Protein AF-A0A8I1US75-F1 (afdb_monomer_lite)

Secondary structure (DSSP, 8-state):
-------------------------S----EEEE-BSTTT-S-TTS--TTSHHHHHHHH-TTSEEEE---TT-B---TT-TTSSS-BHHHHHHHHGGG--SEEEEE--HHHHHHS-HHHHHHHHHHHHHHHHHH-TT-EEEEEPPPPPPTT---TTHHHHHHHHHHHHHHHT-HHHHTTT-SEE--GGG-THHHHTGGGGBSSSSSBPPTTTTTT--HHHHHHHHHHHHHHHHH-GGGTT-SS--GGGSPPPEEEEPTT-EEEEEEE--S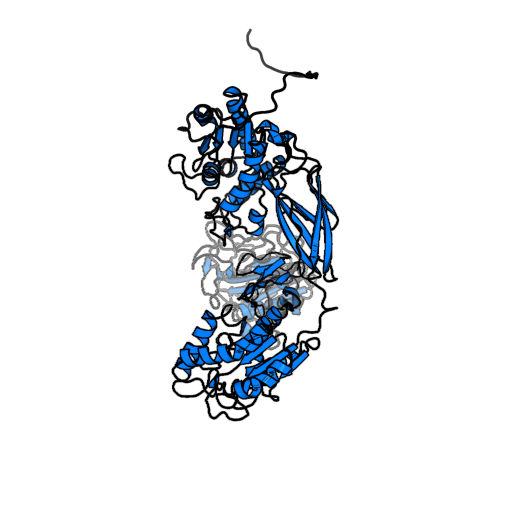S-TT-BTT-EEEESSEEEETT---BSEE--B-TT-EEEEEEE--SSTT-EEEEEEEETTEEEEEEEEEPPPSSSSPPPEEEEEESHHHH-BTTBPHHHHHHHH-TTSEEEE---TT-----TTS---TTSHHHHHHHHHHT--SEEEEE--TTT--S-HHHHHHHHHHHHHHHHHTT-EEEEEPPPP-SSTTHHHHHHHHHHHHHHHBTTTBSEEE-GGGSTTTSTTGGG-TTTBSSSSSB-HHHHHHHHHHHHHHHHHHTTPPP-PPP-----EEEEPTT-EEEPPPEEP-SSPTT-EEEEEE-TT-EEEETT---EET-EEEEETT-EEEEEEEPPSSTT-EEEEEEEETTEEEEEEEEE-----PBP-GGGGGGGEEEEE-GGG--S-TT-B-SB--B-SSS----EE--SS---EEEEEEETTEEEEEEESSS---EE--TTTTTT-S-EEEEEEEEES-SS-SSSSPPPSEEEES--S--BSS-TTS-EEE-TTBSSPEEE-S----TTS-EEEEEEEETTEEEEEETTEEEEEES---B-EEEEEEESB-SSS-B-EEEEEEEEEESSPPPHHHHHHHHHHHHHHTT-GGGS-TTSTTSSS--B-

Foldseek 3Di:
DDDDDDDDDDDDDDDDDDDDDDDDFDQAFAEEEEEEAVQQPAAQVDDDPLALQNVLVVVCPSHHYRYGYHHPAEQDDPVCLPVVQRHLQVCLVVSCVSVGLEYEYQYCLNVQLVHALVVRLVSLLVSQVSNCVSPVNRFYEYEQAAQWQPPDPDPSNVSSVVRSVVNVVCQLPCVRCVSRGPFYQHLNLALCCPVVGNQQAPDGRHGGTACSPVRDTVSSSSNQSVSQLVVLVNPSVLQAAQDFDPVQDDAAAAAAAAQDKDKDKGFGHSHHRHFAQQFKAKDQWWKDWSNDDTDRGDGTDHGSIMMITIHTAHNAAQDWRWMWMDGRHDIDIHTHGHHHDPPDDPAAEEEEEEEPQQQDPVVHFLQRVLCVVVVSHRYDYPYYHLEAQDDDPDPDDCRHLQNCLVVVVVSVGLEYEYDYDPNPQDPPLPVRVVSVLVSCVVCVVSNHAYEYEQAAFAPDPPVVVSSVVNLVVVVVCDPPSGDHYLYCCPFCRRPHPNLVPCQQHVHRHHGHSVVSVRSSQSVNQTVCVVSVHAKFWPADEFDEAEADAAQDKDKTDWDQTGTHDAPDKWKKFKPAQKWKDKQPRDTDGRDIDIDDGGIIMMIMDTEHNDAQDKDWMKMDTHNHIYIHIYGHHHLPWDFDDLLVVPQQFLWKFALVQQDDDFFDFGQFGATPNPNRWTKGWPDDPFAFTWHAPPFVGTIWTADAFPGLHWIWTALCSLPPQQKKKKKWFWAACDQVDPDQQAKDQKAWFACQPHWHPDGNVRWGWDQHQANDIDIQPFDDDTRNDTWMKMWIDHAQWTFIDILLDTRDIGSHTDGGTGSIIMGQDINPSGGGRTIIRIMIMTSHGDDSVRVLLVSLQVCVVRVNLVSHDPPRPNSPHGHTD

Radius of gyration: 42.06 Å; chains: 1; bounding box: 113×86×113 Å

Sequence (881 aa):
MMLDASISCTGLPATHSVARGEAAPPFRVSTVVIEGDGITSALPSAPSNDFYSYRYAESRPDLAIAVRAQEGRVIGTAANLDDGGNSLIGKVAEDMAYEPDLITALIGAHDISTGSAVTYKATLIAWHAAVKARRPGCRVAWSAPLPYNPDQSQSTYASFTAQRAIVMADARDPAVWGQWADYYLPLAEHPDWAEIGSALYADSMHPTAFDAVNGMGGQNRLYDQFAAALDSIADATRINANAPYGKVWPEDEDGLATEAQLVRRFVISGIAHKGLSSGVSVSGGEVRLNGGAYGTRIGRIYNGDVIDLRLTTSAEGETATVVTLTIGGETREIGYTTAAGAGGEVPPKVLSEGDSISASTDPASFTRLWAADHPTVVYANHAVGGAQLGFTGDTLPANTLYARQADALAYEPTHLVLLIGANDLAGDTTAYVSRLYAYLAPFKAAGTTIVLCTVLPRDSSGWQDKMDAFNARLRLDEGTEFDFLVDFATSEAGAWGAQLDTALYGDGLHPTAAGHALLKRVFAPVINHALGIPNEPLDFAFEPQAAADADTDYDSAPYAVAGLYPGETRPYSVSAGGAISRNGGAYVIDGAGFVVNGDTISVRNHSSTDPAVQTDVTAIIGTSSATYSVTTAGAGSRLWVPSDLGSKLALWLRPEDILGDDGDEIDAWTDSSGNAVAVSSAGSSSKPRIKIAALNGFKVVNMDGVRQGHFTLPTAYLDGRSTSATFFVSKNSFDPNTRDFAPPVGRFGTDGSGEFYPYTTGDIYSAYGTNTRYRISAARPGLAEWRFASFQSAANDWRYYVDGSVIHALIANTVAFGTTPAIGAGYYNDYFDGQIAEVIDCNEALTTTERQRVEGYLAWKFGLESNLPGEHPYASAAPTI

Structure (mmCIF, N/CA/C/O backbone):
data_AF-A0A8I1US75-F1
#
_entry.id   AF-A0A8I1US75-F1
#
loop_
_atom_site.group_PDB
_atom_site.id
_atom_site.type_symbol
_atom_site.label_atom_id
_atom_site.label_alt_id
_atom_site.label_comp_id
_atom_site.label_asym_id
_atom_site.label_entity_id
_atom_site.label_seq_id
_atom_site.pdbx_PDB_ins_code
_atom_site.Cartn_x
_atom_site.Cartn_y
_atom_site.Cartn_z
_atom_site.occupancy
_atom_site.B_iso_or_equiv
_atom_site.auth_seq_id
_atom_site.auth_comp_id
_atom_site.auth_asym_id
_atom_site.auth_atom_id
_atom_site.pdbx_PDB_model_num
ATOM 1 N N . MET A 1 1 ? 57.988 55.888 9.032 1.00 39.78 1 MET A N 1
ATOM 2 C CA . MET A 1 1 ? 57.505 56.361 10.345 1.00 39.78 1 MET A CA 1
ATOM 3 C C . MET A 1 1 ? 55.986 56.369 10.298 1.00 39.78 1 MET A C 1
ATOM 5 O O . MET A 1 1 ? 55.400 57.393 9.993 1.00 39.78 1 MET A O 1
ATOM 9 N N . MET A 1 2 ? 55.379 55.193 10.445 1.00 33.56 2 MET A N 1
ATOM 10 C CA . MET A 1 2 ? 53.961 54.960 10.724 1.00 33.56 2 MET A CA 1
ATOM 11 C C . MET A 1 2 ? 53.669 53.464 10.581 1.00 33.56 2 MET A C 1
ATOM 13 O O . MET A 1 2 ? 54.259 52.807 9.726 1.00 33.56 2 MET A O 1
ATOM 17 N N . LEU A 1 3 ? 52.675 53.062 11.365 1.00 32.66 3 LEU A N 1
ATOM 18 C CA . LEU A 1 3 ? 51.733 51.965 11.179 1.00 32.66 3 LEU A CA 1
ATOM 19 C C . LEU A 1 3 ? 52.136 50.541 11.573 1.00 32.66 3 LEU A C 1
ATOM 21 O O . LEU A 1 3 ? 53.138 49.967 11.162 1.00 32.66 3 LEU A O 1
ATOM 25 N N . ASP A 1 4 ? 51.233 50.061 12.416 1.00 33.69 4 ASP A N 1
ATOM 26 C CA . ASP A 1 4 ? 51.108 48.829 13.160 1.00 33.69 4 ASP A CA 1
ATOM 27 C C . ASP A 1 4 ? 50.413 47.772 12.289 1.00 33.69 4 ASP A C 1
ATOM 29 O O . ASP A 1 4 ? 49.482 48.090 11.543 1.00 33.69 4 ASP A O 1
ATOM 33 N N . ALA A 1 5 ? 50.865 46.526 12.399 1.00 33.03 5 ALA A N 1
ATOM 34 C CA . ALA A 1 5 ? 50.222 45.339 11.851 1.00 33.03 5 ALA A CA 1
ATOM 35 C C . ALA A 1 5 ? 50.542 44.145 12.764 1.00 33.03 5 ALA A C 1
ATOM 37 O O . ALA A 1 5 ? 51.662 43.645 12.783 1.00 33.03 5 ALA A O 1
ATOM 38 N N . SER A 1 6 ? 49.520 43.733 13.520 1.00 33.75 6 SER A N 1
ATOM 39 C CA . SER A 1 6 ? 49.082 42.353 13.780 1.00 33.75 6 SER A CA 1
ATOM 40 C C . SER A 1 6 ? 50.135 41.242 13.988 1.00 33.75 6 SER A C 1
ATOM 42 O O . SER A 1 6 ? 50.860 40.894 13.061 1.00 33.75 6 SER A O 1
ATOM 44 N N . ILE A 1 7 ? 50.058 40.520 15.118 1.00 30.81 7 ILE A N 1
ATOM 45 C CA . ILE A 1 7 ? 49.489 39.148 15.203 1.00 30.81 7 ILE A CA 1
ATOM 46 C C . ILE A 1 7 ? 49.666 38.546 16.619 1.00 30.81 7 ILE A C 1
ATOM 48 O O . ILE A 1 7 ? 50.694 38.691 17.273 1.00 30.81 7 ILE A O 1
ATOM 52 N N . SER A 1 8 ? 48.597 37.864 17.039 1.00 31.53 8 SER A N 1
ATOM 53 C CA . SER A 1 8 ? 48.339 37.011 18.213 1.00 31.53 8 SER A CA 1
ATOM 54 C C . SER A 1 8 ? 49.271 35.782 18.328 1.00 31.53 8 SER A C 1
ATOM 56 O O . SER A 1 8 ? 49.861 35.364 17.343 1.00 31.53 8 SER A O 1
ATOM 58 N N . CYS A 1 9 ? 49.441 35.103 19.471 1.00 28.98 9 CYS A N 1
ATOM 59 C CA . CYS A 1 9 ? 48.443 34.248 20.136 1.00 28.98 9 CYS A CA 1
ATOM 60 C C . CYS A 1 9 ? 48.970 33.674 21.475 1.00 28.98 9 CYS A C 1
ATOM 62 O O . CYS A 1 9 ? 50.178 33.565 21.668 1.00 28.98 9 CYS A O 1
ATOM 64 N N . THR A 1 10 ? 48.027 33.149 22.275 1.00 30.08 10 THR A N 1
ATOM 65 C CA . THR A 1 10 ? 48.107 32.115 23.344 1.00 30.08 10 THR A CA 1
ATOM 66 C C . THR A 1 10 ? 47.922 32.561 24.804 1.00 30.08 10 THR A C 1
ATOM 68 O O . THR A 1 10 ? 48.599 33.457 25.294 1.00 30.08 10 THR A O 1
ATOM 71 N N . GLY A 1 11 ? 47.023 31.846 25.505 1.00 28.22 11 GLY A N 1
ATOM 72 C CA . GLY A 1 11 ? 47.030 31.699 26.967 1.00 28.22 11 GLY A CA 1
ATOM 73 C C . GLY A 1 11 ? 45.666 31.811 27.664 1.00 28.22 11 GLY A C 1
ATOM 74 O O . GLY A 1 11 ? 45.307 32.886 28.125 1.00 28.22 11 GLY A O 1
ATOM 75 N N . LEU A 1 12 ? 44.945 30.692 27.815 1.00 33.75 12 LEU A N 1
ATOM 76 C CA . LEU A 1 12 ? 43.957 30.496 28.896 1.00 33.75 12 LEU A CA 1
ATOM 77 C C . LEU A 1 12 ? 44.697 30.205 30.218 1.00 33.75 12 LEU A C 1
ATOM 79 O O . LEU A 1 12 ? 45.806 29.664 30.177 1.00 33.75 12 LEU A O 1
ATOM 83 N N . PRO A 1 13 ? 44.083 30.481 31.386 1.00 36.06 13 PRO A N 1
ATOM 84 C CA . PRO A 1 13 ? 43.566 29.352 32.169 1.00 36.06 13 PRO A CA 1
ATOM 85 C C . PRO A 1 13 ? 42.228 29.618 32.894 1.00 36.06 13 PRO A C 1
ATOM 87 O O . PRO A 1 13 ? 41.662 30.705 32.871 1.00 36.06 13 PRO A O 1
ATOM 90 N N . ALA A 1 14 ? 41.719 28.540 33.491 1.00 36.12 14 ALA A N 1
ATOM 91 C CA . ALA A 1 14 ? 40.348 28.278 33.906 1.00 36.12 14 ALA A CA 1
ATOM 92 C C . ALA A 1 14 ? 39.950 28.726 35.334 1.00 36.12 14 ALA A C 1
ATOM 94 O O . ALA A 1 14 ? 40.778 29.110 36.155 1.00 36.12 14 ALA A O 1
ATOM 95 N N . THR A 1 15 ? 38.666 28.466 35.627 1.00 33.69 15 THR A N 1
ATOM 96 C CA . THR A 1 15 ? 37.963 28.332 36.923 1.00 33.69 15 THR A CA 1
ATOM 97 C C . THR A 1 15 ? 37.301 29.582 37.513 1.00 33.69 15 THR A C 1
ATOM 99 O O . THR A 1 15 ? 37.936 30.435 38.116 1.00 33.69 15 THR A O 1
ATOM 102 N N . HIS A 1 16 ? 35.965 29.601 37.460 1.00 32.78 16 HIS A N 1
ATOM 103 C CA . HIS A 1 16 ? 35.145 30.195 38.512 1.00 32.78 16 HIS A CA 1
ATOM 104 C C . HIS A 1 16 ? 34.166 29.135 39.017 1.00 32.78 16 HIS A C 1
ATOM 106 O O . HIS A 1 16 ? 33.229 28.738 38.329 1.00 32.78 16 HIS A O 1
ATOM 112 N N . SER A 1 17 ? 34.429 28.657 40.230 1.00 34.41 17 SER A N 1
ATOM 113 C CA . SER A 1 17 ? 33.427 28.013 41.067 1.00 34.41 17 SER A CA 1
ATOM 114 C C . SER A 1 17 ? 32.631 29.110 41.773 1.00 34.41 17 SER A C 1
ATOM 116 O O . SER A 1 17 ? 33.211 30.074 42.270 1.00 34.41 17 SER A O 1
ATOM 118 N N . VAL A 1 18 ? 31.310 28.966 41.838 1.00 34.50 18 VAL A N 1
ATOM 119 C CA . VAL A 1 18 ? 30.492 29.658 42.838 1.00 34.50 18 VAL A CA 1
ATOM 120 C C . VAL A 1 18 ? 29.504 28.643 43.390 1.00 34.50 18 VAL A C 1
ATOM 122 O O . VAL A 1 18 ? 28.719 28.054 42.649 1.00 34.50 18 VAL A O 1
ATOM 125 N N . ALA A 1 19 ? 29.565 28.428 44.702 1.00 36.25 19 ALA A N 1
ATOM 126 C CA . ALA A 1 19 ? 28.583 27.664 45.449 1.00 36.25 19 ALA A CA 1
ATOM 127 C C . ALA A 1 19 ? 27.792 28.592 46.384 1.00 36.25 19 ALA A C 1
ATOM 129 O O . ALA A 1 19 ? 28.381 29.360 47.135 1.00 36.25 19 ALA A O 1
ATOM 130 N N . ARG A 1 20 ? 26.471 28.367 46.370 1.00 42.72 20 ARG A N 1
ATOM 131 C CA . ARG A 1 20 ? 25.438 28.601 47.399 1.00 42.72 20 ARG A CA 1
ATOM 132 C C . ARG A 1 20 ? 25.064 30.038 47.789 1.00 42.72 20 ARG A C 1
ATOM 134 O O . ARG A 1 20 ? 25.762 30.687 48.554 1.00 42.72 20 ARG A O 1
ATOM 141 N N . GLY A 1 21 ? 23.801 30.361 47.490 1.00 34.91 21 GLY A N 1
ATOM 142 C CA . GLY A 1 21 ? 22.892 30.856 48.526 1.00 34.91 21 GLY A CA 1
ATOM 143 C C . GLY A 1 21 ? 22.080 32.100 48.193 1.00 34.91 21 GLY A C 1
ATOM 144 O O . GLY A 1 21 ? 22.261 33.099 48.863 1.00 34.91 21 GLY A O 1
ATOM 145 N N . GLU A 1 22 ? 21.123 31.998 47.269 1.00 32.34 22 GLU A N 1
ATOM 146 C CA . GLU A 1 22 ? 19.793 32.601 47.447 1.00 32.34 22 GLU A CA 1
ATOM 147 C C . GLU A 1 22 ? 18.774 31.724 46.709 1.00 32.34 22 GLU A C 1
ATOM 149 O O . GLU A 1 22 ? 18.838 31.533 45.496 1.00 32.34 22 GLU A O 1
ATOM 154 N N . ALA A 1 23 ? 17.887 31.090 47.475 1.00 37.84 23 ALA A N 1
ATOM 155 C CA . ALA A 1 23 ? 16.796 30.289 46.953 1.00 37.84 23 ALA A CA 1
ATOM 156 C C . ALA A 1 23 ? 15.551 31.170 46.801 1.00 37.84 23 ALA A C 1
ATOM 158 O O . ALA A 1 23 ? 14.850 31.431 47.773 1.00 37.84 23 ALA A O 1
ATOM 159 N N . ALA A 1 24 ? 15.256 31.536 45.557 1.00 30.05 24 ALA A N 1
ATOM 160 C CA . ALA A 1 24 ? 13.930 31.352 44.982 1.00 30.05 24 ALA A CA 1
ATOM 161 C C . ALA A 1 24 ? 14.109 30.418 43.766 1.00 30.05 24 ALA A C 1
ATOM 163 O O . ALA A 1 24 ? 14.795 30.803 42.818 1.00 30.05 24 ALA A O 1
ATOM 164 N N . PRO A 1 25 ? 13.601 29.172 43.769 1.00 34.28 25 PRO A N 1
ATOM 165 C CA . PRO A 1 25 ? 13.637 28.327 42.577 1.00 34.28 25 PRO A CA 1
ATOM 166 C C . PRO A 1 25 ? 12.407 28.635 41.689 1.00 34.28 25 PRO A C 1
ATOM 168 O O . PRO A 1 25 ? 11.353 28.983 42.218 1.00 34.28 25 PRO A O 1
ATOM 171 N N . PRO A 1 26 ? 12.440 28.397 40.369 1.00 56.00 26 PRO A N 1
ATOM 172 C CA . PRO A 1 26 ? 13.303 29.023 39.357 1.00 56.00 26 PRO A CA 1
ATOM 173 C C . PRO A 1 26 ? 12.462 29.505 38.146 1.00 56.00 26 PRO A C 1
ATOM 175 O O . PRO A 1 26 ? 11.694 28.723 37.622 1.00 56.00 26 PRO A O 1
ATOM 178 N N . PHE A 1 27 ? 12.593 30.770 37.716 1.00 66.69 27 PHE A N 1
ATOM 179 C CA . PHE A 1 27 ? 11.798 31.453 36.659 1.00 66.69 27 PHE A CA 1
ATOM 180 C C . PHE A 1 27 ? 10.327 30.977 36.499 1.00 66.69 27 PHE A C 1
ATOM 182 O O . PHE A 1 27 ? 10.020 29.961 35.885 1.00 66.69 27 PHE A O 1
ATOM 189 N N . ARG A 1 28 ? 9.368 31.746 37.028 1.00 78.44 28 ARG A N 1
ATOM 190 C CA . ARG A 1 28 ? 7.964 31.544 36.642 1.00 78.44 28 ARG A CA 1
ATOM 191 C C . ARG A 1 28 ? 7.780 32.040 35.215 1.00 78.44 28 ARG A C 1
ATOM 193 O O . ARG A 1 28 ? 8.179 33.161 34.919 1.00 78.44 28 ARG A O 1
ATOM 200 N N . VAL A 1 29 ? 7.149 31.230 34.374 1.00 87.75 29 VAL A N 1
ATOM 201 C CA . VAL A 1 29 ? 6.645 31.692 33.082 1.00 87.75 29 VAL A CA 1
ATOM 202 C C . VAL A 1 29 ? 5.248 32.237 33.308 1.00 87.75 29 VAL A C 1
ATOM 204 O O . VAL A 1 29 ? 4.344 31.498 33.685 1.00 87.75 29 VAL A O 1
ATOM 207 N N . SER A 1 30 ? 5.094 33.537 33.121 1.00 89.94 30 SER A N 1
ATOM 208 C CA . SER A 1 30 ? 3.805 34.226 33.123 1.00 89.94 30 SER A CA 1
ATOM 209 C C . SER A 1 30 ? 3.516 34.868 31.774 1.00 89.94 30 SER A C 1
ATOM 211 O O . SER A 1 30 ? 2.359 34.941 31.376 1.00 89.94 30 SER A O 1
ATOM 213 N N . THR A 1 31 ? 4.565 35.269 31.052 1.00 94.88 31 THR A N 1
ATOM 214 C CA . THR A 1 31 ? 4.453 35.903 29.739 1.00 94.88 31 THR A CA 1
ATOM 215 C C . THR A 1 31 ? 5.283 35.154 28.704 1.00 94.88 31 THR A C 1
ATOM 217 O O . THR A 1 31 ? 6.475 34.913 28.916 1.00 94.88 31 THR A O 1
ATOM 220 N N . VAL A 1 32 ? 4.660 34.788 27.583 1.00 96.12 32 VAL A N 1
ATOM 221 C CA . VAL A 1 32 ? 5.289 34.044 26.486 1.00 96.12 32 VAL A CA 1
ATOM 222 C C . VAL A 1 32 ? 5.128 34.813 25.186 1.00 96.12 32 VAL A C 1
ATOM 224 O O . VAL A 1 32 ? 4.025 35.220 24.828 1.00 96.12 32 VAL A O 1
ATOM 227 N N . VAL A 1 33 ? 6.218 34.957 24.443 1.00 96.31 33 VAL A N 1
ATOM 228 C CA . VAL A 1 33 ? 6.172 35.414 23.053 1.00 96.31 33 VAL A CA 1
ATOM 229 C C . VAL A 1 33 ? 6.436 34.214 22.144 1.00 96.31 33 VAL A C 1
ATOM 231 O O . VAL A 1 33 ? 7.483 33.575 22.241 1.00 96.31 33 VAL A O 1
ATOM 234 N N . ILE A 1 34 ? 5.473 33.888 21.280 1.00 95.31 34 ILE A N 1
ATOM 235 C CA . ILE A 1 34 ? 5.600 32.802 20.304 1.00 95.31 34 ILE A CA 1
ATOM 236 C C . ILE A 1 34 ? 6.028 33.398 18.966 1.00 95.31 34 ILE A C 1
ATOM 238 O O . ILE A 1 34 ? 5.248 34.065 18.282 1.00 95.31 34 ILE A O 1
ATOM 242 N N . GLU A 1 35 ? 7.280 33.141 18.615 1.00 92.50 35 GLU A N 1
ATOM 243 C CA . GLU A 1 35 ? 7.942 33.601 17.399 1.00 92.50 35 GLU A CA 1
ATOM 244 C C . GLU A 1 35 ? 8.200 32.446 16.427 1.00 92.50 35 GLU A C 1
ATOM 246 O O . GLU A 1 35 ? 8.485 31.317 16.848 1.00 92.50 35 GLU A O 1
ATOM 251 N N . GLY A 1 36 ? 8.118 32.744 15.128 1.00 89.94 36 GLY A N 1
ATOM 252 C CA . GLY A 1 36 ? 8.217 31.757 14.053 1.00 89.94 36 GLY A CA 1
ATOM 253 C C . GLY A 1 36 ? 7.882 32.303 12.661 1.00 89.94 36 GLY A C 1
ATOM 254 O O . GLY A 1 36 ? 7.698 33.508 12.484 1.00 89.94 36 GLY A O 1
ATOM 255 N N . ASP A 1 37 ? 7.810 31.409 11.677 1.00 87.38 37 ASP A N 1
ATOM 256 C CA . ASP A 1 37 ? 7.443 31.715 10.285 1.00 87.38 37 ASP A CA 1
ATOM 257 C C . ASP A 1 37 ? 5.996 31.287 9.941 1.00 87.38 37 ASP A C 1
ATOM 259 O O . ASP A 1 37 ? 5.167 31.092 10.838 1.00 87.38 37 ASP A O 1
ATOM 263 N N . GLY A 1 38 ? 5.690 31.143 8.644 1.00 85.50 38 GLY A N 1
ATOM 264 C CA . GLY A 1 38 ? 4.367 30.780 8.116 1.00 85.50 38 GLY A CA 1
ATOM 265 C C . GLY A 1 38 ? 3.816 29.441 8.617 1.00 85.50 38 GLY A C 1
ATOM 266 O O . GLY A 1 38 ? 2.610 29.225 8.573 1.00 85.50 38 GLY A O 1
ATOM 267 N N . ILE A 1 39 ? 4.659 28.563 9.172 1.00 88.56 39 ILE A N 1
ATOM 268 C CA . ILE A 1 39 ? 4.227 27.323 9.840 1.00 88.56 39 ILE A CA 1
ATOM 269 C C . ILE A 1 39 ? 3.538 27.632 11.178 1.00 88.56 39 ILE A C 1
ATOM 271 O O . ILE A 1 39 ? 2.643 26.908 11.619 1.00 88.56 39 ILE A O 1
ATOM 275 N N . THR A 1 40 ? 3.978 28.707 11.835 1.00 89.94 40 THR A N 1
ATOM 276 C CA . THR A 1 40 ? 3.555 29.111 13.179 1.00 89.94 40 THR A CA 1
ATOM 277 C C . THR A 1 40 ? 2.368 30.067 13.141 1.00 89.94 40 THR A C 1
ATOM 279 O O . THR A 1 40 ? 1.501 29.970 14.006 1.00 89.94 40 THR A O 1
ATOM 282 N N . SER A 1 41 ? 2.316 30.989 12.178 1.00 89.25 41 SER A N 1
ATOM 283 C CA . SER A 1 41 ? 1.172 31.877 11.923 1.00 89.25 41 SER A CA 1
ATOM 284 C C . SER A 1 41 ? 1.315 32.550 10.557 1.00 89.25 41 SER A C 1
ATOM 286 O O . SER A 1 41 ? 2.428 32.875 10.143 1.00 89.25 41 SER A O 1
ATOM 288 N N . ALA A 1 42 ? 0.191 32.838 9.895 1.00 82.56 42 ALA A N 1
ATOM 289 C CA . ALA A 1 42 ? 0.175 33.651 8.681 1.00 82.56 42 ALA A CA 1
ATOM 290 C C . ALA A 1 42 ? 0.594 35.110 8.958 1.00 82.56 42 ALA A C 1
ATOM 292 O O . ALA A 1 42 ? 1.535 35.613 8.349 1.00 82.56 42 ALA A O 1
ATOM 293 N N . LEU A 1 43 ? -0.069 35.802 9.895 1.00 78.88 43 LEU A N 1
ATOM 294 C CA . LEU A 1 43 ? 0.243 37.185 10.285 1.00 78.88 43 LEU A CA 1
ATOM 295 C C . LEU A 1 43 ? -0.195 37.456 11.739 1.00 78.88 43 LEU A C 1
ATOM 297 O O . LEU A 1 43 ? -1.270 37.004 12.137 1.00 78.88 43 LEU A O 1
ATOM 301 N N . PRO A 1 44 ? 0.517 38.307 12.509 1.00 75.00 44 PRO A N 1
ATOM 302 C CA . PRO A 1 44 ? 0.154 38.620 13.896 1.00 75.00 44 PRO A CA 1
ATOM 303 C C . PRO A 1 44 ? -1.228 39.272 14.052 1.00 75.00 44 PRO A C 1
ATOM 305 O O . PRO A 1 44 ? -1.856 39.159 15.101 1.00 75.00 44 PRO A O 1
ATOM 308 N N . SER A 1 45 ? -1.699 39.982 13.021 1.00 72.75 45 SER A N 1
ATOM 309 C CA . SER A 1 45 ? -2.973 40.712 13.025 1.00 72.75 45 SER A CA 1
ATOM 310 C C . SER A 1 45 ? -4.184 39.879 12.590 1.00 72.75 45 SER A C 1
ATOM 312 O O . SER A 1 45 ? -5.292 40.412 12.585 1.00 72.75 45 SER A O 1
ATOM 314 N N . ALA A 1 46 ? -3.996 38.611 12.212 1.00 73.38 46 ALA A N 1
ATOM 315 C CA . ALA A 1 46 ? -5.054 37.723 11.728 1.00 73.38 46 ALA A CA 1
ATOM 316 C C . ALA A 1 46 ? -5.023 36.376 12.483 1.00 73.38 46 ALA A C 1
ATOM 318 O O . ALA A 1 46 ? -4.614 35.366 11.911 1.00 73.38 46 ALA A O 1
ATOM 319 N N . PRO A 1 47 ? -5.410 36.352 13.775 1.00 79.75 47 PRO A N 1
ATOM 320 C CA . PRO A 1 47 ? -5.380 35.131 14.576 1.00 79.75 47 PRO A CA 1
ATOM 321 C C . PRO A 1 47 ? -6.330 34.069 14.006 1.00 79.75 47 PRO A C 1
ATOM 323 O O . PRO A 1 47 ? -7.472 34.378 13.665 1.00 79.75 47 PRO A O 1
ATOM 326 N N . SER A 1 48 ? -5.860 32.821 13.932 1.00 83.06 48 SER A N 1
ATOM 327 C CA . SER A 1 48 ? -6.668 31.667 13.524 1.00 83.06 48 SER A CA 1
ATOM 328 C C . SER A 1 48 ? -6.344 30.435 14.368 1.00 83.06 48 SER A C 1
ATOM 330 O O . SER A 1 48 ? -5.176 30.082 14.539 1.00 83.06 48 SER A O 1
ATOM 332 N N . ASN A 1 49 ? -7.392 29.733 14.804 1.00 80.81 49 ASN A N 1
ATOM 333 C CA . ASN A 1 49 ? -7.304 28.456 15.523 1.00 80.81 49 ASN A CA 1
ATOM 334 C C . ASN A 1 49 ? -6.921 27.269 14.633 1.00 80.81 49 ASN A C 1
ATOM 336 O O . ASN A 1 49 ? -6.882 26.129 15.104 1.00 80.81 49 ASN A O 1
ATOM 340 N N . ASP A 1 50 ? -6.609 27.540 13.369 1.00 84.00 50 ASP A N 1
ATOM 341 C CA . ASP A 1 50 ? -6.006 26.580 12.454 1.00 84.00 50 ASP A CA 1
ATOM 342 C C . ASP A 1 50 ? -4.513 26.366 12.750 1.00 84.00 50 ASP A C 1
ATOM 344 O O . ASP A 1 50 ? -3.964 25.345 12.348 1.00 84.00 50 ASP A O 1
ATOM 348 N N . PHE A 1 51 ? -3.859 27.278 13.486 1.00 90.19 51 PHE A N 1
ATOM 349 C CA . PHE A 1 51 ? -2.451 27.156 13.878 1.00 90.19 51 PHE A CA 1
ATOM 350 C C . PHE A 1 51 ? -2.284 26.678 15.325 1.00 90.19 51 PHE A C 1
ATOM 352 O O . PHE A 1 51 ? -2.955 27.160 16.245 1.00 90.19 51 PHE A O 1
ATOM 359 N N . TYR A 1 52 ? -1.313 25.788 15.552 1.00 93.19 52 TYR A N 1
ATOM 360 C CA . TYR A 1 52 ? -0.976 25.263 16.881 1.00 93.19 52 TYR A CA 1
ATOM 361 C C . TYR A 1 52 ? -0.644 26.362 17.901 1.00 93.19 52 TYR A C 1
ATOM 363 O O . TYR A 1 52 ? -0.951 26.222 19.085 1.00 93.19 52 TYR A O 1
ATOM 371 N N . SER A 1 53 ? -0.050 27.468 17.444 1.00 93.00 53 SER A N 1
ATOM 372 C CA . SER A 1 53 ? 0.373 28.597 18.277 1.00 93.00 53 SER A CA 1
ATOM 373 C C . SER A 1 53 ? -0.811 29.326 18.923 1.00 93.00 53 SER A C 1
ATOM 375 O O . SER A 1 53 ? -0.796 29.569 20.132 1.00 93.00 53 SER A O 1
ATOM 377 N N . TYR A 1 54 ? -1.859 29.626 18.149 1.00 92.75 54 TYR A N 1
ATOM 378 C CA . TYR A 1 54 ? -3.067 30.282 18.649 1.00 92.75 54 TYR A CA 1
ATOM 379 C C . TYR A 1 54 ? -3.936 29.324 19.463 1.00 92.75 54 TYR A C 1
ATOM 381 O O . TYR A 1 54 ? -4.389 29.718 20.535 1.00 92.75 54 TYR A O 1
ATOM 389 N N . ARG A 1 55 ? -4.075 28.049 19.061 1.00 92.31 55 ARG A N 1
ATOM 390 C CA . ARG A 1 55 ? -4.756 27.051 19.912 1.00 92.31 55 ARG A CA 1
ATOM 391 C C . ARG A 1 55 ? -4.079 26.898 21.269 1.00 92.31 55 ARG A C 1
ATOM 393 O O . ARG A 1 55 ? -4.759 26.803 22.287 1.00 92.31 55 ARG A O 1
ATOM 400 N N . TYR A 1 56 ? -2.745 26.885 21.306 1.00 94.12 56 TYR A N 1
ATOM 401 C CA . TYR A 1 56 ? -2.017 26.835 22.572 1.00 94.12 56 TYR A CA 1
ATOM 402 C C . TYR A 1 56 ? -2.285 28.088 23.409 1.00 94.12 56 TYR A C 1
ATOM 404 O O . TYR A 1 56 ? -2.608 27.963 24.591 1.00 94.12 56 TYR A O 1
ATOM 412 N N . ALA A 1 57 ? -2.235 29.272 22.785 1.00 93.31 57 ALA A N 1
ATOM 413 C CA . ALA A 1 57 ? -2.551 30.538 23.440 1.00 93.31 57 ALA A CA 1
ATOM 414 C C . ALA A 1 57 ? -3.954 30.538 24.074 1.00 93.31 57 ALA A C 1
ATOM 416 O O . ALA A 1 57 ? -4.103 30.919 25.233 1.00 93.31 57 ALA A O 1
ATOM 417 N N . GLU A 1 58 ? -4.964 30.046 23.357 1.00 92.44 58 GLU A N 1
ATOM 418 C CA . GLU A 1 58 ? -6.332 29.918 23.870 1.00 92.44 58 GLU A CA 1
ATOM 419 C C . GLU A 1 58 ? -6.461 28.874 24.986 1.00 92.44 58 GLU A C 1
ATOM 421 O O . GLU A 1 58 ? -7.199 29.086 25.948 1.00 92.44 58 GLU A O 1
ATOM 426 N N . SER A 1 59 ? -5.725 27.761 24.894 1.00 93.19 59 SER A N 1
ATOM 427 C CA . SER A 1 59 ? -5.753 26.692 25.903 1.00 93.19 59 SER A CA 1
ATOM 428 C C . SER A 1 59 ? -5.072 27.065 27.226 1.00 93.19 59 SER A C 1
ATOM 430 O O . SER A 1 59 ? -5.251 26.372 28.228 1.00 93.19 59 SER A O 1
ATOM 432 N N . ARG A 1 60 ? -4.307 28.164 27.247 1.00 91.75 60 ARG A N 1
ATOM 433 C CA . ARG A 1 60 ? -3.513 28.631 28.393 1.00 91.75 60 ARG A CA 1
ATOM 434 C C . ARG A 1 60 ? -3.877 30.064 28.795 1.00 91.75 60 ARG A C 1
ATOM 436 O O . ARG A 1 60 ? -3.011 30.940 28.795 1.00 91.75 60 ARG A O 1
ATOM 443 N N . PRO A 1 61 ? -5.137 30.323 29.198 1.00 91.31 61 PRO A N 1
ATOM 444 C CA . PRO A 1 61 ? -5.562 31.651 29.644 1.00 91.31 61 PRO A CA 1
ATOM 445 C C . PRO A 1 61 ? -4.855 32.107 30.933 1.00 91.31 61 PRO A C 1
ATOM 447 O O . PRO A 1 61 ? -4.965 33.266 31.325 1.00 91.31 61 PRO A O 1
ATOM 450 N N . ASP A 1 62 ? -4.149 31.200 31.614 1.00 90.56 62 ASP A N 1
ATOM 451 C CA . ASP A 1 62 ? -3.291 31.487 32.761 1.00 90.56 62 ASP A CA 1
ATOM 452 C C . ASP A 1 62 ? -1.965 32.173 32.382 1.00 90.56 62 ASP A C 1
ATOM 454 O O . ASP A 1 62 ? -1.296 32.720 33.261 1.00 90.56 62 ASP A O 1
ATOM 458 N N . LEU A 1 63 ? -1.595 32.172 31.097 1.00 92.19 63 LEU A N 1
ATOM 459 C CA . LEU A 1 63 ? -0.395 32.812 30.566 1.00 92.19 63 LEU A CA 1
ATOM 460 C C . LEU A 1 63 ? -0.753 34.017 29.684 1.00 92.19 63 LEU A C 1
ATOM 462 O O . LEU A 1 63 ? -1.688 33.983 28.887 1.00 92.19 63 LEU A O 1
ATOM 466 N N . ALA A 1 64 ? 0.049 35.078 29.759 1.00 95.19 64 ALA A N 1
ATOM 467 C CA . ALA A 1 64 ? 0.007 36.176 28.802 1.00 95.19 64 ALA A CA 1
ATOM 468 C C . ALA A 1 64 ? 0.793 35.779 27.543 1.00 95.19 64 ALA A C 1
ATOM 470 O O . ALA A 1 64 ? 2.020 35.879 27.510 1.00 95.19 64 ALA A O 1
ATOM 471 N N . ILE A 1 65 ? 0.098 35.287 26.517 1.00 95.44 65 ILE A N 1
ATOM 472 C CA . ILE A 1 65 ? 0.727 34.775 25.292 1.00 95.44 65 ILE A CA 1
ATOM 473 C C . ILE A 1 65 ? 0.540 35.767 24.141 1.00 95.44 65 ILE A C 1
ATOM 475 O O . ILE A 1 65 ? -0.584 36.123 23.790 1.00 95.44 65 ILE A O 1
ATOM 479 N N . ALA A 1 66 ? 1.646 36.182 23.523 1.00 94.25 66 ALA A N 1
ATOM 480 C CA . ALA A 1 66 ? 1.654 36.980 22.301 1.00 94.25 66 ALA A CA 1
ATOM 481 C C . ALA A 1 66 ? 2.239 36.164 21.141 1.00 94.25 66 ALA A C 1
ATOM 483 O O . ALA A 1 66 ? 3.434 35.873 21.121 1.00 94.25 66 ALA A O 1
ATOM 484 N N . VAL A 1 67 ? 1.411 35.811 20.154 1.00 93.50 67 VAL A N 1
ATOM 485 C CA . VAL A 1 67 ? 1.876 35.183 18.906 1.00 93.50 67 VAL A CA 1
ATOM 486 C C . VAL A 1 67 ? 2.311 36.280 17.941 1.00 93.50 67 VAL A C 1
ATOM 488 O O . VAL A 1 67 ? 1.519 37.142 17.557 1.00 93.50 67 VAL A O 1
ATOM 491 N N . ARG A 1 68 ? 3.593 36.267 17.581 1.00 90.56 68 ARG A N 1
ATOM 492 C CA . ARG A 1 68 ? 4.248 37.314 16.789 1.00 90.56 68 ARG A CA 1
ATOM 493 C C . ARG A 1 68 ? 4.847 36.804 15.478 1.00 90.56 68 ARG A C 1
ATOM 495 O O . ARG A 1 68 ? 5.334 37.624 14.703 1.00 90.56 68 ARG A O 1
ATOM 502 N N . ALA A 1 69 ? 4.726 35.503 15.210 1.00 87.06 69 ALA A N 1
ATOM 503 C CA . ALA A 1 69 ? 5.106 34.853 13.958 1.00 87.06 69 ALA A CA 1
ATOM 504 C C . ALA A 1 69 ? 4.371 35.417 12.727 1.00 87.06 69 ALA A C 1
ATOM 506 O O . ALA A 1 69 ? 3.236 35.891 12.834 1.00 87.06 69 ALA A O 1
ATOM 507 N N . GLN A 1 70 ? 5.023 35.364 11.562 1.00 83.56 70 GLN A N 1
ATOM 508 C CA . GLN A 1 70 ? 4.440 35.808 10.292 1.00 83.56 70 GLN A CA 1
ATOM 509 C C . GLN A 1 70 ? 5.054 35.082 9.088 1.00 83.56 70 GLN A C 1
ATOM 511 O O . GLN A 1 70 ? 6.184 34.592 9.156 1.00 83.56 70 GLN A O 1
ATOM 516 N N . GLU A 1 71 ? 4.335 35.065 7.970 1.00 81.56 71 GLU A N 1
ATOM 517 C CA . GLU A 1 71 ? 4.766 34.416 6.733 1.00 81.56 71 GLU A CA 1
ATOM 518 C C . GLU A 1 71 ? 6.094 34.985 6.198 1.00 81.56 71 GLU A C 1
ATOM 520 O O . GLU A 1 71 ? 6.339 36.193 6.219 1.00 81.56 71 GLU A O 1
ATOM 525 N N . GLY A 1 72 ? 6.982 34.099 5.731 1.00 75.94 72 GLY A N 1
ATOM 526 C CA . GLY A 1 72 ? 8.271 34.479 5.140 1.00 75.94 72 GLY A CA 1
ATOM 527 C C . GLY A 1 72 ? 9.287 35.087 6.115 1.00 75.94 72 GLY A C 1
ATOM 528 O O . GLY A 1 72 ? 10.281 35.666 5.671 1.00 75.94 72 GLY A O 1
ATOM 529 N N . ARG A 1 73 ? 9.056 34.986 7.432 1.00 83.50 73 ARG A N 1
ATOM 530 C CA . ARG A 1 73 ? 9.992 35.487 8.445 1.00 83.50 73 ARG A CA 1
ATOM 531 C C . ARG A 1 73 ? 11.317 34.724 8.395 1.00 83.50 73 ARG A C 1
ATOM 533 O O . ARG A 1 73 ? 11.349 33.505 8.237 1.00 83.50 73 ARG A O 1
ATOM 540 N N . VAL A 1 74 ? 12.405 35.463 8.589 1.00 85.69 74 VAL A N 1
ATOM 541 C CA . VAL A 1 74 ? 13.775 34.937 8.712 1.00 85.69 74 VAL A CA 1
ATOM 542 C C . VAL A 1 74 ? 14.397 35.358 10.042 1.00 85.69 74 VAL A C 1
ATOM 544 O O . VAL A 1 74 ? 13.914 36.278 10.706 1.00 85.69 74 VAL A O 1
ATOM 547 N N . ILE A 1 75 ? 15.504 34.740 10.449 1.00 86.38 75 ILE A N 1
ATOM 548 C CA . ILE A 1 75 ? 16.221 35.180 11.660 1.00 86.38 75 ILE A CA 1
ATOM 549 C C . ILE A 1 75 ? 16.882 36.548 11.438 1.00 86.38 75 ILE A C 1
ATOM 551 O O . ILE A 1 75 ? 16.815 37.425 12.305 1.00 86.38 75 ILE A O 1
ATOM 555 N N . GLY A 1 76 ? 17.479 36.742 10.257 1.00 76.38 76 GLY A N 1
ATOM 556 C CA . GLY A 1 76 ? 18.183 37.964 9.857 1.00 76.38 76 GLY A CA 1
ATOM 557 C C . GLY A 1 76 ? 19.619 38.077 10.391 1.00 76.38 76 GLY A C 1
ATOM 558 O O . GLY A 1 76 ? 20.103 37.245 11.153 1.00 76.38 76 GLY A O 1
ATOM 559 N N . THR A 1 77 ? 20.333 39.129 9.976 1.00 68.38 77 THR A N 1
ATOM 560 C CA . THR A 1 77 ? 21.702 39.438 10.440 1.00 68.38 77 THR A CA 1
ATOM 561 C C . THR A 1 77 ? 21.745 40.782 11.164 1.00 68.38 77 THR A C 1
ATOM 563 O O . THR A 1 77 ? 20.852 41.608 10.998 1.00 68.38 77 THR A O 1
ATOM 566 N N . ALA A 1 78 ? 22.816 41.057 11.917 1.00 57.75 78 ALA A N 1
ATOM 567 C CA . ALA A 1 78 ? 22.992 42.347 12.594 1.00 57.75 78 ALA A CA 1
ATOM 568 C C . ALA A 1 78 ? 23.045 43.557 11.630 1.00 57.75 78 ALA A C 1
ATOM 570 O O . ALA A 1 78 ? 22.854 44.688 12.068 1.00 57.75 78 ALA A O 1
ATOM 571 N N . ALA A 1 79 ? 23.277 43.330 10.330 1.00 55.81 79 ALA A N 1
ATOM 572 C CA . ALA A 1 79 ? 23.209 44.356 9.287 1.00 55.81 79 ALA A CA 1
ATOM 573 C C . ALA A 1 79 ? 21.773 44.628 8.786 1.00 55.81 79 ALA A C 1
ATOM 575 O O . ALA A 1 79 ? 21.531 45.674 8.195 1.00 55.81 79 ALA A O 1
ATOM 576 N N . ASN A 1 80 ? 20.824 43.725 9.060 1.00 54.25 80 ASN A N 1
ATOM 577 C CA . ASN A 1 80 ? 19.435 43.766 8.583 1.00 54.25 80 ASN A CA 1
ATOM 578 C C . ASN A 1 80 ? 18.447 44.262 9.654 1.00 54.25 80 ASN A C 1
ATOM 580 O O . ASN A 1 80 ? 17.271 43.923 9.609 1.00 54.25 80 ASN A O 1
ATOM 584 N N . LEU A 1 81 ? 18.894 45.087 10.608 1.00 51.34 81 LEU A N 1
ATOM 585 C CA . LEU A 1 81 ? 17.987 45.743 11.566 1.00 51.34 81 LEU A CA 1
ATOM 586 C C . LEU A 1 81 ? 16.941 46.651 10.880 1.00 51.34 81 LEU A C 1
ATOM 588 O O . LEU A 1 81 ? 15.976 47.043 11.527 1.00 51.34 81 LEU A O 1
ATOM 592 N N . ASP A 1 82 ? 17.144 46.977 9.599 1.00 49.59 82 ASP A N 1
ATOM 593 C CA . ASP A 1 82 ? 16.358 47.931 8.805 1.00 49.59 82 ASP A CA 1
ATOM 594 C C . ASP A 1 82 ? 15.645 47.270 7.600 1.00 49.59 82 ASP A C 1
ATOM 596 O O . ASP A 1 82 ? 15.373 47.911 6.589 1.00 49.59 82 ASP A O 1
ATOM 600 N N . ASP A 1 83 ? 15.335 45.968 7.672 1.00 59.41 83 ASP A N 1
ATOM 601 C CA . ASP A 1 83 ? 14.617 45.225 6.614 1.00 59.41 83 ASP A CA 1
ATOM 602 C C . ASP A 1 83 ? 13.095 45.489 6.571 1.00 59.41 83 ASP A C 1
ATOM 604 O O . ASP A 1 83 ? 12.324 44.690 6.040 1.00 59.41 83 ASP A O 1
ATOM 608 N N . GLY A 1 84 ? 12.639 46.597 7.161 1.00 57.38 84 GLY A N 1
ATOM 609 C CA . GLY A 1 84 ? 11.216 46.866 7.374 1.00 57.38 84 GLY A CA 1
ATOM 610 C C . GLY A 1 84 ? 10.592 46.054 8.518 1.00 57.38 84 GLY A C 1
ATOM 611 O O . GLY A 1 84 ? 9.377 46.112 8.704 1.00 57.38 84 GLY A O 1
ATOM 612 N N . GLY A 1 85 ? 11.395 45.329 9.309 1.00 61.44 85 GLY A N 1
ATOM 613 C CA . GLY A 1 85 ? 10.943 44.578 10.481 1.00 61.44 85 GLY A CA 1
ATOM 614 C C . GLY A 1 85 ? 10.468 43.160 10.158 1.00 61.44 85 GLY A C 1
ATOM 615 O O . GLY A 1 85 ? 9.558 42.657 10.816 1.00 61.44 85 GLY A O 1
ATOM 616 N N . ASN A 1 86 ? 11.045 42.514 9.147 1.00 74.00 86 ASN A N 1
ATOM 617 C CA . ASN A 1 86 ? 10.661 41.161 8.739 1.00 74.00 86 ASN A CA 1
ATOM 618 C C . ASN A 1 86 ? 11.599 40.062 9.279 1.00 74.00 86 ASN A C 1
ATOM 620 O O . ASN A 1 86 ? 11.428 38.891 8.942 1.00 74.00 86 ASN A O 1
ATOM 624 N N . SER A 1 87 ? 12.565 40.415 10.135 1.00 85.56 87 SER A N 1
ATOM 625 C CA . SER A 1 87 ? 13.474 39.465 10.784 1.00 85.56 87 SER A CA 1
ATOM 626 C C . SER A 1 87 ? 13.396 39.464 12.311 1.00 85.56 87 SER A C 1
ATOM 628 O O . SER A 1 87 ? 13.130 40.492 12.942 1.00 85.56 87 SER A O 1
ATOM 630 N N . LEU A 1 88 ? 13.697 38.313 12.925 1.00 88.38 88 LEU A N 1
ATOM 631 C CA . LEU A 1 88 ? 13.730 38.178 14.387 1.00 88.38 88 LEU A CA 1
ATOM 632 C C . LEU A 1 88 ? 14.731 39.137 15.041 1.00 88.38 88 LEU A C 1
ATOM 634 O O . LEU A 1 88 ? 14.440 39.727 16.081 1.00 88.38 88 LEU A O 1
ATOM 638 N N . ILE A 1 89 ? 15.910 39.331 14.442 1.00 86.81 89 ILE A N 1
ATOM 639 C CA . ILE A 1 89 ? 16.923 40.247 14.985 1.00 86.81 89 ILE A CA 1
ATOM 640 C C . ILE A 1 89 ? 16.491 41.719 14.932 1.00 86.81 89 ILE A C 1
ATOM 642 O O . ILE A 1 89 ? 16.813 42.477 15.852 1.00 86.81 89 ILE A O 1
ATOM 646 N N . GLY A 1 90 ? 15.725 42.115 13.910 1.00 83.88 90 GLY A N 1
ATOM 647 C CA . GLY A 1 90 ? 15.116 43.442 13.821 1.00 83.88 90 GLY A CA 1
ATOM 648 C C . GLY A 1 90 ? 14.003 43.649 14.853 1.00 83.88 90 GLY A C 1
ATOM 649 O O . GLY A 1 90 ? 13.863 44.743 15.402 1.00 83.88 90 GLY A O 1
ATOM 650 N N . LYS A 1 91 ? 13.254 42.587 15.183 1.00 86.50 91 LYS A N 1
ATOM 651 C CA . LYS A 1 91 ? 12.080 42.644 16.069 1.00 86.50 91 LYS A CA 1
ATOM 652 C C . LYS A 1 91 ? 12.352 42.474 17.555 1.00 86.50 91 LYS A C 1
ATOM 654 O O . LYS A 1 91 ? 11.481 42.826 18.344 1.00 86.50 91 LYS A O 1
ATOM 659 N N . VAL A 1 92 ? 13.573 42.122 17.966 1.00 89.56 92 VAL A N 1
ATOM 660 C CA . VAL A 1 92 ? 13.913 41.941 19.393 1.00 89.56 92 VAL A CA 1
ATOM 661 C C . VAL A 1 92 ? 13.450 43.114 20.271 1.00 89.56 92 VAL A C 1
ATOM 663 O O . VAL A 1 92 ? 12.994 42.901 21.386 1.00 89.56 92 VAL A O 1
ATOM 666 N N . ALA A 1 93 ? 13.553 44.367 19.810 1.00 87.62 93 ALA A N 1
ATOM 667 C CA . ALA A 1 93 ? 13.082 45.508 20.602 1.00 87.62 93 ALA A CA 1
ATOM 668 C C . ALA A 1 93 ? 11.556 45.504 20.824 1.00 87.62 93 ALA A C 1
ATOM 670 O O . ALA A 1 93 ? 11.109 45.821 21.924 1.00 87.62 93 ALA A O 1
ATOM 671 N N . GLU A 1 94 ? 10.778 45.139 19.805 1.00 88.81 94 GLU A N 1
ATOM 672 C CA . GLU A 1 94 ? 9.321 45.016 19.893 1.00 88.81 94 GLU A CA 1
ATOM 673 C C . GLU A 1 94 ? 8.915 43.799 20.725 1.00 88.81 94 GLU A C 1
ATOM 675 O O . GLU A 1 94 ? 8.058 43.915 21.595 1.00 88.81 94 GLU A O 1
ATOM 680 N N . ASP A 1 95 ? 9.565 42.654 20.524 1.00 92.00 95 ASP A N 1
ATOM 681 C CA . ASP A 1 95 ? 9.227 41.420 21.239 1.00 92.00 95 ASP A CA 1
ATOM 682 C C . ASP A 1 95 ? 9.525 41.553 22.735 1.00 92.00 95 ASP A C 1
ATOM 684 O O . ASP A 1 95 ? 8.765 41.086 23.582 1.00 92.00 95 ASP A O 1
ATOM 688 N N . MET A 1 96 ? 10.595 42.272 23.087 1.00 93.19 96 MET A N 1
ATOM 689 C CA . MET A 1 96 ? 10.919 42.563 24.483 1.00 93.19 96 MET A CA 1
ATOM 690 C C . MET A 1 96 ? 9.972 43.583 25.130 1.00 93.19 96 MET A C 1
ATOM 692 O O . MET A 1 96 ? 9.930 43.640 26.359 1.00 93.19 96 MET A O 1
ATOM 696 N N . ALA A 1 97 ? 9.189 44.346 24.356 1.00 92.62 97 ALA A N 1
ATOM 697 C CA . ALA A 1 97 ? 8.169 45.250 24.897 1.00 92.62 97 ALA A CA 1
ATOM 698 C C . ALA A 1 97 ? 6.973 44.496 25.504 1.00 92.62 97 ALA A C 1
ATOM 700 O O . ALA A 1 97 ? 6.275 45.048 26.350 1.00 92.62 97 ALA A O 1
ATOM 701 N N . TYR A 1 98 ? 6.771 43.230 25.121 1.00 92.69 98 TYR A N 1
ATOM 702 C CA . TYR A 1 98 ? 5.820 42.326 25.774 1.00 92.69 98 TYR A CA 1
ATOM 703 C C . TYR A 1 98 ? 6.352 41.759 27.090 1.00 92.69 98 TYR A C 1
ATOM 705 O O . TYR A 1 98 ? 5.647 41.016 27.753 1.00 92.69 98 TYR A O 1
ATOM 713 N N . GLU A 1 99 ? 7.591 42.080 27.469 1.00 93.50 99 GLU A N 1
ATOM 714 C CA . GLU A 1 99 ? 8.215 41.605 28.700 1.00 93.50 99 GLU A CA 1
ATOM 715 C C . GLU A 1 99 ? 8.192 40.067 28.881 1.00 93.50 99 GLU A C 1
ATOM 717 O O . GLU A 1 99 ? 7.875 39.586 29.971 1.00 93.50 99 GLU A O 1
ATOM 722 N N . PRO A 1 100 ? 8.575 39.263 27.867 1.00 95.00 100 PRO A N 1
ATOM 723 C CA . PRO A 1 100 ? 8.473 37.810 27.952 1.00 95.00 100 PRO A CA 1
ATOM 724 C C . PRO A 1 100 ? 9.401 37.205 29.008 1.00 95.00 100 PRO A C 1
ATOM 726 O O . PRO A 1 100 ? 10.592 37.528 29.095 1.00 95.00 100 PRO A O 1
ATOM 729 N N . ASP A 1 101 ? 8.874 36.240 29.754 1.00 93.44 101 ASP A N 1
ATOM 730 C CA . ASP A 1 101 ? 9.676 35.306 30.548 1.00 93.44 101 ASP A CA 1
ATOM 731 C C . ASP A 1 101 ? 10.275 34.219 29.649 1.00 93.44 101 ASP A C 1
ATOM 733 O O . ASP A 1 101 ? 11.387 33.745 29.891 1.00 93.44 101 ASP A O 1
ATOM 737 N N . LEU A 1 102 ? 9.555 33.870 28.579 1.00 93.88 102 LEU A N 1
ATOM 738 C CA . LEU A 1 102 ? 9.939 32.886 27.577 1.00 93.88 102 LEU A CA 1
ATOM 739 C C . LEU A 1 102 ? 9.634 33.412 26.169 1.00 93.88 102 LEU A C 1
ATOM 741 O O . LEU A 1 102 ? 8.539 33.908 25.915 1.00 93.88 102 LEU A O 1
ATOM 745 N N . ILE A 1 103 ? 10.580 33.263 25.249 1.00 95.69 103 ILE A N 1
ATOM 746 C CA . ILE A 1 103 ? 10.385 33.504 23.819 1.00 95.69 103 ILE A CA 1
ATOM 747 C C . ILE A 1 103 ? 10.747 32.247 23.027 1.00 95.69 103 ILE A C 1
ATOM 749 O O . ILE A 1 103 ? 11.742 31.583 23.333 1.00 95.69 103 ILE A O 1
ATOM 753 N N . THR A 1 104 ? 9.933 31.882 22.039 1.00 94.88 104 THR A N 1
ATOM 754 C CA . THR A 1 104 ? 10.226 30.736 21.165 1.00 94.88 104 THR A CA 1
ATOM 755 C C . THR A 1 104 ? 10.998 31.166 19.916 1.00 94.88 104 THR A C 1
ATOM 757 O O . THR A 1 104 ? 11.033 32.336 19.575 1.00 94.88 104 THR A O 1
ATOM 760 N N . ALA A 1 105 ? 11.629 30.232 19.215 1.00 90.00 105 ALA A N 1
ATOM 761 C CA . ALA A 1 105 ? 12.214 30.436 17.895 1.00 90.00 105 ALA A CA 1
ATOM 762 C C . ALA A 1 105 ? 11.843 29.240 17.017 1.00 90.00 105 ALA A C 1
ATOM 764 O O . ALA A 1 105 ? 12.581 28.256 16.940 1.00 90.00 105 ALA A O 1
ATOM 765 N N . LEU A 1 106 ? 10.652 29.307 16.418 1.00 88.44 106 LEU A N 1
ATOM 766 C CA . LEU A 1 106 ? 10.042 28.242 15.615 1.00 88.44 106 LEU A CA 1
ATOM 767 C C . LEU A 1 106 ? 10.173 28.614 14.138 1.00 88.44 106 LEU A C 1
ATOM 769 O O . LEU A 1 106 ? 9.199 28.934 13.460 1.00 88.44 106 LEU A O 1
ATOM 773 N N . ILE A 1 107 ? 11.424 28.704 13.690 1.00 86.31 107 ILE A N 1
ATOM 774 C CA . ILE A 1 107 ? 11.796 29.363 12.440 1.00 86.31 107 ILE A CA 1
ATOM 775 C C . ILE A 1 107 ? 12.953 28.645 11.760 1.00 86.31 107 ILE A C 1
ATOM 777 O O . ILE A 1 107 ? 13.794 28.007 12.402 1.00 86.31 107 ILE A O 1
ATOM 781 N N . GLY A 1 108 ? 13.060 28.861 10.458 1.00 82.00 108 GLY A N 1
ATOM 782 C CA . GLY A 1 108 ? 14.296 28.641 9.721 1.00 82.00 108 GLY A CA 1
ATOM 783 C C . GLY A 1 108 ? 14.095 27.898 8.423 1.00 82.00 108 GLY A C 1
ATOM 784 O O . GLY A 1 108 ? 15.082 27.673 7.728 1.00 82.00 108 GLY A O 1
ATOM 785 N N . ALA A 1 109 ? 12.852 27.541 8.079 1.00 80.94 109 ALA A N 1
ATOM 786 C CA . ALA A 1 109 ? 12.571 26.872 6.820 1.00 80.94 109 ALA A CA 1
ATOM 787 C C . ALA A 1 109 ? 13.026 27.754 5.644 1.00 80.94 109 ALA A C 1
ATOM 789 O O . ALA A 1 109 ? 13.756 27.308 4.759 1.00 80.94 109 ALA A O 1
ATOM 790 N N . HIS A 1 110 ? 12.705 29.048 5.709 1.00 79.44 110 HIS A N 1
ATOM 791 C CA . HIS A 1 110 ? 13.157 30.024 4.726 1.00 79.44 110 HIS A CA 1
ATOM 792 C C . HIS A 1 110 ? 14.681 30.259 4.792 1.00 79.44 110 HIS A C 1
ATOM 794 O O . HIS A 1 110 ? 15.354 30.164 3.765 1.00 79.44 110 HIS A O 1
ATOM 800 N N . ASP A 1 111 ? 15.258 30.471 5.984 1.00 81.75 111 ASP A N 1
ATOM 801 C CA . ASP A 1 111 ? 16.696 30.747 6.164 1.00 81.75 111 ASP A CA 1
ATOM 802 C C . ASP A 1 111 ? 17.612 29.671 5.557 1.00 81.75 111 ASP A C 1
ATOM 804 O O . ASP A 1 111 ? 18.609 30.001 4.908 1.00 81.75 111 ASP A O 1
ATOM 808 N N . ILE A 1 112 ? 17.290 28.387 5.745 1.00 84.19 112 ILE A N 1
ATOM 809 C CA . ILE A 1 112 ? 18.114 27.290 5.214 1.00 84.19 112 ILE A CA 1
ATOM 810 C C . ILE A 1 112 ? 17.770 26.930 3.764 1.00 84.19 112 ILE A C 1
ATOM 812 O O . ILE A 1 112 ? 18.598 26.318 3.095 1.00 84.19 112 ILE A O 1
ATOM 816 N N . SER A 1 113 ? 16.593 27.323 3.259 1.00 78.00 113 SER A N 1
ATOM 817 C CA . SER A 1 113 ? 16.215 27.115 1.850 1.00 78.00 113 SER A CA 1
ATOM 818 C C . SER A 1 113 ? 16.997 28.017 0.888 1.00 78.00 113 SER A C 1
ATOM 820 O O . SER A 1 113 ? 17.333 27.598 -0.219 1.00 78.00 113 SER A O 1
ATOM 822 N N . THR A 1 114 ? 17.333 29.236 1.323 1.00 74.81 114 THR A N 1
ATOM 823 C CA . THR A 1 114 ? 18.072 30.228 0.523 1.00 74.81 114 THR A CA 1
ATOM 824 C C . THR A 1 114 ? 19.508 30.457 1.005 1.00 74.81 114 THR A C 1
ATOM 826 O O . THR A 1 114 ? 20.265 31.180 0.359 1.00 74.81 114 THR A O 1
ATOM 829 N N . GLY A 1 115 ? 19.877 29.899 2.160 1.00 79.44 115 GLY A N 1
ATOM 830 C CA . GLY A 1 115 ? 21.145 30.138 2.848 1.00 79.44 115 GLY A CA 1
ATOM 831 C C . GLY A 1 115 ? 21.900 28.854 3.196 1.00 79.44 115 GLY A C 1
ATOM 832 O O . GLY A 1 115 ? 21.825 27.852 2.493 1.00 79.44 115 GLY A O 1
ATOM 833 N N . SER A 1 116 ? 22.670 28.891 4.287 1.00 87.75 116 SER A N 1
ATOM 834 C CA . SER A 1 116 ? 23.413 27.727 4.787 1.00 87.75 116 SER A CA 1
ATOM 835 C C . SER A 1 116 ? 23.124 27.475 6.264 1.00 87.75 116 SER A C 1
ATOM 837 O O . SER A 1 116 ? 22.911 28.416 7.033 1.00 87.75 116 SER A O 1
ATOM 839 N N . ALA A 1 117 ? 23.211 26.215 6.688 1.00 90.50 117 ALA A N 1
ATOM 840 C CA . ALA A 1 117 ? 23.090 25.812 8.087 1.00 90.50 117 ALA A CA 1
ATOM 841 C C . ALA A 1 117 ? 24.116 26.519 8.991 1.00 90.50 117 ALA A C 1
ATOM 843 O O . ALA A 1 117 ? 23.838 26.805 10.154 1.00 90.50 117 ALA A O 1
ATOM 844 N N . VAL A 1 118 ? 25.302 26.836 8.459 1.00 89.38 118 VAL A N 1
ATOM 845 C CA . VAL A 1 118 ? 26.345 27.584 9.177 1.00 89.38 118 VAL A CA 1
ATOM 846 C C . VAL A 1 118 ? 25.879 29.010 9.470 1.00 89.38 118 VAL A C 1
ATOM 848 O O . VAL A 1 118 ? 25.971 29.471 10.608 1.00 89.38 118 VAL A O 1
ATOM 851 N N . THR A 1 119 ? 25.340 29.699 8.462 1.00 88.62 119 THR A N 1
ATOM 852 C CA . THR A 1 119 ? 24.813 31.062 8.607 1.00 88.62 119 THR A CA 1
ATOM 853 C C . THR A 1 119 ? 23.599 31.096 9.534 1.00 88.62 119 THR A C 1
ATOM 855 O O . THR A 1 119 ? 23.520 31.962 10.404 1.00 88.62 119 THR A O 1
ATOM 858 N N . TYR A 1 120 ? 22.688 30.131 9.400 1.00 90.44 120 TYR A N 1
ATOM 859 C CA . TYR A 1 120 ? 21.524 29.979 10.274 1.00 90.44 120 TYR A CA 1
ATOM 860 C C . TYR A 1 120 ? 21.931 29.832 11.751 1.00 90.44 120 TYR A C 1
ATOM 862 O O . TYR A 1 120 ? 21.472 30.583 12.607 1.00 90.44 120 TYR A O 1
ATOM 870 N N . LYS A 1 121 ? 22.891 28.952 12.059 1.00 91.06 121 LYS A N 1
ATOM 871 C CA . LYS A 1 121 ? 23.398 28.780 13.433 1.00 91.06 121 LYS A CA 1
ATOM 872 C C . LYS A 1 121 ? 24.081 30.038 13.974 1.00 91.06 121 LYS A C 1
ATOM 874 O O . LYS A 1 121 ? 23.830 30.444 15.106 1.00 91.06 121 LYS A O 1
ATOM 879 N N . ALA A 1 122 ? 24.912 30.697 13.166 1.00 90.19 122 ALA A N 1
ATOM 880 C CA . ALA A 1 122 ? 25.582 31.932 13.577 1.00 90.19 122 ALA A CA 1
ATOM 881 C C . ALA A 1 122 ? 24.588 33.071 13.877 1.00 90.19 122 ALA A C 1
ATOM 883 O O . ALA A 1 122 ? 24.783 33.843 14.818 1.00 90.19 122 ALA A O 1
ATOM 884 N N . THR A 1 123 ? 23.511 33.169 13.097 1.00 89.69 123 THR A N 1
ATOM 885 C CA . THR A 1 123 ? 22.465 34.185 13.286 1.00 89.69 123 THR A CA 1
ATOM 886 C C . THR A 1 123 ? 21.558 33.873 14.474 1.00 89.69 123 THR A C 1
ATOM 888 O O . THR A 1 123 ? 21.237 34.797 15.219 1.00 89.69 123 THR A O 1
ATOM 891 N N . LEU A 1 124 ? 21.253 32.599 14.747 1.00 92.38 124 LEU A N 1
ATOM 892 C CA . LEU A 1 124 ? 20.611 32.173 15.998 1.00 92.38 124 LEU A CA 1
ATOM 893 C C . LEU A 1 124 ? 21.415 32.609 17.231 1.00 92.38 124 LEU A C 1
ATOM 895 O O . LEU A 1 124 ? 20.847 33.180 18.160 1.00 92.38 124 LEU A O 1
ATOM 899 N N . ILE A 1 125 ? 22.739 32.409 17.228 1.00 93.50 125 ILE A N 1
ATOM 900 C CA . ILE A 1 125 ? 23.623 32.846 18.326 1.00 93.50 125 ILE A CA 1
ATOM 901 C C . ILE A 1 125 ? 23.553 34.369 18.505 1.00 93.50 125 ILE A C 1
ATOM 903 O O . ILE A 1 125 ? 23.441 34.862 19.630 1.00 93.50 125 ILE A O 1
ATOM 907 N N . ALA A 1 126 ? 23.596 35.125 17.405 1.00 91.62 126 ALA A N 1
ATOM 908 C CA . ALA A 1 126 ? 23.518 36.583 17.445 1.00 91.62 126 ALA A CA 1
ATOM 909 C C . ALA A 1 126 ? 22.157 37.083 17.960 1.00 91.62 126 ALA A C 1
ATOM 911 O O . ALA A 1 126 ? 22.111 37.990 18.794 1.00 91.62 126 ALA A O 1
ATOM 912 N N . TRP A 1 127 ? 21.056 36.481 17.505 1.00 92.56 127 TRP A N 1
ATOM 913 C CA . TRP A 1 127 ? 19.708 36.800 17.971 1.00 92.56 127 TRP A CA 1
ATOM 914 C C . TRP A 1 127 ? 19.534 36.470 19.456 1.00 92.56 127 TRP A C 1
ATOM 916 O O . TRP A 1 127 ? 19.107 37.329 20.229 1.00 92.56 127 TRP A O 1
ATOM 926 N N . HIS A 1 128 ? 19.963 35.281 19.885 1.00 94.62 128 HIS A N 1
ATOM 927 C CA . HIS A 1 128 ? 19.964 34.881 21.290 1.00 94.62 128 HIS A CA 1
ATOM 928 C C . HIS A 1 128 ? 20.737 35.885 22.156 1.00 94.62 128 HIS A C 1
ATOM 930 O O . HIS A 1 128 ? 20.218 36.371 23.161 1.00 94.62 128 HIS A O 1
ATOM 936 N N . ALA A 1 129 ? 21.940 36.287 21.735 1.00 93.25 129 ALA A N 1
ATOM 937 C CA . ALA A 1 129 ? 22.716 37.311 22.431 1.00 93.25 129 ALA A CA 1
ATOM 938 C C . ALA A 1 129 ? 21.978 38.662 22.502 1.00 93.25 129 ALA A C 1
ATOM 940 O O . ALA A 1 129 ? 22.012 39.321 23.542 1.00 93.25 129 ALA A O 1
ATOM 941 N N . ALA A 1 130 ? 21.270 39.064 21.442 1.00 91.75 130 ALA A N 1
ATOM 942 C CA . ALA A 1 130 ? 20.481 40.296 21.416 1.00 91.75 130 ALA A CA 1
ATOM 943 C C . ALA A 1 130 ? 19.263 40.251 22.359 1.00 91.75 130 ALA A C 1
ATOM 945 O O . ALA A 1 130 ? 18.970 41.256 23.016 1.00 91.75 130 ALA A O 1
ATOM 946 N N . VAL A 1 131 ? 18.584 39.101 22.464 1.00 94.19 131 VAL A N 1
ATOM 947 C CA . VAL A 1 131 ? 17.516 38.859 23.451 1.00 94.19 131 VAL A CA 1
ATOM 948 C C . VAL A 1 131 ? 18.085 38.984 24.863 1.00 94.19 131 VAL A C 1
ATOM 950 O O . VAL A 1 131 ? 17.590 39.783 25.660 1.00 94.19 131 VAL A O 1
ATOM 953 N N . LYS A 1 132 ? 19.186 38.281 25.162 1.00 93.44 132 LYS A N 1
ATOM 954 C CA . LYS A 1 132 ? 19.825 38.314 26.489 1.00 93.44 132 LYS A CA 1
ATOM 955 C C . LYS A 1 132 ? 20.365 39.692 26.859 1.00 93.44 132 LYS A C 1
ATOM 957 O O . LYS A 1 132 ? 20.298 40.064 28.026 1.00 93.44 132 LYS A O 1
ATOM 962 N N . ALA A 1 133 ? 20.866 40.463 25.895 1.00 93.38 133 ALA A N 1
ATOM 963 C CA . ALA A 1 133 ? 21.353 41.820 26.133 1.00 93.38 133 ALA A CA 1
ATOM 964 C C . ALA A 1 133 ? 20.230 42.779 26.558 1.00 93.38 133 ALA A C 1
ATOM 966 O O . ALA A 1 133 ? 20.455 43.652 27.394 1.00 93.38 133 ALA A O 1
ATOM 967 N N . ARG A 1 134 ? 19.022 42.617 26.002 1.00 92.06 134 ARG A N 1
ATOM 968 C CA . ARG A 1 134 ? 17.857 43.441 26.358 1.00 92.06 134 ARG A CA 1
ATOM 969 C C . ARG A 1 134 ? 17.148 42.944 27.612 1.00 92.06 134 ARG A C 1
ATOM 971 O O . ARG A 1 134 ? 16.754 43.756 28.445 1.00 92.06 134 ARG A O 1
ATOM 978 N N . ARG A 1 135 ? 16.998 41.627 27.762 1.00 91.50 135 ARG A N 1
ATOM 979 C CA . ARG A 1 135 ? 16.318 41.001 28.901 1.00 91.50 135 ARG A CA 1
ATOM 980 C C . ARG A 1 135 ? 17.076 39.745 29.347 1.00 91.50 135 ARG A C 1
ATOM 982 O O . ARG A 1 135 ? 16.716 38.637 28.950 1.00 91.50 135 ARG A O 1
ATOM 989 N N . PRO A 1 136 ? 18.086 39.880 30.228 1.00 90.75 136 PRO A N 1
ATOM 990 C CA . PRO A 1 136 ? 18.912 38.752 30.679 1.00 90.75 136 PRO A CA 1
ATOM 991 C C . PRO A 1 136 ? 18.127 37.591 31.311 1.00 90.75 136 PRO A C 1
ATOM 993 O O . PRO A 1 136 ? 18.587 36.450 31.290 1.00 90.75 136 PRO A O 1
ATOM 996 N N . GLY A 1 137 ? 16.949 37.880 31.878 1.00 87.31 137 GLY A N 1
ATOM 997 C CA . GLY A 1 137 ? 16.062 36.892 32.496 1.00 87.31 137 GLY A CA 1
ATOM 998 C C . GLY A 1 137 ? 15.146 36.133 31.528 1.00 87.31 137 GLY A C 1
ATOM 999 O O . GLY A 1 137 ? 14.601 35.111 31.931 1.00 87.31 137 GLY A O 1
ATOM 1000 N N . CYS A 1 138 ? 14.988 36.591 30.280 1.00 92.44 138 CYS A N 1
ATOM 1001 C CA . CYS A 1 138 ? 14.140 35.930 29.284 1.00 92.44 138 CYS A CA 1
ATOM 1002 C C . CYS A 1 138 ? 14.780 34.613 28.839 1.00 92.44 138 CYS A C 1
ATOM 1004 O O . CYS A 1 138 ? 15.971 34.591 28.521 1.00 92.44 138 CYS A O 1
ATOM 1006 N N . ARG A 1 139 ? 14.019 33.519 28.816 1.00 92.94 139 ARG A N 1
ATOM 1007 C CA . ARG A 1 139 ? 14.457 32.218 28.297 1.00 92.94 139 ARG A CA 1
ATOM 1008 C C . ARG A 1 139 ? 14.102 32.065 26.826 1.00 92.94 139 ARG A C 1
ATOM 1010 O O . ARG A 1 139 ? 13.097 32.599 26.379 1.00 92.94 139 ARG A O 1
ATOM 1017 N N . VAL A 1 140 ? 14.913 31.308 26.098 1.00 94.19 140 VAL A N 1
ATOM 1018 C CA . VAL A 1 140 ? 14.742 31.046 24.671 1.00 94.19 140 VAL A CA 1
ATOM 1019 C C . VAL A 1 140 ? 14.502 29.557 24.447 1.00 94.19 140 VAL A C 1
ATOM 1021 O O . VAL A 1 140 ? 15.348 28.737 24.801 1.00 94.19 140 VAL A O 1
ATOM 1024 N N . ALA A 1 141 ? 13.364 29.204 23.853 1.00 94.25 141 ALA A N 1
ATOM 1025 C CA . ALA A 1 141 ? 13.071 27.841 23.415 1.00 94.25 141 ALA A CA 1
ATOM 1026 C C . ALA A 1 141 ? 13.154 27.749 21.889 1.00 94.25 141 ALA A C 1
ATOM 1028 O O . ALA A 1 141 ? 12.576 28.574 21.192 1.00 94.25 141 ALA A O 1
ATOM 1029 N N . TRP A 1 142 ? 13.856 26.757 21.356 1.00 94.44 142 TRP A N 1
ATOM 1030 C CA . TRP A 1 142 ? 14.118 26.641 19.921 1.00 94.44 142 TRP A CA 1
ATOM 1031 C C . TRP A 1 142 ? 13.706 25.271 19.390 1.00 94.44 142 TRP A C 1
ATOM 1033 O O . TRP A 1 142 ? 13.940 24.257 20.047 1.00 94.44 142 TRP A O 1
ATOM 1043 N N . SER A 1 143 ? 13.135 25.256 18.186 1.00 92.56 143 SER A N 1
ATOM 1044 C CA . SER A 1 143 ? 12.924 24.043 17.394 1.00 92.56 143 SER A CA 1
ATOM 1045 C C . SER A 1 143 ? 13.712 24.145 16.100 1.00 92.56 143 SER A C 1
ATOM 1047 O O . SER A 1 143 ? 13.767 25.208 15.481 1.00 92.56 143 SER A O 1
ATOM 1049 N N . ALA A 1 144 ? 14.253 23.017 15.645 1.00 91.00 144 ALA A N 1
ATOM 1050 C CA . ALA A 1 144 ? 14.769 22.924 14.289 1.00 91.00 144 ALA A CA 1
ATOM 1051 C C . ALA A 1 144 ? 13.645 23.150 13.252 1.00 91.00 144 ALA A C 1
ATOM 1053 O O . ALA A 1 144 ? 12.469 22.935 13.572 1.00 91.00 144 ALA A O 1
ATOM 1054 N N . PRO A 1 145 ? 13.981 23.555 12.012 1.00 89.94 145 PRO A N 1
ATOM 1055 C CA . PRO A 1 145 ? 13.001 23.691 10.936 1.00 89.94 145 PRO A CA 1
ATOM 1056 C C . PRO A 1 145 ? 12.305 22.365 10.612 1.00 89.94 145 PRO A C 1
ATOM 1058 O O . PRO A 1 145 ? 12.947 21.305 10.602 1.00 89.94 145 PRO A O 1
ATOM 1061 N N . LEU A 1 146 ? 11.006 22.419 10.304 1.00 89.62 146 LEU A N 1
ATOM 1062 C CA . LEU A 1 146 ? 10.247 21.246 9.862 1.00 89.62 146 LEU A CA 1
ATOM 1063 C C . LEU A 1 146 ? 10.819 20.661 8.561 1.00 89.62 146 LEU A C 1
ATOM 1065 O O . LEU A 1 146 ? 11.432 21.390 7.775 1.00 89.62 146 LEU A O 1
ATOM 1069 N N . PRO A 1 147 ? 10.673 19.345 8.332 1.00 87.94 147 PRO A N 1
ATOM 1070 C CA . PRO A 1 147 ? 11.004 18.765 7.039 1.00 87.94 147 PRO A CA 1
ATOM 1071 C C . PRO A 1 147 ? 10.070 19.304 5.949 1.00 87.94 147 PRO A C 1
ATOM 1073 O O . PRO A 1 147 ? 8.941 19.707 6.226 1.00 87.94 147 PRO A O 1
ATOM 1076 N N . TYR A 1 148 ? 10.564 19.316 4.715 1.00 84.44 148 TYR A N 1
ATOM 1077 C CA . TYR A 1 148 ? 9.795 19.710 3.537 1.00 84.44 148 TYR A CA 1
ATOM 1078 C C . TYR A 1 148 ? 8.873 18.565 3.104 1.00 84.44 148 TYR A C 1
ATOM 1080 O O . TYR A 1 148 ? 9.211 17.402 3.340 1.00 84.44 148 TYR A O 1
ATOM 1088 N N . ASN A 1 149 ? 7.761 18.877 2.436 1.00 83.38 149 ASN A N 1
ATOM 1089 C CA . ASN A 1 149 ? 6.866 17.861 1.886 1.00 83.38 149 ASN A CA 1
ATOM 1090 C C . ASN A 1 149 ? 7.653 16.934 0.931 1.00 83.38 149 ASN A C 1
ATOM 1092 O O . ASN A 1 149 ? 8.236 17.439 -0.035 1.00 83.38 149 ASN A O 1
ATOM 1096 N N . PRO A 1 150 ? 7.704 15.611 1.189 1.00 71.62 150 PRO A N 1
ATOM 1097 C CA . PRO A 1 150 ? 8.519 14.679 0.408 1.00 71.62 150 PRO A CA 1
ATOM 1098 C C . PRO A 1 150 ? 8.069 14.528 -1.053 1.00 71.62 150 PRO A C 1
ATOM 1100 O O . PRO A 1 150 ? 8.897 14.202 -1.900 1.00 71.62 150 PRO A O 1
ATOM 1103 N N . ASP A 1 151 ? 6.808 14.835 -1.368 1.00 72.12 151 ASP A N 1
ATOM 1104 C CA . ASP A 1 151 ? 6.226 14.608 -2.701 1.00 72.12 151 ASP A CA 1
ATOM 1105 C C . ASP A 1 151 ? 6.367 15.817 -3.643 1.00 72.12 151 ASP A C 1
ATOM 1107 O O . ASP A 1 151 ? 5.975 15.775 -4.811 1.00 72.12 151 ASP A O 1
ATOM 1111 N N . GLN A 1 152 ? 6.916 16.932 -3.158 1.00 65.69 152 GLN A N 1
ATOM 1112 C CA . GLN A 1 152 ? 7.031 18.166 -3.932 1.00 65.69 152 GLN A CA 1
ATOM 1113 C C . GLN A 1 152 ? 8.413 18.276 -4.590 1.00 65.69 152 GLN A C 1
ATOM 1115 O O . GLN A 1 152 ? 9.408 18.617 -3.949 1.00 65.69 152 GLN A O 1
ATOM 1120 N N . SER A 1 153 ? 8.467 18.047 -5.908 1.00 54.06 153 SER A N 1
ATOM 1121 C CA . SER A 1 153 ? 9.677 18.149 -6.737 1.00 54.06 153 SER A CA 1
ATOM 1122 C C . SER A 1 153 ? 10.105 19.609 -6.974 1.00 54.06 153 SER A C 1
ATOM 1124 O O . SER A 1 153 ? 9.998 20.137 -8.084 1.00 54.06 153 SER A O 1
ATOM 1126 N N . GLN A 1 154 ? 10.577 20.297 -5.934 1.00 63.03 154 GLN A N 1
ATOM 1127 C CA . GLN A 1 154 ? 11.199 21.617 -6.076 1.00 63.03 154 GLN A CA 1
ATOM 1128 C C . GLN A 1 154 ? 12.721 21.501 -6.221 1.00 63.03 154 GLN A C 1
ATOM 1130 O O . GLN A 1 154 ? 13.366 20.685 -5.564 1.00 63.03 154 GLN A O 1
ATOM 1135 N N . SER A 1 155 ? 13.326 22.371 -7.035 1.00 62.12 155 SER A N 1
ATOM 1136 C CA . SER A 1 155 ? 14.785 22.420 -7.244 1.00 62.12 155 SER A CA 1
ATOM 1137 C C . SER A 1 155 ? 15.584 22.700 -5.962 1.00 62.12 155 SER A C 1
ATOM 1139 O O . SER A 1 155 ? 16.777 22.407 -5.891 1.00 62.12 155 SER A O 1
ATOM 1141 N N . THR A 1 156 ? 14.930 23.240 -4.934 1.00 67.25 156 THR A N 1
ATOM 1142 C CA . THR A 1 156 ? 15.500 23.554 -3.620 1.00 67.25 156 THR A CA 1
ATOM 1143 C C . THR A 1 156 ? 15.397 22.404 -2.614 1.00 67.25 156 THR A C 1
ATOM 1145 O O . THR A 1 156 ? 16.113 22.441 -1.614 1.00 67.25 156 THR A O 1
ATOM 1148 N N . TYR A 1 157 ? 14.593 21.359 -2.869 1.00 75.50 157 TYR A N 1
ATOM 1149 C CA . TYR A 1 157 ? 14.309 20.274 -1.914 1.00 75.50 157 TYR A CA 1
ATOM 1150 C C . TYR A 1 157 ? 15.570 19.536 -1.443 1.00 75.50 157 TYR A C 1
ATOM 1152 O O . TYR A 1 157 ? 15.798 19.369 -0.242 1.00 75.50 157 TYR A O 1
ATOM 1160 N N . ALA A 1 158 ? 16.437 19.137 -2.380 1.00 79.50 158 ALA A N 1
ATOM 1161 C CA . ALA A 1 158 ? 17.675 18.425 -2.059 1.00 79.50 158 ALA A CA 1
ATOM 1162 C C . ALA A 1 158 ? 18.643 19.299 -1.242 1.00 79.50 158 ALA A C 1
ATOM 1164 O O . ALA A 1 158 ? 19.257 18.835 -0.280 1.00 79.50 158 ALA A O 1
ATOM 1165 N N . SER A 1 159 ? 18.736 20.587 -1.593 1.00 82.31 159 SER A N 1
ATOM 1166 C CA . SER A 1 159 ? 19.576 21.558 -0.887 1.00 82.31 159 SER A CA 1
ATOM 1167 C C . SER A 1 159 ? 19.056 21.814 0.529 1.00 82.31 159 SER A C 1
ATOM 1169 O O . SER A 1 159 ? 19.816 21.717 1.492 1.00 82.31 159 SER A O 1
ATOM 1171 N N . PHE A 1 160 ? 17.747 22.040 0.674 1.00 85.88 160 PHE A N 1
ATOM 1172 C CA . PHE A 1 160 ? 17.082 22.201 1.964 1.00 85.88 160 PHE A CA 1
ATOM 1173 C C . PHE A 1 160 ? 17.304 20.985 2.863 1.00 85.88 160 PHE A C 1
ATOM 1175 O O . PHE A 1 160 ? 17.746 21.136 3.999 1.00 85.88 160 PHE A O 1
ATOM 1182 N N . THR A 1 161 ? 17.055 19.780 2.348 1.00 86.75 161 THR A N 1
ATOM 1183 C CA . THR A 1 161 ? 17.204 18.526 3.099 1.00 86.75 161 THR A CA 1
ATOM 1184 C C . THR A 1 161 ? 18.639 18.340 3.589 1.00 86.75 161 THR A C 1
ATOM 1186 O O . THR A 1 161 ? 18.854 18.020 4.760 1.00 86.75 161 THR A O 1
ATOM 1189 N N . ALA A 1 162 ? 19.632 18.631 2.742 1.00 87.31 162 ALA A N 1
ATOM 1190 C CA . ALA A 1 162 ? 21.040 18.578 3.122 1.00 87.31 162 ALA A CA 1
ATOM 1191 C C . ALA A 1 162 ? 21.397 19.611 4.208 1.00 87.31 162 ALA A C 1
ATOM 1193 O O . ALA A 1 162 ? 22.045 19.267 5.197 1.00 87.31 162 ALA A O 1
ATOM 1194 N N . GLN A 1 163 ? 20.953 20.867 4.072 1.00 90.12 163 GLN A N 1
ATOM 1195 C CA . GLN A 1 163 ? 21.197 21.899 5.089 1.00 90.12 163 GLN A CA 1
ATOM 1196 C C . GLN A 1 163 ? 20.479 21.580 6.405 1.00 90.12 163 GLN A C 1
ATOM 1198 O O . GLN A 1 163 ? 21.055 21.727 7.484 1.00 90.12 163 GLN A O 1
ATOM 1203 N N . ARG A 1 164 ? 19.241 21.088 6.333 1.00 90.56 164 ARG A N 1
ATOM 1204 C CA . ARG A 1 164 ? 18.462 20.670 7.496 1.00 90.56 164 ARG A CA 1
ATOM 1205 C C . ARG A 1 164 ? 19.150 19.533 8.238 1.00 90.56 164 ARG A C 1
ATOM 1207 O O . ARG A 1 164 ? 19.255 19.609 9.456 1.00 90.56 164 ARG A O 1
ATOM 1214 N N . ALA A 1 165 ? 19.672 18.526 7.538 1.00 89.75 165 ALA A N 1
ATOM 1215 C CA . ALA A 1 165 ? 20.407 17.425 8.163 1.00 89.75 165 ALA A CA 1
ATOM 1216 C C . ALA A 1 165 ? 21.603 17.923 9.001 1.00 89.75 165 ALA A C 1
ATOM 1218 O O . ALA A 1 165 ? 21.843 17.415 10.094 1.00 89.75 165 ALA A O 1
ATOM 1219 N N . ILE A 1 166 ? 22.298 18.974 8.544 1.00 91.19 166 ILE A N 1
ATOM 1220 C CA . ILE A 1 166 ? 23.394 19.609 9.295 1.00 91.19 166 ILE A CA 1
ATOM 1221 C C . ILE A 1 166 ? 22.887 20.281 10.580 1.00 91.19 166 ILE A C 1
ATOM 1223 O O . ILE A 1 166 ? 23.565 20.229 11.602 1.00 91.19 166 ILE A O 1
ATOM 1227 N N . VAL A 1 167 ? 21.716 20.926 10.549 1.00 91.62 167 VAL A N 1
ATOM 1228 C CA . VAL A 1 167 ? 21.099 21.513 11.754 1.00 91.62 167 VAL A CA 1
ATOM 1229 C C . VAL A 1 167 ? 20.623 20.414 12.709 1.00 91.62 167 VAL A C 1
ATOM 1231 O O . VAL A 1 167 ? 20.846 20.506 13.913 1.00 91.62 167 VAL A O 1
ATOM 1234 N N . MET A 1 168 ? 20.018 19.350 12.177 1.00 91.25 168 MET A N 1
ATOM 1235 C CA . MET A 1 168 ? 19.508 18.220 12.959 1.00 91.25 168 MET A CA 1
ATOM 1236 C C . MET A 1 168 ? 20.616 17.437 13.671 1.00 91.25 168 MET A C 1
ATOM 1238 O O . MET A 1 168 ? 20.387 16.952 14.776 1.00 91.25 168 MET A O 1
ATOM 1242 N N . ALA A 1 169 ? 21.820 17.364 13.094 1.00 88.38 169 ALA A N 1
ATOM 1243 C CA . ALA A 1 169 ? 22.978 16.746 13.742 1.00 88.38 169 ALA A CA 1
ATOM 1244 C C . ALA A 1 169 ? 23.349 17.422 15.079 1.00 88.38 169 ALA A C 1
ATOM 1246 O O . ALA A 1 169 ? 23.830 16.756 15.993 1.00 88.38 169 ALA A O 1
ATOM 1247 N N . ASP A 1 170 ? 23.074 18.723 15.209 1.00 88.06 170 ASP A N 1
ATOM 1248 C CA . ASP A 1 170 ? 23.352 19.505 16.416 1.00 88.06 170 ASP A CA 1
ATOM 1249 C C . ASP A 1 170 ? 22.162 19.542 17.392 1.00 88.06 170 ASP A C 1
ATOM 1251 O O . ASP A 1 170 ? 22.329 19.831 18.579 1.00 88.06 170 ASP A O 1
ATOM 1255 N N . ALA A 1 171 ? 20.947 19.265 16.909 1.00 87.81 171 ALA A N 1
ATOM 1256 C CA . ALA A 1 171 ? 19.699 19.560 17.612 1.00 87.81 171 ALA A CA 1
ATOM 1257 C C . ALA A 1 171 ? 19.539 18.802 18.944 1.00 87.81 171 ALA A C 1
ATOM 1259 O O . ALA A 1 171 ? 18.918 19.307 19.876 1.00 87.81 171 ALA A O 1
ATOM 1260 N N . ARG A 1 172 ? 20.168 17.628 19.080 1.00 88.06 172 ARG A N 1
ATOM 1261 C CA . ARG A 1 172 ? 20.161 16.827 20.319 1.00 88.06 172 ARG A CA 1
ATOM 1262 C C . ARG A 1 172 ? 21.436 16.927 21.158 1.00 88.06 172 ARG A C 1
ATOM 1264 O O . ARG A 1 172 ? 21.516 16.271 22.199 1.00 88.06 172 ARG A O 1
ATOM 1271 N N . ASP A 1 173 ? 22.411 17.749 20.764 1.00 88.88 173 ASP A N 1
ATOM 1272 C CA . ASP A 1 173 ? 23.597 18.021 21.581 1.00 88.88 173 ASP A CA 1
ATOM 1273 C C . ASP A 1 173 ? 23.457 19.363 22.329 1.00 88.88 173 ASP A C 1
ATOM 1275 O O . ASP A 1 173 ? 23.633 20.431 21.735 1.00 88.88 173 ASP A O 1
ATOM 1279 N N . PRO A 1 174 ? 23.191 19.351 23.652 1.00 87.75 174 PRO A N 1
ATOM 1280 C CA . PRO A 1 174 ? 23.042 20.574 24.437 1.00 87.75 174 PRO A CA 1
ATOM 1281 C C . PRO A 1 174 ? 24.317 21.409 24.547 1.00 87.75 174 PRO A C 1
ATOM 1283 O O . PRO A 1 174 ? 24.224 22.588 24.887 1.00 87.75 174 PRO A O 1
ATOM 1286 N N . ALA A 1 175 ? 25.498 20.849 24.268 1.00 88.06 175 ALA A N 1
ATOM 1287 C CA . ALA A 1 175 ? 26.722 21.640 24.169 1.00 88.06 175 ALA A CA 1
ATOM 1288 C C . ALA A 1 175 ? 26.738 22.515 22.904 1.00 88.06 175 ALA A C 1
ATOM 1290 O O . ALA A 1 175 ? 27.411 23.550 22.864 1.00 88.06 175 ALA A O 1
ATOM 1291 N N . VAL A 1 176 ? 25.984 22.113 21.880 1.00 90.44 176 VAL A N 1
ATOM 1292 C CA . VAL A 1 176 ? 25.902 22.812 20.604 1.00 90.44 176 VAL A CA 1
ATOM 1293 C C . VAL A 1 176 ? 24.704 23.756 20.602 1.00 90.44 176 VAL A C 1
ATOM 1295 O O . VAL A 1 176 ? 24.907 24.971 20.618 1.00 90.44 176 VAL A O 1
ATOM 1298 N N . TRP A 1 177 ? 23.472 23.240 20.703 1.00 90.62 177 TRP A N 1
ATOM 1299 C CA . TRP A 1 177 ? 22.277 24.095 20.656 1.00 90.62 177 TRP A CA 1
ATOM 1300 C C . TRP A 1 177 ? 22.180 25.072 21.833 1.00 90.62 177 TRP A C 1
ATOM 1302 O O . TRP A 1 177 ? 21.627 26.165 21.697 1.00 90.62 177 TRP A O 1
ATOM 1312 N N . GLY A 1 178 ? 22.790 24.732 22.975 1.00 90.81 178 GLY A N 1
ATOM 1313 C CA . GLY A 1 178 ? 22.830 25.582 24.168 1.00 90.81 178 GLY A CA 1
ATOM 1314 C C . GLY A 1 178 ? 23.551 26.923 23.974 1.00 90.81 178 GLY A C 1
ATOM 1315 O O . GLY A 1 178 ? 23.513 27.777 24.858 1.00 90.81 178 GLY A O 1
ATOM 1316 N N . GLN A 1 179 ? 24.214 27.130 22.831 1.00 93.06 179 GLN A N 1
ATOM 1317 C CA . GLN A 1 179 ? 24.833 28.407 22.466 1.00 93.06 179 GLN A CA 1
ATOM 1318 C C . GLN A 1 179 ? 23.805 29.451 21.991 1.00 93.06 179 GLN A C 1
ATOM 1320 O O . GLN A 1 179 ? 24.077 30.653 22.064 1.00 93.06 179 GLN A O 1
ATOM 1325 N N . TRP A 1 180 ? 22.629 29.015 21.530 1.00 92.81 180 TRP A N 1
ATOM 1326 C CA . TRP A 1 180 ? 21.588 29.888 20.975 1.00 92.81 180 TRP A CA 1
ATOM 1327 C C . TRP A 1 180 ? 20.182 29.669 21.545 1.00 92.81 180 TRP A C 1
ATOM 1329 O O . TRP A 1 180 ? 19.259 30.395 21.182 1.00 92.81 180 TRP A O 1
ATOM 1339 N N . ALA A 1 181 ? 19.999 28.706 22.444 1.00 93.75 181 ALA A N 1
ATOM 1340 C CA . ALA A 1 181 ? 18.742 28.502 23.149 1.00 93.75 181 ALA A CA 1
ATOM 1341 C C . ALA A 1 181 ? 18.976 28.007 24.581 1.00 93.75 181 ALA A C 1
ATOM 1343 O O . ALA A 1 181 ? 20.008 27.415 24.894 1.00 93.75 181 ALA A O 1
ATOM 1344 N N . ASP A 1 182 ? 17.997 28.226 25.458 1.00 91.62 182 ASP A N 1
ATOM 1345 C CA . ASP A 1 182 ? 17.951 27.623 26.793 1.00 91.62 182 ASP A CA 1
ATOM 1346 C C . ASP A 1 182 ? 17.250 26.252 26.773 1.00 91.62 182 ASP A C 1
ATOM 1348 O O . ASP A 1 182 ? 17.611 25.379 27.569 1.00 91.62 182 ASP A O 1
ATOM 1352 N N . TYR A 1 183 ? 16.287 26.054 25.860 1.00 91.88 183 TYR A N 1
ATOM 1353 C CA . TYR A 1 183 ? 15.485 24.830 25.732 1.00 91.88 183 TYR A CA 1
ATOM 1354 C C . TYR A 1 183 ? 15.370 24.360 24.280 1.00 91.88 183 TYR A C 1
ATOM 1356 O O . TYR A 1 183 ? 15.171 25.170 23.375 1.00 91.88 183 TYR A O 1
ATOM 1364 N N . TYR A 1 184 ? 15.435 23.043 24.082 1.00 93.06 184 TYR A N 1
ATOM 1365 C CA . TYR A 1 184 ? 15.193 22.395 22.795 1.00 93.06 184 TYR A CA 1
ATOM 1366 C C . TYR A 1 184 ? 13.769 21.833 22.723 1.00 93.06 184 TYR A C 1
ATOM 1368 O O . TYR A 1 184 ? 13.311 21.199 23.675 1.00 93.06 184 TYR A O 1
ATOM 1376 N N . LEU A 1 185 ? 13.095 22.065 21.596 1.00 94.25 185 LEU A N 1
ATOM 1377 C CA . LEU A 1 185 ? 11.752 21.589 21.278 1.00 94.25 185 LEU A CA 1
ATOM 1378 C C . LEU A 1 185 ? 11.830 20.674 20.037 1.00 94.25 185 LEU A C 1
ATOM 1380 O O . LEU A 1 185 ? 12.128 21.166 18.949 1.00 94.25 185 LEU A O 1
ATOM 1384 N N . PRO A 1 186 ? 11.550 19.365 20.147 1.00 93.56 186 PRO A N 1
ATOM 1385 C CA . PRO A 1 186 ? 11.733 18.402 19.056 1.00 93.56 186 PRO A CA 1
ATOM 1386 C C . PRO A 1 186 ? 10.554 18.374 18.057 1.00 93.56 186 PRO A C 1
ATOM 1388 O O . PRO A 1 186 ? 10.175 17.310 17.572 1.00 93.56 186 PRO A O 1
ATOM 1391 N N . LEU A 1 187 ? 9.955 19.527 17.724 1.00 90.50 187 LEU A N 1
ATOM 1392 C CA . LEU A 1 187 ? 8.742 19.590 16.879 1.00 90.50 187 LEU A CA 1
ATOM 1393 C C . LEU A 1 187 ? 8.978 19.032 15.465 1.00 90.50 187 LEU A C 1
ATOM 1395 O O . LEU A 1 187 ? 8.114 18.423 14.837 1.00 90.50 187 LEU A O 1
ATOM 1399 N N . ALA A 1 188 ? 10.191 19.231 14.954 1.00 86.81 188 ALA A N 1
ATOM 1400 C CA . ALA A 1 188 ? 10.596 18.772 13.630 1.00 86.81 188 ALA A CA 1
ATOM 1401 C C . ALA A 1 188 ? 10.992 17.290 13.577 1.00 86.81 188 ALA A C 1
ATOM 1403 O O . ALA A 1 188 ? 11.409 16.801 12.526 1.00 86.81 188 ALA A O 1
ATOM 1404 N N . GLU A 1 189 ? 10.903 16.593 14.705 1.00 91.75 189 GLU A N 1
ATOM 1405 C CA . GLU A 1 189 ? 11.250 15.181 14.840 1.00 91.75 189 GLU A CA 1
ATOM 1406 C C . GLU A 1 189 ? 10.013 14.301 15.040 1.00 91.75 189 GLU A C 1
ATOM 1408 O O . GLU A 1 189 ? 10.158 13.125 15.345 1.00 91.75 189 GLU A O 1
ATOM 1413 N N . HIS A 1 190 ? 8.791 14.820 14.867 1.00 91.56 190 HIS A N 1
ATOM 1414 C CA . HIS A 1 190 ? 7.608 13.961 14.921 1.00 91.56 190 HIS A CA 1
ATOM 1415 C C . HIS A 1 190 ? 7.732 12.798 13.908 1.00 91.56 190 HIS A C 1
ATOM 1417 O O . HIS A 1 190 ? 7.993 13.065 12.731 1.00 91.56 190 HIS A O 1
ATOM 1423 N N . PRO A 1 191 ? 7.507 11.531 14.312 1.00 89.62 191 PRO A N 1
ATOM 1424 C CA . PRO A 1 191 ? 7.640 10.373 13.417 1.00 89.62 191 PRO A CA 1
ATOM 1425 C C . PRO A 1 191 ? 6.743 10.476 12.178 1.00 89.62 191 PRO A C 1
ATOM 1427 O O . PRO A 1 191 ? 7.173 10.175 11.068 1.00 89.62 191 PRO A O 1
ATOM 1430 N N . ASP A 1 192 ? 5.518 10.975 12.353 1.00 88.06 192 ASP A N 1
ATOM 1431 C CA . ASP A 1 192 ? 4.543 11.071 11.260 1.00 88.06 192 ASP A CA 1
ATOM 1432 C C . ASP A 1 192 ? 4.981 11.954 10.089 1.00 88.06 192 ASP A C 1
ATOM 1434 O O . ASP A 1 192 ? 4.486 11.749 8.983 1.00 88.06 192 ASP A O 1
ATOM 1438 N N . TRP A 1 193 ? 5.930 12.881 10.279 1.00 85.38 193 TRP A N 1
ATOM 1439 C CA . TRP A 1 193 ? 6.492 13.631 9.151 1.00 85.38 193 TRP A CA 1
ATOM 1440 C C . TRP A 1 193 ? 7.116 12.704 8.097 1.00 85.38 193 TRP A C 1
ATOM 1442 O O . TRP A 1 193 ? 7.113 13.038 6.916 1.00 85.38 193 TRP A O 1
ATOM 1452 N N . ALA A 1 194 ? 7.632 11.545 8.520 1.00 79.31 194 ALA A N 1
ATOM 1453 C CA . ALA A 1 194 ? 8.161 10.509 7.640 1.00 79.31 194 ALA A CA 1
ATOM 1454 C C . ALA A 1 194 ? 7.149 9.381 7.376 1.00 79.31 194 ALA A C 1
ATOM 1456 O O . ALA A 1 194 ? 7.071 8.897 6.253 1.00 79.31 194 ALA A O 1
ATOM 1457 N N . GLU A 1 195 ? 6.382 8.959 8.388 1.00 74.38 195 GLU A N 1
ATOM 1458 C CA . GLU A 1 195 ? 5.491 7.786 8.289 1.00 74.38 195 GLU A CA 1
ATOM 1459 C C . GLU A 1 195 ? 4.174 8.076 7.556 1.00 74.38 195 GLU A C 1
ATOM 1461 O O . GLU A 1 195 ? 3.661 7.215 6.848 1.00 74.38 195 GLU A O 1
ATOM 1466 N N . ILE A 1 196 ? 3.624 9.283 7.727 1.00 71.44 196 ILE A N 1
ATOM 1467 C CA . ILE A 1 196 ? 2.381 9.737 7.079 1.00 71.44 196 ILE A CA 1
ATOM 1468 C C . ILE A 1 196 ? 2.702 10.644 5.880 1.00 71.44 196 ILE A C 1
ATOM 1470 O O . ILE A 1 196 ? 1.954 10.678 4.904 1.00 71.44 196 ILE A O 1
ATOM 1474 N N . GLY A 1 197 ? 3.836 11.350 5.926 1.00 78.31 197 GLY A N 1
ATOM 1475 C CA . GLY A 1 197 ? 4.401 12.052 4.775 1.00 78.31 197 GLY A CA 1
ATOM 1476 C C . GLY A 1 197 ? 3.533 13.210 4.277 1.00 78.31 197 GLY A C 1
ATOM 1477 O O . GLY A 1 197 ? 3.132 14.082 5.051 1.00 78.31 197 GLY A O 1
ATOM 1478 N N . SER A 1 198 ? 3.267 13.242 2.968 1.00 79.62 198 SER A N 1
ATOM 1479 C CA . SER A 1 198 ? 2.653 14.380 2.267 1.00 79.62 198 SER A CA 1
ATOM 1480 C C . SER A 1 198 ? 1.253 14.753 2.744 1.00 79.62 198 SER A C 1
ATOM 1482 O O . SER A 1 198 ? 0.897 15.927 2.676 1.00 79.62 198 SER A O 1
ATOM 1484 N N . ALA A 1 199 ? 0.488 13.811 3.305 1.00 84.06 199 ALA A N 1
ATOM 1485 C CA . ALA A 1 199 ? -0.848 14.084 3.837 1.00 84.06 199 ALA A CA 1
ATOM 1486 C C . ALA A 1 199 ? -0.841 15.075 5.016 1.00 84.06 199 ALA A C 1
ATOM 1488 O O . ALA A 1 199 ? -1.859 15.701 5.298 1.00 84.06 199 ALA A O 1
ATOM 1489 N N . LEU A 1 200 ? 0.300 15.258 5.690 1.00 86.06 200 LEU A N 1
ATOM 1490 C CA . LEU A 1 200 ? 0.443 16.253 6.753 1.00 86.06 200 LEU A CA 1
ATOM 1491 C C . LEU A 1 200 ? 0.726 17.665 6.244 1.00 86.06 200 LEU A C 1
ATOM 1493 O O . LEU A 1 200 ? 0.751 18.587 7.059 1.00 86.06 200 LEU A O 1
ATOM 1497 N N . TYR A 1 201 ? 0.937 17.853 4.941 1.00 87.56 201 TYR A N 1
ATOM 1498 C CA . TYR A 1 201 ? 1.290 19.136 4.346 1.00 87.56 201 TYR A CA 1
ATOM 1499 C C . TYR A 1 201 ? 0.167 19.665 3.447 1.00 87.56 201 TYR A C 1
ATOM 1501 O O . TYR A 1 201 ? -0.328 18.970 2.566 1.00 87.56 201 TYR A O 1
ATOM 1509 N N . ALA A 1 202 ? -0.230 20.922 3.655 1.00 86.38 202 ALA A N 1
ATOM 1510 C CA . ALA A 1 202 ? -1.158 21.623 2.768 1.00 86.38 202 ALA A CA 1
ATOM 1511 C C . ALA A 1 202 ? -0.488 22.025 1.447 1.00 86.38 202 ALA A C 1
ATOM 1513 O O . ALA A 1 202 ? -1.138 22.100 0.406 1.00 86.38 202 ALA A O 1
ATOM 1514 N N . ASP A 1 203 ? 0.814 22.299 1.500 1.00 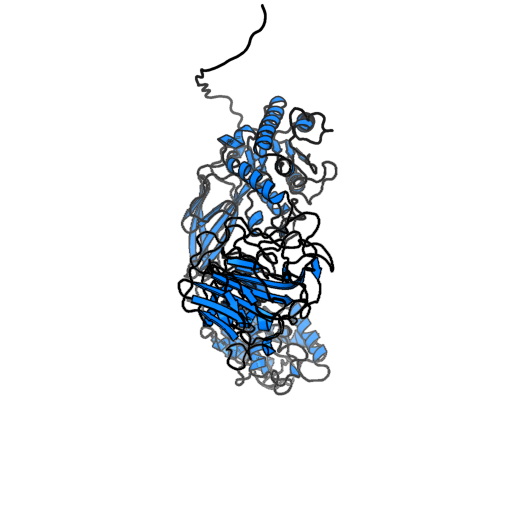85.38 203 ASP A N 1
ATOM 1515 C CA . ASP A 1 203 ? 1.625 22.656 0.347 1.00 85.38 203 ASP A CA 1
ATOM 1516 C C . ASP A 1 203 ? 3.032 22.046 0.464 1.00 85.38 203 ASP A C 1
ATOM 1518 O O . ASP A 1 203 ? 3.218 20.939 0.966 1.00 85.38 203 ASP A O 1
ATOM 1522 N N . SER A 1 204 ? 4.040 22.731 -0.058 1.00 79.94 204 SER A N 1
ATOM 1523 C CA . SER A 1 204 ? 5.422 22.285 -0.038 1.00 79.94 204 SER A CA 1
ATOM 1524 C C . SER A 1 204 ? 6.063 22.298 1.364 1.00 79.94 204 SER A C 1
ATOM 1526 O O . SER A 1 204 ? 7.011 21.555 1.601 1.00 79.94 204 SER A O 1
ATOM 1528 N N . MET A 1 205 ? 5.574 23.109 2.308 1.00 80.38 205 MET A N 1
ATOM 1529 C CA . MET A 1 205 ? 6.220 23.299 3.618 1.00 80.38 205 MET A CA 1
ATOM 1530 C C . MET A 1 205 ? 5.275 23.607 4.785 1.00 80.38 205 MET A C 1
ATOM 1532 O O . MET A 1 205 ? 5.677 23.471 5.941 1.00 80.38 205 MET A O 1
ATOM 1536 N N . HIS A 1 206 ? 4.034 23.998 4.512 1.00 87.75 206 HIS A N 1
ATOM 1537 C CA . HIS A 1 206 ? 3.038 24.296 5.527 1.00 87.75 206 HIS A CA 1
ATOM 1538 C C . HIS A 1 206 ? 2.257 23.037 5.909 1.00 87.75 206 HIS A C 1
ATOM 1540 O O . HIS A 1 206 ? 1.752 22.337 5.026 1.00 87.75 206 HIS A O 1
ATOM 1546 N N . PRO A 1 207 ? 2.111 22.752 7.212 1.00 90.25 207 PRO A N 1
ATOM 1547 C CA . PRO A 1 207 ? 1.269 21.662 7.676 1.00 90.25 207 PRO A CA 1
ATOM 1548 C C . PRO A 1 207 ? -0.209 21.891 7.333 1.00 90.25 207 PRO A C 1
ATOM 1550 O O . PRO A 1 207 ? -0.680 23.030 7.339 1.00 90.25 207 PRO A O 1
ATOM 1553 N N . THR A 1 208 ? -0.966 20.819 7.097 1.00 90.38 208 THR A N 1
ATOM 1554 C CA . THR A 1 208 ? -2.428 20.894 6.971 1.00 90.38 208 THR A CA 1
ATOM 1555 C C . THR A 1 208 ? -3.067 21.405 8.255 1.00 90.38 208 THR A C 1
ATOM 1557 O O . THR A 1 208 ? -2.562 21.158 9.354 1.00 90.38 208 THR A O 1
ATOM 1560 N N . ALA A 1 209 ? -4.234 22.036 8.114 1.00 85.12 209 ALA A N 1
ATOM 1561 C CA . ALA A 1 209 ? -5.071 22.431 9.240 1.00 85.12 209 ALA A CA 1
ATOM 1562 C C . ALA A 1 209 ? -5.414 21.242 10.156 1.00 85.12 209 ALA A C 1
ATOM 1564 O O . ALA A 1 209 ? -5.247 20.068 9.795 1.00 85.12 209 ALA A O 1
ATOM 1565 N N . PHE A 1 210 ? -5.914 21.566 11.347 1.00 82.81 210 PHE A N 1
ATOM 1566 C CA . PHE A 1 210 ? -6.363 20.560 12.297 1.00 82.81 210 PHE A CA 1
ATOM 1567 C C . PHE A 1 210 ? -7.422 19.633 11.693 1.00 82.81 210 PHE A C 1
ATOM 1569 O O . PHE A 1 210 ? -8.280 20.062 10.926 1.00 82.81 210 PHE A O 1
ATOM 1576 N N . ASP A 1 211 ? -7.345 18.355 12.053 1.00 75.38 211 ASP A N 1
ATOM 1577 C CA . ASP A 1 211 ? -8.312 17.303 11.711 1.00 75.38 211 ASP A CA 1
ATOM 1578 C C . ASP A 1 211 ? -8.492 17.008 10.207 1.00 75.38 211 ASP A C 1
ATOM 1580 O O . ASP A 1 211 ? -9.321 16.179 9.839 1.00 75.38 211 ASP A O 1
ATOM 1584 N N . ALA A 1 212 ? -7.652 17.588 9.342 1.00 60.59 212 ALA A N 1
ATOM 1585 C CA . ALA A 1 212 ? -7.700 17.415 7.887 1.00 60.59 212 ALA A CA 1
ATOM 1586 C C . ALA A 1 212 ? -7.425 15.975 7.394 1.00 60.59 212 ALA A C 1
ATOM 1588 O O . ALA A 1 212 ? -7.750 15.647 6.256 1.00 60.59 212 ALA A O 1
ATOM 1589 N N . VAL A 1 213 ? -6.861 15.108 8.244 1.00 57.66 213 VAL A N 1
ATOM 1590 C CA . VAL A 1 213 ? -6.571 13.691 7.954 1.00 57.66 213 VAL A CA 1
ATOM 1591 C C . VAL A 1 213 ? -7.170 12.823 9.062 1.00 57.66 213 VAL A C 1
ATOM 1593 O O . VAL A 1 213 ? -6.451 12.383 9.951 1.00 57.66 213 VAL A O 1
ATOM 1596 N N . ASN A 1 214 ? -8.493 12.631 9.090 1.00 59.88 214 ASN A N 1
ATOM 1597 C CA . ASN A 1 214 ? -9.172 11.810 10.112 1.00 59.88 214 ASN A CA 1
ATOM 1598 C C . ASN A 1 214 ? -8.772 12.160 11.570 1.00 59.88 214 ASN A C 1
ATOM 1600 O O . ASN A 1 214 ? -8.573 11.268 12.392 1.00 59.88 214 ASN A O 1
ATOM 1604 N N . GLY A 1 215 ? -8.592 13.449 11.895 1.00 62.59 215 GLY A N 1
ATOM 1605 C CA . GLY A 1 215 ? -8.122 13.876 13.228 1.00 62.59 215 GLY A CA 1
ATOM 1606 C C . GLY A 1 215 ? -6.593 13.913 13.419 1.00 62.59 215 GLY A C 1
ATOM 1607 O O . GLY A 1 215 ? -6.114 14.120 14.531 1.00 62.59 215 GLY A O 1
ATOM 1608 N N . MET A 1 216 ? -5.807 13.713 12.355 1.00 66.81 216 MET A N 1
ATOM 1609 C CA . MET A 1 216 ? -4.336 13.622 12.378 1.00 66.81 216 MET A CA 1
ATOM 1610 C C . MET A 1 216 ? -3.653 14.710 11.530 1.00 66.81 216 MET A C 1
ATOM 1612 O O . MET A 1 216 ? -2.607 14.464 10.939 1.00 66.81 216 MET A O 1
ATOM 1616 N N . GLY A 1 217 ? -4.231 15.912 11.435 1.00 83.50 217 GLY A N 1
ATOM 1617 C CA . GLY A 1 217 ? -3.646 17.008 10.650 1.00 83.50 217 GLY A CA 1
ATOM 1618 C C . GLY A 1 217 ? -2.234 17.398 11.115 1.00 83.50 217 GLY A C 1
ATOM 1619 O O . GLY A 1 217 ? -1.880 17.226 12.283 1.00 83.50 217 GLY A O 1
ATOM 1620 N N . GLY A 1 218 ? -1.415 17.968 10.224 1.00 89.50 218 GLY A N 1
ATOM 1621 C CA . GLY A 1 218 ? -0.048 18.381 10.564 1.00 89.50 218 GLY A CA 1
ATOM 1622 C C . GLY A 1 218 ? 0.016 19.390 11.723 1.00 89.50 218 GLY A C 1
ATOM 1623 O O . GLY A 1 218 ? 0.905 19.314 12.571 1.00 89.50 218 GLY A O 1
ATOM 1624 N N . GLN A 1 219 ? -0.979 20.275 11.836 1.00 92.12 219 GLN A N 1
ATOM 1625 C CA . GLN A 1 219 ? -1.129 21.183 12.980 1.00 92.12 219 GLN A CA 1
ATOM 1626 C C . GLN A 1 219 ? -1.469 20.452 14.300 1.00 92.12 219 GLN A C 1
ATOM 1628 O O . GLN A 1 219 ? -1.036 20.912 15.358 1.00 92.12 219 GLN A O 1
ATOM 1633 N N . ASN A 1 220 ? -2.133 19.280 14.268 1.00 91.12 220 ASN A N 1
ATOM 1634 C CA . ASN A 1 220 ? -2.325 18.432 15.458 1.00 91.12 220 ASN A CA 1
ATOM 1635 C C . ASN A 1 220 ? -0.968 17.961 16.007 1.00 91.12 220 ASN A C 1
ATOM 1637 O O . ASN A 1 220 ? -0.721 18.063 17.205 1.00 91.12 220 ASN A O 1
ATOM 1641 N N . ARG A 1 221 ? -0.053 17.515 15.132 1.00 90.88 221 ARG A N 1
ATOM 1642 C CA . ARG A 1 221 ? 1.267 16.991 15.543 1.00 90.88 221 ARG A CA 1
ATOM 1643 C C . ARG A 1 221 ? 2.132 18.042 16.209 1.00 90.88 221 ARG A C 1
ATOM 1645 O O . ARG A 1 221 ? 2.741 17.788 17.247 1.00 90.88 221 ARG A O 1
ATOM 1652 N N . LEU A 1 222 ? 2.133 19.239 15.631 1.00 93.50 222 LEU A N 1
ATOM 1653 C CA . LEU A 1 222 ? 2.819 20.380 16.220 1.00 93.50 222 LEU A CA 1
ATOM 1654 C C . LEU A 1 222 ? 2.218 20.752 17.568 1.00 93.50 222 LEU A C 1
ATOM 1656 O O . LEU A 1 222 ? 2.973 20.970 18.511 1.00 93.50 222 LEU A O 1
ATOM 1660 N N . TYR A 1 223 ? 0.888 20.792 17.679 1.00 93.81 223 TYR A N 1
ATOM 1661 C CA . TYR A 1 223 ? 0.218 21.122 18.932 1.00 93.81 223 TYR A CA 1
ATOM 1662 C C . TYR A 1 223 ? 0.572 20.144 20.053 1.00 93.81 223 TYR A C 1
ATOM 1664 O O . TYR A 1 223 ? 0.959 20.597 21.127 1.00 93.81 223 TYR A O 1
ATOM 1672 N N . ASP A 1 224 ? 0.523 18.835 19.803 1.00 92.44 224 ASP A N 1
ATOM 1673 C CA . ASP A 1 224 ? 0.774 17.820 20.831 1.00 92.44 224 ASP A CA 1
ATOM 1674 C C . ASP A 1 224 ? 2.196 17.924 21.405 1.00 92.44 224 ASP A C 1
ATOM 1676 O O . ASP A 1 224 ? 2.384 17.962 22.626 1.00 92.44 224 ASP A O 1
ATOM 1680 N N . GLN A 1 225 ? 3.212 18.044 20.541 1.00 94.38 225 GLN A N 1
ATOM 1681 C CA . GLN A 1 225 ? 4.600 18.210 20.985 1.00 94.38 225 GLN A CA 1
ATOM 1682 C C . GLN A 1 225 ? 4.841 19.578 21.633 1.00 94.38 225 GLN A C 1
ATOM 1684 O O . GLN A 1 225 ? 5.529 19.670 22.655 1.00 94.38 225 GLN A O 1
ATOM 1689 N N . PHE A 1 226 ? 4.279 20.643 21.052 1.00 95.56 226 PHE A N 1
ATOM 1690 C CA . PHE A 1 226 ? 4.451 22.009 21.535 1.00 95.56 226 PHE A CA 1
ATOM 1691 C C . PHE A 1 226 ? 3.816 22.191 22.912 1.00 95.56 226 PHE A C 1
ATOM 1693 O O . PHE A 1 226 ? 4.489 22.646 23.835 1.00 95.56 226 PHE A O 1
ATOM 1700 N N . ALA A 1 227 ? 2.564 21.771 23.093 1.00 94.62 227 ALA A N 1
ATOM 1701 C CA . ALA A 1 227 ? 1.867 21.853 24.370 1.00 94.62 227 ALA A CA 1
ATOM 1702 C C . ALA A 1 227 ? 2.579 21.021 25.446 1.00 94.62 227 ALA A C 1
ATOM 1704 O O . ALA A 1 227 ? 2.875 21.536 26.524 1.00 94.62 227 ALA A O 1
ATOM 1705 N N . ALA A 1 228 ? 2.963 19.776 25.134 1.00 94.00 228 ALA A N 1
ATOM 1706 C CA . ALA A 1 228 ? 3.726 18.920 26.045 1.00 94.00 228 ALA A CA 1
ATOM 1707 C C . ALA A 1 228 ? 5.029 19.585 26.526 1.00 94.00 228 ALA A C 1
ATOM 1709 O O . ALA A 1 228 ? 5.364 19.539 27.719 1.00 94.00 228 ALA A O 1
ATOM 1710 N N . ALA A 1 229 ? 5.758 20.233 25.616 1.00 93.88 229 ALA A N 1
ATOM 1711 C CA . ALA A 1 229 ? 6.999 20.920 25.934 1.00 93.88 229 ALA A CA 1
ATOM 1712 C C . ALA A 1 229 ? 6.784 22.215 26.727 1.00 93.88 229 ALA A C 1
ATOM 1714 O O . ALA A 1 229 ? 7.407 22.400 27.778 1.00 93.88 229 ALA A O 1
ATOM 1715 N N . LEU A 1 230 ? 5.896 23.097 26.267 1.00 92.88 230 LEU A N 1
ATOM 1716 C CA . LEU A 1 230 ? 5.699 24.410 26.875 1.00 92.88 230 LEU A CA 1
ATOM 1717 C C . LEU A 1 230 ? 4.977 24.336 28.222 1.00 92.88 230 LEU A C 1
ATOM 1719 O O . LEU A 1 230 ? 5.351 25.080 29.128 1.00 92.88 230 LEU A O 1
ATOM 1723 N N . ASP A 1 231 ? 4.045 23.401 28.418 1.00 91.88 231 ASP A N 1
ATOM 1724 C CA . ASP A 1 231 ? 3.446 23.143 29.734 1.00 91.88 231 ASP A CA 1
ATOM 1725 C C . ASP A 1 231 ? 4.517 22.758 30.761 1.00 91.88 231 ASP A C 1
ATOM 1727 O O . ASP A 1 231 ? 4.500 23.207 31.908 1.00 91.88 231 ASP A O 1
ATOM 1731 N N . SER A 1 232 ? 5.491 21.952 30.337 1.00 91.50 232 SER A N 1
ATOM 1732 C CA . SER A 1 232 ? 6.600 21.511 31.186 1.00 91.50 232 SER A CA 1
ATOM 1733 C C . SER A 1 232 ? 7.559 22.653 31.516 1.00 91.50 232 SER A C 1
ATOM 1735 O O . SER A 1 232 ? 8.022 22.758 32.650 1.00 91.50 232 SER A O 1
ATOM 1737 N N . ILE A 1 233 ? 7.849 23.517 30.539 1.00 88.88 233 ILE A N 1
ATOM 1738 C CA . ILE A 1 233 ? 8.699 24.701 30.727 1.00 88.88 233 ILE A CA 1
ATOM 1739 C C . ILE A 1 233 ? 8.005 25.731 31.631 1.00 88.88 233 ILE A C 1
ATOM 1741 O O . ILE A 1 233 ? 8.665 26.342 32.470 1.00 88.88 233 ILE A O 1
ATOM 1745 N N . ALA A 1 234 ? 6.686 25.900 31.496 1.00 86.94 234 ALA A N 1
ATOM 1746 C CA . ALA A 1 234 ? 5.904 26.828 32.309 1.00 86.94 234 ALA A CA 1
ATOM 1747 C C . ALA A 1 234 ? 5.734 26.365 33.765 1.00 86.94 234 ALA A C 1
ATOM 1749 O O . ALA A 1 234 ? 5.587 27.196 34.667 1.00 86.94 234 ALA A O 1
ATOM 1750 N N . ASP A 1 235 ? 5.798 25.057 34.019 1.00 87.69 235 ASP A N 1
ATOM 1751 C CA . ASP A 1 235 ? 5.789 24.513 35.372 1.00 87.69 235 ASP A CA 1
ATOM 1752 C C . ASP A 1 235 ? 7.170 24.652 36.041 1.00 87.69 235 ASP A C 1
ATOM 1754 O O . ASP A 1 235 ? 8.079 23.826 35.896 1.00 87.69 235 ASP A O 1
ATOM 1758 N N . ALA A 1 236 ? 7.307 25.701 36.853 1.00 82.88 236 ALA A N 1
ATOM 1759 C CA . ALA A 1 236 ? 8.509 25.981 37.636 1.00 82.88 236 ALA A CA 1
ATOM 1760 C C . ALA A 1 236 ? 8.890 24.841 38.607 1.00 82.88 236 ALA A C 1
ATOM 1762 O O . ALA A 1 236 ? 10.049 24.741 39.023 1.00 82.88 236 ALA A O 1
ATOM 1763 N N . THR A 1 237 ? 7.954 23.954 38.969 1.00 84.94 237 THR A N 1
ATOM 1764 C CA . THR A 1 237 ? 8.244 22.801 39.837 1.00 84.94 237 THR A CA 1
ATOM 1765 C C . THR A 1 237 ? 9.036 21.707 39.117 1.00 84.94 237 THR A C 1
ATOM 1767 O O . THR A 1 237 ? 9.653 20.862 39.769 1.00 84.94 237 THR A O 1
ATOM 1770 N N . ARG A 1 238 ? 9.092 21.745 37.779 1.00 86.75 238 ARG A N 1
ATOM 1771 C CA . ARG A 1 238 ? 9.695 20.700 36.944 1.00 86.75 238 ARG A CA 1
ATOM 1772 C C . ARG A 1 238 ? 11.123 20.966 36.486 1.00 86.75 238 ARG A C 1
ATOM 1774 O O . ARG A 1 238 ? 11.682 20.137 35.775 1.00 86.75 238 ARG A O 1
ATOM 1781 N N . ILE A 1 239 ? 11.780 22.034 36.947 1.00 83.62 239 ILE A N 1
ATOM 1782 C CA . ILE A 1 239 ? 13.120 22.412 36.452 1.00 83.62 239 ILE A CA 1
ATOM 1783 C C . ILE A 1 239 ? 14.167 21.284 36.494 1.00 83.62 239 ILE A C 1
ATOM 1785 O O . ILE A 1 239 ? 14.978 21.149 35.580 1.00 83.62 239 ILE A O 1
ATOM 1789 N N . ASN A 1 240 ? 14.126 20.462 37.543 1.00 86.62 240 ASN A N 1
ATOM 1790 C CA . ASN A 1 240 ? 15.062 19.372 37.813 1.00 86.62 240 ASN A CA 1
ATOM 1791 C C . ASN A 1 240 ? 14.313 18.039 37.947 1.00 86.62 240 ASN A C 1
ATOM 1793 O O . ASN A 1 240 ? 14.810 17.122 38.600 1.00 86.62 240 ASN A O 1
ATOM 1797 N N . ALA A 1 241 ? 13.098 17.949 37.398 1.00 89.25 241 ALA A N 1
ATOM 1798 C CA . ALA A 1 241 ? 12.298 16.740 37.487 1.00 89.25 241 ALA A CA 1
ATOM 1799 C C . ALA A 1 241 ? 13.028 15.581 36.804 1.00 89.25 241 ALA A C 1
ATOM 1801 O O . ALA A 1 241 ? 13.401 15.656 35.636 1.00 89.25 241 ALA A O 1
ATOM 1802 N N . ASN A 1 242 ? 13.235 14.501 37.545 1.00 92.44 242 ASN A N 1
ATOM 1803 C CA . ASN A 1 242 ? 13.863 13.289 37.034 1.00 92.44 242 ASN A CA 1
ATOM 1804 C C . ASN A 1 242 ? 12.844 12.296 36.457 1.00 92.44 242 ASN A C 1
ATOM 1806 O O . ASN A 1 242 ? 13.252 11.239 35.999 1.00 92.44 242 ASN A O 1
ATOM 1810 N N . ALA A 1 243 ? 11.553 12.619 36.473 1.00 92.31 243 ALA A N 1
ATOM 1811 C CA . ALA A 1 243 ? 10.467 11.760 36.024 1.00 92.31 243 ALA A CA 1
ATOM 1812 C C . ALA A 1 243 ? 9.371 12.601 35.344 1.00 92.31 243 ALA A C 1
ATOM 1814 O O . ALA A 1 243 ? 9.244 13.788 35.670 1.00 92.31 243 ALA A O 1
ATOM 1815 N N . PRO A 1 244 ? 8.605 12.024 34.400 1.00 96.50 244 PRO A N 1
ATOM 1816 C CA . PRO A 1 244 ? 7.582 12.750 33.653 1.00 96.50 244 PRO A CA 1
ATOM 1817 C C . PRO A 1 244 ? 6.335 13.076 34.501 1.00 96.50 244 PRO A C 1
ATOM 1819 O O . PRO A 1 244 ? 6.273 12.831 35.711 1.00 96.50 244 PRO A O 1
ATOM 1822 N N . TYR A 1 245 ? 5.319 13.688 33.889 1.00 92.88 245 TYR A N 1
ATOM 1823 C CA . TYR A 1 245 ? 3.983 13.752 34.491 1.00 92.88 245 TYR A CA 1
ATOM 1824 C C . TYR A 1 245 ? 3.319 12.370 34.511 1.00 92.88 245 TYR A C 1
ATOM 1826 O O . TYR A 1 245 ? 3.574 11.534 33.650 1.00 92.88 245 TYR A O 1
ATOM 1834 N N . GLY A 1 246 ? 2.383 12.162 35.446 1.00 87.56 246 GLY A N 1
ATOM 1835 C CA . GLY A 1 246 ? 1.609 10.918 35.528 1.00 87.56 246 GLY A CA 1
ATOM 1836 C C . GLY A 1 246 ? 0.873 10.569 34.228 1.00 87.56 246 GLY A C 1
ATOM 1837 O O . GLY A 1 246 ? 0.853 9.405 33.858 1.00 87.56 246 GLY A O 1
ATOM 1838 N N . LYS A 1 247 ? 0.375 11.584 33.505 1.00 85.62 247 LYS A N 1
ATOM 1839 C CA . LYS A 1 247 ? -0.352 11.454 32.228 1.00 85.62 247 LYS A CA 1
ATOM 1840 C C . LYS A 1 247 ? 0.488 10.978 31.031 1.00 85.62 247 LYS A C 1
ATOM 1842 O O . LYS A 1 247 ? -0.058 10.808 29.954 1.00 85.62 247 LYS A O 1
ATOM 1847 N N . VAL A 1 248 ? 1.810 10.867 31.182 1.00 92.62 248 VAL A N 1
ATOM 1848 C CA . VAL A 1 248 ? 2.710 10.412 30.100 1.00 92.62 248 VAL A CA 1
ATOM 1849 C C . VAL A 1 248 ? 2.742 8.893 30.001 1.00 92.62 248 VAL A C 1
ATOM 1851 O O . VAL A 1 248 ? 3.061 8.349 28.950 1.00 92.62 248 VAL A O 1
ATOM 1854 N N . TRP A 1 249 ? 2.468 8.214 31.108 1.00 92.50 249 TRP A N 1
ATOM 1855 C CA . TRP A 1 249 ? 2.597 6.773 31.194 1.00 92.50 249 TRP A CA 1
ATOM 1856 C C . TRP A 1 249 ? 1.433 6.084 30.478 1.00 92.50 249 TRP A C 1
ATOM 1858 O O . TRP A 1 249 ? 0.291 6.470 30.729 1.00 92.50 249 TRP A O 1
ATOM 1868 N N . PRO A 1 250 ? 1.703 5.068 29.639 1.00 92.12 250 PRO A N 1
ATOM 1869 C CA . PRO A 1 250 ? 0.659 4.168 29.166 1.00 92.12 250 PRO A CA 1
ATOM 1870 C C . PRO A 1 250 ? -0.042 3.486 30.346 1.00 92.12 250 PRO A C 1
ATOM 1872 O O . PRO A 1 250 ? 0.562 3.297 31.408 1.00 92.12 250 PRO A O 1
ATOM 1875 N N . GLU A 1 251 ? -1.308 3.140 30.147 1.00 89.88 251 GLU A N 1
ATOM 1876 C CA . GLU A 1 251 ? -2.142 2.451 31.133 1.00 89.88 251 GLU A CA 1
ATOM 1877 C C . GLU A 1 251 ? -2.141 0.938 30.877 1.00 89.88 251 GLU A C 1
ATOM 1879 O O . GLU A 1 251 ? -1.721 0.488 29.810 1.00 89.88 251 GLU A O 1
ATOM 1884 N N . ASP A 1 252 ? -2.577 0.164 31.872 1.00 92.44 252 ASP A N 1
ATOM 1885 C CA . ASP A 1 252 ? -2.816 -1.269 31.697 1.00 92.44 252 ASP A CA 1
ATOM 1886 C C . ASP A 1 252 ? -3.972 -1.489 30.709 1.00 92.44 252 ASP A C 1
ATOM 1888 O O . ASP A 1 252 ? -4.944 -0.729 30.690 1.00 92.44 252 ASP A O 1
ATOM 1892 N N . GLU A 1 253 ? -3.877 -2.540 29.900 1.00 90.38 253 GLU A N 1
ATOM 1893 C CA . GLU A 1 253 ? -4.872 -2.874 28.883 1.00 90.38 253 GLU A CA 1
ATOM 1894 C C . GLU A 1 253 ? -5.281 -4.342 28.979 1.00 90.38 253 GLU A C 1
ATOM 1896 O O . GLU A 1 253 ? -4.431 -5.230 29.015 1.00 90.38 253 GLU A O 1
ATOM 1901 N N . ASP A 1 254 ? -6.588 -4.595 28.953 1.00 90.44 254 ASP A N 1
ATOM 1902 C CA . ASP A 1 254 ? -7.175 -5.932 29.031 1.00 90.44 254 ASP A CA 1
ATOM 1903 C C . ASP A 1 254 ? -7.973 -6.271 27.762 1.00 90.44 254 ASP A C 1
ATOM 1905 O O . ASP A 1 254 ? -8.357 -5.393 26.986 1.00 90.44 254 ASP A O 1
ATOM 1909 N N . GLY A 1 255 ? -8.262 -7.561 27.560 1.00 80.44 255 GLY A N 1
ATOM 1910 C CA . GLY A 1 255 ? -9.092 -8.032 26.444 1.00 80.44 255 GLY A CA 1
ATOM 1911 C C . GLY A 1 255 ? -8.368 -8.051 25.096 1.00 80.44 255 GLY A C 1
ATOM 1912 O O . GLY A 1 255 ? -9.005 -8.012 24.045 1.00 80.44 255 GLY A O 1
ATOM 1913 N N . LEU A 1 256 ? -7.037 -8.097 25.111 1.00 84.12 256 LEU A N 1
ATOM 1914 C CA . LEU A 1 256 ? -6.217 -8.033 23.905 1.00 84.12 256 LEU A CA 1
ATOM 1915 C C . LEU A 1 256 ? -6.164 -9.391 23.189 1.00 84.12 256 LEU A C 1
ATOM 1917 O O . LEU A 1 256 ? -6.205 -10.447 23.820 1.00 84.12 256 LEU A O 1
ATOM 1921 N N . ALA A 1 257 ? -6.029 -9.390 21.864 1.00 79.12 257 ALA A N 1
ATOM 1922 C CA . ALA A 1 257 ? -5.798 -10.631 21.125 1.00 79.12 257 ALA A CA 1
ATOM 1923 C C . ALA A 1 257 ? -4.470 -11.284 21.556 1.00 79.12 257 ALA A C 1
ATOM 1925 O O . ALA A 1 257 ? -3.513 -10.582 21.893 1.00 79.12 257 ALA A O 1
ATOM 1926 N N . THR A 1 258 ? -4.411 -12.616 21.554 1.00 82.94 258 THR A N 1
ATOM 1927 C CA . THR A 1 258 ? -3.180 -13.379 21.816 1.00 82.94 258 THR A CA 1
ATOM 1928 C C . THR A 1 258 ? -2.168 -13.201 20.684 1.00 82.94 258 THR A C 1
ATOM 1930 O O . THR A 1 258 ? -2.564 -13.069 19.528 1.00 82.94 258 THR A O 1
ATOM 1933 N N . GLU A 1 259 ? -0.873 -13.202 21.011 1.00 84.75 259 GLU A N 1
ATOM 1934 C CA . GLU A 1 259 ? 0.257 -13.028 20.072 1.00 84.75 259 GLU A CA 1
ATOM 1935 C C . GLU A 1 259 ? 0.187 -11.767 19.184 1.00 84.75 259 GLU A C 1
ATOM 1937 O O . GLU A 1 259 ? 0.860 -11.659 18.157 1.00 84.75 259 GLU A O 1
ATOM 1942 N N . ALA A 1 260 ? -0.601 -10.771 19.581 1.00 81.06 260 ALA A N 1
ATOM 1943 C CA . ALA A 1 260 ? -0.774 -9.534 18.843 1.00 81.06 260 ALA A CA 1
ATOM 1944 C C . ALA A 1 260 ? 0.426 -8.606 19.047 1.00 81.06 260 ALA A C 1
ATOM 1946 O O . ALA A 1 260 ? 0.824 -8.318 20.178 1.00 81.06 260 ALA A O 1
ATOM 1947 N N . GLN A 1 261 ? 0.971 -8.075 17.951 1.00 92.75 261 GLN A N 1
ATOM 1948 C CA . GLN A 1 261 ? 1.954 -6.999 18.019 1.00 92.75 261 GLN A CA 1
ATOM 1949 C C . GLN A 1 261 ? 1.241 -5.665 18.274 1.00 92.75 261 GLN A C 1
ATOM 1951 O O . GLN A 1 261 ? 0.425 -5.213 17.471 1.00 92.75 261 GLN A O 1
ATOM 1956 N N . LEU A 1 262 ? 1.565 -5.018 19.389 1.00 89.62 262 LEU A N 1
ATOM 1957 C CA . LEU A 1 262 ? 1.005 -3.731 19.787 1.00 89.62 262 LEU A CA 1
ATOM 1958 C C . LEU A 1 262 ? 2.035 -2.623 19.617 1.00 89.62 262 LEU A C 1
ATOM 1960 O O . LEU A 1 262 ? 3.216 -2.831 19.888 1.00 89.62 262 LEU A O 1
ATOM 1964 N N . VAL A 1 263 ? 1.568 -1.430 19.239 1.00 93.56 263 VAL A N 1
ATOM 1965 C CA . VAL A 1 263 ? 2.332 -0.179 19.326 1.00 93.56 263 VAL A CA 1
ATOM 1966 C C . VAL A 1 263 ? 1.517 0.844 20.115 1.00 93.56 263 VAL A C 1
ATOM 1968 O O . VAL A 1 263 ? 0.334 1.051 19.831 1.00 93.56 263 VAL A O 1
ATOM 1971 N N . ARG A 1 264 ? 2.128 1.470 21.123 1.00 92.44 264 ARG A N 1
ATOM 1972 C CA . ARG A 1 264 ? 1.532 2.530 21.947 1.00 92.44 264 ARG A CA 1
ATOM 1973 C C . ARG A 1 264 ? 2.404 3.770 21.911 1.00 92.44 264 ARG A C 1
ATOM 1975 O O . ARG A 1 264 ? 3.584 3.712 22.249 1.00 92.44 264 ARG A O 1
ATOM 1982 N N . ARG A 1 265 ? 1.806 4.883 21.491 1.00 93.19 265 ARG A N 1
ATOM 1983 C CA . ARG A 1 265 ? 2.478 6.168 21.314 1.00 93.19 265 ARG A CA 1
ATOM 1984 C C . ARG A 1 265 ? 2.149 7.112 22.456 1.00 93.19 265 ARG A C 1
ATOM 1986 O O . ARG A 1 265 ? 0.985 7.264 22.813 1.00 93.19 265 ARG A O 1
ATOM 1993 N N . PHE A 1 266 ? 3.158 7.801 22.969 1.00 94.31 266 PHE A N 1
ATOM 1994 C CA . PHE A 1 266 ? 2.985 8.853 23.966 1.00 94.31 266 PHE A CA 1
ATOM 1995 C C . PHE A 1 266 ? 4.018 9.967 23.784 1.00 94.31 266 PHE A C 1
ATOM 1997 O O . PHE A 1 266 ? 5.105 9.756 23.244 1.00 94.31 266 PHE A O 1
ATOM 2004 N N . VAL A 1 267 ? 3.668 11.171 24.244 1.00 96.00 267 VAL A N 1
ATOM 2005 C CA . VAL A 1 267 ? 4.520 12.365 24.149 1.00 96.00 267 VAL A CA 1
ATOM 2006 C C . VAL A 1 267 ? 5.113 12.688 25.518 1.00 96.00 267 VAL A C 1
ATOM 2008 O O . VAL A 1 267 ? 4.401 12.830 26.516 1.00 96.00 267 VAL A O 1
ATOM 2011 N N . ILE A 1 268 ? 6.435 12.827 25.580 1.00 97.12 268 ILE A N 1
ATOM 2012 C CA . ILE A 1 268 ? 7.167 13.126 26.809 1.00 97.12 268 ILE A CA 1
ATOM 2013 C C . ILE A 1 268 ? 6.811 14.528 27.307 1.00 97.12 268 ILE A C 1
ATOM 2015 O O . ILE A 1 268 ? 6.968 15.522 26.603 1.00 97.12 268 ILE A O 1
ATOM 2019 N N . SER A 1 269 ? 6.390 14.621 28.566 1.00 95.88 269 SER A N 1
ATOM 2020 C CA . SER A 1 269 ? 6.187 15.888 29.273 1.00 95.88 269 SER A CA 1
ATOM 2021 C C . SER A 1 269 ? 6.499 15.755 30.766 1.00 95.88 269 SER A C 1
ATOM 2023 O O . SER A 1 269 ? 6.463 14.670 31.345 1.00 95.88 269 SER A O 1
ATOM 2025 N N . GLY A 1 270 ? 6.806 16.871 31.417 1.00 93.50 270 GLY A N 1
ATOM 2026 C CA . GLY A 1 270 ? 7.029 16.971 32.858 1.00 93.50 270 GLY A CA 1
ATOM 2027 C C . GLY A 1 270 ? 8.416 16.559 33.330 1.00 93.50 270 GLY A C 1
ATOM 2028 O O . GLY A 1 270 ? 8.617 16.463 34.542 1.00 93.50 270 GLY A O 1
ATOM 2029 N N . ILE A 1 271 ? 9.362 16.331 32.415 1.00 93.88 271 ILE A N 1
ATOM 2030 C CA . ILE A 1 271 ? 10.767 16.072 32.749 1.00 93.88 271 ILE A CA 1
ATOM 2031 C C . ILE A 1 271 ? 11.564 17.381 32.854 1.00 93.88 271 ILE A C 1
ATOM 2033 O O . ILE A 1 271 ? 11.104 18.440 32.418 1.00 93.88 271 ILE A O 1
ATOM 2037 N N . ALA A 1 272 ? 12.780 17.306 33.408 1.00 90.19 272 ALA A N 1
ATOM 2038 C CA . ALA A 1 272 ? 13.687 18.445 33.541 1.00 90.19 272 ALA A CA 1
ATOM 2039 C C . ALA A 1 272 ? 13.804 19.245 32.237 1.00 90.19 272 ALA A C 1
ATOM 2041 O O . ALA A 1 272 ? 13.952 18.678 31.154 1.00 90.19 272 ALA A O 1
ATOM 2042 N N . HIS A 1 273 ? 13.811 20.576 32.346 1.00 86.50 273 HIS A N 1
ATOM 2043 C CA . HIS A 1 273 ? 13.737 21.473 31.184 1.00 86.50 273 HIS A CA 1
ATOM 2044 C C . HIS A 1 273 ? 14.882 21.288 30.172 1.00 86.50 273 HIS A C 1
ATOM 2046 O O . HIS A 1 273 ? 14.712 21.563 28.991 1.00 86.50 273 HIS A O 1
ATOM 2052 N N . LYS A 1 274 ? 16.045 20.787 30.611 1.00 81.62 274 LYS A N 1
ATOM 2053 C CA . LYS A 1 274 ? 17.207 20.481 29.748 1.00 81.62 274 LYS A CA 1
ATOM 2054 C C . LYS A 1 274 ? 17.173 19.082 29.112 1.00 81.62 274 LYS A C 1
ATOM 2056 O O . LYS A 1 274 ? 18.153 18.672 28.484 1.00 81.62 274 LYS A O 1
ATOM 2061 N N . GLY A 1 275 ? 16.096 18.331 29.318 1.00 89.81 275 GLY A N 1
ATOM 2062 C CA . GLY A 1 275 ? 16.001 16.920 28.966 1.00 89.81 275 GLY A CA 1
ATOM 2063 C C . GLY A 1 275 ? 16.773 16.003 29.921 1.00 89.81 275 GLY A C 1
ATOM 2064 O O . GLY A 1 275 ? 17.615 16.438 30.716 1.00 89.81 275 GLY A O 1
ATOM 2065 N N . LEU A 1 276 ? 16.508 14.702 29.826 1.00 91.94 276 LEU A N 1
ATOM 2066 C CA . LEU A 1 276 ? 17.077 13.672 30.695 1.00 91.94 276 LEU A CA 1
ATOM 2067 C C . LEU A 1 276 ? 18.019 12.765 29.914 1.00 91.94 276 LEU A C 1
ATOM 2069 O O . LEU A 1 276 ? 17.599 12.092 28.981 1.00 91.94 276 LEU A O 1
ATOM 2073 N N . SER A 1 277 ? 19.292 12.704 30.318 1.00 89.94 277 SER A N 1
ATOM 2074 C CA . SER A 1 277 ? 20.282 11.801 29.708 1.00 89.94 277 SER A CA 1
ATOM 2075 C C . SER A 1 277 ? 20.061 10.332 30.034 1.00 89.94 277 SER A C 1
ATOM 2077 O O . SER A 1 277 ? 20.586 9.487 29.319 1.00 89.94 277 SER A O 1
ATOM 2079 N N . SER A 1 278 ? 19.351 10.025 31.125 1.00 89.50 278 SER A N 1
ATOM 2080 C CA . SER A 1 278 ? 19.006 8.643 31.466 1.00 89.50 278 SER A CA 1
ATOM 2081 C C . SER A 1 278 ? 18.015 8.031 30.477 1.00 89.50 278 SER A C 1
ATOM 2083 O O . SER A 1 278 ? 17.985 6.811 30.361 1.00 89.50 278 SER A O 1
ATOM 2085 N N . GLY A 1 279 ? 17.280 8.865 29.735 1.00 95.00 279 GLY A N 1
ATOM 2086 C CA . GLY A 1 279 ? 16.481 8.426 28.603 1.00 95.00 279 GLY A CA 1
ATOM 2087 C C . GLY A 1 279 ? 15.297 7.551 28.983 1.00 95.00 279 GLY A C 1
ATOM 2088 O O . GLY A 1 279 ? 14.653 7.768 30.014 1.00 95.00 279 GLY A O 1
ATOM 2089 N N . VAL A 1 280 ? 15.030 6.571 28.122 1.00 97.50 280 VAL A N 1
ATOM 2090 C CA . VAL A 1 280 ? 14.003 5.544 28.321 1.00 97.50 280 VAL A CA 1
ATOM 2091 C C . VAL A 1 280 ? 14.661 4.174 28.240 1.00 97.50 280 VAL A C 1
ATOM 2093 O O . VAL A 1 280 ? 15.526 3.950 27.395 1.00 97.50 280 VAL A O 1
ATOM 2096 N N . SER A 1 281 ? 14.252 3.237 29.085 1.00 96.38 281 SER A N 1
ATOM 2097 C CA . SER A 1 281 ? 14.586 1.824 28.910 1.00 96.38 281 SER A CA 1
ATOM 2098 C C . SER A 1 281 ? 13.367 0.954 29.122 1.00 96.38 281 SER A C 1
ATOM 2100 O O . SER A 1 281 ? 12.509 1.289 29.932 1.00 96.38 281 SER A O 1
ATOM 2102 N N . VAL A 1 282 ? 13.318 -0.170 28.421 1.00 97.56 282 VAL A N 1
ATOM 2103 C CA . VAL A 1 282 ? 12.196 -1.100 28.475 1.00 97.56 282 VAL A CA 1
ATOM 2104 C C . VAL A 1 282 ? 12.689 -2.541 28.608 1.00 97.56 282 VAL A C 1
ATOM 2106 O O . VAL A 1 282 ? 13.730 -2.908 28.059 1.00 97.56 282 VAL A O 1
ATOM 2109 N N . SER A 1 283 ? 11.940 -3.350 29.350 1.00 95.44 283 SER A N 1
ATOM 2110 C CA . SER A 1 283 ? 12.039 -4.811 29.386 1.00 95.44 283 SER A CA 1
ATOM 2111 C C . SER A 1 283 ? 10.661 -5.402 29.090 1.00 95.44 283 SER A C 1
ATOM 2113 O O . SER A 1 283 ? 9.665 -4.853 29.550 1.00 95.44 283 SER A O 1
ATOM 2115 N N . GLY A 1 284 ? 10.596 -6.497 28.327 1.00 88.75 284 GLY A N 1
ATOM 2116 C CA . GLY A 1 284 ? 9.324 -7.076 27.859 1.00 88.75 284 GLY A CA 1
ATOM 2117 C C . GLY A 1 284 ? 8.752 -6.421 26.592 1.00 88.75 284 GLY A C 1
ATOM 2118 O O . GLY A 1 284 ? 7.647 -6.747 26.182 1.00 88.75 284 GLY A O 1
ATOM 2119 N N . GLY A 1 285 ? 9.506 -5.518 25.958 1.00 94.62 285 GLY A N 1
ATOM 2120 C CA . GLY A 1 285 ? 9.141 -4.848 24.711 1.00 94.62 285 GLY A CA 1
ATOM 2121 C C . GLY A 1 285 ? 10.319 -4.072 24.119 1.00 94.62 285 GLY A C 1
ATOM 2122 O O . GLY A 1 285 ? 11.459 -4.205 24.571 1.00 94.62 285 GLY A O 1
ATOM 2123 N N . GLU A 1 286 ? 10.035 -3.236 23.129 1.00 97.38 286 GLU A N 1
ATOM 2124 C CA . GLU A 1 286 ? 10.978 -2.347 22.456 1.00 97.38 286 GLU A CA 1
ATOM 2125 C C . GLU A 1 286 ? 10.402 -0.933 22.392 1.00 97.38 286 GLU A C 1
ATOM 2127 O O . GLU A 1 286 ? 9.198 -0.741 22.310 1.00 97.38 286 GLU A O 1
ATOM 2132 N N . VAL A 1 287 ? 11.252 0.081 22.397 1.00 97.19 287 VAL A N 1
ATOM 2133 C CA . VAL A 1 287 ? 10.870 1.481 22.238 1.00 97.19 287 VAL A CA 1
ATOM 2134 C C . VAL A 1 287 ? 11.636 2.100 21.081 1.00 97.19 287 VAL A C 1
ATOM 2136 O O . VAL A 1 287 ? 12.781 1.733 20.814 1.00 97.19 287 VAL A O 1
ATOM 2139 N N . ARG A 1 288 ? 11.033 3.084 20.421 1.00 96.00 288 ARG A N 1
ATOM 2140 C CA . ARG A 1 288 ? 11.747 3.993 19.520 1.00 96.00 288 ARG A CA 1
ATOM 2141 C C . ARG A 1 288 ? 11.414 5.439 19.837 1.00 96.00 288 ARG A C 1
ATOM 2143 O O . ARG A 1 288 ? 10.328 5.759 20.314 1.00 96.00 288 ARG A O 1
ATOM 2150 N N . LEU A 1 289 ? 12.380 6.298 19.556 1.00 95.88 289 LEU A N 1
ATOM 2151 C CA . LEU A 1 289 ? 12.286 7.742 19.699 1.00 95.88 289 LEU A CA 1
ATOM 2152 C C . LEU A 1 289 ? 12.057 8.345 18.319 1.00 95.88 289 LEU A C 1
ATOM 2154 O O . LEU A 1 289 ? 12.887 8.128 17.436 1.00 95.88 289 LEU A O 1
ATOM 2158 N N . ASN A 1 290 ? 10.985 9.121 18.154 1.00 92.06 290 ASN A N 1
ATOM 2159 C CA . ASN A 1 290 ? 10.800 10.005 17.001 1.00 92.06 290 ASN A CA 1
ATOM 2160 C C . ASN A 1 290 ? 10.959 9.309 15.633 1.00 92.06 290 ASN A C 1
ATOM 2162 O O . ASN A 1 290 ? 11.585 9.835 14.717 1.00 92.06 290 ASN A O 1
ATOM 2166 N N . GLY A 1 291 ? 10.435 8.084 15.517 1.00 87.38 291 GLY A N 1
ATOM 2167 C CA . GLY A 1 291 ? 10.468 7.304 14.271 1.00 87.38 291 GLY A CA 1
ATOM 2168 C C . GLY A 1 291 ? 11.804 6.617 13.980 1.00 87.38 291 GLY A C 1
ATOM 2169 O O . GLY A 1 291 ? 11.969 6.025 12.920 1.00 87.38 291 GLY A O 1
ATOM 2170 N N . GLY A 1 292 ? 12.761 6.668 14.911 1.00 88.25 292 GLY A N 1
ATOM 2171 C CA . GLY A 1 292 ? 14.020 5.933 14.810 1.00 88.25 292 GLY A CA 1
ATOM 2172 C C . GLY A 1 292 ? 13.856 4.410 14.920 1.00 88.25 292 GLY A C 1
ATOM 2173 O O . GLY A 1 292 ? 12.754 3.871 15.008 1.00 88.25 292 GLY A O 1
ATOM 2174 N N . ALA A 1 293 ? 14.982 3.697 14.954 1.00 91.00 293 ALA A N 1
ATOM 2175 C CA . ALA A 1 293 ? 14.974 2.246 15.124 1.00 91.00 293 ALA A CA 1
ATOM 2176 C C . ALA A 1 293 ? 14.420 1.831 16.499 1.00 91.00 293 ALA A C 1
ATOM 2178 O O . ALA A 1 293 ? 14.690 2.482 17.513 1.00 91.00 293 ALA A O 1
ATOM 2179 N N . TYR A 1 294 ? 13.688 0.716 16.524 1.00 95.94 294 TYR A N 1
ATOM 2180 C CA . TYR A 1 294 ? 13.277 0.063 17.764 1.00 95.94 294 TYR A CA 1
ATOM 2181 C C . TYR A 1 294 ? 14.481 -0.538 18.493 1.00 95.94 294 TYR A C 1
ATOM 2183 O O . TYR A 1 294 ? 15.405 -1.076 17.883 1.00 95.94 294 TYR A O 1
ATOM 2191 N N . GLY A 1 295 ? 14.457 -0.447 19.817 1.00 93.50 295 GLY A N 1
ATOM 2192 C CA . GLY A 1 295 ? 15.420 -1.095 20.693 1.00 93.50 295 GLY A CA 1
ATOM 2193 C C . GLY A 1 295 ? 14.979 -1.030 22.149 1.00 93.50 295 GLY A C 1
ATOM 2194 O O . GLY A 1 295 ? 13.932 -0.494 22.483 1.00 93.50 295 GLY A O 1
ATOM 2195 N N . THR A 1 296 ? 15.779 -1.557 23.068 1.00 95.56 296 THR A N 1
ATOM 2196 C CA . THR A 1 296 ? 15.397 -1.615 24.494 1.00 95.56 296 THR A CA 1
ATOM 2197 C C . THR A 1 296 ? 15.797 -0.370 25.289 1.00 95.56 296 THR A C 1
ATOM 2199 O O . THR A 1 296 ? 15.503 -0.264 26.482 1.00 95.56 296 THR A O 1
ATOM 2202 N N . ARG A 1 297 ? 16.499 0.581 24.656 1.00 93.81 297 ARG A N 1
ATOM 2203 C CA . ARG A 1 297 ? 16.985 1.818 25.277 1.00 93.81 297 ARG A CA 1
ATOM 2204 C C . ARG A 1 297 ? 16.963 2.983 24.299 1.00 93.81 297 ARG A C 1
ATOM 2206 O O . ARG A 1 297 ? 17.401 2.855 23.162 1.00 93.81 297 ARG A O 1
ATOM 2213 N N . ILE A 1 298 ? 16.566 4.140 24.808 1.00 95.62 298 ILE A N 1
ATOM 2214 C CA . ILE A 1 298 ? 16.661 5.442 24.157 1.00 95.62 298 ILE A CA 1
ATOM 2215 C C . ILE A 1 298 ? 17.626 6.295 24.972 1.00 95.62 298 ILE A C 1
ATOM 2217 O O . ILE A 1 298 ? 17.623 6.253 26.202 1.00 95.62 298 ILE A O 1
ATOM 2221 N N . GLY A 1 299 ? 18.464 7.057 24.270 1.00 89.50 299 GLY A N 1
ATOM 2222 C CA . GLY A 1 299 ? 19.377 8.024 24.872 1.00 89.50 299 GLY A CA 1
ATOM 2223 C C . GLY A 1 299 ? 18.650 9.243 25.442 1.00 89.50 299 GLY A C 1
ATOM 2224 O O . GLY A 1 299 ? 17.534 9.159 25.942 1.00 89.50 299 GLY A O 1
ATOM 2225 N N . ARG A 1 300 ? 19.289 10.413 25.379 1.00 92.12 300 ARG A N 1
ATOM 2226 C CA . ARG A 1 300 ? 18.710 11.638 25.938 1.00 92.12 300 ARG A CA 1
ATOM 2227 C C . ARG A 1 300 ? 17.344 11.966 25.313 1.00 92.12 300 ARG A C 1
ATOM 2229 O O . ARG A 1 300 ? 17.242 12.060 24.091 1.00 92.12 300 ARG A O 1
ATOM 2236 N N . ILE A 1 301 ? 16.356 12.216 26.173 1.00 95.62 301 ILE A N 1
ATOM 2237 C CA . ILE A 1 301 ? 15.002 12.651 25.797 1.00 95.62 301 ILE A CA 1
ATOM 2238 C C . ILE A 1 301 ? 14.717 14.088 26.242 1.00 95.62 301 ILE A C 1
ATOM 2240 O O . ILE A 1 301 ? 15.285 14.565 27.231 1.00 95.62 301 ILE A O 1
ATOM 2244 N N . TYR A 1 302 ? 13.806 14.749 25.540 1.00 95.56 302 TYR A N 1
ATOM 2245 C CA . TYR A 1 302 ? 13.342 16.118 25.752 1.00 95.56 302 TYR A CA 1
ATOM 2246 C C . TYR A 1 302 ? 11.815 16.164 25.887 1.00 95.56 302 TYR A C 1
ATOM 2248 O O . TYR A 1 302 ? 11.115 15.268 25.422 1.00 95.56 302 TYR A O 1
ATOM 2256 N N . ASN A 1 303 ? 11.278 17.203 26.537 1.00 95.38 303 ASN A N 1
ATOM 2257 C CA . ASN A 1 303 ? 9.827 17.404 26.534 1.00 95.38 303 ASN A CA 1
ATOM 2258 C C . ASN A 1 303 ? 9.363 17.683 25.091 1.00 95.38 303 ASN A C 1
ATOM 2260 O O . ASN A 1 303 ? 9.995 18.471 24.391 1.00 95.38 303 ASN A O 1
ATOM 2264 N N . GLY A 1 304 ? 8.282 17.033 24.666 1.00 95.12 304 GLY A N 1
ATOM 2265 C CA . GLY A 1 304 ? 7.799 17.014 23.285 1.00 95.12 304 GLY A CA 1
ATOM 2266 C C . GLY A 1 304 ? 8.308 15.832 22.450 1.00 95.12 304 GLY A C 1
ATOM 2267 O O . GLY A 1 304 ? 7.845 15.665 21.325 1.00 95.12 304 GLY A O 1
ATOM 2268 N N . ASP A 1 305 ? 9.232 15.003 22.954 1.00 97.19 305 ASP A N 1
ATOM 2269 C CA . ASP A 1 305 ? 9.634 13.774 22.252 1.00 97.19 305 ASP A CA 1
ATOM 2270 C C . ASP A 1 305 ? 8.467 12.787 22.159 1.00 97.19 305 ASP A C 1
ATOM 2272 O O . ASP A 1 305 ? 7.723 12.608 23.121 1.00 97.19 305 ASP A O 1
ATOM 2276 N N . VAL A 1 306 ? 8.340 12.115 21.019 1.00 96.62 306 VAL A N 1
ATOM 2277 C CA . VAL A 1 306 ? 7.349 11.069 20.770 1.00 96.62 306 VAL A CA 1
ATOM 2278 C C . VAL A 1 306 ? 8.017 9.710 20.930 1.00 96.62 306 VAL A C 1
ATOM 2280 O O . VAL A 1 306 ? 9.012 9.408 20.263 1.00 96.62 306 VAL A O 1
ATOM 2283 N N . ILE A 1 307 ? 7.471 8.886 21.819 1.00 97.00 307 ILE A N 1
ATOM 2284 C CA . ILE A 1 307 ? 7.935 7.520 22.049 1.00 97.00 307 ILE A CA 1
ATOM 2285 C C . ILE A 1 307 ? 6.872 6.544 21.569 1.00 97.00 307 ILE A C 1
ATOM 2287 O O . ILE A 1 307 ? 5.713 6.654 21.964 1.00 97.00 307 ILE A O 1
ATOM 2291 N N . ASP A 1 308 ? 7.300 5.562 20.778 1.00 96.56 308 ASP A N 1
ATOM 2292 C CA . ASP A 1 308 ? 6.491 4.394 20.437 1.00 96.56 308 ASP A CA 1
ATOM 2293 C C . ASP A 1 308 ? 7.015 3.185 21.205 1.00 96.56 308 ASP A C 1
ATOM 2295 O O . ASP A 1 308 ? 8.167 2.789 21.024 1.00 96.56 308 ASP A O 1
ATOM 2299 N N . LEU A 1 309 ? 6.167 2.594 22.044 1.00 96.75 309 LEU A N 1
ATOM 2300 C CA . LEU A 1 309 ? 6.390 1.321 22.721 1.00 96.75 309 LEU A CA 1
ATOM 2301 C C . LEU A 1 309 ? 5.782 0.194 21.885 1.00 96.75 309 LEU A C 1
ATOM 2303 O O . LEU A 1 309 ? 4.584 0.211 21.628 1.00 96.75 309 LEU A O 1
ATOM 2307 N N . ARG A 1 310 ? 6.593 -0.786 21.490 1.00 96.38 310 ARG A N 1
ATOM 2308 C CA . ARG A 1 310 ? 6.191 -1.998 20.778 1.00 96.38 310 ARG A CA 1
ATOM 2309 C C . ARG A 1 310 ? 6.342 -3.229 21.666 1.00 96.38 310 ARG A C 1
ATOM 2311 O O . ARG A 1 310 ? 7.376 -3.401 22.305 1.00 96.38 310 ARG A O 1
ATOM 2318 N N . LEU A 1 311 ? 5.344 -4.104 21.675 1.00 94.56 311 LEU A N 1
ATOM 2319 C CA . LEU A 1 311 ? 5.409 -5.406 22.345 1.00 94.56 311 LEU A CA 1
ATOM 2320 C C . LEU A 1 311 ? 4.575 -6.452 21.598 1.00 94.56 311 LEU A C 1
ATOM 2322 O O . LEU A 1 311 ? 3.816 -6.101 20.696 1.00 94.56 311 LEU A O 1
ATOM 2326 N N . THR A 1 312 ? 4.690 -7.710 22.009 1.00 91.00 312 THR A N 1
ATOM 2327 C CA . THR A 1 312 ? 3.799 -8.796 21.582 1.00 91.00 312 THR A CA 1
ATOM 2328 C C . THR A 1 312 ? 3.052 -9.313 22.804 1.00 91.00 312 THR A C 1
ATOM 2330 O O . THR A 1 312 ? 3.684 -9.554 23.829 1.00 91.00 312 THR A O 1
ATOM 2333 N N . THR A 1 313 ? 1.729 -9.448 22.721 1.00 89.75 313 THR A N 1
ATOM 2334 C CA . THR A 1 313 ? 0.904 -9.990 23.813 1.00 89.75 313 THR A CA 1
ATOM 2335 C C . THR A 1 313 ? 1.120 -11.495 24.002 1.00 89.75 313 THR A C 1
ATOM 2337 O O . THR A 1 313 ? 1.724 -12.168 23.165 1.00 89.75 313 THR A O 1
ATOM 2340 N N . SER A 1 314 ? 0.632 -12.036 25.122 1.00 88.31 314 SER A N 1
ATOM 2341 C CA . SER A 1 314 ? 0.818 -13.447 25.474 1.00 88.31 314 SER A CA 1
ATOM 2342 C C . SER A 1 314 ? 0.206 -14.380 24.424 1.00 88.31 314 SER A C 1
ATOM 2344 O O . SER A 1 314 ? -0.798 -14.052 23.796 1.00 88.31 314 SER A O 1
ATOM 2346 N N . ALA A 1 315 ? 0.782 -15.570 24.259 1.00 83.12 315 ALA A N 1
ATOM 2347 C CA . ALA A 1 315 ? 0.150 -16.648 23.493 1.00 83.12 315 ALA A CA 1
ATOM 2348 C C . ALA A 1 315 ? -0.988 -17.332 24.271 1.00 83.12 315 ALA A C 1
ATOM 2350 O O . ALA A 1 315 ? -1.853 -17.980 23.689 1.00 83.12 315 ALA A O 1
ATOM 2351 N N . GLU A 1 316 ? -0.994 -17.187 25.596 1.00 79.88 316 GLU A N 1
ATOM 2352 C CA . GLU A 1 316 ? -2.038 -17.701 26.479 1.00 79.88 316 GLU A CA 1
ATOM 2353 C C . GLU A 1 316 ? -3.075 -16.609 26.736 1.00 79.88 316 GLU A C 1
ATOM 2355 O O . GLU A 1 316 ? -2.723 -15.434 26.843 1.00 79.88 316 GLU A O 1
ATOM 2360 N N . GLY A 1 317 ? -4.350 -16.982 26.836 1.00 79.69 317 GLY A N 1
ATOM 2361 C CA . GLY A 1 317 ? -5.412 -16.049 27.205 1.00 79.69 317 GLY A CA 1
ATOM 2362 C C . GLY A 1 317 ? -5.424 -15.729 28.703 1.00 79.69 317 GLY A C 1
ATOM 2363 O O . GLY A 1 317 ? -4.806 -16.446 29.491 1.00 79.69 317 GLY A O 1
ATOM 2364 N N . GLU A 1 318 ? -6.096 -14.644 29.096 1.00 85.12 318 GLU A N 1
ATOM 2365 C CA . GLU A 1 318 ? -6.120 -14.137 30.484 1.00 85.12 318 GLU A CA 1
ATOM 2366 C C . GLU A 1 318 ? -4.718 -13.916 31.091 1.00 85.12 318 GLU A C 1
ATOM 2368 O O . GLU A 1 318 ? -4.527 -13.884 32.307 1.00 85.12 318 GLU A O 1
ATOM 2373 N N . THR A 1 319 ? -3.707 -13.762 30.236 1.00 89.44 319 THR A N 1
ATOM 2374 C CA . THR A 1 319 ? -2.306 -13.748 30.645 1.00 89.44 319 THR A CA 1
ATOM 2375 C C . THR A 1 319 ? -1.686 -12.409 30.296 1.00 89.44 319 THR A C 1
ATOM 2377 O O . THR A 1 319 ? -1.604 -12.015 29.131 1.00 89.44 319 THR A O 1
ATOM 2380 N N . ALA A 1 320 ? -1.217 -11.707 31.324 1.00 89.81 320 ALA A N 1
ATOM 2381 C CA . ALA A 1 320 ? -0.556 -10.424 31.164 1.00 89.81 320 ALA A CA 1
ATOM 2382 C C . ALA A 1 320 ? 0.859 -10.594 30.601 1.00 89.81 320 ALA A C 1
ATOM 2384 O O . ALA A 1 320 ? 1.709 -11.269 31.187 1.00 89.81 320 ALA A O 1
ATOM 2385 N N . THR A 1 321 ? 1.141 -9.903 29.497 1.00 95.00 321 THR A N 1
ATOM 2386 C CA . THR A 1 321 ? 2.518 -9.536 29.157 1.00 95.00 321 THR A CA 1
ATOM 2387 C C . THR A 1 321 ? 2.863 -8.261 29.906 1.00 95.00 321 THR A C 1
ATOM 2389 O O . THR A 1 321 ? 2.236 -7.226 29.691 1.00 95.00 321 THR A O 1
ATOM 2392 N N . VAL A 1 322 ? 3.846 -8.334 30.802 1.00 95.31 322 VAL A N 1
ATOM 2393 C CA . VAL A 1 322 ? 4.267 -7.184 31.608 1.00 95.31 322 VAL A CA 1
ATOM 2394 C C . VAL A 1 322 ? 5.457 -6.501 30.950 1.00 95.31 322 VAL A C 1
ATOM 2396 O O . VAL A 1 322 ? 6.521 -7.098 30.772 1.00 95.31 322 VAL A O 1
ATOM 2399 N N . VAL A 1 323 ? 5.281 -5.221 30.634 1.00 97.00 323 VAL A N 1
ATOM 2400 C CA . VAL A 1 323 ? 6.353 -4.335 30.193 1.00 97.00 323 VAL A CA 1
ATOM 2401 C C . VAL A 1 323 ? 6.847 -3.526 31.382 1.00 97.00 323 VAL A C 1
ATOM 2403 O O . VAL A 1 323 ? 6.093 -2.770 31.989 1.00 97.00 323 VAL A O 1
ATOM 2406 N N . THR A 1 324 ? 8.138 -3.622 31.685 1.00 97.62 324 THR A N 1
ATOM 2407 C CA . THR A 1 324 ? 8.787 -2.729 32.649 1.00 97.62 324 THR A CA 1
ATOM 2408 C C . THR A 1 324 ? 9.380 -1.545 31.893 1.00 97.62 324 THR A C 1
ATOM 2410 O O . THR A 1 324 ? 10.397 -1.689 31.213 1.00 97.62 324 THR A O 1
ATOM 2413 N N . LEU A 1 325 ? 8.754 -0.374 32.009 1.00 97.88 325 LEU A N 1
ATOM 2414 C CA . LEU A 1 325 ? 9.170 0.861 31.351 1.00 97.88 325 LEU A CA 1
ATOM 2415 C C . LEU A 1 325 ? 9.797 1.821 32.366 1.00 97.88 325 LEU A C 1
ATOM 2417 O O . LEU A 1 325 ? 9.185 2.188 33.367 1.00 97.88 325 LEU A O 1
ATOM 2421 N N . THR A 1 326 ? 11.011 2.277 32.083 1.00 97.56 326 THR A N 1
ATOM 2422 C CA . THR A 1 326 ? 11.703 3.323 32.839 1.00 97.56 326 THR A CA 1
ATOM 2423 C C . THR A 1 326 ? 11.788 4.579 31.986 1.00 97.56 326 THR A C 1
ATOM 2425 O O . THR A 1 326 ? 12.359 4.534 30.900 1.00 97.56 326 THR A O 1
ATOM 2428 N N . ILE A 1 327 ? 11.291 5.708 32.493 1.00 96.62 327 ILE A N 1
ATOM 2429 C CA . ILE A 1 327 ? 11.453 7.033 31.882 1.00 96.62 327 ILE A CA 1
ATOM 2430 C C . ILE A 1 327 ? 12.160 7.918 32.901 1.00 96.62 327 ILE A C 1
ATOM 2432 O O . ILE A 1 327 ? 11.627 8.227 33.970 1.00 96.62 327 ILE A O 1
ATOM 2436 N N . GLY A 1 328 ? 13.378 8.344 32.577 1.00 93.62 328 GLY A N 1
ATOM 2437 C CA . GLY A 1 328 ? 14.156 9.156 33.497 1.00 93.62 328 GLY A CA 1
ATOM 2438 C C . GLY A 1 328 ? 14.624 8.352 34.714 1.00 93.62 328 GLY A C 1
ATOM 2439 O O . GLY A 1 328 ? 15.543 7.545 34.603 1.00 93.62 328 GLY A O 1
ATOM 2440 N N . GLY A 1 329 ? 14.048 8.640 35.878 1.00 91.44 329 GLY A N 1
ATOM 2441 C CA . GLY A 1 329 ? 14.317 8.000 37.166 1.00 91.44 329 GLY A CA 1
ATOM 2442 C C . GLY A 1 329 ? 13.110 7.277 37.768 1.00 91.44 329 GLY A C 1
ATOM 2443 O O . GLY A 1 329 ? 13.214 6.784 38.887 1.00 91.44 329 GLY A O 1
ATOM 2444 N N . GLU A 1 330 ? 11.982 7.218 37.060 1.00 96.81 330 GLU A N 1
ATOM 2445 C CA . GLU A 1 330 ? 10.788 6.474 37.471 1.00 96.81 330 GLU A CA 1
ATOM 2446 C C . GLU A 1 330 ? 10.638 5.223 36.599 1.00 96.81 330 GLU A C 1
ATOM 2448 O O . GLU A 1 330 ? 10.959 5.243 35.411 1.00 96.81 330 GLU A O 1
ATOM 2453 N N . THR A 1 331 ? 10.196 4.120 37.204 1.00 97.12 331 THR A N 1
ATOM 2454 C CA . THR A 1 331 ? 9.932 2.842 36.529 1.00 97.12 331 THR A CA 1
ATOM 2455 C C . THR A 1 331 ? 8.524 2.388 36.866 1.00 97.12 331 THR A C 1
ATOM 2457 O O . THR A 1 331 ? 8.137 2.446 38.033 1.00 97.12 331 THR A O 1
ATOM 2460 N N . ARG A 1 332 ? 7.785 1.932 35.856 1.00 96.62 332 ARG A N 1
ATOM 2461 C CA . ARG A 1 332 ? 6.455 1.343 36.000 1.00 96.62 332 ARG A CA 1
ATOM 2462 C C . ARG A 1 332 ? 6.389 0.007 35.285 1.00 96.62 332 ARG A C 1
ATOM 2464 O O . ARG A 1 332 ? 7.064 -0.201 34.279 1.00 96.62 332 ARG A O 1
ATOM 2471 N N . GLU A 1 333 ? 5.574 -0.875 35.831 1.00 96.88 333 GLU A N 1
ATOM 2472 C CA . GLU A 1 333 ? 5.119 -2.073 35.143 1.00 96.88 333 GLU A CA 1
ATOM 2473 C C . GLU A 1 333 ? 3.769 -1.755 34.515 1.00 96.88 333 GLU A C 1
ATOM 2475 O O . GLU A 1 333 ? 2.944 -1.102 35.151 1.00 96.88 333 GLU A O 1
ATOM 2480 N N . ILE A 1 334 ? 3.608 -2.148 33.258 1.00 96.25 334 ILE A N 1
ATOM 2481 C CA . ILE A 1 334 ? 2.396 -1.947 32.471 1.00 96.25 334 ILE A CA 1
A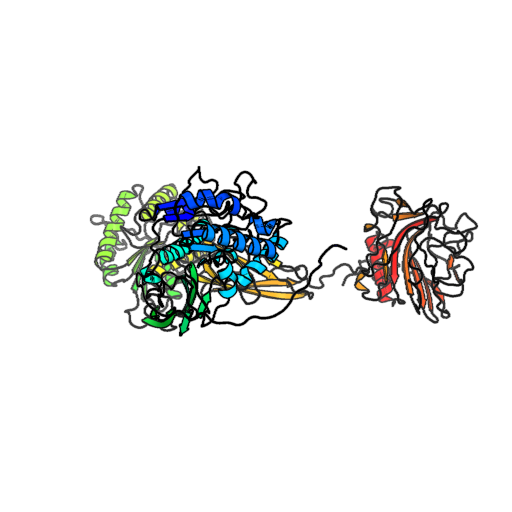TOM 2482 C C . ILE A 1 334 ? 1.983 -3.323 31.957 1.00 96.25 334 ILE A C 1
ATOM 2484 O O . ILE A 1 334 ? 2.782 -4.006 31.304 1.00 96.25 334 ILE A O 1
ATOM 2488 N N . GLY A 1 335 ? 0.778 -3.751 32.308 1.00 93.69 335 GLY A N 1
ATOM 2489 C CA . GLY A 1 335 ? 0.200 -5.036 31.949 1.00 93.69 335 GLY A CA 1
ATOM 2490 C C . GLY A 1 335 ? -0.627 -4.952 30.672 1.00 93.69 335 GLY A C 1
ATOM 2491 O O . GLY A 1 335 ? -1.505 -4.107 30.545 1.00 93.69 335 GLY A O 1
ATOM 2492 N N . TYR A 1 336 ? -0.357 -5.867 29.745 1.00 95.31 336 TYR A N 1
ATOM 2493 C CA . TYR A 1 336 ? -1.160 -6.084 28.545 1.00 95.31 336 TYR A CA 1
ATOM 2494 C C . TYR A 1 336 ? -1.751 -7.493 28.616 1.00 95.31 336 TYR A C 1
ATOM 2496 O O . TYR A 1 336 ? -1.074 -8.475 28.287 1.00 95.31 336 TYR A O 1
ATOM 2504 N N . THR A 1 337 ? -2.981 -7.597 29.116 1.00 91.69 337 THR A N 1
ATOM 2505 C CA . THR A 1 337 ? -3.677 -8.860 29.370 1.00 91.69 337 THR A CA 1
ATOM 2506 C C . THR A 1 337 ? -4.473 -9.286 28.151 1.00 91.69 337 THR A C 1
ATOM 2508 O O . THR A 1 337 ? -5.340 -8.570 27.641 1.00 91.69 337 THR A O 1
ATOM 2511 N N . THR A 1 338 ? -4.187 -10.493 27.685 1.00 80.44 338 THR A N 1
ATOM 2512 C CA . THR A 1 338 ? -4.964 -11.125 26.627 1.00 80.44 338 THR A CA 1
ATOM 2513 C C . THR A 1 338 ? -6.378 -11.447 27.099 1.00 80.44 338 THR A C 1
ATOM 2515 O O . THR A 1 338 ? -6.610 -11.728 28.276 1.00 80.44 338 THR A O 1
ATOM 2518 N N . ALA A 1 339 ? -7.341 -11.424 26.180 1.00 77.62 339 ALA A N 1
ATOM 2519 C CA . ALA A 1 339 ? -8.688 -11.919 26.434 1.00 77.62 339 ALA A CA 1
ATOM 2520 C C . ALA A 1 339 ? -8.643 -13.376 26.925 1.00 77.62 339 ALA A C 1
ATOM 2522 O O . ALA A 1 339 ? -7.674 -14.096 26.669 1.00 77.62 339 ALA A O 1
ATOM 2523 N N . ALA A 1 340 ? -9.681 -13.807 27.643 1.00 65.88 340 ALA A N 1
ATOM 2524 C CA . ALA A 1 340 ? -9.790 -15.176 28.133 1.00 65.88 340 ALA A CA 1
ATOM 2525 C C . ALA A 1 340 ? -9.515 -16.188 27.014 1.00 65.88 340 ALA A C 1
ATOM 2527 O O . ALA A 1 340 ? -10.071 -16.111 25.917 1.00 65.88 340 ALA A O 1
ATOM 2528 N N . GLY A 1 341 ? -8.620 -17.137 27.292 1.00 47.28 341 GLY A N 1
ATOM 2529 C CA . GLY A 1 341 ? -8.363 -18.246 26.383 1.00 47.28 341 GLY A CA 1
ATOM 2530 C C . GLY A 1 341 ? -9.602 -19.130 26.355 1.00 47.28 341 GLY A C 1
ATOM 2531 O O . GLY A 1 341 ? -10.265 -19.280 27.378 1.00 47.28 341 GLY A O 1
ATOM 2532 N N . ALA A 1 342 ? -9.917 -19.733 25.208 1.00 46.75 342 ALA A N 1
ATOM 2533 C CA . ALA A 1 342 ? -11.120 -20.544 24.985 1.00 46.75 342 ALA A CA 1
ATOM 2534 C C . ALA A 1 342 ? -11.163 -21.885 25.771 1.00 46.75 342 ALA A C 1
ATOM 2536 O O . ALA A 1 342 ? -11.513 -22.931 25.227 1.00 46.75 342 ALA A O 1
ATOM 2537 N N . GLY A 1 343 ? -10.793 -21.896 27.052 1.00 40.44 343 GLY A N 1
ATOM 2538 C CA . GLY A 1 343 ? -10.712 -23.078 27.903 1.00 40.44 343 GLY A CA 1
ATOM 2539 C C . GLY A 1 343 ? -11.297 -22.828 29.289 1.00 40.44 343 GLY A C 1
ATOM 2540 O O . GLY A 1 343 ? -10.550 -22.705 30.254 1.00 40.44 343 GLY A O 1
ATOM 2541 N N . GLY A 1 344 ? -12.630 -22.805 29.392 1.00 38.91 344 GLY A N 1
ATOM 2542 C CA . GLY A 1 344 ? -13.329 -22.777 30.683 1.00 38.91 344 GLY A CA 1
ATOM 2543 C C . GLY A 1 344 ? -14.830 -22.469 30.639 1.00 38.91 344 GLY A C 1
ATOM 2544 O O . GLY A 1 344 ? -15.545 -22.862 31.560 1.00 38.91 344 GLY A O 1
ATOM 2545 N N . GLU A 1 345 ? -15.335 -21.822 29.588 1.00 47.00 345 GLU A N 1
ATOM 2546 C CA . GLU A 1 345 ? -16.768 -21.539 29.457 1.00 47.00 345 GLU A CA 1
ATOM 2547 C C . GLU A 1 345 ? -17.571 -22.760 28.996 1.00 47.00 345 GLU A C 1
ATOM 2549 O O . GLU A 1 345 ? -17.100 -23.603 28.229 1.00 47.00 345 GLU A O 1
ATOM 2554 N N . VAL A 1 346 ? -18.828 -22.838 29.448 1.00 58.19 346 VAL A N 1
ATOM 2555 C CA . VAL A 1 346 ? -19.843 -23.645 28.764 1.00 58.19 346 VAL A CA 1
ATOM 2556 C C . VAL A 1 346 ? -19.826 -23.194 27.301 1.00 58.19 346 VAL A C 1
ATOM 2558 O O . VAL A 1 346 ? -20.066 -22.011 27.059 1.00 58.19 346 VAL A O 1
ATOM 2561 N N . PRO A 1 347 ? -19.518 -24.079 26.335 1.00 69.00 347 PRO A N 1
ATOM 2562 C CA . PRO A 1 347 ? -19.356 -23.667 24.950 1.00 69.00 347 PRO A CA 1
ATOM 2563 C C . PRO A 1 347 ? -20.636 -22.970 24.477 1.00 69.00 347 PRO A C 1
ATOM 2565 O O . PRO A 1 347 ? -21.735 -23.458 24.780 1.00 69.00 347 PRO A O 1
ATOM 2568 N N . PRO A 1 348 ? -20.523 -21.833 23.770 1.00 81.81 348 PRO A N 1
ATOM 2569 C CA . PRO A 1 348 ? -21.686 -21.062 23.379 1.00 81.81 348 PRO A CA 1
ATOM 2570 C C . PRO A 1 348 ? -22.651 -21.929 22.565 1.00 81.81 348 PRO A C 1
ATOM 2572 O O . PRO A 1 348 ? -22.251 -22.734 21.718 1.00 81.81 348 PRO A O 1
ATOM 2575 N N . LYS A 1 349 ? -23.944 -21.777 22.858 1.00 92.00 349 LYS A N 1
ATOM 2576 C CA . LYS A 1 349 ? -25.035 -22.502 22.214 1.00 92.00 349 LYS A CA 1
ATOM 2577 C C . LYS A 1 349 ? -25.693 -21.606 21.176 1.00 92.00 349 LYS A C 1
ATOM 2579 O O . LYS A 1 349 ? -26.473 -20.723 21.536 1.00 92.00 349 LYS A O 1
ATOM 2584 N N . VAL A 1 350 ? -25.416 -21.864 19.902 1.00 96.12 350 VAL A N 1
ATOM 2585 C CA . VAL A 1 350 ? -26.056 -21.165 18.782 1.00 96.12 350 VAL A CA 1
ATOM 2586 C C . VAL A 1 350 ? -27.268 -21.962 18.312 1.00 96.12 350 VAL A C 1
ATOM 2588 O O . VAL A 1 350 ? -27.142 -23.112 17.888 1.00 96.12 350 VAL A O 1
ATOM 2591 N N . LEU A 1 351 ? -28.444 -21.341 18.364 1.00 96.38 351 LEU A N 1
ATOM 2592 C CA . LEU A 1 351 ? -29.680 -21.880 17.806 1.00 96.38 351 LEU A CA 1
ATOM 2593 C C . LEU A 1 351 ? -30.033 -21.122 16.524 1.00 96.38 351 LEU A C 1
ATOM 2595 O O . LEU A 1 351 ? -30.296 -19.924 16.562 1.00 96.38 351 LEU A O 1
ATOM 2599 N N . SER A 1 352 ? -30.053 -21.817 15.388 1.00 96.12 352 SER A N 1
ATOM 2600 C CA . SER A 1 352 ? -30.574 -21.278 14.130 1.00 96.12 352 SER A CA 1
ATOM 2601 C C . SER A 1 352 ? -32.068 -21.564 14.030 1.00 96.12 352 SER A C 1
ATOM 2603 O O . SER A 1 352 ? -32.480 -22.720 14.048 1.00 96.12 352 SER A O 1
ATOM 2605 N N . GLU A 1 353 ? -32.871 -20.518 13.897 1.00 94.94 353 GLU A N 1
ATOM 2606 C CA . GLU A 1 353 ? -34.326 -20.572 13.775 1.00 94.94 353 GLU A CA 1
ATOM 2607 C C . GLU A 1 353 ? -34.777 -19.838 12.503 1.00 94.94 353 GLU A C 1
ATOM 2609 O O . GLU A 1 353 ? -34.057 -18.990 11.966 1.00 94.94 353 GLU A O 1
ATOM 2614 N N . GLY A 1 354 ? -35.960 -20.174 11.989 1.00 94.81 354 GLY A N 1
ATOM 2615 C CA . GLY A 1 354 ? -36.480 -19.539 10.783 1.00 94.81 354 GLY A CA 1
ATOM 2616 C C . GLY A 1 354 ? -37.299 -20.452 9.884 1.00 94.81 354 GLY A C 1
ATOM 2617 O O . GLY A 1 354 ? -37.917 -21.419 10.334 1.00 94.81 354 GLY A O 1
ATOM 2618 N N . ASP A 1 355 ? -37.295 -20.119 8.595 1.00 93.00 355 ASP A N 1
ATOM 2619 C CA . ASP A 1 355 ? -38.039 -20.818 7.548 1.00 93.00 355 ASP A CA 1
ATOM 2620 C C . ASP A 1 355 ? -37.169 -21.777 6.701 1.00 93.00 355 ASP A C 1
ATOM 2622 O O . ASP A 1 355 ? -36.139 -22.284 7.156 1.00 93.00 355 ASP A O 1
ATOM 2626 N N . SER A 1 356 ? -37.598 -22.076 5.466 1.00 92.56 356 SER A N 1
ATOM 2627 C CA . SER A 1 356 ? -36.922 -23.012 4.558 1.00 92.56 356 SER A CA 1
ATOM 2628 C C . SER A 1 356 ? -35.492 -22.608 4.208 1.00 92.56 356 SER A C 1
ATOM 2630 O O . SER A 1 356 ? -34.673 -23.497 3.978 1.00 92.56 356 SER A O 1
ATOM 2632 N N . ILE A 1 357 ? -35.169 -21.313 4.214 1.00 93.56 357 ILE A N 1
ATOM 2633 C CA . ILE A 1 357 ? -33.825 -20.822 3.884 1.00 93.56 357 ILE A CA 1
ATOM 2634 C C . ILE A 1 357 ? -32.828 -21.223 4.986 1.00 93.56 357 ILE A C 1
ATOM 2636 O O . ILE A 1 357 ? -31.700 -21.626 4.700 1.00 93.56 357 ILE A O 1
ATOM 2640 N N . SER A 1 358 ? -33.251 -21.189 6.252 1.00 94.12 358 SER A N 1
ATOM 2641 C CA . SER A 1 358 ? -32.423 -21.610 7.393 1.00 94.12 358 SER A CA 1
ATOM 2642 C C . SER A 1 358 ? -32.488 -23.121 7.653 1.00 94.12 358 SER A C 1
ATOM 2644 O O . SER A 1 358 ? -31.514 -23.699 8.146 1.00 94.12 358 SER A O 1
ATOM 2646 N N . ALA A 1 359 ? -33.605 -23.771 7.302 1.00 90.81 359 ALA A N 1
ATOM 2647 C CA . ALA A 1 359 ? -33.864 -25.190 7.568 1.00 90.81 359 ALA A CA 1
ATOM 2648 C C . ALA A 1 359 ? -33.089 -26.159 6.658 1.00 90.81 359 ALA A C 1
ATOM 2650 O O . ALA A 1 359 ? -32.892 -27.318 7.034 1.00 90.81 359 ALA A O 1
ATOM 2651 N N . SER A 1 360 ? -32.677 -25.713 5.465 1.00 76.81 360 SER A N 1
ATOM 2652 C CA . SER A 1 360 ? -32.100 -26.583 4.433 1.00 76.81 360 SER A CA 1
ATOM 2653 C C . SER A 1 360 ? -30.878 -27.379 4.916 1.00 76.81 360 SER A C 1
ATOM 2655 O O . SER A 1 360 ? -29.953 -26.845 5.536 1.00 76.81 360 SER A O 1
ATOM 2657 N N . THR A 1 361 ? -30.868 -28.677 4.598 1.00 72.50 361 THR A N 1
ATOM 2658 C CA . THR A 1 361 ? -29.731 -29.584 4.814 1.00 72.50 361 THR A CA 1
ATOM 2659 C C . THR A 1 361 ? -28.882 -29.789 3.562 1.00 72.50 361 THR A C 1
ATOM 2661 O O . THR A 1 361 ? -27.711 -30.129 3.701 1.00 72.50 361 THR A O 1
ATOM 2664 N N . ASP A 1 362 ? -29.454 -29.601 2.368 1.00 71.94 362 ASP A N 1
ATOM 2665 C CA . ASP A 1 362 ? -28.756 -29.667 1.080 1.00 71.94 362 ASP A CA 1
ATOM 2666 C C . ASP A 1 362 ? -29.432 -28.720 0.057 1.00 71.94 362 ASP A C 1
ATOM 2668 O O . ASP A 1 362 ? -30.603 -28.936 -0.269 1.00 71.94 362 ASP A O 1
ATOM 2672 N N . PRO A 1 363 ? -28.741 -27.665 -0.416 1.00 68.62 363 PRO A N 1
ATOM 2673 C CA . PRO A 1 363 ? -27.424 -27.248 0.058 1.00 68.62 363 PRO A CA 1
ATOM 2674 C C . PRO A 1 363 ? -27.481 -26.851 1.535 1.00 68.62 363 PRO A C 1
ATOM 2676 O O . PRO A 1 363 ? -28.516 -26.393 2.030 1.00 68.62 363 PRO A O 1
ATOM 2679 N N . ALA A 1 364 ? -26.382 -27.067 2.259 1.00 84.31 364 ALA A N 1
ATOM 2680 C CA . ALA A 1 364 ? -26.299 -26.672 3.660 1.00 84.31 364 ALA A CA 1
ATOM 2681 C C . ALA A 1 364 ? -26.571 -25.164 3.787 1.00 84.31 364 ALA A C 1
ATOM 2683 O O . ALA A 1 364 ? -25.959 -24.360 3.081 1.00 84.31 364 ALA A O 1
ATOM 2684 N N . SER A 1 365 ? -27.491 -24.785 4.680 1.00 93.44 365 SER A N 1
ATOM 2685 C CA . SER A 1 365 ? -27.794 -23.376 4.935 1.00 93.44 365 SER A CA 1
ATOM 2686 C C . SER A 1 365 ? -26.561 -22.613 5.433 1.00 93.44 365 SER A C 1
ATOM 2688 O O . SER A 1 365 ? -25.616 -23.197 5.969 1.00 93.44 365 SER A O 1
ATOM 2690 N N . PHE A 1 366 ? -26.568 -21.285 5.297 1.00 95.19 366 PHE A N 1
ATOM 2691 C CA . PHE A 1 366 ? -25.437 -20.429 5.680 1.00 95.19 366 PHE A CA 1
ATOM 2692 C C . PHE A 1 366 ? -25.026 -20.613 7.156 1.00 95.19 366 PHE A C 1
ATOM 2694 O O . PHE A 1 366 ? -23.834 -20.603 7.463 1.00 95.19 366 PHE A O 1
ATOM 2701 N N . THR A 1 367 ? -25.986 -20.870 8.056 1.00 95.00 367 THR A N 1
ATOM 2702 C CA . THR A 1 367 ? -25.708 -21.151 9.474 1.00 95.00 367 THR A CA 1
ATOM 2703 C C . THR A 1 367 ? -25.062 -22.519 9.683 1.00 95.00 367 THR A C 1
ATOM 2705 O O . THR A 1 367 ? -24.174 -22.646 10.521 1.00 95.00 367 THR A O 1
ATOM 2708 N N . ARG A 1 368 ? -25.441 -23.538 8.898 1.00 92.44 368 ARG A N 1
ATOM 2709 C CA . ARG A 1 368 ? -24.801 -24.865 8.928 1.00 92.44 368 ARG A CA 1
ATOM 2710 C C . ARG A 1 368 ? -23.393 -24.832 8.340 1.00 92.44 368 ARG A C 1
ATOM 2712 O O . ARG A 1 368 ? -22.494 -25.447 8.903 1.00 92.44 368 ARG A O 1
ATOM 2719 N N . LEU A 1 369 ? -23.200 -24.111 7.233 1.00 93.62 369 LEU A N 1
ATOM 2720 C CA . LEU A 1 369 ? -21.881 -23.916 6.627 1.00 93.62 369 LEU A CA 1
ATOM 2721 C C . LEU A 1 369 ? -20.924 -23.200 7.583 1.00 93.62 369 LEU A C 1
ATOM 2723 O O . LEU A 1 369 ? -19.737 -23.495 7.578 1.00 93.62 369 LEU A O 1
ATOM 2727 N N . TRP A 1 370 ? -21.416 -22.250 8.379 1.00 94.25 370 TRP A N 1
ATOM 2728 C CA . TRP A 1 370 ? -20.624 -21.597 9.421 1.00 94.25 370 TRP A CA 1
ATOM 2729 C C . TRP A 1 370 ? -20.330 -22.537 10.595 1.00 94.25 370 TRP A C 1
ATOM 2731 O O . TRP A 1 370 ? -19.181 -22.645 11.011 1.00 94.25 370 TRP A O 1
ATOM 2741 N N . ALA A 1 371 ? -21.334 -23.267 11.087 1.00 92.44 371 ALA A N 1
ATOM 2742 C CA . ALA A 1 371 ? -21.161 -24.188 12.210 1.00 92.44 371 ALA A CA 1
ATOM 2743 C C . ALA A 1 371 ? -20.147 -25.307 11.912 1.00 92.44 371 ALA A C 1
ATOM 2745 O O . ALA A 1 371 ? -19.444 -25.754 12.813 1.00 92.44 371 ALA A O 1
ATOM 2746 N N . ALA A 1 372 ? -20.041 -25.737 10.650 1.00 90.12 372 ALA A N 1
ATOM 2747 C CA . ALA A 1 372 ? -19.042 -26.713 10.217 1.00 90.12 372 ALA A CA 1
ATOM 2748 C C . ALA A 1 372 ? -17.591 -26.238 10.435 1.00 90.12 372 ALA A C 1
ATOM 2750 O O . ALA A 1 372 ? -16.728 -27.068 10.716 1.00 90.12 372 ALA A O 1
ATOM 2751 N N . ASP A 1 373 ? -17.340 -24.927 10.364 1.00 88.25 373 ASP A N 1
ATOM 2752 C CA . ASP A 1 373 ? -16.015 -24.331 10.587 1.00 88.25 373 ASP A CA 1
ATOM 2753 C C . ASP A 1 373 ? -15.726 -24.077 12.077 1.00 88.25 373 ASP A C 1
ATOM 2755 O O . ASP A 1 373 ? -14.584 -23.827 12.452 1.00 88.25 373 ASP A O 1
ATOM 2759 N N . HIS A 1 374 ? -16.746 -24.164 12.938 1.00 89.19 374 HIS A N 1
ATOM 2760 C CA . HIS A 1 374 ? -16.669 -23.825 14.362 1.00 89.19 374 HIS A CA 1
ATOM 2761 C C . HIS A 1 374 ? -17.070 -25.024 15.239 1.00 89.19 374 HIS A C 1
ATOM 2763 O O . HIS A 1 374 ? -18.051 -24.952 15.984 1.00 89.19 374 HIS A O 1
ATOM 2769 N N . PRO A 1 375 ? -16.322 -26.147 15.196 1.00 85.56 375 PRO A N 1
ATOM 2770 C CA . PRO A 1 375 ? -16.695 -27.389 15.883 1.00 85.56 375 PRO A CA 1
ATOM 2771 C C . PRO A 1 375 ? -16.715 -27.276 17.416 1.00 85.56 375 PRO A C 1
ATOM 2773 O O . PRO A 1 375 ? -17.211 -28.176 18.092 1.00 85.56 375 PRO A O 1
ATOM 2776 N N . THR A 1 376 ? -16.161 -26.198 17.973 1.00 83.06 376 THR A N 1
ATOM 2777 C CA . THR A 1 376 ? -16.166 -25.887 19.409 1.00 83.06 376 THR A CA 1
ATOM 2778 C C . THR A 1 376 ? -17.459 -25.209 19.875 1.00 83.06 376 THR A C 1
ATOM 2780 O O . THR A 1 376 ? -17.705 -25.148 21.078 1.00 83.06 376 THR A O 1
ATOM 2783 N N . VAL A 1 377 ? -18.308 -24.739 18.953 1.00 87.38 377 VAL A N 1
ATOM 2784 C CA . VAL A 1 377 ? -19.616 -24.139 19.248 1.00 87.38 377 VAL A CA 1
ATOM 2785 C C . VAL A 1 377 ? -20.701 -25.217 19.238 1.00 87.38 377 VAL A C 1
ATOM 2787 O O . VAL A 1 377 ? -20.778 -26.044 18.328 1.00 87.38 377 VAL A O 1
ATOM 2790 N N . VAL A 1 378 ? -21.605 -25.190 20.221 1.00 92.50 378 VAL A N 1
ATOM 2791 C CA . VAL A 1 378 ? -22.754 -26.104 20.252 1.00 92.50 378 VAL A CA 1
ATOM 2792 C C . VAL A 1 378 ? -23.868 -25.545 19.368 1.00 92.50 378 VAL A C 1
ATOM 2794 O O . VAL A 1 378 ? -24.650 -24.686 19.776 1.00 92.50 378 VAL A O 1
ATOM 2797 N N . TYR A 1 379 ? -23.951 -26.045 18.139 1.00 93.56 379 TYR A N 1
ATOM 2798 C CA . TYR A 1 379 ? -24.939 -25.608 17.155 1.00 93.56 379 TYR A CA 1
ATOM 2799 C C . TYR A 1 379 ? -26.169 -26.525 17.095 1.00 93.56 379 TYR A C 1
ATOM 2801 O O . TYR A 1 379 ? -26.046 -27.748 16.997 1.00 93.56 379 TYR A O 1
ATOM 2809 N N . ALA A 1 380 ? -27.359 -25.924 17.048 1.00 93.12 380 ALA A N 1
ATOM 2810 C CA . ALA A 1 380 ? -28.602 -26.600 16.693 1.00 93.12 380 ALA A CA 1
ATOM 2811 C C . ALA A 1 380 ? -29.379 -25.808 15.640 1.00 93.12 380 ALA A C 1
ATOM 2813 O O . ALA A 1 380 ? -29.419 -24.579 15.655 1.00 93.12 380 ALA A O 1
ATOM 2814 N N . ASN A 1 381 ? -30.038 -26.528 14.734 1.00 92.44 381 ASN A N 1
ATOM 2815 C CA . ASN A 1 381 ? -30.926 -25.949 13.735 1.00 92.44 381 ASN A CA 1
ATOM 2816 C C . ASN A 1 381 ? -32.366 -26.360 14.041 1.00 92.44 381 ASN A C 1
ATOM 2818 O O . ASN A 1 381 ? -32.699 -27.545 14.001 1.00 92.44 381 ASN A O 1
ATOM 2822 N N . HIS A 1 382 ? -33.188 -25.373 14.359 1.00 92.50 382 HIS A N 1
ATOM 2823 C CA . HIS A 1 382 ? -34.594 -25.510 14.703 1.00 92.50 382 HIS A CA 1
ATOM 2824 C C . HIS A 1 382 ? -35.504 -24.841 13.662 1.00 92.50 382 HIS A C 1
ATOM 2826 O O . HIS A 1 382 ? -36.720 -24.867 13.813 1.00 92.50 382 HIS A O 1
ATOM 2832 N N . ALA A 1 383 ? -34.938 -24.302 12.576 1.00 93.44 383 ALA A N 1
ATOM 2833 C CA . ALA A 1 383 ? -35.706 -23.741 11.476 1.00 93.44 383 ALA A CA 1
ATOM 2834 C C . ALA A 1 383 ? -36.550 -24.813 10.767 1.00 93.44 383 ALA A C 1
ATOM 2836 O O . ALA A 1 383 ? -36.141 -25.970 10.627 1.00 93.44 383 ALA A O 1
ATOM 2837 N N . VAL A 1 384 ? -37.733 -24.421 10.285 1.00 92.38 384 VAL A N 1
ATOM 2838 C CA . VAL A 1 384 ? -38.691 -25.335 9.647 1.00 92.38 384 VAL A CA 1
ATOM 2839 C C . VAL A 1 384 ? -39.160 -24.775 8.310 1.00 92.38 384 VAL A C 1
ATOM 2841 O O . VAL A 1 384 ? -39.600 -23.633 8.208 1.00 92.38 384 VAL A O 1
ATOM 2844 N N . GLY A 1 385 ? -39.132 -25.608 7.267 1.00 91.00 385 GLY A N 1
ATOM 2845 C CA . GLY A 1 385 ? -39.619 -25.232 5.940 1.00 91.00 385 GLY A CA 1
ATOM 2846 C C . GLY A 1 385 ? -41.064 -24.720 5.955 1.00 91.00 385 GLY A C 1
ATOM 2847 O O . GLY A 1 385 ? -41.952 -25.341 6.543 1.00 91.00 385 GLY A O 1
ATOM 2848 N N . GLY A 1 386 ? -41.296 -23.576 5.304 1.00 87.44 386 GLY A N 1
ATOM 2849 C CA . GLY A 1 386 ? -42.613 -22.933 5.231 1.00 87.44 386 GLY A CA 1
ATOM 2850 C C . GLY A 1 386 ? -43.103 -22.317 6.546 1.00 87.44 386 GLY A C 1
ATOM 2851 O O . GLY A 1 386 ? -44.294 -22.024 6.662 1.00 87.44 386 GLY A O 1
ATOM 2852 N N . ALA A 1 387 ? -42.231 -22.149 7.546 1.00 91.12 387 ALA A N 1
ATOM 2853 C CA . ALA A 1 387 ? -42.597 -21.485 8.788 1.00 91.12 387 ALA A CA 1
ATOM 2854 C C . ALA A 1 387 ? -42.992 -20.018 8.556 1.00 91.12 387 ALA A C 1
ATOM 2856 O O . ALA A 1 387 ? -42.467 -19.326 7.683 1.00 91.12 387 ALA A O 1
ATOM 2857 N N . GLN A 1 388 ? -43.929 -19.568 9.380 1.00 91.12 388 GLN A N 1
ATOM 2858 C CA . GLN A 1 388 ? -44.364 -18.181 9.520 1.00 91.12 388 GLN A CA 1
ATOM 2859 C C . GLN A 1 388 ? -44.074 -17.742 10.958 1.00 91.12 388 GLN A C 1
ATOM 2861 O O . GLN A 1 388 ? -43.946 -18.590 11.848 1.00 91.12 388 GLN A O 1
ATOM 2866 N N . LEU A 1 389 ? -44.010 -16.440 11.216 1.00 89.81 389 LEU A N 1
ATOM 2867 C CA . LEU A 1 389 ? -43.777 -15.904 12.553 1.00 89.81 389 LEU A CA 1
ATOM 2868 C C . LEU A 1 389 ? -44.895 -16.323 13.527 1.00 89.81 389 LEU A C 1
ATOM 2870 O O . LEU A 1 389 ? -44.618 -16.912 14.573 1.00 89.81 389 LEU A O 1
ATOM 2874 N N . GLY A 1 390 ? -46.156 -16.097 13.132 1.00 79.62 390 GLY A N 1
ATOM 2875 C CA . GLY A 1 390 ? -47.356 -16.364 13.939 1.00 79.62 390 GLY A CA 1
ATOM 2876 C C . GLY A 1 390 ? -47.517 -15.437 15.159 1.00 79.62 390 GLY A C 1
ATOM 2877 O O . GLY A 1 390 ? -46.543 -14.880 15.658 1.00 79.62 390 GLY A O 1
ATOM 2878 N N . PHE A 1 391 ? -48.746 -15.241 15.653 1.00 74.00 391 PHE A N 1
ATOM 2879 C CA . PHE A 1 391 ? -49.011 -14.414 16.839 1.00 74.00 391 PHE A CA 1
ATOM 2880 C C . PHE A 1 391 ? -50.100 -14.982 17.764 1.00 74.00 391 PHE A C 1
ATOM 2882 O O . PHE A 1 391 ? -50.948 -15.782 17.362 1.00 74.00 391 PHE A O 1
ATOM 2889 N N . THR A 1 392 ? -50.111 -14.546 19.027 1.00 60.22 392 THR A N 1
ATOM 2890 C CA . THR A 1 392 ? -51.119 -14.944 20.018 1.00 60.22 392 THR A CA 1
ATOM 2891 C C . THR A 1 392 ? -52.528 -14.540 19.557 1.00 60.22 392 THR A C 1
ATOM 2893 O O . THR A 1 392 ? -52.834 -13.355 19.438 1.00 60.22 392 THR A O 1
ATOM 2896 N N . GLY A 1 393 ? -53.400 -15.527 19.319 1.00 61.97 393 GLY A N 1
ATOM 2897 C CA . GLY A 1 393 ? -54.776 -15.325 18.838 1.00 61.97 393 GLY A CA 1
ATOM 2898 C C . GLY A 1 393 ? -55.020 -15.753 17.387 1.00 61.97 393 GLY A C 1
ATOM 2899 O O . GLY A 1 393 ? -56.177 -15.863 16.980 1.00 61.97 393 GLY A O 1
ATOM 2900 N N . ASP A 1 394 ? -53.966 -16.061 16.631 1.00 65.81 394 ASP A N 1
ATOM 2901 C CA . ASP A 1 394 ? -54.088 -16.679 15.312 1.00 65.81 394 ASP A CA 1
ATOM 2902 C C . ASP A 1 394 ? -54.501 -18.160 15.437 1.00 65.81 394 ASP A C 1
ATOM 2904 O O . ASP A 1 394 ? -54.181 -18.851 16.408 1.00 65.81 394 ASP A O 1
ATOM 2908 N N . THR A 1 395 ? -55.184 -18.695 14.421 1.00 66.50 395 THR A N 1
ATOM 2909 C CA . THR A 1 395 ? -55.340 -20.155 14.272 1.00 66.50 395 THR A CA 1
ATOM 2910 C C . THR A 1 395 ? -54.035 -20.708 13.698 1.00 66.50 395 THR A C 1
ATOM 2912 O O . THR A 1 395 ? -53.894 -20.845 12.486 1.00 66.50 395 THR A O 1
ATOM 2915 N N . LEU A 1 396 ? -53.041 -20.919 14.564 1.00 64.62 396 LEU A N 1
ATOM 2916 C CA . LEU A 1 396 ? -51.662 -21.176 14.148 1.00 64.62 396 LEU A CA 1
ATOM 2917 C C . LEU A 1 396 ? -51.441 -22.631 13.700 1.00 64.62 396 LEU A C 1
ATOM 2919 O O . LEU A 1 396 ? -51.728 -23.557 14.463 1.00 64.62 396 LEU A O 1
ATOM 2923 N N . PRO A 1 397 ? -50.872 -22.859 12.503 1.00 70.56 397 PRO A N 1
ATOM 2924 C CA . PRO A 1 397 ? -50.229 -24.124 12.167 1.00 70.56 397 PRO A CA 1
ATOM 2925 C C . PRO A 1 397 ? -49.144 -24.480 13.195 1.00 70.56 397 PRO A C 1
ATOM 2927 O O . PRO A 1 397 ? -48.471 -23.599 13.728 1.00 70.56 397 PRO A O 1
ATOM 2930 N N . ALA A 1 398 ? -48.927 -25.774 13.443 1.00 73.31 398 ALA A N 1
ATOM 2931 C CA . ALA A 1 398 ? -47.958 -26.238 14.444 1.00 73.31 398 ALA A CA 1
ATOM 2932 C C . ALA A 1 398 ? -46.493 -25.851 14.140 1.00 73.31 398 ALA A C 1
ATOM 2934 O O . ALA A 1 398 ? -45.644 -25.954 15.017 1.00 73.31 398 ALA A O 1
ATOM 2935 N N . ASN A 1 399 ? -46.179 -25.429 12.910 1.00 83.44 399 ASN A N 1
ATOM 2936 C CA . ASN A 1 399 ? -44.823 -25.086 12.481 1.00 83.44 399 ASN A CA 1
ATOM 2937 C C . ASN A 1 399 ? -44.477 -23.587 12.582 1.00 83.44 399 ASN A C 1
ATOM 2939 O O . ASN A 1 399 ? -43.358 -23.227 12.213 1.00 83.44 399 ASN A O 1
ATOM 2943 N N . THR A 1 400 ? -45.374 -22.715 13.064 1.00 90.06 400 THR A N 1
ATOM 2944 C CA . THR A 1 400 ? -45.027 -21.294 13.265 1.00 90.06 400 THR A CA 1
ATOM 2945 C C . THR A 1 400 ? -43.978 -21.121 14.358 1.00 90.06 400 THR A C 1
ATOM 2947 O O . THR A 1 400 ? -43.868 -21.950 15.265 1.00 90.06 400 THR A O 1
ATOM 2950 N N . LEU A 1 401 ? -43.199 -20.041 14.284 1.00 92.62 401 LEU A N 1
ATOM 2951 C CA . LEU A 1 401 ? -42.174 -19.747 15.287 1.00 92.62 401 LEU A CA 1
ATOM 2952 C C . LEU A 1 401 ? -42.808 -19.578 16.667 1.00 92.62 401 LEU A C 1
ATOM 2954 O O . LEU A 1 401 ? -42.364 -20.204 17.624 1.00 92.62 401 LEU A O 1
ATOM 2958 N N . TYR A 1 402 ? -43.908 -18.824 16.765 1.00 89.31 402 TYR A N 1
ATOM 2959 C CA . TYR A 1 402 ? -44.605 -18.625 18.036 1.00 89.31 402 TYR A CA 1
ATOM 2960 C C . TYR A 1 402 ? -45.100 -19.941 18.662 1.00 89.31 402 TYR A C 1
ATOM 2962 O O . TYR A 1 402 ? -44.996 -20.121 19.873 1.00 89.31 402 TYR A O 1
ATOM 2970 N N . ALA A 1 403 ? -45.589 -20.892 17.854 1.00 88.06 403 ALA A N 1
ATOM 2971 C CA . ALA A 1 403 ? -46.029 -22.199 18.353 1.00 88.06 403 ALA A CA 1
ATOM 2972 C C . ALA A 1 403 ? -44.877 -23.047 18.923 1.00 88.06 403 ALA A C 1
ATOM 2974 O O . ALA A 1 403 ? -45.110 -23.867 19.808 1.00 88.06 403 ALA A O 1
ATOM 2975 N N . ARG A 1 404 ? -43.646 -22.831 18.444 1.00 89.75 404 ARG A N 1
ATOM 2976 C CA . ARG A 1 404 ? -42.438 -23.573 18.845 1.00 89.75 404 ARG A CA 1
ATOM 2977 C C . ARG A 1 404 ? -41.501 -22.774 19.757 1.00 89.75 404 ARG A C 1
ATOM 2979 O O . ARG A 1 404 ? -40.435 -23.266 20.117 1.00 89.75 404 ARG A O 1
ATOM 2986 N N . GLN A 1 405 ? -41.893 -21.564 20.168 1.00 92.31 405 GLN A N 1
ATOM 2987 C CA . GLN A 1 405 ? -41.066 -20.663 20.979 1.00 92.31 405 GLN A CA 1
ATOM 2988 C C . GLN A 1 405 ? -40.623 -21.315 22.295 1.00 92.31 405 GLN A C 1
ATOM 2990 O O . GLN A 1 405 ? -39.477 -21.163 22.705 1.00 92.31 405 GLN A O 1
ATOM 2995 N N . ALA A 1 406 ? -41.521 -22.064 22.942 1.00 90.56 406 ALA A N 1
ATOM 2996 C CA . ALA A 1 406 ? -41.216 -22.763 24.187 1.00 90.56 406 ALA A CA 1
ATOM 2997 C C . ALA A 1 406 ? -40.131 -23.838 23.999 1.00 90.56 406 ALA A C 1
ATOM 2999 O O . ALA A 1 406 ? -39.235 -23.941 24.834 1.00 90.56 406 ALA A O 1
ATOM 3000 N N . ASP A 1 407 ? -40.172 -24.583 22.891 1.00 90.56 407 ASP A N 1
ATOM 3001 C CA . ASP A 1 407 ? -39.175 -25.612 22.573 1.00 90.56 407 ASP A CA 1
ATOM 3002 C C . ASP A 1 407 ? -37.814 -24.978 22.241 1.00 90.56 407 ASP A C 1
ATOM 3004 O O . ASP A 1 407 ? -36.776 -25.445 22.706 1.00 90.56 407 ASP A O 1
ATOM 3008 N N . ALA A 1 408 ? -37.819 -23.865 21.500 1.00 93.06 408 ALA A N 1
ATOM 3009 C CA . ALA A 1 408 ? -36.615 -23.092 21.199 1.00 93.06 408 ALA A CA 1
ATOM 3010 C C . ALA A 1 408 ? -35.975 -22.485 22.465 1.00 93.06 408 ALA A C 1
ATOM 3012 O O . ALA A 1 408 ? -34.756 -22.519 22.615 1.00 93.06 408 ALA A O 1
ATOM 3013 N N . LEU A 1 409 ? -36.780 -21.973 23.405 1.00 93.81 409 LEU A N 1
ATOM 3014 C CA . LEU A 1 409 ? -36.302 -21.481 24.705 1.00 93.81 409 LEU A CA 1
ATOM 3015 C C . LEU A 1 409 ? -35.739 -22.609 25.576 1.00 93.81 409 LEU A C 1
ATOM 3017 O O . LEU A 1 409 ? -34.733 -22.410 26.252 1.00 93.81 409 LEU A O 1
ATOM 3021 N N . ALA A 1 410 ? -36.347 -23.799 25.540 1.00 93.06 410 ALA A N 1
ATOM 3022 C CA . ALA A 1 410 ? -35.899 -24.961 26.310 1.00 93.06 410 ALA A CA 1
ATOM 3023 C C . ALA A 1 410 ? -34.516 -25.489 25.882 1.00 93.06 410 ALA A C 1
ATOM 3025 O O . ALA A 1 410 ? -33.885 -26.228 26.635 1.00 93.06 410 ALA A O 1
ATOM 3026 N N . TYR A 1 411 ? -34.025 -25.108 24.698 1.00 91.94 411 TYR A N 1
ATOM 3027 C CA . TYR A 1 411 ? -32.649 -25.384 24.275 1.00 91.94 411 TYR A CA 1
ATOM 3028 C C . TYR A 1 411 ? -31.603 -24.582 25.076 1.00 91.94 411 TYR A C 1
ATOM 3030 O O . TYR A 1 411 ? -30.428 -24.970 25.122 1.00 91.94 411 TYR A O 1
ATOM 3038 N N . GLU A 1 412 ? -32.034 -23.498 25.731 1.00 93.56 412 GLU A N 1
ATOM 3039 C CA . GLU A 1 412 ? -31.192 -22.538 26.452 1.00 93.56 412 GLU A CA 1
ATOM 3040 C C . GLU A 1 412 ? -30.080 -21.967 25.548 1.00 93.56 412 GLU A C 1
ATOM 3042 O O . GLU A 1 412 ? -28.892 -22.152 25.832 1.00 93.56 412 GLU A O 1
ATOM 3047 N N . PRO A 1 413 ? -30.430 -21.337 24.408 1.00 95.44 413 PRO A N 1
ATOM 3048 C CA . PRO A 1 413 ? -29.433 -20.744 23.528 1.00 95.44 413 PRO A CA 1
ATOM 3049 C C . PRO A 1 413 ? -28.729 -19.574 24.213 1.00 95.44 413 PRO A C 1
ATOM 3051 O O . PRO A 1 413 ? -29.376 -18.711 24.807 1.00 95.44 413 PRO A O 1
ATOM 3054 N N . THR A 1 414 ? -27.409 -19.493 24.051 1.00 95.38 414 THR A N 1
ATOM 3055 C CA . THR A 1 414 ? -26.690 -18.247 24.347 1.00 95.38 414 THR A CA 1
ATOM 3056 C C . THR A 1 414 ? -26.850 -17.260 23.197 1.00 95.38 414 THR A C 1
ATOM 3058 O O . THR A 1 414 ? -26.888 -16.061 23.437 1.00 95.38 414 THR A O 1
ATOM 3061 N N . HIS A 1 415 ? -27.011 -17.759 21.964 1.00 97.00 415 HIS A N 1
ATOM 3062 C CA . HIS A 1 415 ? -27.222 -16.954 20.762 1.00 97.00 415 HIS A CA 1
ATOM 3063 C C . HIS A 1 415 ? -28.364 -17.525 19.911 1.00 97.00 415 HIS A C 1
ATOM 3065 O O . HIS A 1 415 ? -28.376 -18.718 19.596 1.00 97.00 415 HIS A O 1
ATOM 3071 N N . LEU A 1 416 ? -29.306 -16.674 19.504 1.00 97.94 416 LEU A N 1
ATOM 3072 C CA . LEU A 1 416 ? -30.382 -17.008 18.570 1.00 97.94 416 LEU A CA 1
ATOM 3073 C C . LEU A 1 416 ? -30.121 -16.321 17.229 1.00 97.94 416 LEU A C 1
ATOM 3075 O O . LEU A 1 416 ? -30.125 -15.096 17.161 1.00 97.94 416 LEU A O 1
ATOM 3079 N N . VAL A 1 417 ? -29.957 -17.109 16.166 1.00 98.19 417 VAL A N 1
ATOM 3080 C CA . VAL A 1 417 ? -29.887 -16.614 14.785 1.00 98.19 417 VAL A CA 1
ATOM 3081 C C . VAL A 1 417 ? -31.248 -16.790 14.131 1.00 98.19 417 VAL A C 1
ATOM 3083 O O . VAL A 1 417 ? -31.736 -17.919 14.044 1.00 98.19 417 VAL A O 1
ATOM 3086 N N . LEU A 1 418 ? -31.847 -15.703 13.644 1.00 97.69 418 LEU A N 1
ATOM 3087 C CA . LEU A 1 418 ? -33.198 -15.723 13.090 1.00 97.69 418 LEU A CA 1
ATOM 3088 C C . LEU A 1 418 ? -33.273 -15.095 11.692 1.00 97.69 418 LEU A C 1
ATOM 3090 O O . LEU A 1 418 ? -33.015 -13.908 11.521 1.00 97.69 418 LEU A O 1
ATOM 3094 N N . LEU A 1 419 ? -33.738 -15.881 10.717 1.00 96.50 419 LEU A N 1
ATOM 3095 C CA . LEU A 1 419 ? -34.204 -15.395 9.414 1.00 96.50 419 LEU A CA 1
ATOM 3096 C C . LEU A 1 419 ? -35.661 -15.815 9.223 1.00 96.50 419 LEU A C 1
ATOM 3098 O O . LEU A 1 419 ? -35.969 -17.006 9.197 1.00 96.50 419 LEU A O 1
ATOM 3102 N N . ILE A 1 420 ? -36.564 -14.842 9.101 1.00 94.50 420 ILE A N 1
ATOM 3103 C CA . ILE A 1 420 ? -37.995 -15.096 8.913 1.00 94.50 420 ILE A CA 1
ATOM 3104 C C . ILE A 1 420 ? -38.664 -13.935 8.174 1.00 94.50 420 ILE A C 1
ATOM 3106 O O . ILE A 1 420 ? -38.248 -12.786 8.296 1.00 94.50 420 ILE A O 1
ATOM 3110 N N . GLY A 1 421 ? -39.740 -14.232 7.448 1.00 92.06 421 GLY A N 1
ATOM 3111 C CA . GLY A 1 421 ? -40.628 -13.233 6.843 1.00 92.06 421 GLY A CA 1
ATOM 3112 C C . GLY A 1 421 ? -40.921 -13.459 5.368 1.00 92.06 421 GLY A C 1
ATOM 3113 O O . GLY A 1 421 ? -41.908 -12.927 4.867 1.00 92.06 421 GLY A O 1
ATOM 3114 N N . ALA A 1 422 ? -40.159 -14.309 4.673 1.00 90.06 422 ALA A N 1
ATOM 3115 C CA . ALA A 1 422 ? -40.392 -14.607 3.255 1.00 90.06 422 ALA A CA 1
ATOM 3116 C C . ALA A 1 422 ? -41.808 -15.157 2.968 1.00 90.06 422 ALA A C 1
ATOM 3118 O O . ALA A 1 422 ? -42.339 -14.994 1.862 1.00 90.06 422 ALA A O 1
ATOM 3119 N N . ASN A 1 423 ? -42.429 -15.792 3.969 1.00 88.69 423 ASN A N 1
ATOM 3120 C CA . ASN A 1 423 ? -43.716 -16.479 3.856 1.00 88.69 423 ASN A CA 1
ATOM 3121 C C . ASN A 1 423 ? -44.928 -15.640 4.293 1.00 88.69 423 ASN A C 1
ATOM 3123 O O . ASN A 1 423 ? -46.052 -15.957 3.900 1.00 88.69 423 ASN A O 1
ATOM 3127 N N . ASP A 1 424 ? -44.733 -14.615 5.121 1.00 87.94 424 ASP A N 1
ATOM 3128 C CA . ASP A 1 424 ? -45.815 -13.939 5.849 1.00 87.94 424 ASP A CA 1
ATOM 3129 C C . ASP A 1 424 ? -45.606 -12.434 6.078 1.00 87.94 424 ASP A C 1
ATOM 3131 O O . ASP A 1 424 ? -46.477 -11.783 6.663 1.00 87.94 424 ASP A O 1
ATOM 3135 N N . LEU A 1 425 ? -44.522 -11.847 5.554 1.00 87.56 425 LEU A N 1
ATOM 3136 C CA . LEU A 1 425 ? -44.344 -10.397 5.532 1.00 87.56 425 LEU A CA 1
ATOM 3137 C C . LEU A 1 425 ? -45.441 -9.738 4.670 1.00 87.56 425 LEU A C 1
ATOM 3139 O O . LEU A 1 425 ? -45.483 -9.823 3.432 1.00 87.56 425 LEU A O 1
ATOM 3143 N N . ALA A 1 426 ? -46.379 -9.092 5.360 1.00 72.38 426 ALA A N 1
ATOM 3144 C CA . ALA A 1 426 ? -47.495 -8.359 4.775 1.00 72.38 426 ALA A CA 1
ATOM 3145 C C . ALA A 1 426 ? -47.082 -6.932 4.354 1.00 72.38 426 ALA A C 1
ATOM 3147 O O . ALA A 1 426 ? -45.924 -6.549 4.459 1.00 72.38 426 ALA A O 1
ATOM 3148 N N . GLY A 1 427 ? -48.029 -6.137 3.843 1.00 64.94 427 GLY A N 1
ATOM 3149 C CA . GLY A 1 427 ? -47.766 -4.742 3.450 1.00 64.94 427 GLY A CA 1
ATOM 3150 C C . GLY A 1 427 ? -47.584 -3.759 4.618 1.00 64.94 427 GLY A C 1
ATOM 3151 O O . GLY A 1 427 ? -47.047 -2.680 4.404 1.00 64.94 427 GLY A O 1
ATOM 3152 N N . ASP A 1 428 ? -48.018 -4.107 5.836 1.00 73.06 428 ASP A N 1
ATOM 3153 C CA . ASP A 1 428 ? -47.768 -3.311 7.047 1.00 73.06 428 ASP A CA 1
ATOM 3154 C C . ASP A 1 428 ? -46.553 -3.863 7.806 1.00 73.06 428 ASP A C 1
ATOM 3156 O O . ASP A 1 428 ? -46.661 -4.741 8.667 1.00 73.06 428 ASP A O 1
ATOM 3160 N N . THR A 1 429 ? -45.383 -3.327 7.465 1.00 80.88 429 THR A N 1
ATOM 3161 C CA . THR A 1 429 ? -44.096 -3.660 8.084 1.00 80.88 429 THR A CA 1
ATOM 3162 C C . THR A 1 429 ? -44.077 -3.366 9.587 1.00 80.88 429 THR A C 1
ATOM 3164 O O . THR A 1 429 ? -43.421 -4.081 10.342 1.00 80.88 429 THR A O 1
ATOM 3167 N N . THR A 1 430 ? -44.820 -2.357 10.054 1.00 84.00 430 THR A N 1
ATOM 3168 C CA . THR A 1 430 ? -44.796 -1.936 11.465 1.00 84.00 430 THR A CA 1
ATOM 3169 C C . THR A 1 430 ? -45.420 -3.001 12.355 1.00 84.00 430 THR A C 1
ATOM 3171 O O . THR A 1 430 ? -44.813 -3.418 13.341 1.00 84.00 430 THR A O 1
ATOM 3174 N N . ALA A 1 431 ? -46.607 -3.488 11.982 1.00 86.00 431 ALA A N 1
ATOM 3175 C CA . ALA A 1 431 ? -47.287 -4.537 12.733 1.00 86.00 431 ALA A CA 1
ATOM 3176 C C . ALA A 1 431 ? -46.481 -5.844 12.758 1.00 86.00 431 ALA A C 1
ATOM 3178 O O . ALA A 1 431 ? -46.439 -6.520 13.786 1.00 86.00 431 ALA A O 1
ATOM 3179 N N . TYR A 1 432 ? -45.828 -6.196 11.646 1.00 89.81 432 TYR A N 1
ATOM 3180 C CA . TYR A 1 432 ? -45.003 -7.401 11.566 1.00 89.81 432 TYR A CA 1
ATOM 3181 C C . TYR A 1 432 ? -43.781 -7.316 12.492 1.00 89.81 432 TYR A C 1
ATOM 3183 O O . TYR A 1 432 ? -43.541 -8.226 13.283 1.00 89.81 432 TYR A O 1
ATOM 3191 N N . VAL A 1 433 ? -43.063 -6.191 12.465 1.00 91.00 433 VAL A N 1
ATOM 3192 C CA . VAL A 1 433 ? -41.890 -5.952 13.318 1.00 91.00 433 VAL A CA 1
ATOM 3193 C C . VAL A 1 433 ? -42.259 -5.980 14.808 1.00 91.00 433 VAL A C 1
ATOM 3195 O O . VAL A 1 433 ? -41.576 -6.628 15.595 1.00 91.00 433 VAL A O 1
ATOM 3198 N N . SER A 1 434 ? -43.398 -5.399 15.208 1.00 89.75 434 SER A N 1
ATOM 3199 C CA . SER A 1 434 ? -43.865 -5.499 16.602 1.00 89.75 434 SER A CA 1
ATOM 3200 C C . SER A 1 434 ? -44.114 -6.943 17.052 1.00 89.75 434 SER A C 1
ATOM 3202 O O . SER A 1 434 ? -43.826 -7.294 18.196 1.00 89.75 434 SER A O 1
ATOM 3204 N N . ARG A 1 435 ? -44.635 -7.803 16.168 1.00 90.19 435 ARG A N 1
ATOM 3205 C CA . ARG A 1 435 ? -44.827 -9.233 16.470 1.00 90.19 435 ARG A CA 1
ATOM 3206 C C . ARG A 1 435 ? -43.496 -9.965 16.561 1.00 90.19 435 ARG A C 1
ATOM 3208 O O . ARG A 1 435 ? -43.337 -10.818 17.430 1.00 90.19 435 ARG A O 1
ATOM 3215 N N . LEU A 1 436 ? -42.550 -9.619 15.690 1.00 94.19 436 LEU A N 1
ATOM 3216 C CA . LEU A 1 436 ? -41.215 -10.205 15.681 1.00 94.19 436 LEU A CA 1
ATOM 3217 C C . LEU A 1 436 ? -40.507 -9.927 17.010 1.00 94.19 436 LEU A C 1
ATOM 3219 O O . LEU A 1 436 ? -39.998 -10.851 17.637 1.00 94.19 436 LEU A O 1
ATOM 3223 N N . TYR A 1 437 ? -40.564 -8.693 17.506 1.00 94.50 437 TYR A N 1
ATOM 3224 C CA . TYR A 1 437 ? -39.952 -8.346 18.791 1.00 94.50 437 TYR A CA 1
ATOM 3225 C C . TYR A 1 437 ? -40.683 -8.969 19.980 1.00 94.50 437 TYR A C 1
ATOM 3227 O O . TYR A 1 437 ? -40.040 -9.414 20.928 1.00 94.50 437 TYR A O 1
ATOM 3235 N N . ALA A 1 438 ? -42.007 -9.131 19.905 1.00 92.19 438 ALA A N 1
ATOM 3236 C CA . ALA A 1 438 ? -42.745 -9.906 20.902 1.00 92.19 438 ALA A CA 1
ATOM 3237 C C . ALA A 1 438 ? -42.317 -11.389 20.938 1.00 92.19 438 ALA A C 1
ATOM 3239 O O . ALA A 1 438 ? -42.289 -11.992 22.011 1.00 92.19 438 ALA A O 1
ATOM 3240 N N . TYR A 1 439 ? -41.957 -11.974 19.790 1.00 93.62 439 TYR A N 1
ATOM 3241 C CA . TYR A 1 439 ? -41.373 -13.315 19.723 1.00 93.62 439 TYR A CA 1
ATOM 3242 C C . TYR A 1 439 ? -39.943 -13.365 20.296 1.00 93.62 439 TYR A C 1
ATOM 3244 O O . TYR A 1 439 ? -39.564 -14.348 20.929 1.00 93.62 439 TYR A O 1
ATOM 3252 N N . LEU A 1 440 ? -39.144 -12.314 20.123 1.00 96.19 440 LEU A N 1
ATOM 3253 C CA . LEU A 1 440 ? -37.762 -12.269 20.615 1.00 96.19 440 LEU A CA 1
ATOM 3254 C C . LEU A 1 440 ? -37.657 -11.936 22.113 1.00 96.19 440 LEU A C 1
ATOM 3256 O O . LEU A 1 440 ? -36.708 -12.360 22.773 1.00 96.19 440 LEU A O 1
ATOM 3260 N N . ALA A 1 441 ? -38.638 -11.225 22.674 1.00 94.75 441 ALA A N 1
ATOM 3261 C CA . ALA A 1 441 ? -38.596 -10.726 24.048 1.00 94.75 441 ALA A CA 1
ATOM 3262 C C . ALA A 1 441 ? -38.318 -11.804 25.121 1.00 94.75 441 ALA A C 1
ATOM 3264 O O . ALA A 1 441 ? -37.505 -11.536 26.008 1.00 94.75 441 ALA A O 1
ATOM 3265 N N . PRO A 1 442 ? -38.899 -13.023 25.069 1.00 95.50 442 PRO A N 1
ATOM 3266 C CA . PRO A 1 442 ? -38.567 -14.076 26.031 1.00 95.50 442 PRO A CA 1
ATOM 3267 C C . PRO A 1 442 ? -37.114 -14.562 25.959 1.00 95.50 442 PRO A C 1
ATOM 3269 O O . PRO A 1 442 ? -36.543 -14.882 26.997 1.00 95.50 442 PRO A O 1
ATOM 3272 N N . PHE A 1 443 ? -36.502 -14.586 24.770 1.00 96.12 443 PHE A N 1
ATOM 3273 C CA . PHE A 1 443 ? -35.091 -14.957 24.607 1.00 96.12 443 PHE A CA 1
ATOM 3274 C C . PHE A 1 443 ? -34.178 -13.883 25.204 1.00 96.12 443 PHE A C 1
ATOM 3276 O O . PHE A 1 443 ? -33.299 -14.199 26.001 1.00 96.12 443 PHE A O 1
ATOM 3283 N N . LYS A 1 444 ? -34.458 -12.599 24.930 1.00 94.31 444 LYS A N 1
ATOM 3284 C CA . LYS A 1 444 ? -33.731 -11.481 25.559 1.00 94.31 444 LYS A CA 1
ATOM 3285 C C . LYS A 1 444 ? -33.863 -11.498 27.081 1.00 94.31 444 LYS A C 1
ATOM 3287 O O . LYS A 1 444 ? -32.881 -11.309 27.789 1.00 94.31 444 LYS A O 1
ATOM 3292 N N . ALA A 1 445 ? -35.061 -11.777 27.598 1.00 93.19 445 ALA A N 1
ATOM 3293 C CA . ALA A 1 445 ? -35.293 -11.906 29.037 1.00 93.19 445 ALA A CA 1
ATOM 3294 C C . ALA A 1 445 ? -34.526 -13.085 29.668 1.00 93.19 445 ALA A C 1
ATOM 3296 O O . ALA A 1 445 ? -34.207 -13.032 30.855 1.00 93.19 445 ALA A O 1
ATOM 3297 N N . ALA A 1 446 ? -34.219 -14.126 28.888 1.00 91.50 446 ALA A N 1
ATOM 3298 C CA . ALA A 1 446 ? -33.387 -15.256 29.296 1.00 91.50 446 ALA A CA 1
ATOM 3299 C C . ALA A 1 446 ? -31.873 -14.990 29.155 1.00 91.50 446 ALA A C 1
ATOM 3301 O O . ALA A 1 446 ? -31.077 -15.849 29.526 1.00 91.50 446 ALA A O 1
ATOM 3302 N N . GLY A 1 447 ? -31.468 -13.817 28.650 1.00 92.94 447 GLY A N 1
ATOM 3303 C CA . GLY A 1 447 ? -30.065 -13.459 28.427 1.00 92.94 447 GLY A CA 1
ATOM 3304 C C . GLY A 1 447 ? -29.477 -13.976 27.111 1.00 92.94 447 GLY A C 1
ATOM 3305 O O . GLY A 1 447 ? -28.261 -13.973 26.958 1.00 92.94 447 GLY A O 1
ATOM 3306 N N . THR A 1 448 ? -30.308 -14.435 26.171 1.00 95.88 448 THR A N 1
ATOM 3307 C CA . THR A 1 448 ? -29.861 -14.848 24.834 1.00 95.88 448 THR A CA 1
ATOM 3308 C C . THR A 1 448 ? -29.543 -13.624 23.972 1.00 95.88 448 THR A C 1
ATOM 3310 O O . THR A 1 448 ? -30.403 -12.758 23.801 1.00 95.88 448 THR A O 1
ATOM 3313 N N . THR A 1 449 ? -28.359 -13.605 23.359 1.00 97.62 449 THR A N 1
ATOM 3314 C CA . THR A 1 449 ? -27.972 -12.645 22.317 1.00 97.62 449 THR A CA 1
ATOM 3315 C C . THR A 1 449 ? -28.742 -12.927 21.027 1.00 97.62 449 THR A C 1
ATOM 3317 O O . THR A 1 449 ? -28.760 -14.057 20.529 1.00 97.62 449 THR A O 1
ATOM 3320 N N . ILE A 1 450 ? -29.372 -11.911 20.450 1.00 98.25 450 ILE A N 1
ATOM 3321 C CA . ILE A 1 450 ? -30.216 -12.033 19.263 1.00 98.25 450 ILE A CA 1
ATOM 3322 C C . ILE A 1 450 ? -29.487 -11.511 18.026 1.00 98.25 450 ILE A C 1
ATOM 3324 O O . ILE A 1 450 ? -29.209 -10.318 17.911 1.00 98.25 450 ILE A O 1
ATOM 3328 N N . VAL A 1 451 ? -29.260 -12.411 17.070 1.00 98.31 451 VAL A N 1
ATOM 3329 C CA . VAL A 1 451 ? -28.690 -12.125 15.752 1.00 98.31 451 VAL A CA 1
ATOM 3330 C C . VAL A 1 451 ? -29.792 -12.258 14.705 1.00 98.31 451 VAL A C 1
ATOM 3332 O O . VAL A 1 451 ? -30.271 -13.356 14.411 1.00 98.31 451 VAL A O 1
ATOM 3335 N N . LEU A 1 452 ? -30.229 -11.136 14.147 1.00 98.00 452 LEU A N 1
ATOM 3336 C CA . LEU A 1 452 ? -31.350 -11.091 13.214 1.00 98.00 452 LEU A CA 1
ATOM 3337 C C . LEU A 1 452 ? -30.849 -10.921 11.780 1.00 98.00 452 LEU A C 1
ATOM 3339 O O . LEU A 1 452 ? -29.930 -10.151 11.532 1.00 98.00 452 LEU A O 1
ATOM 3343 N N . CYS A 1 453 ? -31.452 -11.619 10.823 1.00 98.00 453 CYS A N 1
ATOM 3344 C CA . CYS A 1 453 ? -31.105 -11.509 9.410 1.00 98.00 453 CYS A CA 1
ATOM 3345 C C . CYS A 1 453 ? -32.138 -10.679 8.644 1.00 98.00 453 CYS A C 1
ATOM 3347 O O . CYS A 1 453 ? -33.346 -10.828 8.854 1.00 98.00 453 CYS A O 1
ATOM 3349 N N . THR A 1 454 ? -31.677 -9.860 7.699 1.00 97.06 454 THR A N 1
ATOM 3350 C CA . THR A 1 454 ? -32.573 -9.226 6.725 1.00 97.06 454 THR A CA 1
ATOM 3351 C C . THR A 1 454 ? -33.234 -10.259 5.809 1.00 97.06 454 THR A C 1
ATOM 3353 O O . THR A 1 454 ? -32.693 -11.343 5.569 1.00 97.06 454 THR A O 1
ATOM 3356 N N . VAL A 1 455 ? -34.434 -9.948 5.303 1.00 95.44 455 VAL A N 1
ATOM 3357 C CA . VAL A 1 455 ? -35.106 -10.833 4.341 1.00 95.44 455 VAL A CA 1
ATOM 3358 C C . VAL A 1 455 ? -34.435 -10.748 2.973 1.00 95.44 455 VAL A C 1
ATOM 3360 O O . VAL A 1 455 ? -33.962 -9.687 2.559 1.00 95.44 455 VAL A O 1
ATOM 3363 N N . LEU A 1 456 ? -34.424 -11.883 2.275 1.00 96.31 456 LEU A N 1
ATOM 3364 C CA . LEU A 1 456 ? -33.809 -12.048 0.962 1.00 96.31 456 LEU A CA 1
ATOM 3365 C C . LEU A 1 456 ? -34.746 -11.626 -0.182 1.00 96.31 456 LEU A C 1
ATOM 3367 O O . LEU A 1 456 ? -35.976 -11.602 -0.016 1.00 96.31 456 LEU A O 1
ATOM 3371 N N . PRO A 1 457 ? -34.191 -11.319 -1.366 1.00 95.56 457 PRO A N 1
ATOM 3372 C CA . PRO A 1 457 ? -34.983 -11.075 -2.557 1.00 95.56 457 PRO A CA 1
ATOM 3373 C C . PRO A 1 457 ? -35.743 -12.337 -2.986 1.00 95.56 457 PRO A C 1
ATOM 3375 O O . PRO A 1 457 ? -35.309 -13.468 -2.782 1.00 95.56 457 PRO A O 1
ATOM 3378 N N . ARG A 1 458 ? -36.907 -12.123 -3.599 1.00 92.62 458 ARG A N 1
ATOM 3379 C CA . ARG A 1 458 ? -37.811 -13.173 -4.073 1.00 92.62 458 ARG A CA 1
ATOM 3380 C C . ARG A 1 458 ? -38.507 -12.715 -5.342 1.00 92.62 458 ARG A C 1
ATOM 3382 O O . ARG A 1 458 ? -38.929 -11.560 -5.434 1.00 92.62 458 ARG A O 1
ATOM 3389 N N . ASP A 1 459 ? -38.691 -13.636 -6.281 1.00 91.38 459 ASP A N 1
ATOM 3390 C CA . ASP A 1 459 ? -39.452 -13.401 -7.503 1.00 91.38 459 ASP A CA 1
ATOM 3391 C C . ASP A 1 459 ? -40.962 -13.408 -7.209 1.00 91.38 459 ASP A C 1
ATOM 3393 O O . ASP A 1 459 ? -41.673 -14.405 -7.354 1.00 91.38 459 ASP A O 1
ATOM 3397 N N . SER A 1 460 ? -41.463 -12.291 -6.675 1.00 87.75 460 SER A N 1
ATOM 3398 C CA . SER A 1 460 ? -42.899 -12.066 -6.526 1.00 87.75 460 SER A CA 1
ATOM 3399 C C . SER A 1 460 ? -43.260 -10.584 -6.623 1.00 87.75 460 SER A C 1
ATOM 3401 O O . SER A 1 460 ? -42.519 -9.705 -6.175 1.00 87.75 460 SER A O 1
ATOM 3403 N N . SER A 1 461 ? -44.434 -10.302 -7.192 1.00 87.12 461 SER A N 1
ATOM 3404 C CA . SER A 1 461 ? -44.924 -8.936 -7.394 1.00 87.12 461 SER A CA 1
ATOM 3405 C C . SER A 1 461 ? -45.027 -8.159 -6.076 1.00 87.12 461 SER A C 1
ATOM 3407 O O . SER A 1 461 ? -45.702 -8.593 -5.142 1.00 87.12 461 SER A O 1
ATOM 3409 N N . GLY A 1 462 ? -44.414 -6.973 -6.030 1.00 87.75 462 GLY A N 1
ATOM 3410 C CA . GLY A 1 462 ? -44.439 -6.079 -4.867 1.00 87.75 462 GLY A CA 1
ATOM 3411 C C . GLY A 1 462 ? -43.585 -6.545 -3.682 1.00 87.75 462 GLY A C 1
ATOM 3412 O O . GLY A 1 462 ? -43.755 -6.025 -2.582 1.00 87.75 462 GLY A O 1
ATOM 3413 N N . TRP A 1 463 ? -42.704 -7.538 -3.866 1.00 92.12 463 TRP A N 1
ATOM 3414 C CA . TRP A 1 463 ? -41.794 -7.986 -2.805 1.00 92.12 463 TRP A CA 1
ATOM 3415 C C . TRP A 1 463 ? -40.674 -6.989 -2.519 1.00 92.12 463 TRP A C 1
ATOM 3417 O O . TRP A 1 463 ? -40.352 -6.797 -1.354 1.00 92.12 463 TRP A O 1
ATOM 3427 N N . GLN A 1 464 ? -40.132 -6.328 -3.549 1.00 92.12 464 GLN A N 1
ATOM 3428 C CA . GLN A 1 464 ? -39.039 -5.363 -3.397 1.00 92.12 464 GLN A CA 1
ATOM 3429 C C . GLN A 1 464 ? -39.370 -4.292 -2.354 1.00 92.12 464 GLN A C 1
ATOM 3431 O O . GLN A 1 464 ? -38.651 -4.158 -1.373 1.00 92.12 464 GLN A O 1
ATOM 3436 N N . ASP A 1 465 ? -40.519 -3.626 -2.497 1.00 90.38 465 ASP A N 1
ATOM 3437 C CA . ASP A 1 465 ? -40.942 -2.569 -1.571 1.00 90.38 465 ASP A CA 1
ATOM 3438 C C . ASP A 1 465 ? -41.073 -3.075 -0.124 1.00 90.38 465 ASP A C 1
ATOM 3440 O O . ASP A 1 465 ? -40.729 -2.372 0.826 1.00 90.38 465 ASP A O 1
ATOM 3444 N N . LYS A 1 466 ? -41.557 -4.312 0.062 1.00 90.44 466 LYS A N 1
ATOM 3445 C CA . LYS A 1 466 ? -41.694 -4.930 1.391 1.00 90.44 466 LYS A CA 1
ATOM 3446 C C . LYS A 1 466 ? -40.338 -5.267 1.995 1.00 90.44 466 LYS A C 1
ATOM 3448 O O . LYS A 1 466 ? -40.115 -4.986 3.169 1.00 90.44 466 LYS A O 1
ATOM 3453 N N . MET A 1 467 ? -39.466 -5.877 1.195 1.00 92.19 467 MET A N 1
ATOM 3454 C CA . MET A 1 467 ? -38.104 -6.234 1.569 1.00 92.19 467 MET A CA 1
ATOM 3455 C C . MET A 1 467 ? -37.329 -4.978 1.968 1.00 92.19 467 MET A C 1
ATOM 3457 O O . MET A 1 467 ? -36.781 -4.932 3.065 1.00 92.19 467 MET A O 1
ATOM 3461 N N . ASP A 1 468 ? -37.360 -3.936 1.137 1.00 91.88 468 ASP A N 1
ATOM 3462 C CA . ASP A 1 468 ? -36.672 -2.670 1.384 1.00 91.88 468 ASP A CA 1
ATOM 3463 C C . ASP A 1 468 ? -37.190 -2.000 2.662 1.00 91.88 468 ASP A C 1
ATOM 3465 O O . ASP A 1 468 ? -36.394 -1.605 3.515 1.00 91.88 468 ASP A O 1
ATOM 3469 N N . ALA A 1 469 ? -38.514 -1.936 2.852 1.00 92.12 469 ALA A N 1
ATOM 3470 C CA . ALA A 1 469 ? -39.111 -1.357 4.054 1.00 92.12 469 ALA A CA 1
ATOM 3471 C C . ALA A 1 469 ? -38.769 -2.147 5.329 1.00 92.12 469 ALA A C 1
ATOM 3473 O O . ALA A 1 469 ? -38.465 -1.549 6.362 1.00 92.12 469 ALA A O 1
ATOM 3474 N N . PHE A 1 470 ? -38.821 -3.481 5.278 1.00 93.56 470 PHE A N 1
ATOM 3475 C CA . PHE A 1 470 ? -38.500 -4.336 6.421 1.00 93.56 470 PHE A CA 1
ATOM 3476 C C . PHE A 1 470 ? -37.012 -4.288 6.765 1.00 93.56 470 PHE A C 1
ATOM 3478 O O . PHE A 1 470 ? -36.661 -4.019 7.911 1.00 93.56 470 PHE A O 1
ATOM 3485 N N . ASN A 1 471 ? -36.139 -4.448 5.772 1.00 95.44 471 ASN A N 1
ATOM 3486 C CA . ASN A 1 471 ? -34.691 -4.422 5.964 1.00 95.44 471 ASN A CA 1
ATOM 3487 C C . ASN A 1 471 ? -34.218 -3.048 6.454 1.00 95.44 471 ASN A C 1
ATOM 3489 O O . ASN A 1 471 ? -33.395 -2.974 7.363 1.00 95.44 471 ASN A O 1
ATOM 3493 N N . ALA A 1 472 ? -34.781 -1.953 5.926 1.00 94.38 472 ALA A N 1
ATOM 3494 C CA . ALA A 1 472 ? -34.509 -0.610 6.435 1.00 94.38 472 ALA A CA 1
ATOM 3495 C C . ALA A 1 472 ? -34.947 -0.442 7.894 1.00 94.38 472 ALA A C 1
ATOM 3497 O O . ALA A 1 472 ? -34.241 0.204 8.665 1.00 94.38 472 ALA A O 1
ATOM 3498 N N . ARG A 1 473 ? -36.078 -1.039 8.293 1.00 93.88 473 ARG A N 1
ATOM 3499 C CA . ARG A 1 473 ? -36.524 -0.984 9.685 1.00 93.88 473 ARG A CA 1
ATOM 3500 C C . ARG A 1 473 ? -35.594 -1.759 10.618 1.00 93.88 473 ARG A C 1
ATOM 3502 O O . ARG A 1 473 ? -35.267 -1.235 11.674 1.00 93.88 473 ARG A O 1
ATOM 3509 N N . LEU A 1 474 ? -35.129 -2.945 10.224 1.00 95.69 474 LEU A N 1
ATOM 3510 C CA . LEU A 1 474 ? -34.191 -3.717 11.046 1.00 95.69 474 LEU A CA 1
ATOM 3511 C C . LEU A 1 474 ? -32.881 -2.958 11.296 1.00 95.69 474 LEU A C 1
ATOM 3513 O O . LEU A 1 474 ? -32.426 -2.913 12.431 1.00 95.69 474 LEU A O 1
ATOM 3517 N N . ARG A 1 475 ? -32.326 -2.285 10.279 1.00 96.12 475 ARG A N 1
ATOM 3518 C CA . ARG A 1 475 ? -31.115 -1.449 10.428 1.00 96.12 475 ARG A CA 1
ATOM 3519 C C . ARG A 1 475 ? -31.255 -0.333 11.464 1.00 96.12 475 ARG A C 1
ATOM 3521 O O . ARG A 1 475 ? -30.264 0.073 12.051 1.00 96.12 475 ARG A O 1
ATOM 3528 N N . LEU A 1 476 ? -32.464 0.197 11.655 1.00 95.06 476 LEU A N 1
ATOM 3529 C CA . LEU A 1 476 ? -32.721 1.263 12.629 1.00 95.06 476 LEU A CA 1
ATOM 3530 C C . LEU A 1 476 ? -32.888 0.736 14.057 1.00 95.06 476 LEU A C 1
ATOM 3532 O O . LEU A 1 476 ? -32.689 1.494 15.003 1.00 95.06 476 LEU A O 1
ATOM 3536 N N . ASP A 1 477 ? -33.280 -0.528 14.200 1.00 95.19 477 ASP A N 1
ATOM 3537 C CA . ASP A 1 477 ? -33.653 -1.122 15.483 1.00 95.19 477 ASP A CA 1
ATOM 3538 C C . ASP A 1 477 ? -32.521 -1.982 16.096 1.00 95.19 477 ASP A C 1
ATOM 3540 O O . ASP A 1 477 ? -32.624 -2.397 17.256 1.00 95.19 477 ASP A O 1
ATOM 3544 N N . GLU A 1 478 ? -31.433 -2.232 15.358 1.00 94.94 478 GLU A N 1
ATOM 3545 C CA . GLU A 1 478 ? -30.222 -2.894 15.865 1.00 94.94 478 GLU A CA 1
ATOM 3546 C C . GLU A 1 478 ? -29.670 -2.179 17.114 1.00 94.94 478 GLU A C 1
ATOM 3548 O O . GLU A 1 478 ? -29.678 -0.951 17.216 1.00 94.94 478 GLU A O 1
ATOM 3553 N N . GLY A 1 479 ? -29.237 -2.955 18.111 1.00 90.88 479 GLY A N 1
ATOM 3554 C CA . GLY A 1 479 ? -28.756 -2.461 19.403 1.00 90.88 479 GLY A CA 1
ATOM 3555 C C . GLY A 1 479 ? -29.858 -1.987 20.360 1.00 90.88 479 GLY A C 1
ATOM 3556 O O . GLY A 1 479 ? -29.577 -1.701 21.524 1.00 90.88 479 GLY A O 1
ATOM 3557 N N . THR A 1 480 ? -31.118 -1.916 19.912 1.00 91.31 480 THR A N 1
ATOM 3558 C CA . THR A 1 480 ? -32.264 -1.547 20.762 1.00 91.31 480 THR A CA 1
ATOM 3559 C C . THR A 1 480 ? -33.210 -2.729 20.963 1.00 91.31 480 THR A C 1
ATOM 3561 O O . THR A 1 480 ? -33.396 -3.212 22.086 1.00 91.31 480 THR A O 1
ATOM 3564 N N . GLU A 1 481 ? -33.764 -3.262 19.876 1.00 92.19 481 GLU A N 1
ATOM 3565 C CA . GLU A 1 481 ? -34.773 -4.325 19.913 1.00 92.19 481 GLU A CA 1
ATOM 3566 C C . GLU A 1 481 ? -34.136 -5.717 19.849 1.00 92.19 481 GLU A C 1
ATOM 3568 O O . GLU A 1 481 ? -34.597 -6.644 20.517 1.00 92.19 481 GLU A O 1
ATOM 3573 N N . PHE A 1 482 ? -33.000 -5.843 19.168 1.00 96.50 482 PHE A N 1
ATOM 3574 C CA . PHE A 1 482 ? -32.143 -7.031 19.089 1.00 96.50 482 PHE A CA 1
ATOM 3575 C C . PHE A 1 482 ? -30.669 -6.594 19.059 1.00 96.50 482 PHE A C 1
ATOM 3577 O O . PHE A 1 482 ? -30.397 -5.398 18.979 1.00 96.50 482 PHE A O 1
ATOM 3584 N N . ASP A 1 483 ? -29.730 -7.533 19.167 1.00 97.31 483 ASP A N 1
ATOM 3585 C CA . ASP A 1 483 ? -28.336 -7.195 19.478 1.00 97.31 483 ASP A CA 1
ATOM 3586 C C . ASP A 1 483 ? -27.480 -6.979 18.225 1.00 97.31 483 ASP A C 1
ATOM 3588 O O . ASP A 1 483 ? -26.754 -5.993 18.165 1.00 97.31 483 ASP A O 1
ATOM 3592 N N . PHE A 1 484 ? -27.608 -7.844 17.210 1.00 97.69 484 PHE A N 1
ATOM 3593 C CA . PHE A 1 484 ? -26.799 -7.766 15.987 1.00 97.69 484 PHE A CA 1
ATOM 3594 C C . PHE A 1 484 ? -27.607 -8.035 14.714 1.00 97.69 484 PHE A C 1
ATOM 3596 O O . PHE A 1 484 ? -28.449 -8.938 14.679 1.00 97.69 484 PHE A O 1
ATOM 3603 N N . LEU A 1 485 ? -27.321 -7.288 13.646 1.00 97.50 485 LEU A N 1
ATOM 3604 C CA . LEU A 1 485 ? -27.930 -7.440 12.327 1.00 97.50 485 LEU A CA 1
ATOM 3605 C C . LEU A 1 485 ? -26.974 -8.120 11.343 1.00 97.50 485 LEU A C 1
ATOM 3607 O O . LEU A 1 485 ? -25.867 -7.662 11.078 1.00 97.50 485 LEU A O 1
ATOM 3611 N N . VAL A 1 486 ? -27.460 -9.173 10.697 1.00 97.69 486 VAL A N 1
ATOM 3612 C CA . VAL A 1 486 ? -26.853 -9.747 9.497 1.00 97.69 486 VAL A CA 1
ATOM 3613 C C . VAL A 1 486 ? -27.572 -9.156 8.293 1.00 97.69 486 VAL A C 1
ATOM 3615 O O . VAL A 1 486 ? -28.654 -9.609 7.904 1.00 97.69 486 VAL A O 1
ATOM 3618 N N . ASP A 1 487 ? -26.985 -8.113 7.711 1.00 95.75 487 ASP A N 1
ATOM 3619 C CA . ASP A 1 487 ? -27.583 -7.420 6.575 1.00 95.75 487 ASP A CA 1
ATOM 3620 C C . ASP A 1 487 ? -27.213 -8.076 5.242 1.00 95.75 487 ASP A C 1
ATOM 3622 O O . ASP A 1 487 ? -26.339 -7.617 4.503 1.00 95.75 487 ASP A O 1
ATOM 3626 N N . PHE A 1 488 ? -27.924 -9.146 4.897 1.00 96.44 488 PHE A N 1
ATOM 3627 C CA . PHE A 1 488 ? -27.748 -9.847 3.631 1.00 96.44 488 PHE A CA 1
ATOM 3628 C C . PHE A 1 488 ? -27.938 -8.982 2.388 1.00 96.44 488 PHE A C 1
ATOM 3630 O O . PHE A 1 488 ? -27.407 -9.357 1.348 1.00 96.44 488 PHE A O 1
ATOM 3637 N N . ALA A 1 489 ? -28.588 -7.817 2.460 1.00 91.31 489 ALA A N 1
ATOM 3638 C CA . ALA A 1 489 ? -28.688 -6.922 1.305 1.00 91.31 489 ALA A CA 1
ATOM 3639 C C . ALA A 1 489 ? -27.318 -6.384 0.841 1.00 91.31 489 ALA A C 1
ATOM 3641 O O . ALA A 1 489 ? -27.203 -5.889 -0.277 1.00 91.31 489 ALA A O 1
ATOM 3642 N N . THR A 1 490 ? -26.285 -6.491 1.686 1.00 89.25 490 THR A N 1
ATOM 3643 C CA . THR A 1 490 ? -24.884 -6.183 1.349 1.00 89.25 490 THR A CA 1
ATOM 3644 C C . THR A 1 490 ? -24.158 -7.339 0.649 1.00 89.25 490 THR A C 1
ATOM 3646 O O . THR A 1 490 ? -23.074 -7.147 0.106 1.00 89.25 490 THR A O 1
ATOM 3649 N N . SER A 1 491 ? -24.754 -8.536 0.633 1.00 92.12 491 SER A N 1
ATOM 3650 C CA . SER A 1 491 ? -24.264 -9.697 -0.110 1.00 92.12 491 SER A CA 1
ATOM 3651 C C . SER A 1 491 ? -24.771 -9.661 -1.548 1.00 92.12 491 SER A C 1
ATOM 3653 O O . SER A 1 491 ? -25.929 -9.333 -1.805 1.00 92.12 491 SER A O 1
ATOM 3655 N N . GLU A 1 492 ? -23.950 -10.136 -2.479 1.00 93.25 492 GLU A N 1
ATOM 3656 C CA . GLU A 1 492 ? -24.334 -10.421 -3.867 1.00 93.25 492 GLU A CA 1
ATOM 3657 C C . GLU A 1 492 ? -25.605 -11.283 -3.954 1.00 93.25 492 GLU A C 1
ATOM 3659 O O . GLU A 1 492 ? -26.454 -11.049 -4.808 1.00 93.25 492 GLU A O 1
ATOM 3664 N N . ALA A 1 493 ? -25.779 -12.243 -3.037 1.00 94.19 493 ALA A N 1
ATOM 3665 C CA . ALA A 1 493 ? -26.966 -13.094 -3.003 1.00 94.19 493 ALA A CA 1
ATOM 3666 C C . ALA A 1 493 ? -28.198 -12.402 -2.396 1.00 94.19 493 ALA A C 1
ATOM 3668 O O . ALA A 1 493 ? -29.313 -12.835 -2.667 1.00 94.19 493 ALA A O 1
ATOM 3669 N N . GLY A 1 494 ? -28.043 -11.360 -1.577 1.00 93.88 494 GLY A N 1
ATOM 3670 C CA . GLY A 1 494 ? -29.174 -10.631 -0.987 1.00 93.88 494 GLY A CA 1
ATOM 3671 C C . GLY A 1 494 ? -29.520 -9.322 -1.699 1.00 93.88 494 GLY A C 1
ATOM 3672 O O . GLY A 1 494 ? -30.515 -8.687 -1.350 1.00 93.88 494 GLY A O 1
ATOM 3673 N N . ALA A 1 495 ? -28.742 -8.924 -2.707 1.00 93.12 495 ALA A N 1
ATOM 3674 C CA . ALA A 1 495 ? -29.040 -7.772 -3.546 1.00 93.12 495 ALA A CA 1
ATOM 3675 C C . ALA A 1 495 ? -30.287 -8.013 -4.415 1.00 93.12 495 ALA A C 1
ATOM 3677 O O . ALA A 1 495 ? -30.500 -9.102 -4.956 1.00 93.12 495 ALA A O 1
ATOM 3678 N N . TRP A 1 496 ? -31.114 -6.981 -4.603 1.00 94.00 496 TRP A N 1
ATOM 3679 C CA . TRP A 1 496 ? -32.265 -7.086 -5.501 1.00 94.00 496 TRP A CA 1
ATOM 3680 C C . TRP A 1 496 ? -31.823 -7.419 -6.933 1.00 94.00 496 TRP A C 1
ATOM 3682 O O . TRP A 1 496 ? -30.925 -6.785 -7.483 1.00 94.00 496 TRP A O 1
ATOM 3692 N N . GLY A 1 497 ? -32.484 -8.398 -7.547 1.00 92.38 497 GLY A N 1
ATOM 3693 C CA . GLY A 1 497 ? -32.142 -8.946 -8.859 1.00 92.38 497 GLY A CA 1
ATOM 3694 C C . GLY A 1 497 ? -31.408 -10.286 -8.773 1.00 92.38 497 GLY A C 1
ATOM 3695 O O . GLY A 1 497 ? -31.531 -11.083 -9.701 1.00 92.38 497 GLY A O 1
ATOM 3696 N N . ALA A 1 498 ? -30.737 -10.587 -7.653 1.00 94.38 498 ALA A N 1
ATOM 3697 C CA . ALA A 1 498 ? -30.026 -11.851 -7.450 1.00 94.38 498 ALA A CA 1
ATOM 3698 C C . ALA A 1 498 ? -30.946 -13.076 -7.555 1.00 94.38 498 ALA A C 1
ATOM 3700 O O . ALA A 1 498 ? -30.536 -14.115 -8.062 1.00 94.38 498 ALA A O 1
ATOM 3701 N N . GLN A 1 499 ? -32.214 -12.938 -7.158 1.00 94.62 499 GLN A N 1
ATOM 3702 C CA . GLN A 1 499 ? -33.224 -13.993 -7.258 1.00 94.62 499 GLN A CA 1
ATOM 3703 C C . GLN A 1 499 ? -33.507 -14.454 -8.695 1.00 94.62 499 GLN A C 1
ATOM 3705 O O . GLN A 1 499 ? -34.087 -15.516 -8.891 1.00 94.62 499 GLN A O 1
ATOM 3710 N N . LEU A 1 500 ? -33.140 -13.656 -9.701 1.00 95.00 500 LEU A N 1
ATOM 3711 C CA . LEU A 1 500 ? -33.310 -14.009 -11.112 1.00 95.00 500 LEU A CA 1
ATOM 3712 C C . LEU A 1 500 ? -32.135 -14.836 -11.651 1.00 95.00 500 LEU A C 1
ATOM 3714 O O . LEU A 1 500 ? -32.254 -15.444 -12.716 1.00 95.00 500 LEU A O 1
ATOM 3718 N N . ASP A 1 501 ? -31.007 -14.865 -10.938 1.00 96.19 501 ASP A N 1
ATOM 3719 C CA . ASP A 1 501 ? -29.863 -15.689 -11.301 1.00 96.19 501 ASP A CA 1
ATOM 3720 C C . ASP A 1 501 ? -30.075 -17.124 -10.812 1.00 96.19 501 ASP A C 1
ATOM 3722 O O . ASP A 1 501 ? -29.944 -17.432 -9.627 1.00 96.19 501 ASP A O 1
ATOM 3726 N N . THR A 1 502 ? -30.349 -18.030 -11.752 1.00 95.50 502 THR A N 1
ATOM 3727 C CA . THR A 1 502 ? -30.563 -19.455 -11.461 1.00 95.50 502 THR A CA 1
ATOM 3728 C C . THR A 1 502 ? -29.355 -20.162 -10.837 1.00 95.50 502 THR A C 1
ATOM 3730 O O . THR A 1 502 ? -29.512 -21.229 -10.243 1.00 95.50 502 THR A O 1
ATOM 3733 N N . ALA A 1 503 ? -28.147 -19.595 -10.954 1.00 94.94 503 ALA A N 1
ATOM 3734 C CA . ALA A 1 503 ? -26.964 -20.109 -10.271 1.00 94.94 503 ALA A CA 1
ATOM 3735 C C . ALA A 1 503 ? -26.975 -19.767 -8.778 1.00 94.94 503 ALA A C 1
ATOM 3737 O O . ALA A 1 503 ? -26.433 -20.535 -7.983 1.00 94.94 503 ALA A O 1
ATOM 3738 N N . LEU A 1 504 ? -27.608 -18.658 -8.389 1.00 94.50 504 LEU A N 1
ATOM 3739 C CA . LEU A 1 504 ? -27.729 -18.206 -7.004 1.00 94.50 504 LEU A CA 1
ATOM 3740 C C . LEU A 1 504 ? -29.050 -18.627 -6.361 1.00 94.50 504 LEU A C 1
ATOM 3742 O O . LEU A 1 504 ? -29.050 -18.898 -5.165 1.00 94.50 504 LEU A O 1
ATOM 3746 N N . TYR A 1 505 ? -30.135 -18.737 -7.134 1.00 95.31 505 TYR A N 1
ATOM 3747 C CA . TYR A 1 505 ? -31.479 -19.098 -6.678 1.00 95.31 505 TYR A CA 1
ATOM 3748 C C . TYR A 1 505 ? -32.117 -20.151 -7.586 1.00 95.31 505 TYR A C 1
ATOM 3750 O O . TYR A 1 505 ? -32.392 -19.892 -8.752 1.00 95.31 505 TYR A O 1
ATOM 3758 N N . GLY A 1 506 ? -32.419 -21.336 -7.053 1.00 90.06 506 GLY A N 1
ATOM 3759 C CA . GLY A 1 506 ? -32.927 -22.444 -7.875 1.00 90.06 506 GLY A CA 1
ATOM 3760 C C . GLY A 1 506 ? -34.345 -22.231 -8.422 1.00 90.06 506 GLY A C 1
ATOM 3761 O O . GLY A 1 506 ? -34.690 -22.763 -9.475 1.00 90.06 506 GLY A O 1
ATOM 3762 N N . ASP A 1 507 ? -35.169 -21.463 -7.708 1.00 92.00 507 ASP A N 1
ATOM 3763 C CA . ASP A 1 507 ? -36.596 -21.262 -7.998 1.00 92.00 507 ASP A CA 1
ATOM 3764 C C . ASP A 1 507 ? -37.064 -19.806 -7.808 1.00 92.00 507 ASP A C 1
ATOM 3766 O O . ASP A 1 507 ? -38.262 -19.541 -7.705 1.00 92.00 507 ASP A O 1
ATOM 3770 N N . GLY A 1 508 ? -36.122 -18.863 -7.725 1.00 92.88 508 GLY A N 1
ATOM 3771 C CA . GLY A 1 508 ? -36.410 -17.454 -7.452 1.00 92.88 508 GLY A CA 1
ATOM 3772 C C . GLY A 1 508 ? -36.779 -17.130 -6.000 1.00 92.88 508 GLY A C 1
ATOM 3773 O O . GLY A 1 508 ? -37.195 -16.005 -5.724 1.00 92.88 508 GLY A O 1
ATOM 3774 N N . LEU A 1 509 ? -36.641 -18.083 -5.070 1.00 92.56 509 LEU A N 1
ATOM 3775 C CA . LEU A 1 509 ? -36.835 -17.883 -3.627 1.00 92.56 509 LEU A CA 1
ATOM 3776 C C . LEU A 1 509 ? -35.719 -18.526 -2.791 1.00 92.56 509 LEU A C 1
ATOM 3778 O O . LEU A 1 509 ? -35.222 -17.907 -1.855 1.00 92.56 509 LEU A O 1
ATOM 3782 N N . HIS A 1 510 ? -35.322 -19.754 -3.112 1.00 93.50 510 HIS A N 1
ATOM 3783 C CA . HIS A 1 510 ? -34.361 -20.527 -2.335 1.00 93.50 510 HIS A CA 1
ATOM 3784 C C . HIS A 1 510 ? -32.943 -20.383 -2.904 1.00 93.50 510 HIS A C 1
ATOM 3786 O O . HIS A 1 510 ? -32.715 -20.770 -4.059 1.00 93.50 510 HIS A O 1
ATOM 3792 N N . PRO A 1 511 ? -31.979 -19.881 -2.107 1.00 95.31 511 PRO A N 1
ATOM 3793 C CA . PRO A 1 511 ? -30.587 -19.833 -2.519 1.00 95.31 511 PRO A CA 1
ATOM 3794 C C . PRO A 1 511 ? -30.019 -21.232 -2.803 1.00 95.31 511 PRO A C 1
ATOM 3796 O O . PRO A 1 511 ? -30.314 -22.204 -2.108 1.00 95.31 511 PRO A O 1
ATOM 3799 N N . THR A 1 512 ? -29.169 -21.340 -3.818 1.00 95.19 512 THR A N 1
ATOM 3800 C CA . THR A 1 512 ? -28.376 -22.543 -4.104 1.00 95.19 512 THR A CA 1
ATOM 3801 C C . THR A 1 512 ? -27.195 -22.659 -3.129 1.00 95.19 512 THR A C 1
ATOM 3803 O O . THR A 1 512 ? -27.005 -21.823 -2.243 1.00 95.19 512 THR A O 1
ATOM 3806 N N . ALA A 1 513 ? -26.335 -23.670 -3.313 1.00 93.44 513 ALA A N 1
ATOM 3807 C CA . ALA A 1 513 ? -25.077 -23.780 -2.570 1.00 93.44 513 ALA A CA 1
ATOM 3808 C C . ALA A 1 513 ? -24.199 -22.528 -2.728 1.00 93.44 513 ALA A C 1
ATOM 3810 O O . ALA A 1 513 ? -23.628 -22.046 -1.751 1.00 93.44 513 ALA A O 1
ATOM 3811 N N . ALA A 1 514 ? -24.131 -21.982 -3.947 1.00 93.75 514 ALA A N 1
ATOM 3812 C CA . ALA A 1 514 ? -23.385 -20.762 -4.233 1.00 93.75 514 ALA A CA 1
ATOM 3813 C C . ALA A 1 514 ? -24.013 -19.556 -3.520 1.00 93.75 514 ALA A C 1
ATOM 3815 O O . ALA A 1 514 ? -23.306 -18.806 -2.853 1.00 93.75 514 ALA A O 1
ATOM 3816 N N . GLY A 1 515 ? -25.344 -19.429 -3.569 1.00 95.44 515 GLY A N 1
ATOM 3817 C CA . GLY A 1 515 ? -26.065 -18.390 -2.834 1.00 95.44 515 GLY A CA 1
ATOM 3818 C C . GLY A 1 515 ? -25.803 -18.457 -1.325 1.00 95.44 515 GLY A C 1
ATOM 3819 O O . GLY A 1 515 ? -25.407 -17.464 -0.720 1.00 95.44 515 GLY A O 1
ATOM 3820 N N . HIS A 1 516 ? -25.919 -19.637 -0.709 1.00 96.12 516 HIS A N 1
ATOM 3821 C CA . HIS A 1 516 ? -25.641 -19.813 0.721 1.00 96.12 516 HIS A CA 1
ATOM 3822 C C . HIS A 1 516 ? -24.184 -19.527 1.111 1.00 96.12 516 HIS A C 1
ATOM 3824 O O . HIS A 1 516 ? -23.953 -18.987 2.195 1.00 96.12 516 HIS A O 1
ATOM 3830 N N . ALA A 1 517 ? -23.209 -19.828 0.248 1.00 93.31 517 ALA A N 1
ATOM 3831 C CA . ALA A 1 517 ? -21.812 -19.468 0.485 1.00 93.31 517 ALA A CA 1
ATOM 3832 C C . ALA A 1 517 ? -21.608 -17.941 0.520 1.00 93.31 517 ALA A C 1
ATOM 3834 O O . ALA A 1 517 ? -20.886 -17.439 1.381 1.00 93.31 517 ALA A O 1
ATOM 3835 N N . LEU A 1 518 ? -22.290 -17.195 -0.354 1.00 94.12 518 LEU A N 1
ATOM 3836 C CA . LEU A 1 518 ? -22.249 -15.727 -0.377 1.00 94.12 518 LEU A CA 1
ATOM 3837 C C . LEU A 1 518 ? -22.954 -15.097 0.826 1.00 94.12 518 LEU A C 1
ATOM 3839 O O . LEU A 1 518 ? -22.476 -14.103 1.371 1.00 94.12 518 LEU A O 1
ATOM 3843 N N . LEU A 1 519 ? -24.054 -15.696 1.287 1.00 95.44 519 LEU A N 1
ATOM 3844 C CA . LEU A 1 519 ? -24.708 -15.283 2.529 1.00 95.44 519 LEU A CA 1
ATOM 3845 C C . LEU A 1 519 ? -23.792 -15.534 3.735 1.00 95.44 519 LEU A C 1
ATOM 3847 O O . LEU A 1 519 ? -23.623 -14.653 4.575 1.00 95.44 519 LEU A O 1
ATOM 3851 N N . LYS A 1 520 ? -23.116 -16.691 3.798 1.00 94.38 520 LYS A N 1
ATOM 3852 C CA . LYS A 1 520 ? -22.168 -17.003 4.881 1.00 94.38 520 LYS A CA 1
ATOM 3853 C C . LYS A 1 520 ? -21.075 -15.937 5.036 1.00 94.38 520 LYS A C 1
ATOM 3855 O O . LYS A 1 520 ? -20.719 -15.639 6.169 1.00 94.38 520 LYS A O 1
ATOM 3860 N N . ARG A 1 521 ? -20.589 -15.330 3.945 1.00 92.44 521 ARG A N 1
ATOM 3861 C CA . ARG A 1 521 ? -19.564 -14.264 3.994 1.00 92.44 521 ARG A CA 1
ATOM 3862 C C . ARG A 1 521 ? -20.001 -13.026 4.781 1.00 92.44 521 ARG A C 1
ATOM 3864 O O . ARG A 1 521 ? -19.153 -12.368 5.364 1.00 92.44 521 ARG A O 1
ATOM 3871 N N . VAL A 1 522 ? -21.299 -12.723 4.805 1.00 93.06 522 VAL A N 1
ATOM 3872 C CA . VAL A 1 522 ? -21.867 -11.607 5.585 1.00 93.06 522 VAL A CA 1
ATOM 3873 C C . VAL A 1 522 ? -22.310 -12.070 6.973 1.00 93.06 522 VAL A C 1
ATOM 3875 O O . VAL A 1 522 ? -22.208 -11.326 7.942 1.00 93.06 522 VAL A O 1
ATOM 3878 N N . PHE A 1 523 ? -22.766 -13.318 7.091 1.00 96.00 523 PHE A N 1
ATOM 3879 C CA . PHE A 1 523 ? -23.183 -13.902 8.363 1.00 96.00 523 PHE A CA 1
ATOM 3880 C C . PHE A 1 523 ? -22.020 -14.135 9.334 1.00 96.00 523 PHE A C 1
ATOM 3882 O O . PHE A 1 523 ? -22.119 -13.745 10.496 1.00 96.00 523 PHE A O 1
ATOM 3889 N N . ALA A 1 524 ? -20.940 -14.774 8.869 1.00 95.00 524 ALA A N 1
ATOM 3890 C CA . ALA A 1 524 ? -19.831 -15.210 9.714 1.00 95.00 524 ALA A CA 1
ATOM 3891 C C . ALA A 1 524 ? -19.200 -14.055 10.517 1.00 95.00 524 ALA A C 1
ATOM 3893 O O . ALA A 1 524 ? -19.084 -14.217 11.731 1.00 95.00 524 ALA A O 1
ATOM 3894 N N . PRO A 1 525 ? -18.912 -12.876 9.922 1.00 94.06 525 PRO A N 1
ATOM 3895 C CA . PRO A 1 525 ? -18.341 -11.755 10.662 1.00 94.06 525 PRO A CA 1
ATOM 3896 C C . PRO A 1 525 ? -19.182 -11.309 11.860 1.00 94.06 525 PRO A C 1
ATOM 3898 O O . PRO A 1 525 ? -18.660 -11.054 12.944 1.00 94.06 525 PRO A O 1
ATOM 3901 N N . VAL A 1 526 ? -20.502 -11.264 11.678 1.00 95.62 526 VAL A N 1
ATOM 3902 C CA . VAL A 1 526 ? -21.450 -10.811 12.702 1.00 95.62 526 VAL A CA 1
ATOM 3903 C C . VAL A 1 526 ? -21.584 -11.829 13.828 1.00 95.62 526 VAL A C 1
ATOM 3905 O O . VAL A 1 526 ? -21.477 -11.466 14.997 1.00 95.62 526 VAL A O 1
ATOM 3908 N N . ILE A 1 527 ? -21.797 -13.108 13.503 1.00 95.81 527 ILE A N 1
ATOM 3909 C CA . ILE A 1 527 ? -21.979 -14.135 14.539 1.00 95.81 527 ILE A CA 1
ATOM 3910 C C . ILE A 1 527 ? -20.684 -14.395 15.314 1.00 95.81 527 ILE A C 1
ATOM 3912 O O . ILE A 1 527 ? -20.737 -14.594 16.523 1.00 95.81 527 ILE A O 1
ATOM 3916 N N . ASN A 1 528 ? -19.526 -14.342 14.655 1.00 94.12 528 ASN A N 1
ATOM 3917 C CA . ASN A 1 528 ? -18.235 -14.470 15.318 1.00 94.12 528 ASN A CA 1
ATOM 3918 C C . ASN A 1 528 ? -18.014 -13.318 16.297 1.00 94.12 528 ASN A C 1
ATOM 3920 O O . ASN A 1 528 ? -17.694 -13.569 17.455 1.00 94.12 528 ASN A O 1
ATOM 3924 N N . HIS A 1 529 ? -18.287 -12.080 15.872 1.00 91.75 529 HIS A N 1
ATOM 3925 C CA . HIS A 1 529 ? -18.200 -10.916 16.749 1.00 91.75 529 HIS A CA 1
ATOM 3926 C C . HIS A 1 529 ? -19.134 -11.044 17.960 1.00 91.75 529 HIS A C 1
ATOM 3928 O O . HIS A 1 529 ? -18.698 -10.842 19.091 1.00 91.75 529 HIS A O 1
ATOM 3934 N N . ALA A 1 530 ? -20.385 -11.468 17.745 1.00 91.69 530 ALA A N 1
ATOM 3935 C CA . ALA A 1 530 ? -21.341 -11.715 18.825 1.00 91.69 530 ALA A CA 1
ATOM 3936 C C . ALA A 1 530 ? -20.840 -12.774 19.828 1.00 91.69 530 ALA A C 1
ATOM 3938 O O . ALA A 1 530 ? -21.062 -12.646 21.029 1.00 91.69 530 ALA A O 1
ATOM 3939 N N . LEU A 1 531 ? -20.126 -13.791 19.338 1.00 88.88 531 LEU A N 1
ATOM 3940 C CA . LEU A 1 531 ? -19.548 -14.875 20.133 1.00 88.88 531 LEU A CA 1
ATOM 3941 C C . LEU A 1 531 ? -18.179 -14.542 20.749 1.00 88.88 531 LEU A C 1
ATOM 3943 O O . LEU A 1 531 ? -17.620 -15.391 21.440 1.00 88.88 531 LEU A O 1
ATOM 3947 N N . GLY A 1 532 ? -17.609 -13.363 20.476 1.00 86.19 532 GLY A N 1
ATOM 3948 C CA . GLY A 1 532 ? -16.238 -13.022 20.871 1.00 86.19 532 GLY A CA 1
ATOM 3949 C C . GLY A 1 532 ? -15.159 -13.828 20.132 1.00 86.19 532 GLY A C 1
ATOM 3950 O O . GLY A 1 532 ? -14.019 -13.899 20.586 1.00 86.19 532 GLY A O 1
ATOM 3951 N N . ILE A 1 533 ? -15.507 -14.449 19.004 1.00 86.75 533 ILE A N 1
ATOM 3952 C CA . ILE A 1 533 ? -14.575 -15.168 18.135 1.00 86.75 533 ILE A CA 1
ATOM 3953 C C . ILE A 1 533 ? -13.927 -14.145 17.188 1.00 86.75 533 ILE A C 1
ATOM 3955 O O . ILE A 1 533 ? -14.652 -13.427 16.494 1.00 86.75 533 ILE A O 1
ATOM 3959 N N . PRO A 1 534 ? -12.586 -14.068 17.117 1.00 83.88 534 PRO A N 1
ATOM 3960 C CA . PRO A 1 534 ? -11.901 -13.177 16.186 1.00 83.88 534 PRO A CA 1
ATOM 3961 C C . PRO A 1 534 ? -12.285 -13.479 14.726 1.00 83.88 534 PRO A C 1
ATOM 3963 O O . PRO A 1 534 ? -12.202 -14.625 14.287 1.00 83.88 534 PRO A O 1
ATOM 3966 N N . ASN A 1 535 ? -12.660 -12.457 13.949 1.00 88.25 535 ASN A N 1
ATOM 3967 C CA . ASN A 1 535 ? -12.844 -12.601 12.504 1.00 88.25 535 ASN A CA 1
ATOM 3968 C C . ASN A 1 535 ? -11.550 -12.544 11.714 1.00 88.25 535 ASN A C 1
ATOM 3970 O O . ASN A 1 535 ? -10.712 -11.684 11.938 1.00 88.25 535 ASN A O 1
ATOM 3974 N N . GLU A 1 536 ? -11.431 -13.390 10.708 1.00 88.75 536 GLU A N 1
ATOM 3975 C CA . GLU A 1 536 ? -10.308 -13.345 9.784 1.00 88.75 536 GLU A CA 1
ATOM 3976 C C . GLU A 1 536 ? -10.776 -12.821 8.426 1.00 88.75 536 GLU A C 1
ATOM 3978 O O . GLU A 1 536 ? -11.928 -13.050 8.038 1.00 88.75 536 GLU A O 1
ATOM 3983 N N . PRO A 1 537 ? -9.924 -12.073 7.707 1.00 89.12 537 PRO A N 1
ATOM 3984 C CA . PRO A 1 537 ? -10.289 -11.574 6.396 1.00 89.12 537 PRO A CA 1
ATOM 3985 C C . PRO A 1 537 ? -10.513 -12.746 5.438 1.00 89.12 537 PRO A C 1
ATOM 3987 O O . PRO A 1 537 ? -9.847 -13.781 5.528 1.00 89.12 537 PRO A O 1
ATOM 3990 N N . LEU A 1 538 ? -11.432 -12.560 4.490 1.00 87.25 538 LEU A N 1
ATOM 3991 C CA . LEU A 1 538 ? -11.659 -13.532 3.427 1.00 87.25 538 LEU A CA 1
ATOM 3992 C C . LEU A 1 538 ? -10.362 -13.786 2.655 1.00 87.25 538 LEU A C 1
ATOM 3994 O O . LEU A 1 538 ? -9.562 -12.866 2.451 1.00 87.25 538 LEU A O 1
ATOM 3998 N N . ASP A 1 539 ? -10.203 -15.030 2.199 1.00 87.19 539 ASP A N 1
ATOM 3999 C CA . ASP A 1 539 ? -9.114 -15.418 1.309 1.00 87.19 539 ASP A CA 1
ATOM 4000 C C . ASP A 1 539 ? -9.038 -14.462 0.116 1.00 87.19 539 ASP A C 1
ATOM 4002 O O . ASP A 1 539 ? -10.049 -14.129 -0.514 1.00 87.19 539 ASP A O 1
ATOM 4006 N N . PHE A 1 540 ? -7.819 -14.035 -0.193 1.00 92.12 540 PHE A N 1
ATOM 4007 C CA . PHE A 1 540 ? -7.536 -13.082 -1.253 1.00 92.12 540 PHE A CA 1
ATOM 4008 C C . PHE A 1 540 ? -6.359 -13.549 -2.097 1.00 92.12 540 PHE A C 1
ATOM 4010 O O . PHE A 1 540 ? -5.575 -14.407 -1.695 1.00 92.12 540 PHE A O 1
ATOM 4017 N N . ALA A 1 541 ? -6.259 -12.999 -3.301 1.00 92.94 541 ALA A N 1
ATOM 4018 C CA . ALA A 1 541 ? -5.198 -13.305 -4.241 1.00 92.94 541 ALA A CA 1
ATOM 4019 C C . ALA A 1 541 ? -4.823 -12.046 -5.018 1.00 92.94 541 ALA A C 1
ATOM 4021 O O . ALA A 1 541 ? -5.663 -11.173 -5.248 1.00 92.94 541 ALA A O 1
ATOM 4022 N N . PHE A 1 542 ? -3.567 -11.985 -5.445 1.00 94.38 542 PHE A N 1
ATOM 4023 C CA . PHE A 1 542 ? -3.102 -10.993 -6.400 1.00 94.38 542 PHE A CA 1
ATOM 4024 C C . PHE A 1 542 ? -2.865 -11.684 -7.734 1.00 94.38 542 PHE A C 1
ATOM 4026 O O . PHE A 1 542 ? -2.218 -12.730 -7.790 1.00 94.38 542 PHE A O 1
ATOM 4033 N N . GLU A 1 543 ? -3.384 -11.095 -8.807 1.00 93.31 543 GLU A N 1
ATOM 4034 C CA . GLU A 1 543 ? -3.071 -11.567 -10.153 1.00 93.31 543 GLU A CA 1
ATOM 4035 C C . GLU A 1 543 ? -1.570 -11.380 -10.411 1.00 93.31 543 GLU A C 1
ATOM 4037 O O . GLU A 1 543 ? -1.063 -10.278 -10.192 1.00 93.31 543 GLU A O 1
ATOM 4042 N N . PRO A 1 544 ? -0.837 -12.420 -10.837 1.00 92.50 544 PRO A N 1
ATOM 4043 C CA . PRO A 1 544 ? 0.602 -12.323 -11.038 1.00 92.50 544 PRO A CA 1
ATOM 4044 C C . PRO A 1 544 ? 0.942 -11.432 -12.238 1.00 92.50 544 PRO A C 1
ATOM 4046 O O . PRO A 1 544 ? 0.276 -11.472 -13.276 1.00 92.50 544 PRO A O 1
ATOM 4049 N N . GLN A 1 545 ? 2.043 -10.687 -12.135 1.00 91.88 545 GLN A N 1
ATOM 4050 C CA . GLN A 1 545 ? 2.597 -9.941 -13.260 1.00 91.88 545 GLN A CA 1
ATOM 4051 C C . GLN A 1 545 ? 3.559 -10.831 -14.048 1.00 91.88 545 GLN A C 1
ATOM 4053 O O . GLN A 1 545 ? 4.664 -11.148 -13.603 1.00 91.88 545 GLN A O 1
ATOM 4058 N N . ALA A 1 546 ? 3.156 -11.196 -15.260 1.00 88.12 546 ALA A N 1
ATOM 4059 C CA . ALA A 1 546 ? 4.032 -11.845 -16.225 1.00 88.12 546 ALA A CA 1
ATOM 4060 C C . ALA A 1 546 ? 4.743 -10.808 -17.107 1.00 88.12 546 ALA A C 1
ATOM 4062 O O . ALA A 1 546 ? 4.223 -9.718 -17.341 1.00 88.12 546 ALA A O 1
ATOM 4063 N N . ALA A 1 547 ? 5.899 -11.182 -17.657 1.00 83.88 547 ALA A N 1
ATOM 4064 C CA . ALA A 1 547 ? 6.623 -10.375 -18.639 1.00 83.88 547 ALA A CA 1
ATOM 4065 C C . ALA A 1 547 ? 6.985 -8.956 -18.162 1.00 83.88 547 ALA A C 1
ATOM 4067 O O . ALA A 1 547 ? 6.875 -8.001 -18.925 1.00 83.88 547 ALA A O 1
ATOM 4068 N N . ALA A 1 548 ? 7.412 -8.829 -16.905 1.00 84.06 548 ALA A N 1
ATOM 4069 C CA . ALA A 1 548 ? 7.871 -7.565 -16.341 1.00 84.06 548 ALA A CA 1
ATOM 4070 C C . ALA A 1 548 ? 9.190 -7.089 -16.981 1.00 84.06 548 ALA A C 1
ATOM 4072 O O . ALA A 1 548 ? 10.104 -7.886 -17.192 1.00 84.06 548 ALA A O 1
ATOM 4073 N N . ASP A 1 549 ? 9.315 -5.792 -17.244 1.00 83.00 549 ASP A N 1
ATOM 4074 C CA . ASP A 1 549 ? 10.593 -5.147 -17.524 1.00 83.00 549 ASP A CA 1
ATOM 4075 C C . ASP A 1 549 ? 11.553 -5.407 -16.356 1.00 83.00 549 ASP A C 1
ATOM 4077 O O . ASP A 1 549 ? 11.133 -5.504 -15.200 1.00 83.00 549 ASP A O 1
ATOM 4081 N N . ALA A 1 550 ? 12.839 -5.585 -16.655 1.00 82.81 550 ALA A N 1
ATOM 4082 C CA . ALA A 1 550 ? 13.849 -5.853 -15.634 1.00 82.81 550 ALA A CA 1
ATOM 4083 C C . ALA A 1 550 ? 14.056 -4.631 -14.724 1.00 82.81 550 ALA A C 1
ATOM 4085 O O . ALA A 1 550 ? 13.932 -3.496 -15.185 1.00 82.81 550 ALA A O 1
ATOM 4086 N N . ASP A 1 551 ? 14.407 -4.873 -13.458 1.00 87.69 551 ASP A N 1
ATOM 4087 C CA . ASP A 1 551 ? 14.749 -3.823 -12.478 1.00 87.69 551 ASP A CA 1
ATOM 4088 C C . ASP A 1 551 ? 13.640 -2.762 -12.305 1.00 87.69 551 ASP A C 1
ATOM 4090 O O . ASP A 1 551 ? 13.885 -1.555 -12.290 1.00 87.69 551 ASP A O 1
ATOM 4094 N N . THR A 1 552 ? 12.379 -3.204 -12.267 1.00 88.88 552 THR A N 1
ATOM 4095 C CA . THR A 1 552 ? 11.196 -2.333 -12.317 1.00 88.88 552 THR A CA 1
ATOM 4096 C C . THR A 1 552 ? 10.180 -2.707 -11.234 1.00 88.88 552 THR A C 1
ATOM 4098 O O . THR A 1 552 ? 9.881 -3.881 -11.013 1.00 88.88 552 THR A O 1
ATOM 4101 N N . ASP A 1 553 ? 9.615 -1.694 -10.571 1.00 93.69 553 ASP A N 1
ATOM 4102 C CA . ASP A 1 553 ? 8.518 -1.856 -9.611 1.00 93.69 553 ASP A CA 1
ATOM 4103 C C . ASP A 1 553 ? 7.191 -2.136 -10.325 1.00 93.69 553 ASP A C 1
ATOM 4105 O O . ASP A 1 553 ? 6.784 -1.390 -11.217 1.00 93.69 553 ASP A O 1
ATOM 4109 N N . TYR A 1 554 ? 6.472 -3.156 -9.862 1.00 93.44 554 TYR A N 1
ATOM 4110 C CA . TYR A 1 554 ? 5.102 -3.440 -10.274 1.00 93.44 554 TYR A CA 1
ATOM 4111 C C . TYR A 1 554 ? 4.168 -3.414 -9.074 1.00 93.44 554 TYR A C 1
ATOM 4113 O O . TYR A 1 554 ? 4.478 -3.973 -8.024 1.00 93.44 554 TYR A O 1
ATOM 4121 N N . ASP A 1 555 ? 2.994 -2.824 -9.276 1.00 96.25 555 ASP A N 1
ATOM 4122 C CA . ASP A 1 555 ? 1.948 -2.667 -8.272 1.00 96.25 555 ASP A CA 1
ATOM 4123 C C . ASP A 1 555 ? 0.791 -3.618 -8.580 1.00 96.25 555 ASP A C 1
ATOM 4125 O O . ASP A 1 555 ? 0.314 -3.679 -9.716 1.00 96.25 555 ASP A O 1
ATOM 4129 N N . SER A 1 556 ? 0.316 -4.351 -7.577 1.00 96.50 556 SER A N 1
ATOM 4130 C CA . SER A 1 556 ? -0.885 -5.168 -7.717 1.00 96.50 556 SER A CA 1
ATOM 4131 C C . SER A 1 556 ? -2.132 -4.290 -7.865 1.00 96.50 556 SER A C 1
ATOM 4133 O O . SER A 1 556 ? -2.201 -3.161 -7.361 1.00 96.50 556 SER A O 1
ATOM 4135 N N . ALA A 1 557 ? -3.190 -4.848 -8.460 1.00 94.00 557 ALA A N 1
ATOM 4136 C CA . ALA A 1 557 ? -4.522 -4.275 -8.293 1.00 94.00 557 ALA A CA 1
ATOM 4137 C C . ALA A 1 557 ? -4.878 -4.202 -6.789 1.00 94.00 557 ALA A C 1
ATOM 4139 O O . ALA A 1 557 ? -4.472 -5.089 -6.026 1.00 94.00 557 ALA A O 1
ATOM 4140 N N . PRO A 1 558 ? -5.607 -3.162 -6.344 1.00 93.88 558 PRO A N 1
ATOM 4141 C CA . PRO A 1 558 ? -6.025 -3.051 -4.954 1.00 93.88 558 PRO A CA 1
ATOM 4142 C C . PRO A 1 558 ? -7.024 -4.154 -4.596 1.00 93.88 558 PRO A C 1
ATOM 4144 O O . PRO A 1 558 ? -8.040 -4.329 -5.268 1.00 93.88 558 PRO A O 1
ATOM 4147 N N . TYR A 1 559 ? -6.758 -4.863 -3.502 1.00 93.75 559 TYR A N 1
ATOM 4148 C CA . TYR A 1 559 ? -7.694 -5.787 -2.869 1.00 93.75 559 TYR A CA 1
ATOM 4149 C C . TYR A 1 559 ? -8.490 -5.060 -1.787 1.00 93.75 559 TYR A C 1
ATOM 4151 O O . TYR A 1 559 ? -7.894 -4.502 -0.870 1.00 93.75 559 TYR A O 1
ATOM 4159 N N . ALA A 1 560 ? -9.821 -5.080 -1.865 1.00 93.38 560 ALA A N 1
ATOM 4160 C CA . ALA A 1 560 ? -10.683 -4.574 -0.800 1.00 93.38 560 ALA A CA 1
ATOM 4161 C C . ALA A 1 560 ? -10.847 -5.638 0.296 1.00 93.38 560 ALA A C 1
ATOM 4163 O O . ALA A 1 560 ? -11.417 -6.701 0.053 1.00 93.38 560 ALA A O 1
ATOM 4164 N N . VAL A 1 561 ? -10.364 -5.338 1.499 1.00 91.94 561 VAL A N 1
ATOM 4165 C CA . VAL A 1 561 ? -10.444 -6.205 2.675 1.00 91.94 561 VAL A CA 1
ATOM 4166 C C . VAL A 1 561 ? -11.906 -6.490 2.993 1.00 91.94 561 VAL A C 1
ATOM 4168 O O . VAL A 1 561 ? -12.692 -5.575 3.230 1.00 91.94 561 VAL A O 1
ATOM 4171 N N . ALA A 1 562 ? -12.255 -7.772 3.013 1.00 89.12 562 ALA A N 1
ATOM 4172 C CA . ALA A 1 562 ? -13.586 -8.267 3.327 1.00 89.12 562 ALA A CA 1
ATOM 4173 C C . ALA A 1 562 ? -13.521 -9.319 4.445 1.00 89.12 562 ALA A C 1
ATOM 4175 O O . ALA A 1 562 ? -12.476 -9.928 4.659 1.00 89.12 562 ALA A O 1
ATOM 4176 N N . GLY A 1 563 ? -14.640 -9.583 5.125 1.00 87.75 563 GLY A N 1
ATOM 4177 C CA . GLY A 1 563 ? -14.752 -10.662 6.123 1.00 87.75 563 GLY A CA 1
ATOM 4178 C C . GLY A 1 563 ? -14.531 -10.241 7.575 1.00 87.75 563 GLY A C 1
ATOM 4179 O O . GLY A 1 563 ? -14.591 -11.086 8.460 1.00 87.75 563 GLY A O 1
ATOM 4180 N N . LEU A 1 564 ? -14.330 -8.949 7.839 1.00 90.44 564 LEU A N 1
ATOM 4181 C CA . LEU A 1 564 ? -14.230 -8.414 9.200 1.00 90.44 564 LEU A CA 1
ATOM 4182 C C . LEU A 1 564 ? -15.557 -7.782 9.635 1.00 90.44 564 LEU A C 1
ATOM 4184 O O . LEU A 1 564 ? -16.292 -7.234 8.807 1.00 90.44 564 LEU A O 1
ATOM 4188 N N . TYR A 1 565 ? -15.863 -7.829 10.932 1.00 89.19 565 TYR A N 1
ATOM 4189 C CA . TYR A 1 565 ? -17.000 -7.090 11.480 1.00 89.19 565 TYR A CA 1
ATOM 4190 C C . TYR A 1 565 ? -16.744 -5.569 11.394 1.00 89.19 565 TYR A C 1
ATOM 4192 O O . TYR A 1 565 ? -15.587 -5.143 11.472 1.00 89.19 565 TYR A O 1
ATOM 4200 N N . PRO A 1 566 ? -17.769 -4.711 11.218 1.00 84.25 566 PRO A N 1
ATOM 4201 C CA . PRO A 1 566 ? -17.571 -3.263 11.175 1.00 84.25 566 PRO A CA 1
ATOM 4202 C C . PRO A 1 566 ? -16.795 -2.726 12.387 1.00 84.25 566 PRO A C 1
ATOM 4204 O O . PRO A 1 566 ? -17.186 -2.923 13.534 1.00 84.25 566 PRO A O 1
ATOM 4207 N N . GLY A 1 567 ? -15.686 -2.031 12.122 1.00 80.25 567 GLY A N 1
ATOM 4208 C CA . GLY A 1 567 ? -14.799 -1.478 13.153 1.00 80.25 567 GLY A CA 1
ATOM 4209 C C . GLY A 1 567 ? -13.776 -2.463 13.731 1.00 80.25 567 GLY A C 1
ATOM 4210 O O . GLY A 1 567 ? -12.864 -2.033 14.433 1.00 80.25 567 GLY A O 1
ATOM 4211 N N . GLU A 1 568 ? -13.870 -3.755 13.412 1.00 85.81 568 GLU A N 1
ATOM 4212 C CA . GLU A 1 568 ? -12.860 -4.739 13.792 1.00 85.81 568 GLU A CA 1
ATOM 4213 C C . GLU A 1 568 ? -11.592 -4.565 12.949 1.00 85.81 568 GLU A C 1
ATOM 4215 O O . GLU A 1 568 ? -11.655 -4.406 11.727 1.00 85.81 568 GLU A O 1
ATOM 4220 N N . THR A 1 569 ? -10.433 -4.595 13.610 1.00 88.69 569 THR A N 1
ATOM 4221 C CA . THR A 1 569 ? -9.133 -4.398 12.967 1.00 88.69 569 THR A CA 1
ATOM 4222 C C . THR A 1 569 ? -8.354 -5.700 12.860 1.00 88.69 569 THR A C 1
ATOM 4224 O O . THR A 1 569 ? -8.368 -6.530 13.771 1.00 88.69 569 THR A O 1
ATOM 4227 N N . ARG A 1 570 ? -7.602 -5.869 11.771 1.00 88.19 570 ARG A N 1
ATOM 4228 C CA . ARG A 1 570 ? -6.582 -6.917 11.660 1.00 88.19 570 ARG A CA 1
ATOM 4229 C C . ARG A 1 570 ? -5.228 -6.345 11.286 1.00 88.19 570 ARG A C 1
ATOM 4231 O O . ARG A 1 570 ? -5.176 -5.408 10.487 1.00 88.19 570 ARG A O 1
ATOM 4238 N N . PRO A 1 571 ? -4.137 -6.869 11.875 1.00 89.94 571 PRO A N 1
ATOM 4239 C CA . PRO A 1 571 ? -2.812 -6.448 11.481 1.00 89.94 571 PRO A CA 1
ATOM 4240 C C . PRO A 1 571 ? -2.568 -6.875 10.035 1.00 89.94 571 PRO A C 1
ATOM 4242 O O . PRO A 1 571 ? -2.971 -7.967 9.637 1.00 89.94 571 PRO A O 1
ATOM 4245 N N . TYR A 1 572 ? -1.897 -6.029 9.266 1.00 91.75 572 TYR A N 1
ATOM 4246 C CA . TYR A 1 572 ? -1.328 -6.420 7.988 1.00 91.75 572 TYR A CA 1
ATOM 4247 C C . TYR A 1 572 ? 0.180 -6.224 8.001 1.00 91.75 572 TYR A C 1
ATOM 4249 O O . TYR A 1 572 ? 0.700 -5.367 8.720 1.00 91.75 572 TYR A O 1
ATOM 4257 N N . SER A 1 573 ? 0.874 -7.002 7.183 1.00 89.50 573 SER A N 1
ATOM 4258 C CA . SER A 1 573 ? 2.300 -6.849 6.924 1.00 89.50 573 SER A CA 1
ATOM 4259 C C . SER A 1 573 ? 2.654 -7.338 5.524 1.00 89.50 573 SER A C 1
ATOM 4261 O O . SER A 1 573 ? 1.847 -7.979 4.846 1.00 89.50 573 SER A O 1
ATOM 4263 N N . VAL A 1 574 ? 3.868 -7.024 5.084 1.00 91.62 574 VAL A N 1
ATOM 4264 C CA . VAL A 1 574 ? 4.445 -7.524 3.837 1.00 91.62 574 VAL A CA 1
ATOM 4265 C C . VAL A 1 574 ? 5.776 -8.225 4.113 1.00 91.62 574 VAL A C 1
ATOM 4267 O O . VAL A 1 574 ? 6.482 -7.890 5.064 1.00 91.62 574 VAL A O 1
ATOM 4270 N N . SER A 1 575 ? 6.110 -9.235 3.310 1.00 86.75 575 SER A N 1
ATOM 4271 C CA . SER A 1 575 ? 7.387 -9.944 3.399 1.00 86.75 575 SER A CA 1
ATOM 4272 C C . SER A 1 575 ? 8.573 -9.000 3.199 1.00 86.75 575 SER A C 1
ATOM 4274 O O . SER A 1 575 ? 8.485 -8.062 2.409 1.00 86.75 575 SER A O 1
ATOM 4276 N N . ALA A 1 576 ? 9.694 -9.313 3.854 1.00 77.25 576 ALA A N 1
ATOM 4277 C CA . ALA A 1 576 ? 10.908 -8.502 3.831 1.00 77.25 576 ALA A CA 1
ATOM 4278 C C . ALA A 1 576 ? 11.340 -8.100 2.405 1.00 77.25 576 ALA A C 1
ATOM 4280 O O . ALA A 1 576 ? 11.455 -8.956 1.527 1.00 77.25 576 ALA A O 1
ATOM 4281 N N . GLY A 1 577 ? 11.601 -6.811 2.192 1.00 69.00 577 GLY A N 1
ATOM 4282 C CA . GLY A 1 577 ? 11.970 -6.220 0.903 1.00 69.00 577 GLY A CA 1
ATOM 4283 C C . GLY A 1 577 ? 10.790 -5.910 -0.024 1.00 69.00 577 GLY A C 1
ATOM 4284 O O . GLY A 1 577 ? 10.980 -5.230 -1.029 1.00 69.00 577 GLY A O 1
ATOM 4285 N N . GLY A 1 578 ? 9.580 -6.364 0.307 1.00 76.62 578 GLY A N 1
ATOM 4286 C CA . GLY A 1 578 ? 8.350 -5.975 -0.375 1.00 76.62 578 GLY A CA 1
ATOM 4287 C C . GLY A 1 578 ? 7.787 -4.669 0.173 1.00 76.62 578 GLY A C 1
ATOM 4288 O O . GLY A 1 578 ? 8.045 -4.307 1.322 1.00 76.62 578 GLY A O 1
ATOM 4289 N N . ALA A 1 579 ? 6.994 -3.962 -0.632 1.00 88.75 579 ALA A N 1
ATOM 4290 C CA . ALA A 1 579 ? 6.308 -2.758 -0.181 1.00 88.75 579 ALA A CA 1
ATOM 4291 C C . ALA A 1 579 ? 4.790 -2.903 -0.290 1.00 88.75 579 ALA A C 1
ATOM 4293 O O . ALA A 1 579 ? 4.272 -3.639 -1.125 1.00 88.75 579 ALA A O 1
ATOM 4294 N N . ILE A 1 580 ? 4.062 -2.205 0.574 1.00 92.56 580 ILE A N 1
ATOM 4295 C CA . ILE A 1 580 ? 2.603 -2.303 0.668 1.00 92.56 580 ILE A CA 1
ATOM 4296 C C . ILE A 1 580 ? 1.988 -0.913 0.805 1.00 92.56 580 ILE A C 1
ATOM 4298 O O . ILE A 1 580 ? 2.534 -0.045 1.485 1.00 92.56 580 ILE A O 1
ATOM 4302 N N . SER A 1 581 ? 0.859 -0.702 0.139 1.00 92.81 581 SER A N 1
ATOM 4303 C CA . SER A 1 581 ? 0.053 0.513 0.184 1.00 92.81 581 SER A CA 1
ATOM 4304 C C . SER A 1 581 ? -1.326 0.182 0.742 1.00 92.81 581 SER A C 1
ATOM 4306 O O . SER A 1 581 ? -1.940 -0.816 0.362 1.00 92.81 581 SER A O 1
ATOM 4308 N N . ARG A 1 582 ? -1.824 1.041 1.635 1.00 93.00 582 ARG A N 1
ATOM 4309 C CA . ARG A 1 582 ? -3.193 0.996 2.158 1.00 93.00 582 ARG A CA 1
ATOM 4310 C C . ARG A 1 582 ? -3.964 2.210 1.657 1.00 93.00 582 ARG A C 1
ATOM 4312 O O . ARG A 1 582 ? -3.463 3.329 1.730 1.00 93.00 582 ARG A O 1
ATOM 4319 N N . ASN A 1 583 ? -5.189 1.993 1.184 1.00 91.12 583 ASN A N 1
ATOM 4320 C CA . ASN A 1 583 ? -6.123 3.031 0.729 1.00 91.12 583 ASN A CA 1
ATOM 4321 C C . ASN A 1 583 ? -5.523 4.000 -0.309 1.00 91.12 583 ASN A C 1
ATOM 4323 O O . ASN A 1 583 ? -5.841 5.186 -0.310 1.00 91.12 583 ASN A O 1
ATOM 4327 N N . GLY A 1 584 ? -4.636 3.499 -1.178 1.00 83.88 584 GLY A N 1
ATOM 4328 C CA . GLY A 1 584 ? -3.955 4.304 -2.197 1.00 83.88 584 GLY A CA 1
ATOM 4329 C C . GLY A 1 584 ? -2.873 5.245 -1.654 1.00 83.88 584 GLY A C 1
ATOM 4330 O O . GLY A 1 584 ? -2.463 6.161 -2.363 1.00 83.88 584 GLY A O 1
ATOM 4331 N N . GLY A 1 585 ? -2.419 5.049 -0.411 1.00 78.31 585 GLY A N 1
ATOM 4332 C CA . GLY A 1 585 ? -1.284 5.768 0.168 1.00 78.31 585 GLY A CA 1
ATOM 4333 C C . GLY A 1 585 ? 0.065 5.373 -0.447 1.00 78.31 585 GLY A C 1
ATOM 4334 O O . GLY A 1 585 ? 0.146 4.529 -1.341 1.00 78.31 585 GLY A O 1
ATOM 4335 N N . ALA A 1 586 ? 1.149 5.966 0.052 1.00 83.00 586 ALA A N 1
ATOM 4336 C CA . ALA A 1 586 ? 2.499 5.606 -0.376 1.00 83.00 586 ALA A CA 1
ATOM 4337 C C . ALA A 1 586 ? 2.821 4.131 -0.077 1.00 83.00 586 ALA A C 1
ATOM 4339 O O . ALA A 1 586 ? 2.363 3.564 0.918 1.00 83.00 586 ALA A O 1
ATOM 4340 N N . TYR A 1 587 ? 3.640 3.521 -0.935 1.00 86.31 587 TYR A N 1
ATOM 4341 C CA . TYR A 1 587 ? 4.173 2.184 -0.699 1.00 86.31 587 TYR A CA 1
ATOM 4342 C C . TYR A 1 587 ? 5.245 2.230 0.389 1.00 86.31 587 TYR A C 1
ATOM 4344 O O . TYR A 1 587 ? 6.257 2.915 0.247 1.00 86.31 587 TYR A O 1
ATOM 4352 N N . VAL A 1 588 ? 5.024 1.478 1.465 1.00 84.62 588 VAL A N 1
ATOM 4353 C CA . VAL A 1 588 ? 5.952 1.368 2.595 1.00 84.62 588 VAL A CA 1
ATOM 4354 C C . VAL A 1 588 ? 6.662 0.021 2.522 1.00 84.62 588 VAL A C 1
ATOM 4356 O O . VAL A 1 588 ? 6.007 -1.022 2.562 1.00 84.62 588 VAL A O 1
ATOM 4359 N N . ILE A 1 589 ? 7.992 0.047 2.406 1.00 78.31 589 ILE A N 1
ATOM 4360 C CA . ILE A 1 589 ? 8.843 -1.153 2.458 1.00 78.31 589 ILE A CA 1
ATOM 4361 C C . ILE A 1 589 ? 8.746 -1.770 3.850 1.00 78.31 589 ILE A C 1
ATOM 4363 O O . ILE A 1 589 ? 8.792 -1.043 4.842 1.00 78.31 589 ILE A O 1
ATOM 4367 N N . ASP A 1 590 ? 8.599 -3.094 3.915 1.00 75.44 590 ASP A N 1
ATOM 4368 C CA . ASP A 1 590 ? 8.363 -3.838 5.160 1.00 75.44 590 ASP A CA 1
ATOM 4369 C C . ASP A 1 590 ? 7.171 -3.268 5.954 1.00 75.44 590 ASP A C 1
ATOM 4371 O O . ASP A 1 590 ? 7.111 -3.346 7.184 1.00 75.44 590 ASP A O 1
ATOM 4375 N N . GLY A 1 591 ? 6.230 -2.641 5.238 1.00 69.81 591 GLY A N 1
ATOM 4376 C CA . GLY A 1 591 ? 5.101 -1.941 5.820 1.00 69.81 591 GLY A CA 1
ATOM 4377 C C . GLY A 1 591 ? 4.227 -2.882 6.637 1.00 69.81 591 GLY A C 1
ATOM 4378 O O . GLY A 1 591 ? 3.865 -3.973 6.195 1.00 69.81 591 GLY A O 1
ATOM 4379 N N . ALA A 1 592 ? 3.863 -2.425 7.830 1.00 83.50 592 ALA A N 1
ATOM 4380 C CA . ALA A 1 592 ? 2.914 -3.089 8.703 1.00 83.50 592 ALA A CA 1
ATOM 4381 C C . ALA A 1 592 ? 1.942 -2.063 9.286 1.00 83.50 592 ALA A C 1
ATOM 4383 O O . ALA A 1 592 ? 2.271 -0.884 9.435 1.00 83.50 592 ALA A O 1
ATOM 4384 N N . GLY A 1 593 ? 0.738 -2.507 9.616 1.00 86.50 593 GLY A N 1
ATOM 4385 C CA . GLY A 1 593 ? -0.296 -1.638 10.162 1.00 86.50 593 GLY A CA 1
ATOM 4386 C C . GLY A 1 593 ? -1.556 -2.412 10.499 1.00 86.50 593 GLY A C 1
ATOM 4387 O O . GLY A 1 593 ? -1.509 -3.620 10.694 1.00 86.50 593 GLY A O 1
ATOM 4388 N N . PHE A 1 594 ? -2.687 -1.713 10.549 1.00 88.94 594 PHE A N 1
ATOM 4389 C CA . PHE A 1 594 ? -3.998 -2.317 10.763 1.00 88.94 594 PHE A CA 1
ATOM 4390 C C . PHE A 1 594 ? -4.940 -1.951 9.620 1.00 88.94 594 PHE A C 1
ATOM 4392 O O . PHE A 1 594 ? -4.913 -0.820 9.130 1.00 88.94 594 PHE A O 1
ATOM 4399 N N . VAL A 1 595 ? -5.776 -2.906 9.225 1.00 89.00 595 VAL A N 1
ATOM 4400 C CA . VAL A 1 595 ? -6.890 -2.715 8.292 1.00 89.00 595 VAL A CA 1
ATOM 4401 C C . VAL A 1 595 ? -8.217 -2.996 8.974 1.00 89.00 595 VAL A C 1
ATOM 4403 O O . VAL A 1 595 ? -8.283 -3.799 9.902 1.00 89.00 595 VAL A O 1
ATOM 4406 N N . VAL A 1 596 ? -9.267 -2.351 8.482 1.00 90.12 596 VAL A N 1
ATOM 4407 C CA . VAL A 1 596 ? -10.671 -2.661 8.774 1.00 90.12 596 VAL A CA 1
ATOM 4408 C C . VAL A 1 596 ? -11.378 -3.133 7.504 1.00 90.12 596 VAL A C 1
ATOM 4410 O O . VAL A 1 596 ? -10.856 -2.995 6.396 1.00 90.12 596 VAL A O 1
ATOM 4413 N N . ASN A 1 597 ? -12.587 -3.676 7.658 1.00 87.81 597 ASN A N 1
ATOM 4414 C CA . ASN A 1 597 ? -13.439 -4.049 6.530 1.00 87.81 597 ASN A CA 1
ATOM 4415 C C . ASN A 1 597 ? -13.626 -2.861 5.561 1.00 87.81 597 ASN A C 1
ATOM 4417 O O . ASN A 1 597 ? -14.010 -1.771 5.986 1.00 87.81 597 ASN A O 1
ATOM 4421 N N . GLY A 1 598 ? -13.381 -3.077 4.270 1.00 86.06 598 GLY A N 1
ATOM 4422 C CA . GLY A 1 598 ? -13.491 -2.073 3.209 1.00 86.06 598 GLY A CA 1
ATOM 4423 C C . GLY A 1 598 ? -12.208 -1.301 2.888 1.00 86.06 598 GLY A C 1
ATOM 4424 O O . GLY A 1 598 ? -12.165 -0.648 1.846 1.00 86.06 598 GLY A O 1
ATOM 4425 N N . ASP A 1 599 ? -11.158 -1.389 3.713 1.00 93.69 599 ASP A N 1
ATOM 4426 C CA . ASP A 1 599 ? -9.848 -0.848 3.334 1.00 93.69 599 ASP A CA 1
ATOM 4427 C C . ASP A 1 599 ? -9.308 -1.555 2.089 1.00 93.69 599 ASP A C 1
ATOM 4429 O O . ASP A 1 599 ? -9.515 -2.752 1.912 1.00 93.69 599 ASP A O 1
ATOM 4433 N N . THR A 1 600 ? -8.554 -0.851 1.249 1.00 94.88 600 THR A N 1
ATOM 4434 C CA . THR A 1 600 ? -7.868 -1.458 0.105 1.00 94.88 600 THR A CA 1
ATOM 4435 C C . THR A 1 600 ? -6.384 -1.651 0.374 1.00 94.88 600 THR A C 1
ATOM 4437 O O . THR A 1 600 ? -5.729 -0.722 0.848 1.00 94.88 600 THR A O 1
ATOM 4440 N N . ILE A 1 601 ? -5.835 -2.802 -0.005 1.00 94.50 601 ILE A N 1
ATOM 4441 C CA . ILE A 1 601 ? -4.406 -3.112 0.058 1.00 94.50 601 ILE A CA 1
ATOM 4442 C C . ILE A 1 601 ? -3.864 -3.373 -1.349 1.00 94.50 601 ILE A C 1
ATOM 4444 O O . ILE A 1 601 ? -4.406 -4.201 -2.078 1.00 94.50 601 ILE A O 1
ATOM 4448 N N . SER A 1 602 ? -2.770 -2.700 -1.699 1.00 96.06 602 SER A N 1
ATOM 4449 C CA . SER A 1 602 ? -1.968 -2.983 -2.893 1.00 96.06 602 SER A CA 1
ATOM 4450 C C . SER A 1 602 ? -0.547 -3.341 -2.487 1.00 96.06 602 SER A C 1
ATOM 4452 O O . SER A 1 602 ? 0.004 -2.763 -1.551 1.00 96.06 602 SER A O 1
ATOM 4454 N N . VAL A 1 603 ? 0.065 -4.276 -3.201 1.00 96.50 603 VAL A N 1
ATOM 4455 C CA . VAL A 1 603 ? 1.425 -4.749 -2.933 1.00 96.50 603 VAL A CA 1
ATOM 4456 C C . VAL A 1 603 ? 2.317 -4.368 -4.098 1.00 96.50 603 VAL A C 1
ATOM 4458 O O . VAL A 1 603 ? 1.934 -4.532 -5.254 1.00 96.50 603 VAL A O 1
ATOM 4461 N N . ARG A 1 604 ? 3.515 -3.884 -3.789 1.00 96.12 604 ARG A N 1
ATOM 4462 C CA . ARG A 1 604 ? 4.564 -3.607 -4.758 1.00 96.12 604 ARG A CA 1
ATOM 4463 C C . ARG A 1 604 ? 5.652 -4.653 -4.654 1.00 96.12 604 ARG A C 1
ATOM 4465 O O . ARG A 1 604 ? 6.171 -4.929 -3.569 1.00 96.12 604 ARG A O 1
ATOM 4472 N N . ASN A 1 605 ? 6.003 -5.196 -5.806 1.00 94.81 605 ASN A N 1
ATOM 4473 C CA . ASN A 1 605 ? 7.079 -6.152 -5.965 1.00 94.81 605 ASN A CA 1
ATOM 4474 C C . ASN A 1 605 ? 8.023 -5.661 -7.069 1.00 94.81 605 ASN A C 1
ATOM 4476 O O . ASN A 1 605 ? 7.578 -5.171 -8.107 1.00 94.81 605 ASN A O 1
ATOM 4480 N N . HIS A 1 606 ? 9.322 -5.761 -6.806 1.00 92.00 606 HIS A N 1
ATOM 4481 C CA . HIS A 1 606 ? 10.371 -5.336 -7.718 1.00 92.00 606 HIS A CA 1
ATOM 4482 C C . HIS A 1 606 ? 10.820 -6.527 -8.563 1.00 92.00 606 HIS A C 1
ATOM 4484 O O . HIS A 1 606 ? 11.130 -7.597 -8.028 1.00 92.00 606 HIS A O 1
ATOM 4490 N N . SER A 1 607 ? 10.840 -6.365 -9.882 1.00 89.31 607 SER A N 1
ATOM 4491 C CA . SER A 1 607 ? 11.294 -7.412 -10.794 1.00 89.31 607 SER A CA 1
ATOM 4492 C C . SER A 1 607 ? 12.806 -7.643 -10.663 1.00 89.31 607 SER A C 1
ATOM 4494 O O . SER A 1 607 ? 13.576 -6.757 -10.298 1.00 89.31 607 SER A O 1
ATOM 4496 N N . SER A 1 608 ? 13.262 -8.859 -10.956 1.00 88.12 608 SER A N 1
ATOM 4497 C CA . SER A 1 608 ? 14.694 -9.161 -11.009 1.00 88.12 608 SER A CA 1
ATOM 4498 C C . SER A 1 608 ? 15.374 -8.447 -12.182 1.00 88.12 608 SER A C 1
ATOM 4500 O O . SER A 1 608 ? 14.763 -8.240 -13.234 1.00 88.12 608 SER A O 1
ATOM 4502 N N . THR A 1 609 ? 16.666 -8.154 -12.036 1.00 83.62 609 THR A N 1
ATOM 4503 C CA . THR A 1 609 ? 17.552 -7.771 -13.145 1.00 83.62 609 THR A CA 1
ATOM 4504 C C . THR A 1 609 ? 17.820 -8.933 -14.109 1.00 83.62 609 THR A C 1
ATOM 4506 O O . THR A 1 609 ? 18.160 -8.698 -15.270 1.00 83.62 609 THR A O 1
ATOM 4509 N N . ASP A 1 610 ? 17.664 -10.179 -13.648 1.00 76.75 610 ASP A N 1
ATOM 4510 C CA . ASP A 1 610 ? 17.892 -11.383 -14.439 1.00 76.75 610 ASP A CA 1
ATOM 4511 C C . ASP A 1 610 ? 16.609 -11.816 -15.180 1.00 76.75 610 ASP A C 1
ATOM 4513 O O . ASP A 1 610 ? 15.515 -11.830 -14.605 1.00 76.75 610 ASP A O 1
ATOM 4517 N N . PRO A 1 611 ? 16.711 -12.212 -16.461 1.00 72.62 611 PRO A N 1
ATOM 4518 C CA . PRO A 1 611 ? 15.554 -12.625 -17.245 1.00 72.62 611 PRO A CA 1
ATOM 4519 C C . PRO A 1 611 ? 14.960 -13.940 -16.728 1.00 72.62 611 PRO A C 1
ATOM 4521 O O . PRO A 1 611 ? 15.677 -14.832 -16.276 1.00 72.62 611 PRO A O 1
ATOM 4524 N N . ALA A 1 612 ? 13.644 -14.097 -16.887 1.00 76.75 612 ALA A N 1
ATOM 4525 C CA . ALA A 1 612 ? 12.867 -15.278 -16.477 1.00 76.75 612 ALA A CA 1
ATOM 4526 C C . ALA A 1 612 ? 12.881 -15.572 -14.967 1.00 76.75 612 ALA A C 1
ATOM 4528 O O . ALA A 1 612 ? 12.479 -16.664 -14.557 1.00 76.75 612 ALA A O 1
ATOM 4529 N N . VAL A 1 613 ? 13.349 -14.637 -14.141 1.00 86.00 613 VAL A N 1
ATOM 4530 C CA . VAL A 1 613 ? 13.351 -14.794 -12.689 1.00 86.00 613 VAL A CA 1
ATOM 4531 C C . VAL A 1 613 ? 12.036 -14.275 -12.122 1.00 86.00 613 VAL A C 1
ATOM 4533 O O . VAL A 1 613 ? 11.591 -13.172 -12.436 1.00 86.00 613 VAL A O 1
ATOM 4536 N N . GLN A 1 614 ? 11.414 -15.095 -11.280 1.00 92.25 614 GLN A N 1
ATOM 4537 C CA . GLN A 1 614 ? 10.264 -14.704 -10.480 1.00 92.25 614 GLN A CA 1
ATOM 4538 C C . GLN A 1 614 ? 10.743 -14.150 -9.140 1.00 92.25 614 GLN A C 1
ATOM 4540 O O . GLN A 1 614 ? 11.516 -14.800 -8.434 1.00 92.25 614 GLN A O 1
ATOM 4545 N N . THR A 1 615 ? 10.266 -12.960 -8.798 1.00 93.38 615 THR A N 1
ATOM 4546 C CA . THR A 1 615 ? 10.334 -12.391 -7.455 1.00 93.38 615 THR A CA 1
ATOM 4547 C C . THR A 1 615 ? 8.951 -12.467 -6.824 1.00 93.38 615 THR A C 1
ATOM 4549 O O . THR A 1 615 ? 7.934 -12.314 -7.503 1.00 93.38 615 THR A O 1
ATOM 4552 N N . ASP A 1 616 ? 8.900 -12.700 -5.516 1.00 95.50 616 ASP A N 1
ATOM 4553 C CA . ASP A 1 616 ? 7.656 -12.878 -4.773 1.00 95.50 616 ASP A CA 1
ATOM 4554 C C . ASP A 1 616 ? 7.616 -11.926 -3.585 1.00 95.50 616 ASP A C 1
ATOM 4556 O O . ASP A 1 616 ? 8.570 -11.841 -2.809 1.00 95.50 616 ASP A O 1
ATOM 4560 N N . VAL A 1 617 ? 6.475 -11.265 -3.411 1.00 95.56 617 VAL A N 1
ATOM 4561 C CA . VAL A 1 617 ? 6.164 -10.493 -2.211 1.00 95.56 617 VAL A CA 1
ATOM 4562 C C . VAL A 1 617 ? 4.864 -11.016 -1.627 1.00 95.56 617 VAL A C 1
ATOM 4564 O O . VAL A 1 617 ? 3.858 -11.117 -2.320 1.00 95.56 617 VAL A O 1
ATOM 4567 N N . THR A 1 618 ? 4.870 -11.361 -0.344 1.00 95.31 618 THR A N 1
ATOM 4568 C CA . THR A 1 618 ? 3.689 -11.890 0.347 1.00 95.31 618 THR A CA 1
ATOM 4569 C C . THR A 1 618 ? 3.097 -10.827 1.253 1.00 95.31 618 THR A C 1
ATOM 4571 O O . THR A 1 618 ? 3.795 -10.327 2.131 1.00 95.31 618 THR A O 1
ATOM 4574 N N . ALA A 1 619 ? 1.817 -10.506 1.064 1.00 94.19 619 ALA A N 1
ATOM 4575 C CA . ALA A 1 619 ? 1.051 -9.735 2.034 1.00 94.19 619 ALA A CA 1
ATOM 4576 C C . ALA A 1 619 ? 0.307 -10.674 2.979 1.00 94.19 619 ALA A C 1
ATOM 4578 O O . ALA A 1 619 ? -0.256 -11.687 2.562 1.00 94.19 619 ALA A O 1
ATOM 4579 N N . ILE A 1 620 ? 0.300 -10.310 4.253 1.00 93.25 620 ILE A N 1
ATOM 4580 C CA . ILE A 1 620 ? -0.373 -11.025 5.333 1.00 93.25 620 ILE A CA 1
ATOM 4581 C C . ILE A 1 620 ? -1.403 -10.065 5.919 1.00 93.25 620 ILE A C 1
ATOM 4583 O O . ILE A 1 620 ? -1.075 -8.908 6.167 1.00 93.25 620 ILE A O 1
ATOM 4587 N N . ILE A 1 621 ? -2.635 -10.528 6.128 1.00 90.38 621 ILE A N 1
ATOM 4588 C CA . ILE A 1 621 ? -3.693 -9.795 6.826 1.00 90.38 621 ILE A CA 1
ATOM 4589 C C . ILE A 1 621 ? -4.326 -10.754 7.833 1.00 90.38 621 ILE A C 1
ATOM 4591 O O . ILE A 1 621 ? -4.954 -11.736 7.444 1.00 90.38 621 ILE A O 1
ATOM 4595 N N . GLY A 1 622 ? -4.153 -10.484 9.127 1.00 88.00 622 GLY A N 1
ATOM 4596 C CA . GLY A 1 622 ? -4.499 -11.441 10.177 1.00 88.00 622 GLY A CA 1
ATOM 4597 C C . GLY A 1 622 ? -3.748 -12.760 9.970 1.00 88.00 622 GLY A C 1
ATOM 4598 O O . GLY A 1 622 ? -2.519 -12.784 9.935 1.00 88.00 622 GLY A O 1
ATOM 4599 N N . THR A 1 623 ? -4.498 -13.843 9.808 1.00 86.19 623 THR A N 1
ATOM 4600 C CA . THR A 1 623 ? -3.998 -15.196 9.519 1.00 86.19 623 THR A CA 1
ATOM 4601 C C . THR A 1 623 ? -4.001 -15.549 8.028 1.00 86.19 623 THR A C 1
ATOM 4603 O O . THR A 1 623 ? -3.371 -16.533 7.633 1.00 86.19 623 THR A O 1
ATOM 4606 N N . SER A 1 624 ? -4.659 -14.745 7.190 1.00 87.38 624 SER A N 1
ATOM 4607 C CA . SER A 1 624 ? -4.725 -14.946 5.741 1.00 87.38 624 SER A CA 1
ATOM 4608 C C . SER A 1 624 ? -3.508 -14.325 5.060 1.00 87.38 624 SER A C 1
ATOM 4610 O O . SER A 1 624 ? -3.004 -13.277 5.466 1.00 87.38 624 SER A O 1
ATOM 4612 N N . SER A 1 625 ? -3.027 -14.945 3.985 1.00 93.12 625 SER A N 1
ATOM 4613 C CA . SER A 1 625 ? -1.904 -14.406 3.214 1.00 93.12 625 SER A CA 1
ATOM 4614 C C . SER A 1 625 ? -2.047 -14.681 1.727 1.00 93.12 625 SER A C 1
ATOM 4616 O O . SER A 1 625 ? -2.631 -15.688 1.328 1.00 93.12 625 SER A O 1
ATOM 4618 N N . ALA A 1 626 ? -1.490 -13.784 0.918 1.00 94.31 626 ALA A N 1
ATOM 4619 C CA . ALA A 1 626 ? -1.445 -13.913 -0.528 1.00 94.31 626 ALA A CA 1
ATOM 4620 C C . ALA A 1 626 ? -0.108 -13.412 -1.072 1.00 94.31 626 ALA A C 1
ATOM 4622 O O . ALA A 1 626 ? 0.437 -12.405 -0.611 1.00 94.31 626 ALA A O 1
ATOM 4623 N N . THR A 1 627 ? 0.404 -14.104 -2.084 1.00 95.94 627 THR A N 1
ATOM 4624 C CA . THR A 1 627 ? 1.659 -13.754 -2.750 1.00 95.94 627 THR A CA 1
ATOM 4625 C C . THR A 1 627 ? 1.373 -13.035 -4.059 1.00 95.94 627 THR A C 1
ATOM 4627 O O . THR A 1 627 ? 0.606 -13.519 -4.888 1.00 95.94 627 THR A O 1
ATOM 4630 N N . TYR A 1 628 ? 2.007 -11.880 -4.243 1.00 97.25 628 TYR A N 1
ATOM 4631 C CA . TYR A 1 628 ? 2.090 -11.188 -5.517 1.00 97.25 628 TYR A CA 1
ATOM 4632 C C . TYR A 1 628 ? 3.419 -11.525 -6.191 1.00 97.25 628 TYR A C 1
ATOM 4634 O O . TYR A 1 628 ? 4.491 -11.097 -5.751 1.00 97.25 628 TYR A O 1
ATOM 4642 N N . SER A 1 629 ? 3.333 -12.311 -7.258 1.00 95.12 629 SER A N 1
ATOM 4643 C CA . SER A 1 629 ? 4.484 -12.760 -8.037 1.00 95.12 629 SER A CA 1
ATOM 4644 C C . SER A 1 629 ? 4.706 -11.856 -9.242 1.00 95.12 629 SER A C 1
ATOM 4646 O O . SER A 1 629 ? 3.789 -11.632 -10.034 1.00 95.12 629 SER A O 1
ATOM 4648 N N . VAL A 1 630 ? 5.940 -11.387 -9.410 1.00 93.44 630 VAL A N 1
ATOM 4649 C CA . VAL A 1 630 ? 6.395 -10.656 -10.594 1.00 93.44 630 VAL A CA 1
ATOM 4650 C C . VAL A 1 630 ? 7.450 -11.509 -11.275 1.00 93.44 630 VAL A C 1
ATOM 4652 O O . VAL A 1 630 ? 8.510 -11.782 -10.723 1.00 93.44 630 VAL A O 1
ATOM 4655 N N . THR A 1 631 ? 7.159 -11.976 -12.483 1.00 88.75 631 THR A N 1
ATOM 4656 C CA . THR A 1 631 ? 8.144 -12.672 -13.311 1.00 88.75 631 THR A CA 1
ATOM 4657 C C . THR A 1 631 ? 8.740 -11.673 -14.281 1.00 88.75 631 THR A C 1
ATOM 4659 O O . THR A 1 631 ? 8.058 -11.253 -15.225 1.00 88.75 631 THR A O 1
ATOM 4662 N N . THR A 1 632 ? 10.014 -11.317 -14.063 1.00 85.50 632 THR A N 1
ATOM 4663 C CA . THR A 1 632 ? 10.805 -10.600 -15.066 1.00 85.50 632 THR A CA 1
ATOM 4664 C C . THR A 1 632 ? 10.647 -11.348 -16.367 1.00 85.50 632 THR A C 1
ATOM 4666 O O . THR A 1 632 ? 10.746 -12.581 -16.391 1.00 85.50 632 THR A O 1
ATOM 4669 N N . ALA A 1 633 ? 10.360 -10.614 -17.437 1.00 71.81 633 ALA A N 1
ATOM 4670 C CA . ALA A 1 633 ? 10.234 -11.166 -18.761 1.00 71.81 633 ALA A CA 1
ATOM 4671 C C . ALA A 1 633 ? 11.326 -12.204 -18.966 1.00 71.81 633 ALA A C 1
ATOM 4673 O O . ALA A 1 633 ? 12.522 -11.954 -18.786 1.00 71.81 633 ALA A O 1
ATOM 4674 N N . GLY A 1 634 ? 10.883 -13.427 -19.262 1.00 58.03 634 GLY A N 1
ATOM 4675 C CA . GLY A 1 634 ? 11.805 -14.414 -19.771 1.00 58.03 634 GLY A CA 1
ATOM 4676 C C . GLY A 1 634 ? 12.504 -13.850 -20.994 1.00 58.03 634 GLY A C 1
ATOM 4677 O O . GLY A 1 634 ? 12.033 -12.888 -21.606 1.00 58.03 634 GLY A O 1
ATOM 4678 N N . ALA A 1 635 ? 13.559 -14.519 -21.436 1.00 46.31 635 ALA A N 1
ATOM 4679 C CA . ALA A 1 635 ? 13.816 -14.552 -22.867 1.00 46.31 635 ALA A CA 1
ATOM 4680 C C . ALA A 1 635 ? 12.618 -15.247 -23.563 1.00 46.31 635 ALA A C 1
ATOM 4682 O O . ALA A 1 635 ? 12.694 -16.380 -24.025 1.00 46.31 635 ALA A O 1
ATOM 4683 N N . GLY A 1 636 ? 11.445 -14.608 -23.551 1.00 45.59 636 GLY A N 1
ATOM 4684 C CA . GLY A 1 636 ? 10.550 -14.645 -24.682 1.00 45.59 636 GLY A CA 1
ATOM 4685 C C . GLY A 1 636 ? 11.286 -13.916 -25.790 1.00 45.59 636 GLY A C 1
ATOM 4686 O O . GLY A 1 636 ? 11.947 -12.915 -25.527 1.00 45.59 636 GLY A O 1
ATOM 4687 N N . SER A 1 637 ? 11.219 -14.469 -26.995 1.00 59.50 637 SER A N 1
ATOM 4688 C CA . SER A 1 637 ? 11.993 -14.035 -28.149 1.00 59.50 637 SER A CA 1
ATOM 4689 C C . SER A 1 637 ? 11.940 -12.512 -28.312 1.00 59.50 637 SER A C 1
ATOM 4691 O O . SER A 1 637 ? 10.981 -11.987 -28.885 1.00 59.50 637 SER A O 1
ATOM 4693 N N . ARG A 1 638 ? 12.949 -11.787 -27.822 1.00 71.94 638 ARG A N 1
ATOM 4694 C CA . ARG A 1 638 ? 13.102 -10.387 -28.214 1.00 71.94 638 ARG A CA 1
ATOM 4695 C C . ARG A 1 638 ? 13.934 -10.361 -29.472 1.00 71.94 638 ARG A C 1
ATOM 4697 O O . ARG A 1 638 ? 14.812 -11.206 -29.654 1.00 71.94 638 ARG A O 1
ATOM 4704 N N . LEU A 1 639 ? 13.649 -9.408 -30.352 1.00 81.31 639 LEU A N 1
ATOM 4705 C CA . LEU A 1 639 ? 14.482 -9.206 -31.527 1.00 81.31 639 LEU A CA 1
ATOM 4706 C C . LEU A 1 639 ? 15.930 -9.000 -31.071 1.00 81.31 639 LEU A C 1
ATOM 4708 O O . LEU A 1 639 ? 16.212 -8.218 -30.157 1.00 81.31 639 LEU A O 1
ATOM 4712 N N . TRP A 1 640 ? 16.830 -9.758 -31.683 1.00 91.31 640 TRP A N 1
ATOM 4713 C CA . TRP A 1 640 ? 18.259 -9.584 -31.507 1.00 91.31 640 TRP A CA 1
ATOM 4714 C C . TRP A 1 640 ? 18.653 -8.235 -32.110 1.00 91.31 640 TRP A C 1
ATOM 4716 O O . TRP A 1 640 ? 18.244 -7.905 -33.227 1.00 91.31 640 TRP A O 1
ATOM 4726 N N . VAL A 1 641 ? 19.456 -7.466 -31.386 1.00 91.81 641 VAL A N 1
ATOM 4727 C CA . VAL A 1 641 ? 19.978 -6.163 -31.814 1.00 91.81 641 VAL A CA 1
ATOM 4728 C C . VAL A 1 641 ? 21.508 -6.150 -31.716 1.00 91.81 641 VAL A C 1
ATOM 4730 O O . VAL A 1 641 ? 22.078 -6.935 -30.962 1.00 91.81 641 VAL A O 1
ATOM 4733 N N . PRO A 1 642 ? 22.215 -5.253 -32.425 1.00 94.50 642 PRO A N 1
ATOM 4734 C CA . PRO A 1 642 ? 23.680 -5.223 -32.433 1.00 94.50 642 PRO A CA 1
ATOM 4735 C C . PRO A 1 642 ? 24.353 -5.146 -31.055 1.00 94.50 642 PRO A C 1
ATOM 4737 O O . PRO A 1 642 ? 25.448 -5.686 -30.903 1.00 94.50 642 PRO A O 1
ATOM 4740 N N . SER A 1 643 ? 23.716 -4.549 -30.037 1.00 90.69 643 SER A N 1
ATOM 4741 C CA . SER A 1 643 ? 24.237 -4.532 -28.655 1.00 90.69 643 SER A CA 1
ATOM 4742 C C . SER A 1 643 ? 24.394 -5.931 -28.042 1.00 90.69 643 SER A C 1
ATOM 4744 O O . SER A 1 643 ? 25.206 -6.121 -27.140 1.00 90.69 643 SER A O 1
ATOM 4746 N N . ASP A 1 644 ? 23.696 -6.936 -28.573 1.00 89.75 644 ASP A N 1
ATOM 4747 C CA . ASP A 1 644 ? 23.794 -8.337 -28.150 1.00 89.75 644 ASP A CA 1
ATOM 4748 C C . ASP A 1 644 ? 25.088 -9.025 -28.619 1.00 89.75 644 ASP A C 1
ATOM 4750 O O . ASP A 1 644 ? 25.354 -10.170 -28.253 1.00 89.75 644 ASP A O 1
ATOM 4754 N N . LEU A 1 645 ? 25.919 -8.342 -29.416 1.00 88.69 645 LEU A N 1
ATOM 4755 C CA . LEU A 1 645 ? 27.308 -8.744 -29.671 1.00 88.69 645 LEU A CA 1
ATOM 4756 C C . LEU A 1 645 ? 28.217 -8.527 -28.446 1.00 88.69 645 LEU A C 1
ATOM 4758 O O . LEU A 1 645 ? 29.366 -8.978 -28.450 1.00 88.69 645 LEU A O 1
ATOM 4762 N N . GLY A 1 646 ? 27.735 -7.834 -27.407 1.00 91.44 646 GLY A N 1
ATOM 4763 C CA . GLY A 1 646 ? 28.509 -7.518 -26.212 1.00 91.44 646 GLY A CA 1
ATOM 4764 C C . GLY A 1 646 ? 29.760 -6.704 -26.547 1.00 91.44 646 GLY A C 1
ATOM 4765 O O . GLY A 1 646 ? 29.727 -5.791 -27.369 1.00 91.44 646 GLY A O 1
ATOM 4766 N N . SER A 1 647 ? 30.898 -7.074 -25.956 1.00 91.12 647 SER A N 1
ATOM 4767 C CA . SER A 1 647 ? 32.178 -6.364 -26.119 1.00 91.12 647 SER A CA 1
ATOM 4768 C C . SER A 1 647 ? 32.746 -6.367 -27.543 1.00 91.12 647 SER A C 1
ATOM 4770 O O . SER A 1 647 ? 33.733 -5.674 -27.802 1.00 91.12 647 SER A O 1
ATOM 4772 N N . LYS A 1 648 ? 32.167 -7.159 -28.457 1.00 95.25 648 LYS A N 1
ATOM 4773 C CA . LYS A 1 648 ? 32.562 -7.163 -29.868 1.00 95.25 648 LYS A CA 1
ATOM 4774 C C . LYS A 1 648 ? 32.040 -5.945 -30.624 1.00 95.25 648 LYS A C 1
ATOM 4776 O O . LYS A 1 648 ? 32.621 -5.579 -31.643 1.00 95.25 648 LYS A O 1
ATOM 4781 N N . LEU A 1 649 ? 30.951 -5.324 -30.159 1.00 98.00 649 LEU A N 1
ATOM 4782 C CA . LEU A 1 649 ? 30.402 -4.120 -30.776 1.00 98.00 649 LEU A CA 1
ATOM 4783 C C . LEU A 1 649 ? 31.279 -2.912 -30.425 1.00 98.00 649 LEU A C 1
ATOM 4785 O O . LEU A 1 649 ? 31.354 -2.497 -29.270 1.00 98.00 649 LEU A O 1
ATOM 4789 N N . ALA A 1 650 ? 31.937 -2.338 -31.430 1.00 96.75 650 ALA A N 1
ATOM 4790 C CA . ALA A 1 650 ? 32.873 -1.234 -31.251 1.00 96.75 650 ALA A CA 1
ATOM 4791 C C . ALA A 1 650 ? 32.267 0.133 -31.603 1.00 96.75 650 ALA A C 1
ATOM 4793 O O . ALA A 1 650 ? 32.661 1.128 -31.000 1.00 96.75 650 ALA A O 1
ATOM 4794 N N . LEU A 1 651 ? 31.344 0.192 -32.565 1.00 97.88 651 LEU A N 1
ATOM 4795 C CA . LEU A 1 651 ? 30.610 1.400 -32.963 1.00 97.88 651 LEU A CA 1
ATOM 4796 C C . LEU A 1 651 ? 29.275 1.000 -33.587 1.00 97.88 651 LEU A C 1
ATOM 4798 O O . LEU A 1 651 ? 29.213 0.039 -34.360 1.00 97.88 651 LEU A O 1
ATOM 4802 N N . TRP A 1 652 ? 28.226 1.768 -33.297 1.00 98.38 652 TRP A N 1
ATOM 4803 C CA . TRP A 1 652 ? 26.906 1.553 -33.879 1.00 98.38 652 TRP A CA 1
ATOM 4804 C C . TRP A 1 652 ? 26.235 2.877 -34.236 1.00 98.38 652 TRP A C 1
ATOM 4806 O O . TRP A 1 652 ? 25.751 3.597 -33.370 1.00 98.38 652 TRP A O 1
ATOM 4816 N N . LEU A 1 653 ? 26.202 3.195 -35.528 1.00 98.00 653 LEU A N 1
ATOM 4817 C CA . LEU A 1 653 ? 25.626 4.426 -36.060 1.00 98.00 653 LEU A CA 1
ATOM 4818 C C . LEU A 1 653 ? 24.280 4.127 -36.706 1.00 98.00 653 LEU A C 1
ATOM 4820 O O . LEU A 1 653 ? 24.233 3.498 -37.765 1.00 98.00 653 LEU A O 1
ATOM 4824 N N . ARG A 1 654 ? 23.194 4.568 -36.069 1.00 96.31 654 ARG A N 1
ATOM 4825 C CA . ARG A 1 654 ? 21.828 4.200 -36.460 1.00 96.31 654 ARG A CA 1
ATOM 4826 C C . ARG A 1 654 ? 21.090 5.359 -37.126 1.00 96.31 654 ARG A C 1
ATOM 4828 O O . ARG A 1 654 ? 21.336 6.514 -36.769 1.00 96.31 654 ARG A O 1
ATOM 4835 N N . PRO A 1 655 ? 20.153 5.093 -38.047 1.00 91.31 655 PRO A N 1
ATOM 4836 C CA . PRO A 1 655 ? 19.380 6.152 -38.692 1.00 91.31 655 PRO A CA 1
ATOM 4837 C C . PRO A 1 655 ? 18.486 6.931 -37.714 1.00 91.31 655 PRO A C 1
ATOM 4839 O O . PRO A 1 655 ? 18.189 8.100 -37.958 1.00 91.31 655 PRO A O 1
ATOM 4842 N N . GLU A 1 656 ? 18.062 6.312 -36.608 1.00 93.19 656 GLU A N 1
ATOM 4843 C CA . GLU A 1 656 ? 17.220 6.929 -35.575 1.00 93.19 656 GLU A CA 1
ATOM 4844 C C . GLU A 1 656 ? 17.940 8.042 -34.809 1.00 93.19 656 GLU A C 1
ATOM 4846 O O . GLU A 1 656 ? 17.300 8.975 -34.329 1.00 93.19 656 GLU A O 1
ATOM 4851 N N . ASP A 1 657 ? 19.271 7.976 -34.744 1.00 92.31 657 ASP A N 1
ATOM 4852 C CA . ASP A 1 657 ? 20.092 8.948 -34.023 1.00 92.31 657 ASP A CA 1
ATOM 4853 C C . ASP A 1 657 ? 20.422 10.190 -34.880 1.00 92.31 657 ASP A C 1
ATOM 4855 O O . ASP A 1 657 ? 21.136 11.094 -34.442 1.00 92.31 657 ASP A O 1
ATOM 4859 N N . ILE A 1 658 ? 19.895 10.252 -36.109 1.00 88.44 658 ILE A N 1
ATOM 4860 C CA . ILE A 1 658 ? 20.026 11.392 -37.019 1.00 88.44 658 ILE A CA 1
ATOM 4861 C C . ILE A 1 658 ? 18.905 12.408 -36.730 1.00 88.44 658 ILE A C 1
ATOM 4863 O O . ILE A 1 658 ? 17.738 12.243 -37.113 1.00 88.44 658 ILE A O 1
ATOM 4867 N N . LEU A 1 659 ? 19.273 13.503 -36.065 1.00 85.88 659 LEU A N 1
ATOM 4868 C CA . LEU A 1 659 ? 18.370 14.593 -35.684 1.00 85.88 659 LEU A CA 1
ATOM 4869 C C . LEU A 1 659 ? 18.333 15.687 -36.761 1.00 85.88 659 LEU A C 1
ATOM 4871 O O . LEU A 1 659 ? 19.381 16.057 -37.276 1.00 85.88 659 LEU A O 1
ATOM 4875 N N . GLY A 1 660 ? 17.145 16.222 -37.067 1.00 89.50 660 GLY A N 1
ATOM 4876 C CA . GLY A 1 660 ? 16.932 17.267 -38.087 1.00 89.50 660 GLY A CA 1
ATOM 4877 C C . GLY A 1 660 ? 15.968 16.863 -39.213 1.00 89.50 660 GLY A C 1
ATOM 4878 O O . GLY A 1 660 ? 15.447 15.737 -39.222 1.00 89.50 660 GLY A O 1
ATOM 4879 N N . ASP A 1 661 ? 15.738 17.790 -40.142 1.00 93.50 661 ASP A N 1
ATOM 4880 C CA . ASP A 1 661 ? 14.797 17.702 -41.265 1.00 93.50 661 ASP A CA 1
ATOM 4881 C C . ASP A 1 661 ? 15.493 17.386 -42.609 1.00 93.50 661 ASP A C 1
ATOM 4883 O O . ASP A 1 661 ? 16.718 17.314 -42.707 1.00 93.50 661 ASP A O 1
ATOM 4887 N N . ASP A 1 662 ? 14.714 17.145 -43.675 1.00 94.75 662 ASP A N 1
ATOM 4888 C CA . ASP A 1 662 ? 15.255 16.815 -45.007 1.00 94.75 662 ASP A CA 1
ATOM 4889 C C . ASP A 1 662 ? 16.170 17.927 -45.533 1.00 94.75 662 ASP A C 1
ATOM 4891 O O . ASP A 1 662 ? 15.769 19.082 -45.669 1.00 94.75 662 ASP A O 1
ATOM 4895 N N . GLY A 1 663 ? 17.396 17.558 -45.894 1.00 91.06 663 GLY A N 1
ATOM 4896 C CA . GLY A 1 663 ? 18.404 18.470 -46.418 1.00 91.06 663 GLY A CA 1
ATOM 4897 C C . GLY A 1 663 ? 19.276 19.149 -45.362 1.00 91.06 663 GLY A C 1
ATOM 4898 O O . GLY A 1 663 ? 20.265 19.775 -45.759 1.00 91.06 663 GLY A O 1
ATOM 4899 N N . ASP A 1 664 ? 18.988 19.003 -44.067 1.00 93.25 664 ASP A N 1
ATOM 4900 C CA . ASP A 1 664 ? 19.831 19.551 -43.001 1.00 93.25 664 ASP A CA 1
ATOM 4901 C C . ASP A 1 664 ? 21.233 18.939 -43.020 1.00 93.25 664 ASP A C 1
ATOM 4903 O O . ASP A 1 664 ? 21.434 17.802 -43.450 1.00 93.25 664 ASP A O 1
ATOM 4907 N N . GLU A 1 665 ? 22.224 19.714 -42.583 1.00 92.31 665 GLU A N 1
ATOM 4908 C CA . GLU A 1 665 ? 23.602 19.244 -42.450 1.00 92.31 665 GLU A CA 1
ATOM 4909 C C . GLU A 1 665 ? 23.777 18.410 -41.180 1.00 92.31 665 GLU A C 1
ATOM 4911 O O . GLU A 1 665 ? 23.278 18.773 -40.119 1.00 92.31 665 GLU A O 1
ATOM 4916 N N . ILE A 1 666 ? 24.536 17.318 -41.276 1.00 92.94 666 ILE A N 1
ATOM 4917 C CA . ILE A 1 666 ? 24.815 16.428 -40.149 1.00 92.94 666 ILE A CA 1
ATOM 4918 C C . ILE A 1 666 ? 26.192 16.767 -39.583 1.00 92.94 666 ILE A C 1
ATOM 4920 O O . ILE A 1 666 ? 27.214 16.481 -40.207 1.00 92.94 666 ILE A O 1
ATOM 4924 N N . ASP A 1 667 ? 26.217 17.367 -38.394 1.00 91.31 667 ASP A N 1
ATOM 4925 C CA . ASP A 1 667 ? 27.457 17.720 -37.695 1.00 91.31 667 ASP A CA 1
ATOM 4926 C C . ASP A 1 667 ? 28.169 16.507 -37.097 1.00 91.31 667 ASP A C 1
ATOM 4928 O O . ASP A 1 667 ? 29.397 16.413 -37.163 1.00 91.31 667 ASP A O 1
ATOM 4932 N N . ALA A 1 668 ? 27.401 15.576 -36.539 1.00 92.75 668 ALA A N 1
ATOM 4933 C CA . ALA A 1 668 ? 27.877 14.358 -35.904 1.00 92.75 668 ALA A CA 1
ATOM 4934 C C . ALA A 1 668 ? 26.842 13.243 -36.068 1.00 92.75 668 ALA A C 1
ATOM 4936 O O . ALA A 1 668 ? 25.650 13.517 -36.216 1.00 92.75 668 ALA A O 1
ATOM 4937 N N . TRP A 1 669 ? 27.305 11.996 -36.024 1.00 94.44 669 TRP A N 1
ATOM 4938 C CA . TRP A 1 669 ? 26.437 10.823 -35.992 1.00 94.44 669 TRP A CA 1
ATOM 4939 C C . TRP A 1 669 ? 26.656 10.106 -34.664 1.00 94.44 669 TRP A C 1
ATOM 4941 O O . TRP A 1 669 ? 27.740 9.589 -34.409 1.00 94.44 669 TRP A O 1
ATOM 4951 N N . THR A 1 670 ? 25.656 10.147 -33.786 1.00 95.44 670 THR A N 1
ATOM 4952 C CA . THR A 1 670 ? 25.775 9.617 -32.424 1.00 95.44 670 THR A CA 1
ATOM 4953 C C . THR A 1 670 ? 26.031 8.110 -32.429 1.00 95.44 670 THR A C 1
ATOM 4955 O O . THR A 1 670 ? 25.368 7.364 -33.148 1.00 95.44 670 THR A O 1
ATOM 4958 N N . ASP A 1 671 ? 26.983 7.676 -31.602 1.00 96.62 671 ASP A N 1
ATOM 4959 C CA . ASP A 1 671 ? 27.293 6.267 -31.369 1.00 96.62 671 ASP A CA 1
ATOM 4960 C C . ASP A 1 671 ? 26.348 5.645 -30.332 1.00 96.62 671 ASP A C 1
ATOM 4962 O O . ASP A 1 671 ? 26.297 6.074 -29.178 1.00 96.62 671 ASP A O 1
ATOM 4966 N N . SER A 1 672 ? 25.646 4.594 -30.745 1.00 95.56 672 SER A N 1
ATOM 4967 C CA . SER A 1 672 ? 24.696 3.827 -29.940 1.00 95.56 672 SER A CA 1
ATOM 4968 C C . SER A 1 672 ? 25.273 2.529 -29.370 1.00 95.56 672 SER A C 1
ATOM 4970 O O . SER A 1 672 ? 24.542 1.764 -28.742 1.00 95.56 672 SER A O 1
ATOM 4972 N N . SER A 1 673 ? 26.571 2.247 -29.543 1.00 90.62 673 SER A N 1
ATOM 4973 C CA . SER A 1 673 ? 27.178 1.019 -29.007 1.00 90.62 673 SER A CA 1
ATOM 4974 C C . SER A 1 673 ? 27.453 1.058 -27.502 1.00 90.62 673 SER A C 1
ATOM 4976 O O . SER A 1 673 ? 27.825 0.037 -26.930 1.00 90.62 673 SER A O 1
ATOM 4978 N N . GLY A 1 674 ? 27.341 2.232 -26.873 1.00 89.50 674 GLY A N 1
ATOM 4979 C CA . GLY A 1 674 ? 27.754 2.469 -25.486 1.00 89.50 674 GLY A CA 1
ATOM 4980 C C . GLY A 1 674 ? 29.235 2.835 -25.314 1.00 89.50 674 GLY A C 1
ATOM 4981 O O . GLY A 1 674 ? 29.654 3.110 -24.193 1.00 89.50 674 GLY A O 1
ATOM 4982 N N . ASN A 1 675 ? 30.024 2.899 -26.397 1.00 91.06 675 ASN A N 1
ATOM 4983 C CA . ASN A 1 675 ? 31.458 3.229 -26.339 1.00 91.06 675 ASN A CA 1
ATOM 4984 C C . ASN A 1 675 ? 31.755 4.732 -26.486 1.00 91.06 675 ASN A C 1
ATOM 4986 O O . ASN A 1 675 ? 32.905 5.144 -26.326 1.00 91.06 675 ASN A O 1
ATOM 4990 N N . ALA A 1 676 ? 30.735 5.543 -26.784 1.00 91.88 676 ALA A N 1
ATOM 4991 C CA . ALA A 1 676 ? 30.831 6.993 -26.950 1.00 91.88 676 ALA A CA 1
ATOM 4992 C C . ALA A 1 676 ? 31.894 7.422 -27.984 1.00 91.88 676 ALA A C 1
ATOM 4994 O O . ALA A 1 676 ? 32.640 8.385 -27.779 1.00 91.88 676 ALA A O 1
ATOM 4995 N N . VAL A 1 677 ? 31.979 6.707 -29.110 1.00 95.38 677 VAL A N 1
ATOM 4996 C CA . VAL A 1 677 ? 32.919 7.033 -30.188 1.00 95.38 677 VAL A CA 1
ATOM 4997 C C . VAL A 1 677 ? 32.526 8.362 -30.838 1.00 95.38 677 VAL A C 1
ATOM 4999 O O . VAL A 1 677 ? 31.426 8.526 -31.361 1.00 95.38 677 VAL A O 1
ATOM 5002 N N . ALA A 1 678 ? 33.449 9.325 -30.843 1.00 93.81 678 ALA A N 1
ATOM 5003 C CA . ALA A 1 678 ? 33.214 10.641 -31.430 1.00 93.81 678 ALA A CA 1
ATOM 5004 C C . ALA A 1 678 ? 33.266 10.594 -32.970 1.00 93.81 678 ALA A C 1
ATOM 5006 O O . ALA A 1 678 ? 34.343 10.699 -33.559 1.00 93.81 678 ALA A O 1
ATOM 5007 N N . VAL A 1 679 ? 32.105 10.457 -33.617 1.00 95.06 679 VAL A N 1
ATOM 5008 C CA . VAL A 1 679 ? 31.961 10.487 -35.082 1.00 95.06 679 VAL A CA 1
ATOM 5009 C C . VAL A 1 679 ? 31.440 11.851 -35.528 1.00 95.06 679 VAL A C 1
ATOM 5011 O O . VAL A 1 679 ? 30.286 12.205 -35.283 1.00 95.06 679 VAL A O 1
ATOM 5014 N N . SER A 1 680 ? 32.291 12.627 -36.194 1.00 92.56 680 SER A N 1
ATOM 5015 C CA . SER A 1 680 ? 32.004 14.014 -36.579 1.00 92.56 680 SER A CA 1
ATOM 5016 C C . SER A 1 680 ? 32.211 14.251 -38.068 1.00 92.56 680 SER A C 1
ATOM 5018 O O . SER A 1 680 ? 33.037 13.605 -38.710 1.00 92.56 680 SER A O 1
ATOM 5020 N N . SER A 1 681 ? 31.448 15.180 -38.637 1.00 89.25 681 SER A N 1
ATOM 5021 C CA . SER A 1 681 ? 31.646 15.620 -40.016 1.00 89.25 681 SER A CA 1
ATOM 5022 C C . SER A 1 681 ? 32.953 16.401 -40.156 1.00 89.25 681 SER A C 1
ATOM 5024 O O . SER A 1 681 ? 33.339 17.183 -39.283 1.00 89.25 681 SER A O 1
ATOM 5026 N N . ALA A 1 682 ? 33.651 16.198 -41.270 1.00 75.94 682 ALA A N 1
ATOM 5027 C CA . ALA A 1 682 ? 34.892 16.907 -41.549 1.00 75.94 682 ALA A CA 1
ATOM 5028 C C . ALA A 1 682 ? 34.658 18.141 -42.437 1.00 75.94 682 ALA A C 1
ATOM 5030 O O . ALA A 1 682 ? 34.230 18.028 -43.583 1.00 75.94 682 ALA A O 1
ATOM 5031 N N . GLY A 1 683 ? 35.022 19.324 -41.926 1.00 63.62 683 GLY A N 1
ATOM 5032 C CA . GLY A 1 683 ? 35.024 20.592 -42.670 1.00 63.62 683 GLY A CA 1
ATOM 5033 C C . GLY A 1 683 ? 33.721 21.405 -42.574 1.00 63.62 683 GLY A C 1
ATOM 5034 O O . GLY A 1 683 ? 32.631 20.872 -42.411 1.00 63.62 683 GLY A O 1
ATOM 5035 N N . SER A 1 684 ? 33.826 22.736 -42.670 1.00 58.34 684 SER A N 1
ATOM 5036 C CA . SER A 1 684 ? 32.703 23.670 -42.458 1.00 58.34 684 SER A CA 1
ATOM 5037 C C . SER A 1 684 ? 31.886 24.012 -43.711 1.00 58.34 684 SER A C 1
ATOM 5039 O O . SER A 1 684 ? 30.868 24.685 -43.594 1.00 58.34 684 SER A O 1
ATOM 5041 N N . SER A 1 685 ? 32.310 23.589 -44.906 1.00 60.84 685 SER A N 1
ATOM 5042 C CA . SER A 1 685 ? 31.705 24.007 -46.184 1.00 60.84 685 SER A CA 1
ATOM 5043 C C . SER A 1 685 ? 31.052 22.874 -46.984 1.00 60.84 685 SER A C 1
ATOM 5045 O O . SER A 1 685 ? 30.602 23.095 -48.111 1.00 60.84 685 SER A O 1
ATOM 5047 N N . SER A 1 686 ? 31.021 21.649 -46.453 1.00 71.25 686 SER A N 1
ATOM 5048 C CA . SER A 1 686 ? 30.521 20.461 -47.153 1.00 71.25 686 SER A CA 1
ATOM 5049 C C . SER A 1 686 ? 30.304 19.303 -46.176 1.00 71.25 686 SER A C 1
ATOM 5051 O O . SER A 1 686 ? 31.183 18.466 -46.031 1.00 71.25 686 SER A O 1
ATOM 5053 N N . LYS A 1 687 ? 29.153 19.260 -45.499 1.00 88.06 687 LYS A N 1
ATOM 5054 C CA . LYS A 1 687 ? 28.779 18.173 -44.577 1.00 88.06 687 LYS A CA 1
ATOM 5055 C C . LYS A 1 687 ? 27.826 17.176 -45.249 1.00 88.06 687 LYS A C 1
ATOM 5057 O O . LYS A 1 687 ? 27.115 17.574 -46.182 1.00 88.06 687 LYS A O 1
ATOM 5062 N N . PRO A 1 688 ? 27.781 15.907 -44.798 1.00 92.38 688 PRO A N 1
ATOM 5063 C CA . PRO A 1 688 ? 26.695 14.999 -45.159 1.00 92.38 688 PRO A CA 1
ATOM 5064 C C . PRO A 1 688 ? 25.337 15.616 -44.806 1.00 92.38 688 PRO A C 1
ATOM 5066 O O . PRO A 1 688 ? 25.250 16.413 -43.870 1.00 92.38 688 PRO A O 1
ATOM 5069 N N . ARG A 1 689 ? 24.283 15.271 -45.552 1.00 92.31 689 ARG A N 1
ATOM 5070 C CA . ARG A 1 689 ? 22.935 15.814 -45.324 1.00 92.31 689 ARG A CA 1
ATOM 5071 C C . ARG A 1 689 ? 21.928 14.736 -44.974 1.00 92.31 689 ARG A C 1
ATOM 5073 O O . ARG A 1 689 ? 22.078 13.593 -45.392 1.00 92.31 689 ARG A O 1
ATOM 5080 N N . ILE A 1 690 ? 20.882 15.106 -44.252 1.00 95.31 690 ILE A N 1
ATOM 5081 C CA . ILE A 1 690 ? 19.773 14.211 -43.929 1.00 95.31 690 ILE A CA 1
ATOM 5082 C C . ILE A 1 690 ? 18.915 14.017 -45.175 1.00 95.31 690 ILE A C 1
ATOM 5084 O O . ILE A 1 690 ? 18.539 14.984 -45.839 1.00 95.31 690 ILE A O 1
ATOM 5088 N N . LYS A 1 691 ? 18.569 12.768 -45.478 1.00 95.56 691 LYS A N 1
ATOM 5089 C CA . LYS A 1 691 ? 17.462 12.447 -46.377 1.00 95.56 691 LYS A CA 1
ATOM 5090 C C . LYS A 1 691 ? 16.394 11.694 -45.599 1.00 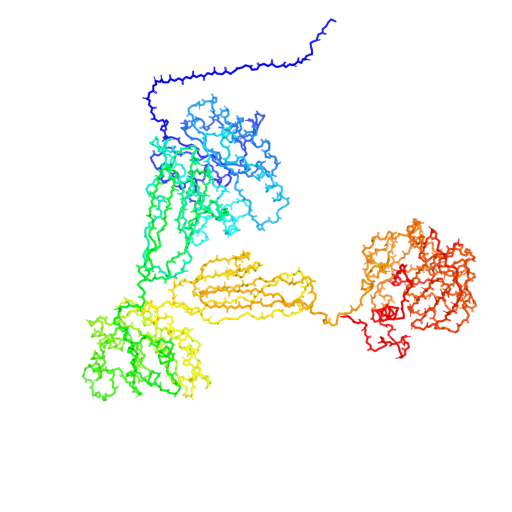95.56 691 LYS A C 1
ATOM 5092 O O . LYS A 1 691 ? 16.666 10.614 -45.082 1.00 95.56 691 LYS A O 1
ATOM 5097 N N . ILE A 1 692 ? 15.189 12.248 -45.504 1.00 93.94 692 ILE A N 1
ATOM 5098 C CA . ILE A 1 692 ? 14.093 11.607 -44.763 1.00 93.94 692 ILE A CA 1
ATOM 5099 C C . ILE A 1 692 ? 13.379 10.554 -45.619 1.00 93.94 692 ILE A C 1
ATOM 5101 O O . ILE A 1 692 ? 13.313 10.687 -46.842 1.00 93.94 692 ILE A O 1
ATOM 5105 N N . ALA A 1 693 ? 12.818 9.533 -44.962 1.00 86.69 693 ALA A N 1
ATOM 5106 C CA . ALA A 1 693 ? 11.985 8.489 -45.569 1.00 86.69 693 ALA A CA 1
ATOM 5107 C C . ALA A 1 693 ? 12.591 7.827 -46.829 1.00 86.69 693 ALA A C 1
ATOM 5109 O O . ALA A 1 693 ? 11.871 7.447 -47.751 1.00 86.69 693 ALA A O 1
ATOM 5110 N N . ALA A 1 694 ? 13.919 7.695 -46.879 1.00 89.44 694 ALA A N 1
ATOM 5111 C CA . ALA A 1 694 ? 14.646 7.199 -48.049 1.00 89.44 694 ALA A CA 1
ATOM 5112 C C . ALA A 1 694 ? 14.687 5.664 -48.141 1.00 89.44 694 ALA A C 1
ATOM 5114 O O . ALA A 1 694 ? 14.827 5.111 -49.235 1.00 89.44 694 ALA A O 1
ATOM 5115 N N . LEU A 1 695 ? 14.565 4.982 -46.999 1.00 94.12 695 LEU A N 1
ATOM 5116 C CA . LEU A 1 695 ? 14.569 3.526 -46.891 1.00 94.12 695 LEU A CA 1
ATOM 5117 C C . LEU A 1 695 ? 13.441 3.095 -45.960 1.00 94.12 695 LEU A C 1
ATOM 5119 O O . LEU A 1 695 ? 13.582 3.190 -44.748 1.00 94.12 695 LEU A O 1
ATOM 5123 N N . ASN A 1 696 ? 12.308 2.677 -46.528 1.00 92.81 696 ASN A N 1
ATOM 5124 C CA . ASN A 1 696 ? 11.155 2.157 -45.780 1.00 92.81 696 ASN A CA 1
ATOM 5125 C C . ASN A 1 696 ? 10.751 3.014 -44.562 1.00 92.81 696 ASN A C 1
ATOM 5127 O O . ASN A 1 696 ? 10.430 2.505 -43.495 1.00 92.81 696 ASN A O 1
ATOM 5131 N N . GLY A 1 697 ? 10.767 4.342 -44.735 1.00 87.38 697 GLY A N 1
ATOM 5132 C CA . GLY A 1 697 ? 10.405 5.312 -43.696 1.00 87.38 697 GLY A CA 1
ATOM 5133 C C . GLY A 1 697 ? 11.576 5.829 -42.851 1.00 87.38 697 GLY A C 1
ATOM 5134 O O . GLY A 1 697 ? 11.436 6.879 -42.227 1.00 87.38 697 GLY A O 1
ATOM 5135 N N . PHE A 1 698 ? 12.748 5.191 -42.895 1.00 94.25 698 PHE A N 1
ATOM 5136 C CA . PHE A 1 698 ? 13.936 5.649 -42.173 1.00 94.25 698 PHE A CA 1
ATOM 5137 C C . PHE A 1 698 ? 14.608 6.855 -42.837 1.00 94.25 698 PHE A C 1
ATOM 5139 O O . PHE A 1 698 ? 14.629 7.003 -44.068 1.00 94.25 698 PHE A O 1
ATOM 5146 N N . LYS A 1 699 ? 15.184 7.719 -41.993 1.00 94.88 699 LYS A N 1
ATOM 5147 C CA . LYS A 1 699 ? 16.145 8.744 -42.411 1.00 94.88 699 LYS A CA 1
ATOM 5148 C C . LYS A 1 699 ? 17.474 8.084 -42.766 1.00 94.88 699 LYS A C 1
ATOM 5150 O O . LYS A 1 699 ? 17.805 7.035 -42.229 1.00 94.88 699 LYS A O 1
ATOM 5155 N N . VAL A 1 700 ? 18.241 8.707 -43.649 1.00 96.31 700 VAL A N 1
ATOM 5156 C CA . VAL A 1 700 ? 19.568 8.226 -44.046 1.00 96.31 700 VAL A CA 1
ATOM 5157 C C . VAL A 1 700 ? 20.528 9.396 -44.204 1.00 96.31 700 VAL A C 1
ATOM 5159 O O . VAL A 1 700 ? 20.116 10.539 -44.429 1.00 96.31 700 VAL A O 1
ATOM 5162 N N . VAL A 1 701 ? 21.819 9.101 -44.129 1.00 95.62 701 VAL A N 1
ATOM 5163 C CA . VAL A 1 701 ? 22.878 10.035 -44.494 1.00 95.62 701 VAL A CA 1
ATOM 5164 C C . VAL A 1 701 ? 23.003 10.063 -46.009 1.00 95.62 701 VAL A C 1
ATOM 5166 O O . VAL A 1 701 ? 23.268 9.038 -46.628 1.00 95.62 701 VAL A O 1
ATOM 5169 N N . ASN A 1 702 ? 22.853 11.236 -46.609 1.00 93.88 702 ASN A N 1
ATOM 5170 C CA . ASN A 1 702 ? 23.019 11.468 -48.035 1.00 93.88 702 ASN A CA 1
ATOM 5171 C C . ASN A 1 702 ? 24.329 12.212 -48.317 1.00 93.88 702 ASN A C 1
ATOM 5173 O O . ASN A 1 702 ? 24.548 13.326 -47.829 1.00 93.88 702 ASN A O 1
ATOM 5177 N N . MET A 1 703 ? 25.162 11.616 -49.165 1.00 91.19 703 MET A N 1
ATOM 5178 C CA . MET A 1 703 ? 26.418 12.174 -49.659 1.00 91.19 703 MET A CA 1
ATOM 5179 C C . MET A 1 703 ? 26.326 12.297 -51.182 1.00 91.19 703 MET A C 1
ATOM 5181 O O . MET A 1 703 ? 25.888 11.377 -51.862 1.00 91.19 703 MET A O 1
ATOM 5185 N N . ASP A 1 704 ? 26.684 13.456 -51.729 1.00 85.00 704 ASP A N 1
ATOM 5186 C CA . ASP A 1 704 ? 26.470 13.773 -53.149 1.00 85.00 704 ASP A CA 1
ATOM 5187 C C . ASP A 1 704 ? 27.702 13.524 -54.035 1.00 85.00 704 ASP A C 1
ATOM 5189 O O . ASP A 1 704 ? 27.715 13.925 -55.199 1.00 85.00 704 ASP A O 1
ATOM 5193 N N . GLY A 1 705 ? 28.774 12.948 -53.475 1.00 82.12 705 GLY A N 1
ATOM 5194 C CA . GLY A 1 705 ? 30.030 12.677 -54.175 1.00 82.12 705 GLY A CA 1
ATOM 5195 C C . GLY A 1 705 ? 30.800 13.902 -54.681 1.00 82.12 705 GLY A C 1
ATOM 5196 O O . GLY A 1 705 ? 31.825 13.744 -55.352 1.00 82.12 705 GLY A O 1
ATOM 5197 N N . VAL A 1 706 ? 30.317 15.125 -54.449 1.00 73.44 706 VAL A N 1
ATOM 5198 C CA . VAL A 1 706 ? 30.909 16.372 -54.971 1.00 73.44 706 VAL A CA 1
ATOM 5199 C C . VAL A 1 706 ? 31.368 17.272 -53.830 1.00 73.44 706 VAL A C 1
ATOM 5201 O O . VAL A 1 706 ? 32.428 17.893 -53.912 1.00 73.44 706 VAL A O 1
ATOM 5204 N N . ARG A 1 707 ? 30.586 17.336 -52.756 1.00 67.94 707 ARG A N 1
ATOM 5205 C CA . ARG A 1 707 ? 30.933 17.991 -51.500 1.00 67.94 707 ARG A CA 1
ATOM 5206 C C . ARG A 1 707 ? 31.812 17.040 -50.688 1.00 67.94 707 ARG A C 1
ATOM 5208 O O . ARG A 1 707 ? 31.594 15.834 -50.698 1.00 67.94 707 ARG A O 1
ATOM 5215 N N . GLN A 1 708 ? 32.768 17.581 -49.934 1.00 76.50 708 GLN A N 1
ATOM 5216 C CA . GLN A 1 708 ? 33.626 16.819 -49.008 1.00 76.50 708 GLN A CA 1
ATOM 5217 C C . GLN A 1 708 ? 32.864 16.262 -47.784 1.00 76.50 708 GLN A C 1
ATOM 5219 O O . GLN A 1 708 ? 33.446 16.114 -46.714 1.00 76.50 708 GLN A O 1
ATOM 5224 N N . GLY A 1 709 ? 31.566 15.980 -47.915 1.00 85.62 709 GLY A N 1
ATOM 5225 C CA . GLY A 1 709 ? 30.711 15.511 -46.834 1.00 85.62 709 GLY A CA 1
ATOM 5226 C C . GLY A 1 709 ? 31.037 14.075 -46.470 1.00 85.62 709 GLY A C 1
ATOM 5227 O O . GLY A 1 709 ? 30.580 13.157 -47.136 1.00 85.62 709 GLY A O 1
ATOM 5228 N N . HIS A 1 710 ? 31.800 13.897 -45.397 1.00 90.44 710 HIS A N 1
ATOM 5229 C CA . HIS A 1 710 ? 32.155 12.600 -44.828 1.00 90.44 710 HIS A CA 1
ATOM 5230 C C . HIS A 1 710 ? 32.263 12.702 -43.307 1.00 90.44 710 HIS A C 1
ATOM 5232 O O . HIS A 1 710 ? 32.315 13.808 -42.759 1.00 90.44 710 HIS A O 1
ATOM 5238 N N . PHE A 1 711 ? 32.330 11.552 -42.636 1.00 93.25 711 PHE A N 1
ATOM 5239 C CA . PHE A 1 711 ? 32.586 11.488 -41.201 1.00 93.25 711 PHE A CA 1
ATOM 5240 C C . PHE A 1 711 ? 34.012 11.038 -40.909 1.00 93.25 711 PHE A C 1
ATOM 5242 O O . PHE A 1 711 ? 34.516 10.092 -41.517 1.00 93.25 711 PHE A O 1
ATOM 5249 N N . THR A 1 712 ? 34.643 11.689 -39.940 1.00 92.38 712 THR A N 1
ATOM 5250 C CA . THR A 1 712 ? 35.909 11.279 -39.336 1.00 92.38 712 THR A CA 1
ATOM 5251 C C . THR A 1 712 ? 35.671 10.612 -37.995 1.00 92.38 712 THR A C 1
ATOM 5253 O O . THR A 1 712 ? 34.796 11.016 -37.230 1.00 92.38 712 THR A O 1
ATOM 5256 N N . LEU A 1 713 ? 36.493 9.608 -37.715 1.00 94.44 713 LEU A N 1
ATOM 5257 C CA . LEU A 1 713 ? 36.574 8.939 -36.425 1.00 94.44 713 LEU A CA 1
ATOM 5258 C C . LEU A 1 713 ? 37.888 9.347 -35.727 1.00 94.44 713 LEU A C 1
ATOM 5260 O O . LEU A 1 713 ? 38.794 9.871 -36.387 1.00 94.44 713 LEU A O 1
ATOM 5264 N N . PRO A 1 714 ? 38.043 9.106 -34.411 1.00 94.31 714 PRO A N 1
ATOM 5265 C CA . PRO A 1 714 ? 39.274 9.440 -33.697 1.00 94.31 714 PRO A CA 1
ATOM 5266 C C . PRO A 1 714 ? 40.526 8.795 -34.322 1.00 94.31 714 PRO A C 1
ATOM 5268 O O . PRO A 1 714 ? 40.490 7.640 -34.748 1.00 94.31 714 PRO A O 1
ATOM 5271 N N . THR A 1 715 ? 41.663 9.506 -34.306 1.00 85.12 715 THR A N 1
ATOM 5272 C CA . THR A 1 715 ? 42.950 9.147 -34.960 1.00 85.12 715 THR A CA 1
ATOM 5273 C C . THR A 1 715 ? 43.586 7.817 -34.488 1.00 85.12 715 THR A C 1
ATOM 5275 O O . THR A 1 715 ? 44.609 7.379 -35.001 1.00 85.12 715 THR A O 1
ATOM 5278 N N . ALA A 1 716 ? 43.002 7.142 -33.500 1.00 84.25 716 ALA A N 1
ATOM 5279 C CA . ALA A 1 716 ? 43.457 5.839 -33.012 1.00 84.25 716 ALA A CA 1
ATOM 5280 C C . ALA A 1 716 ? 42.319 4.814 -32.887 1.00 84.25 716 ALA A C 1
ATOM 5282 O O . ALA A 1 716 ? 42.501 3.761 -32.291 1.00 84.25 716 ALA A O 1
ATOM 5283 N N . TYR A 1 717 ? 41.138 5.099 -33.445 1.00 94.38 717 TYR A N 1
ATOM 5284 C CA . TYR A 1 717 ? 39.957 4.248 -33.281 1.00 94.38 717 TYR A CA 1
ATOM 5285 C C . TYR A 1 717 ? 40.170 2.794 -33.753 1.00 94.38 717 TYR A C 1
ATOM 5287 O O . TYR A 1 717 ? 39.664 1.854 -33.137 1.00 94.38 717 TYR A O 1
ATOM 5295 N N . LEU A 1 718 ? 40.939 2.605 -34.830 1.00 92.56 718 LEU A N 1
ATOM 5296 C CA . LEU A 1 718 ? 41.293 1.282 -35.358 1.00 92.56 718 LEU A CA 1
ATOM 5297 C C . LEU A 1 718 ? 42.708 0.827 -34.965 1.00 92.56 718 LEU A C 1
ATOM 5299 O O . LEU A 1 718 ? 43.148 -0.234 -35.409 1.00 92.56 718 LEU A O 1
ATOM 5303 N N . ASP A 1 719 ? 43.441 1.625 -34.184 1.00 84.38 719 ASP A N 1
ATOM 5304 C CA . ASP A 1 719 ? 44.847 1.351 -33.891 1.00 84.38 719 ASP A CA 1
ATOM 5305 C C . ASP A 1 719 ? 45.001 0.063 -33.069 1.00 84.38 719 ASP A C 1
ATOM 5307 O O . ASP A 1 719 ? 44.196 -0.246 -32.190 1.00 84.38 719 ASP A O 1
ATOM 5311 N N . GLY A 1 720 ? 46.020 -0.729 -33.394 1.00 83.62 720 GLY A N 1
ATOM 5312 C CA . GLY A 1 720 ? 46.298 -2.005 -32.728 1.00 83.62 720 GLY A CA 1
ATOM 5313 C C . GLY A 1 720 ? 45.321 -3.156 -33.015 1.00 83.62 720 GLY A C 1
ATOM 5314 O O . GLY A 1 720 ? 45.530 -4.252 -32.490 1.00 83.62 720 GLY A O 1
ATOM 5315 N N . ARG A 1 721 ? 44.288 -2.973 -33.852 1.00 92.88 721 ARG A N 1
ATOM 5316 C CA . ARG A 1 721 ? 43.366 -4.066 -34.205 1.00 92.88 721 ARG A CA 1
ATOM 5317 C C . ARG A 1 721 ? 44.070 -5.154 -35.019 1.00 92.88 721 ARG A C 1
ATOM 5319 O O . ARG A 1 721 ? 44.677 -4.893 -36.055 1.00 92.88 721 ARG A O 1
ATOM 5326 N N . SER A 1 722 ? 43.938 -6.399 -34.571 1.00 94.69 722 SER A N 1
ATOM 5327 C CA . SER A 1 722 ? 44.418 -7.596 -35.279 1.00 94.69 722 SER A CA 1
ATOM 5328 C C . SER A 1 722 ? 43.328 -8.274 -36.111 1.00 94.69 722 SER A C 1
ATOM 5330 O O . SER A 1 722 ? 43.611 -9.216 -36.851 1.00 94.69 722 SER A O 1
ATOM 5332 N N . THR A 1 723 ? 42.088 -7.797 -35.998 1.00 96.75 723 THR A N 1
ATOM 5333 C CA . THR A 1 723 ? 40.918 -8.287 -36.721 1.00 96.75 723 THR A CA 1
ATOM 5334 C C . THR A 1 723 ? 39.780 -7.258 -36.644 1.00 96.75 723 THR A C 1
ATOM 5336 O O . THR A 1 723 ? 39.800 -6.401 -35.766 1.00 96.75 723 THR A O 1
ATOM 5339 N N . SER A 1 724 ? 38.809 -7.303 -37.562 1.00 96.62 724 SER A N 1
ATOM 5340 C CA . SER A 1 724 ? 37.615 -6.435 -37.537 1.00 96.62 724 SER A CA 1
ATOM 5341 C C . SER A 1 724 ? 36.546 -6.937 -38.509 1.00 96.62 724 SER A C 1
ATOM 5343 O O . SER A 1 724 ? 36.876 -7.595 -39.504 1.00 96.62 724 SER A O 1
ATOM 5345 N N . ALA A 1 725 ? 35.289 -6.574 -38.262 1.00 97.81 725 ALA A N 1
ATOM 5346 C CA . ALA A 1 725 ? 34.207 -6.682 -39.234 1.00 97.81 725 ALA A CA 1
ATOM 5347 C C . ALA A 1 725 ? 33.360 -5.404 -39.230 1.00 97.81 725 ALA A C 1
ATOM 5349 O O . ALA A 1 725 ? 32.973 -4.940 -38.163 1.00 97.81 725 ALA A O 1
ATOM 5350 N N . THR A 1 726 ? 33.047 -4.844 -40.399 1.00 97.81 726 THR A N 1
ATOM 5351 C CA . THR A 1 726 ? 32.175 -3.660 -40.503 1.00 97.81 726 THR A CA 1
ATOM 5352 C C . THR A 1 726 ? 31.060 -3.917 -41.499 1.00 97.81 726 THR A C 1
ATOM 5354 O O . THR A 1 726 ? 31.310 -4.394 -42.608 1.00 97.81 726 THR A O 1
ATOM 5357 N N . PHE A 1 727 ? 29.840 -3.571 -41.103 1.00 98.44 727 PHE A N 1
ATOM 5358 C CA . PHE A 1 727 ? 28.621 -3.663 -41.891 1.00 98.44 727 PHE A CA 1
ATOM 5359 C C . PHE A 1 727 ? 28.141 -2.267 -42.268 1.00 98.44 727 PHE A C 1
ATOM 5361 O O . PHE A 1 727 ? 28.182 -1.344 -41.454 1.00 98.44 727 PHE A O 1
ATOM 5368 N N . PHE A 1 728 ? 27.633 -2.143 -43.489 1.00 97.06 728 PHE A N 1
ATOM 5369 C CA . PHE A 1 728 ? 27.023 -0.931 -44.012 1.00 97.06 728 PHE A CA 1
ATOM 5370 C C . PHE A 1 728 ? 25.682 -1.279 -44.639 1.00 97.06 728 PHE A C 1
ATOM 5372 O O . PHE A 1 728 ? 25.606 -2.218 -45.433 1.00 97.06 728 PHE A O 1
ATOM 5379 N N . VAL A 1 729 ? 24.655 -0.486 -44.342 1.00 98.19 729 VAL A N 1
ATOM 5380 C CA . VAL A 1 729 ? 23.441 -0.420 -45.162 1.00 98.19 729 VAL A CA 1
ATOM 5381 C C . VAL A 1 729 ? 23.564 0.797 -46.056 1.00 98.19 729 VAL A C 1
ATOM 5383 O O . VAL A 1 729 ? 23.510 1.928 -45.572 1.00 98.19 729 VAL A O 1
ATOM 5386 N N . SER A 1 730 ? 23.783 0.585 -47.348 1.00 96.31 730 SER A N 1
ATOM 5387 C CA . SER A 1 730 ? 24.067 1.671 -48.282 1.00 96.31 730 SER A CA 1
ATOM 5388 C C . SER A 1 730 ? 23.429 1.465 -49.649 1.00 96.31 730 SER A C 1
ATOM 5390 O O . SER A 1 730 ? 23.029 0.362 -50.027 1.00 96.31 730 SER A O 1
ATOM 5392 N N . LYS A 1 731 ? 23.311 2.574 -50.377 1.00 94.94 731 LYS A N 1
ATOM 5393 C CA . LYS A 1 731 ? 22.850 2.645 -51.760 1.00 94.94 731 LYS A CA 1
ATOM 5394 C C . LYS A 1 731 ? 23.718 3.635 -52.514 1.00 94.94 731 LYS A C 1
ATOM 5396 O O . LYS A 1 731 ? 23.771 4.810 -52.159 1.00 94.94 731 LYS A O 1
ATOM 5401 N N . ASN A 1 732 ? 24.372 3.183 -53.570 1.00 93.25 732 ASN A N 1
ATOM 5402 C CA . ASN A 1 732 ? 25.146 4.045 -54.448 1.00 93.25 732 ASN A CA 1
ATOM 5403 C C . ASN A 1 732 ? 24.243 4.815 -55.412 1.00 93.25 732 ASN A C 1
ATOM 5405 O O . ASN A 1 732 ? 23.214 4.308 -55.856 1.00 93.25 732 ASN A O 1
ATOM 5409 N N . SER A 1 733 ? 24.665 6.013 -55.815 1.00 91.75 733 SER A N 1
ATOM 5410 C CA . SER A 1 733 ? 23.979 6.759 -56.878 1.00 91.75 733 SER A CA 1
ATOM 5411 C C . SER A 1 733 ? 24.108 6.074 -58.249 1.00 91.75 733 SER A C 1
ATOM 5413 O O . SER A 1 733 ? 23.216 6.199 -59.088 1.00 91.75 733 SER A O 1
ATOM 5415 N N . PHE A 1 734 ? 25.202 5.333 -58.479 1.00 89.62 734 PHE A N 1
ATOM 5416 C CA . PHE A 1 734 ? 25.517 4.680 -59.755 1.00 89.62 734 PHE A CA 1
ATOM 5417 C C . PHE A 1 734 ? 26.212 3.320 -59.560 1.00 89.62 734 PHE A C 1
ATOM 5419 O O . PHE A 1 734 ? 27.098 3.188 -58.714 1.00 89.62 734 PHE A O 1
ATOM 5426 N N . ASP A 1 735 ? 25.853 2.330 -60.385 1.00 90.25 735 ASP A N 1
ATOM 5427 C CA . ASP A 1 735 ? 26.552 1.044 -60.520 1.00 90.25 735 ASP A CA 1
ATOM 5428 C C . ASP A 1 735 ? 26.443 0.519 -61.974 1.00 90.25 735 ASP A C 1
ATOM 5430 O O . ASP A 1 735 ? 25.334 0.196 -62.410 1.00 90.25 735 ASP A O 1
ATOM 5434 N N . PRO A 1 736 ? 27.546 0.445 -62.748 1.00 89.38 736 PRO A N 1
ATOM 5435 C CA . PRO A 1 736 ? 28.894 0.888 -62.388 1.00 89.38 736 PRO A CA 1
ATOM 5436 C C . PRO A 1 736 ? 28.952 2.408 -62.203 1.00 89.38 736 PRO A C 1
ATOM 5438 O O . PRO A 1 736 ? 28.076 3.144 -62.665 1.00 89.38 736 PRO A O 1
ATOM 5441 N N . ASN A 1 737 ? 29.988 2.898 -61.524 1.00 84.12 737 ASN A N 1
ATOM 5442 C CA . ASN A 1 737 ? 30.116 4.333 -61.319 1.00 84.12 737 ASN A CA 1
ATOM 5443 C C . ASN A 1 737 ? 30.371 5.079 -62.641 1.00 84.12 737 ASN A C 1
ATOM 5445 O O . ASN A 1 737 ? 30.990 4.557 -63.565 1.00 84.12 737 ASN A O 1
ATOM 5449 N N . THR A 1 738 ? 29.919 6.328 -62.721 1.00 80.25 738 THR A N 1
ATOM 5450 C CA . THR A 1 738 ? 30.043 7.180 -63.916 1.00 80.25 738 THR A CA 1
ATOM 5451 C C . THR A 1 738 ? 31.301 8.054 -63.910 1.00 80.25 738 THR A C 1
ATOM 5453 O O . THR A 1 738 ? 31.579 8.742 -64.892 1.00 80.25 738 THR A O 1
ATOM 5456 N N . ARG A 1 739 ? 32.070 8.038 -62.813 1.00 74.50 739 ARG A N 1
ATOM 5457 C CA . ARG A 1 739 ? 33.258 8.876 -62.600 1.00 74.50 739 ARG A CA 1
ATOM 5458 C C . ARG A 1 739 ? 34.502 8.012 -62.403 1.00 74.50 739 ARG A C 1
ATOM 5460 O O . ARG A 1 739 ? 34.462 7.030 -61.666 1.00 74.50 739 ARG A O 1
ATOM 5467 N N . ASP A 1 740 ? 35.622 8.447 -62.983 1.00 67.12 740 ASP A N 1
ATOM 5468 C CA . ASP A 1 740 ? 36.936 7.786 -62.855 1.00 67.12 740 ASP A CA 1
ATOM 5469 C C . ASP A 1 740 ? 37.507 7.812 -61.422 1.00 67.12 740 ASP A C 1
ATOM 5471 O O . ASP A 1 740 ? 38.461 7.097 -61.123 1.00 67.12 740 ASP A O 1
ATOM 5475 N N . PHE A 1 741 ? 36.897 8.599 -60.532 1.00 68.06 741 PHE A N 1
ATOM 5476 C CA . PHE A 1 741 ? 37.123 8.608 -59.088 1.00 68.06 741 PHE A CA 1
ATOM 5477 C C . PHE A 1 741 ? 35.861 8.060 -58.433 1.00 68.06 741 PHE A C 1
ATOM 5479 O O . PHE A 1 741 ? 34.835 8.748 -58.380 1.00 68.06 741 PHE A O 1
ATOM 5486 N N . ALA A 1 742 ? 35.896 6.783 -58.055 1.00 65.12 742 ALA A N 1
ATOM 5487 C CA . ALA A 1 742 ? 34.724 6.110 -57.527 1.00 65.12 742 ALA A CA 1
ATOM 5488 C C . ALA A 1 742 ? 34.585 6.239 -56.013 1.00 65.12 742 ALA A C 1
ATOM 5490 O O . ALA A 1 742 ? 35.579 6.137 -55.303 1.00 65.12 742 ALA A O 1
ATOM 5491 N N . PRO A 1 743 ? 33.354 6.436 -55.522 1.00 71.75 743 PRO A N 1
ATOM 5492 C CA . PRO A 1 743 ? 33.100 6.675 -54.113 1.00 71.75 743 PRO A CA 1
ATOM 5493 C C . PRO A 1 743 ? 33.493 5.468 -53.242 1.00 71.75 743 PRO A C 1
ATOM 5495 O O . PRO A 1 743 ? 32.924 4.392 -53.431 1.00 71.75 743 PRO A O 1
ATOM 5498 N N . PRO A 1 744 ? 34.426 5.592 -52.281 1.00 83.44 744 PRO A N 1
ATOM 5499 C CA . PRO A 1 744 ? 34.634 4.565 -51.265 1.00 83.44 744 PRO A CA 1
ATOM 5500 C C . PRO A 1 744 ? 33.592 4.695 -50.152 1.00 83.44 744 PRO A C 1
ATOM 5502 O O . PRO A 1 744 ? 33.241 5.798 -49.739 1.00 83.44 744 PRO A O 1
ATOM 5505 N N . VAL A 1 745 ? 33.134 3.565 -49.611 1.00 85.12 745 VAL A N 1
ATOM 5506 C CA . VAL A 1 745 ? 32.218 3.543 -48.448 1.00 85.12 745 VAL A CA 1
ATOM 5507 C C . VAL A 1 745 ? 32.915 4.012 -47.164 1.00 85.12 745 VAL A C 1
ATOM 5509 O O . VAL A 1 745 ? 32.273 4.488 -46.231 1.00 85.12 745 VAL A O 1
ATOM 5512 N N . GLY A 1 746 ? 34.244 3.940 -47.128 1.00 89.25 746 GLY A N 1
ATOM 5513 C CA . GLY A 1 746 ? 35.084 4.504 -46.082 1.00 89.25 746 GLY A CA 1
ATOM 5514 C C . GLY A 1 746 ? 36.531 4.052 -46.225 1.00 89.25 746 GLY A C 1
ATOM 5515 O O . GLY A 1 746 ? 36.842 3.257 -47.107 1.00 89.25 746 GLY A O 1
ATOM 5516 N N . ARG A 1 747 ? 37.385 4.568 -45.340 1.00 88.56 747 ARG A N 1
ATOM 5517 C CA . ARG A 1 747 ? 38.833 4.352 -45.306 1.00 88.56 747 ARG A CA 1
ATOM 5518 C C . ARG A 1 747 ? 39.213 3.653 -44.012 1.00 88.56 747 ARG A C 1
ATOM 5520 O O . ARG A 1 747 ? 39.133 4.263 -42.946 1.00 88.56 747 ARG A O 1
ATOM 5527 N N . PHE A 1 748 ? 39.656 2.402 -44.117 1.00 89.81 748 PHE A N 1
ATOM 5528 C CA . PHE A 1 748 ? 39.920 1.560 -42.941 1.00 89.81 748 PHE A CA 1
ATOM 5529 C C . PHE A 1 748 ? 41.316 0.916 -42.922 1.00 89.81 748 PHE A C 1
ATOM 5531 O O . PHE A 1 748 ? 41.880 0.757 -41.841 1.00 89.81 748 PHE A O 1
ATOM 5538 N N . GLY A 1 749 ? 41.896 0.552 -44.074 1.00 90.88 749 GLY A N 1
ATOM 5539 C CA . GLY A 1 749 ? 43.245 -0.041 -44.144 1.00 90.88 749 GLY A CA 1
ATOM 5540 C C . GLY A 1 749 ? 44.352 0.920 -44.565 1.00 90.88 749 GLY A C 1
ATOM 5541 O O . GLY A 1 749 ? 44.169 2.136 -44.551 1.00 90.88 749 GLY A O 1
ATOM 5542 N N . THR A 1 750 ? 45.518 0.371 -44.924 1.00 90.69 750 THR A N 1
ATOM 5543 C CA . THR A 1 750 ? 46.763 1.147 -45.105 1.00 90.69 750 THR A CA 1
ATOM 5544 C C . THR A 1 750 ? 47.330 1.163 -46.526 1.00 90.69 750 THR A C 1
ATOM 5546 O O . THR A 1 750 ? 48.271 1.914 -46.769 1.00 90.69 750 THR A O 1
ATOM 5549 N N . ASP A 1 751 ? 46.768 0.396 -47.472 1.00 86.19 751 ASP A N 1
ATOM 5550 C CA . ASP A 1 751 ? 47.297 0.257 -48.847 1.00 86.19 751 ASP A CA 1
ATOM 5551 C C . ASP A 1 751 ? 47.444 1.592 -49.604 1.00 86.19 751 ASP A C 1
ATOM 5553 O O . ASP A 1 751 ? 48.277 1.713 -50.497 1.00 86.19 751 ASP A O 1
ATOM 5557 N N . GLY A 1 752 ? 46.675 2.623 -49.252 1.00 76.12 752 GLY A N 1
ATOM 5558 C CA . GLY A 1 752 ? 46.864 3.982 -49.762 1.00 76.12 752 GLY A CA 1
ATOM 5559 C C . GLY A 1 752 ? 46.576 4.184 -51.255 1.00 76.12 752 GLY A C 1
ATOM 5560 O O . GLY A 1 752 ? 46.417 5.327 -51.651 1.00 76.12 752 GLY A O 1
ATOM 5561 N N . SER A 1 753 ? 46.424 3.136 -52.077 1.00 80.50 753 SER A N 1
ATOM 5562 C CA . SER A 1 753 ? 46.269 3.229 -53.542 1.00 80.50 753 SER A CA 1
ATOM 5563 C C . SER A 1 753 ? 44.880 3.693 -54.025 1.00 80.50 753 SER A C 1
ATOM 5565 O O . SER A 1 753 ? 44.640 3.736 -55.235 1.00 80.50 753 SER A O 1
ATOM 5567 N N . GLY A 1 754 ? 43.967 4.029 -53.104 1.00 76.62 754 GLY A N 1
ATOM 5568 C CA . GLY A 1 754 ? 42.583 4.463 -53.359 1.00 76.62 754 GLY A CA 1
ATOM 5569 C C . GLY A 1 754 ? 41.572 3.310 -53.359 1.00 76.62 754 GLY A C 1
ATOM 5570 O O . GLY A 1 754 ? 41.840 2.259 -53.932 1.00 76.62 754 GLY A O 1
ATOM 5571 N N . GLU A 1 755 ? 40.413 3.487 -52.724 1.00 85.38 755 GLU A N 1
ATOM 5572 C CA . GLU A 1 755 ? 39.334 2.487 -52.641 1.00 85.38 755 GLU A CA 1
ATOM 5573 C C . GLU A 1 755 ? 38.147 2.914 -53.514 1.00 85.38 755 GLU A C 1
ATOM 5575 O O . GLU A 1 755 ? 37.872 4.103 -53.647 1.00 85.38 755 GLU A O 1
ATOM 5580 N N . PHE A 1 756 ? 37.447 1.952 -54.115 1.00 87.81 756 PHE A N 1
ATOM 5581 C CA . PHE A 1 756 ? 36.366 2.191 -55.072 1.00 87.81 756 PHE A CA 1
ATOM 5582 C C . PHE A 1 756 ? 35.202 1.243 -54.811 1.00 87.81 756 PHE A C 1
ATOM 5584 O O . PHE A 1 756 ? 35.394 0.026 -54.777 1.00 87.81 756 PHE A O 1
ATOM 5591 N N . TYR A 1 757 ? 33.989 1.776 -54.692 1.00 90.06 757 TYR A N 1
ATOM 5592 C CA . TYR A 1 757 ? 32.805 0.978 -54.402 1.00 90.06 757 TYR A CA 1
ATOM 5593 C C . TYR A 1 757 ? 31.587 1.515 -55.164 1.00 90.06 757 TYR A C 1
ATOM 5595 O O . TYR A 1 757 ? 30.872 2.330 -54.601 1.00 90.06 757 TYR A O 1
ATOM 5603 N N . PRO A 1 758 ? 31.316 1.097 -56.417 1.00 90.69 758 PRO A N 1
ATOM 5604 C CA . PRO A 1 758 ? 32.187 0.374 -57.349 1.00 90.69 758 PRO A CA 1
ATOM 5605 C C . PRO A 1 758 ? 32.913 1.307 -58.341 1.00 90.69 758 PRO A C 1
ATOM 5607 O O . PRO A 1 758 ? 32.542 2.462 -58.511 1.00 90.69 758 PRO A O 1
ATOM 5610 N N . TYR A 1 759 ? 33.936 0.807 -59.037 1.00 89.88 759 TYR A N 1
ATOM 5611 C CA . TYR A 1 759 ? 34.666 1.521 -60.096 1.00 89.88 759 TYR A CA 1
ATOM 5612 C C . TYR A 1 759 ? 33.865 1.618 -61.413 1.00 89.88 759 TYR A C 1
ATOM 5614 O O . TYR A 1 759 ? 32.797 1.018 -61.550 1.00 89.88 759 TYR A O 1
ATOM 5622 N N . THR A 1 760 ? 34.383 2.337 -62.416 1.00 89.12 760 THR A N 1
ATOM 5623 C CA . THR A 1 760 ? 33.733 2.501 -63.737 1.00 89.12 760 THR A CA 1
ATOM 5624 C C . THR A 1 760 ? 33.602 1.192 -64.523 1.00 89.12 760 THR A C 1
ATOM 5626 O O . THR A 1 760 ? 32.737 1.067 -65.386 1.00 89.12 760 THR A O 1
ATOM 5629 N N . THR A 1 761 ? 34.412 0.181 -64.195 1.00 89.62 761 THR A N 1
ATOM 5630 C CA . THR A 1 761 ? 34.288 -1.189 -64.723 1.00 89.62 761 THR A CA 1
ATOM 5631 C C . THR A 1 761 ? 33.254 -2.038 -63.976 1.00 89.62 761 THR A C 1
ATOM 5633 O O . THR A 1 761 ? 32.989 -3.162 -64.390 1.00 89.62 761 THR A O 1
ATOM 5636 N N . GLY A 1 762 ? 32.695 -1.534 -62.871 1.00 88.81 762 GLY A N 1
ATOM 5637 C CA . GLY A 1 762 ? 31.839 -2.276 -61.941 1.00 88.81 762 GLY A CA 1
ATOM 5638 C C . GLY A 1 762 ? 32.606 -3.057 -60.868 1.00 88.81 762 GLY A C 1
ATOM 5639 O O . GLY A 1 762 ? 31.998 -3.531 -59.907 1.00 88.81 762 GLY A O 1
ATOM 5640 N N . ASP A 1 763 ? 33.932 -3.162 -60.973 1.00 91.69 763 ASP A N 1
ATOM 5641 C CA . ASP A 1 763 ? 34.756 -3.827 -59.960 1.00 91.69 763 ASP A CA 1
ATOM 5642 C C . ASP A 1 763 ? 34.793 -3.023 -58.655 1.00 91.69 763 ASP A C 1
ATOM 5644 O O . ASP A 1 763 ? 34.834 -1.793 -58.673 1.00 91.69 763 ASP A O 1
ATOM 5648 N N . ILE A 1 764 ? 34.853 -3.708 -57.515 1.00 92.81 764 ILE A N 1
ATOM 5649 C CA . ILE A 1 764 ? 35.111 -3.072 -56.216 1.00 92.81 764 ILE A CA 1
ATOM 5650 C C . ILE A 1 764 ? 36.601 -3.180 -55.909 1.00 92.81 764 ILE A C 1
ATOM 5652 O O . ILE A 1 764 ? 37.214 -4.226 -56.118 1.00 92.81 764 ILE A O 1
ATOM 5656 N N . TYR A 1 765 ? 37.182 -2.109 -55.383 1.00 91.44 765 TYR A N 1
ATOM 5657 C CA . TYR A 1 765 ? 38.550 -2.099 -54.889 1.00 91.44 765 TYR A CA 1
ATOM 5658 C C . TYR A 1 765 ? 38.543 -1.698 -53.421 1.00 91.44 765 TYR A C 1
ATOM 5660 O O . TYR A 1 765 ? 38.193 -0.567 -53.098 1.00 91.44 765 TYR A O 1
ATOM 5668 N N . SER A 1 766 ? 38.935 -2.606 -52.534 1.00 91.81 766 SER A N 1
ATOM 5669 C CA . SER A 1 766 ? 38.952 -2.339 -51.096 1.00 91.81 766 SER A CA 1
ATOM 5670 C C . SER A 1 766 ? 40.262 -2.793 -50.475 1.00 91.81 766 SER A C 1
ATOM 5672 O O . SER A 1 766 ? 40.819 -3.828 -50.835 1.00 91.81 766 SER A O 1
ATOM 5674 N N . ALA A 1 767 ? 40.740 -1.991 -49.540 1.00 91.50 767 ALA A N 1
ATOM 5675 C CA . ALA A 1 767 ? 41.841 -2.271 -48.647 1.00 91.50 767 ALA A CA 1
ATOM 5676 C C . ALA A 1 767 ? 41.346 -2.362 -47.195 1.00 91.50 767 ALA A C 1
ATOM 5678 O O . ALA A 1 767 ? 42.131 -2.150 -46.278 1.00 91.50 767 ALA A O 1
ATOM 5679 N N . TYR A 1 768 ? 40.062 -2.659 -46.955 1.00 93.75 768 TYR A N 1
ATOM 5680 C CA . TYR A 1 768 ? 39.495 -2.714 -45.607 1.00 93.75 768 TYR A CA 1
ATOM 5681 C C . TYR A 1 768 ? 40.353 -3.578 -44.668 1.00 93.75 768 TYR A C 1
ATOM 5683 O O . TYR A 1 768 ? 40.498 -4.782 -44.877 1.00 93.75 768 TYR A O 1
ATOM 5691 N N . GLY A 1 769 ? 40.943 -2.963 -43.640 1.00 93.75 769 GLY A N 1
ATOM 5692 C CA . GLY A 1 769 ? 41.742 -3.657 -42.630 1.00 93.75 769 GLY A CA 1
ATOM 5693 C C . GLY A 1 769 ? 42.938 -4.447 -43.155 1.00 93.75 769 GLY A C 1
ATOM 5694 O O . GLY A 1 769 ? 43.338 -5.423 -42.519 1.00 93.75 769 GLY A O 1
ATOM 5695 N N . THR A 1 770 ? 43.492 -4.080 -44.309 1.00 93.81 770 THR A N 1
ATOM 5696 C CA . THR A 1 770 ? 44.645 -4.749 -44.918 1.00 93.81 770 THR A CA 1
ATOM 5697 C C . THR A 1 770 ? 45.654 -3.742 -45.472 1.00 93.81 770 THR A C 1
ATOM 5699 O O . THR A 1 770 ? 45.347 -2.568 -45.705 1.00 93.81 770 THR A O 1
ATOM 5702 N N . ASN A 1 771 ? 46.889 -4.202 -45.675 1.00 92.81 771 ASN A N 1
ATOM 5703 C CA . ASN A 1 771 ? 47.956 -3.427 -46.314 1.00 92.81 771 ASN A CA 1
ATOM 5704 C C . ASN A 1 771 ? 47.982 -3.566 -47.843 1.00 92.81 771 ASN A C 1
ATOM 5706 O O . ASN A 1 771 ? 48.868 -3.004 -48.480 1.00 92.81 771 ASN A O 1
ATOM 5710 N N . THR A 1 772 ? 47.061 -4.349 -48.409 1.00 91.88 772 THR A N 1
ATOM 5711 C CA . THR A 1 772 ? 46.989 -4.645 -49.841 1.00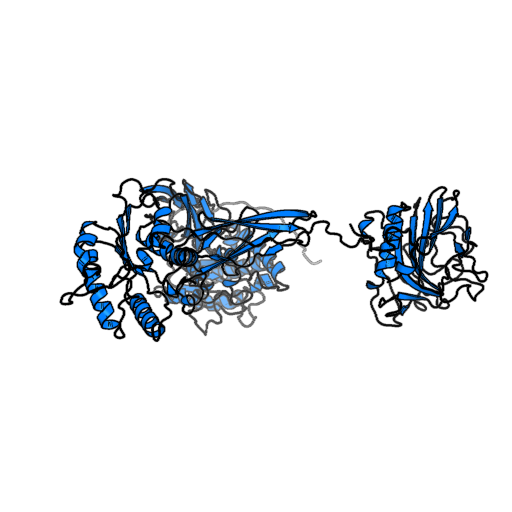 91.88 772 THR A CA 1
ATOM 5712 C C . THR A 1 772 ? 45.578 -4.387 -50.352 1.00 91.88 772 THR A C 1
ATOM 5714 O O . THR A 1 772 ? 44.620 -4.949 -49.835 1.00 91.88 772 THR A O 1
ATOM 5717 N N . ARG A 1 773 ? 45.418 -3.594 -51.410 1.00 91.62 773 ARG A N 1
ATOM 5718 C CA . ARG A 1 773 ? 44.108 -3.385 -52.036 1.00 91.62 773 ARG A CA 1
ATOM 5719 C C . ARG A 1 773 ? 43.717 -4.568 -52.911 1.00 91.62 773 ARG A C 1
ATOM 5721 O O . ARG A 1 773 ? 44.387 -4.882 -53.897 1.00 91.62 773 ARG A O 1
ATOM 5728 N N . TYR A 1 774 ? 42.571 -5.163 -52.611 1.00 92.38 774 TYR A N 1
ATOM 5729 C CA . TYR A 1 774 ? 41.999 -6.262 -53.376 1.00 92.38 774 TYR A CA 1
ATOM 5730 C C . TYR A 1 774 ? 41.007 -5.765 -54.425 1.00 92.38 774 TYR A C 1
ATOM 5732 O O . TYR A 1 774 ? 40.190 -4.885 -54.159 1.00 92.38 774 TYR A O 1
ATOM 5740 N N . ARG A 1 775 ? 41.076 -6.356 -55.625 1.00 93.38 775 ARG A N 1
ATOM 5741 C CA . ARG A 1 775 ? 40.110 -6.154 -56.713 1.00 93.38 775 ARG A CA 1
ATOM 5742 C C . ARG A 1 775 ? 39.072 -7.270 -56.686 1.00 93.38 775 ARG A C 1
ATOM 5744 O O . ARG A 1 775 ? 39.405 -8.437 -56.882 1.00 93.38 775 ARG A O 1
ATOM 5751 N N . ILE A 1 776 ? 37.812 -6.895 -56.545 1.00 93.50 776 ILE A N 1
ATOM 5752 C CA . ILE A 1 776 ? 36.662 -7.790 -56.513 1.00 93.50 776 ILE A CA 1
ATOM 5753 C C . ILE A 1 776 ? 35.905 -7.623 -57.829 1.00 93.50 776 ILE A C 1
ATOM 5755 O O . ILE A 1 776 ? 35.221 -6.625 -58.042 1.00 93.50 776 ILE A O 1
ATOM 5759 N N . SER A 1 777 ? 36.052 -8.614 -58.705 1.00 91.38 777 SER A N 1
ATOM 5760 C CA . SER A 1 777 ? 35.410 -8.680 -60.031 1.00 91.38 777 SER A CA 1
ATOM 5761 C C . SER A 1 777 ? 34.324 -9.760 -60.117 1.00 91.38 777 SER A C 1
ATOM 5763 O O . SER A 1 777 ? 33.820 -10.073 -61.194 1.00 91.38 777 SER A O 1
ATOM 5765 N N . ALA A 1 778 ? 33.986 -10.372 -58.978 1.00 86.31 778 ALA A N 1
ATOM 5766 C CA . ALA A 1 778 ? 32.969 -11.409 -58.902 1.00 86.31 778 ALA A CA 1
ATOM 5767 C C . ALA A 1 778 ? 31.574 -10.841 -59.205 1.00 86.31 778 ALA A C 1
ATOM 5769 O O . ALA A 1 778 ? 31.270 -9.694 -58.871 1.00 86.31 778 ALA A O 1
ATOM 5770 N N . ALA A 1 779 ? 30.717 -11.671 -59.807 1.00 88.56 779 ALA A N 1
ATOM 5771 C CA . ALA A 1 779 ? 29.311 -11.340 -59.996 1.00 88.56 779 ALA A CA 1
ATOM 5772 C C . ALA A 1 779 ? 28.652 -11.054 -58.637 1.00 88.56 779 ALA A C 1
ATOM 5774 O O . ALA A 1 779 ? 28.800 -11.828 -57.692 1.00 88.56 779 ALA A O 1
ATOM 5775 N N . ARG A 1 780 ? 27.929 -9.937 -58.556 1.00 92.25 780 ARG A N 1
ATOM 5776 C CA . ARG A 1 780 ? 27.282 -9.439 -57.338 1.00 92.25 780 ARG A CA 1
ATOM 5777 C C . ARG A 1 780 ? 25.958 -8.744 -57.678 1.00 92.25 780 ARG A C 1
ATOM 5779 O O . ARG A 1 780 ? 25.786 -8.323 -58.826 1.00 92.25 780 ARG A O 1
ATOM 5786 N N . PRO A 1 781 ? 25.046 -8.583 -56.708 1.00 92.69 781 PRO A N 1
ATOM 5787 C CA . PRO A 1 781 ? 23.894 -7.701 -56.860 1.00 92.69 781 PRO A CA 1
ATOM 5788 C C . PRO A 1 781 ? 24.305 -6.248 -57.158 1.00 92.69 781 PRO A C 1
ATOM 5790 O O . PRO A 1 781 ? 25.416 -5.814 -56.829 1.00 92.69 781 PRO A O 1
ATOM 5793 N N . GLY A 1 782 ? 23.392 -5.496 -57.780 1.00 92.56 782 GLY A N 1
ATOM 5794 C CA . GLY A 1 782 ? 23.598 -4.081 -58.088 1.00 92.56 782 GLY A CA 1
ATOM 5795 C C . GLY A 1 782 ? 23.634 -3.221 -56.821 1.00 92.56 782 GLY A C 1
ATOM 5796 O O . GLY A 1 782 ? 22.740 -3.329 -55.982 1.00 92.56 782 GLY A O 1
ATOM 5797 N N . LEU A 1 783 ? 24.646 -2.362 -56.700 1.00 93.12 783 LEU A N 1
ATOM 5798 C CA . LEU A 1 783 ? 24.866 -1.436 -55.582 1.00 93.12 783 LEU A CA 1
ATOM 5799 C C . LEU A 1 783 ? 24.088 -0.123 -55.726 1.00 93.12 783 LEU A C 1
ATOM 5801 O O . LEU A 1 783 ? 24.002 0.633 -54.767 1.00 93.12 783 LEU A O 1
ATOM 5805 N N . ALA A 1 784 ? 23.484 0.136 -56.892 1.00 93.56 784 ALA A N 1
ATOM 5806 C CA . ALA A 1 784 ? 22.533 1.237 -57.080 1.00 93.56 784 ALA A CA 1
ATOM 5807 C C . ALA A 1 784 ? 21.151 0.969 -56.443 1.00 93.56 784 ALA A C 1
ATOM 5809 O O . ALA A 1 784 ? 20.218 1.747 -56.622 1.00 93.56 784 ALA A O 1
ATOM 5810 N N . GLU A 1 785 ? 21.027 -0.125 -55.693 1.00 95.25 785 GLU A N 1
ATOM 5811 C CA . GLU A 1 785 ? 19.886 -0.487 -54.853 1.00 95.25 785 GLU A CA 1
ATOM 5812 C C . GLU A 1 785 ? 20.322 -0.518 -53.384 1.00 95.25 785 GLU A C 1
ATOM 5814 O O . GLU A 1 785 ? 21.517 -0.557 -53.095 1.00 95.25 785 GLU A O 1
ATOM 5819 N N . TRP A 1 786 ? 19.368 -0.514 -52.451 1.00 97.38 786 TRP A N 1
ATOM 5820 C CA . TRP A 1 786 ? 19.679 -0.676 -51.029 1.00 97.38 786 TRP A CA 1
ATOM 5821 C C . TRP A 1 786 ? 20.235 -2.074 -50.748 1.00 97.38 786 TRP A C 1
ATOM 5823 O O . TRP A 1 786 ? 19.586 -3.081 -51.043 1.00 97.38 786 TRP A O 1
ATOM 5833 N N . ARG A 1 787 ? 21.441 -2.122 -50.176 1.00 96.75 787 ARG A N 1
ATOM 5834 C CA . ARG A 1 787 ? 22.164 -3.350 -49.826 1.00 96.75 787 ARG A CA 1
ATOM 5835 C C . ARG A 1 787 ? 22.669 -3.274 -48.398 1.00 96.75 787 ARG A C 1
ATOM 5837 O O . ARG A 1 787 ? 23.064 -2.201 -47.947 1.00 96.75 787 ARG A O 1
ATOM 5844 N N . PHE A 1 788 ? 22.731 -4.421 -47.727 1.00 97.12 788 PHE A N 1
ATOM 5845 C CA . PHE A 1 788 ? 23.581 -4.582 -46.551 1.00 97.12 788 PHE A CA 1
ATOM 5846 C C . PHE A 1 788 ? 24.814 -5.389 -46.954 1.00 97.12 788 PHE A C 1
ATOM 5848 O O . PHE A 1 788 ? 24.722 -6.499 -47.482 1.00 97.12 788 PHE A O 1
ATOM 5855 N N . ALA A 1 789 ? 25.986 -4.801 -46.753 1.00 96.81 789 ALA A N 1
ATOM 5856 C CA . ALA A 1 789 ? 27.260 -5.387 -47.137 1.00 96.81 789 ALA A CA 1
ATOM 5857 C C . ALA A 1 789 ? 28.239 -5.325 -45.971 1.00 96.81 789 ALA A C 1
ATOM 5859 O O . ALA A 1 789 ? 28.147 -4.437 -45.122 1.00 96.81 789 ALA A O 1
ATOM 5860 N N . SER A 1 790 ? 29.189 -6.254 -45.936 1.00 97.19 790 SER A N 1
ATOM 5861 C CA . SER A 1 790 ? 30.208 -6.267 -44.893 1.00 97.19 790 SER A CA 1
ATOM 5862 C C . SER A 1 790 ? 31.574 -6.684 -45.399 1.00 97.19 790 SER A C 1
ATOM 5864 O O . SER A 1 790 ? 31.710 -7.488 -46.324 1.00 97.19 790 SER A O 1
ATOM 5866 N N . PHE A 1 791 ? 32.595 -6.126 -44.760 1.00 96.62 791 PHE A N 1
ATOM 5867 C CA . PHE A 1 791 ? 33.977 -6.553 -44.911 1.00 96.62 791 PHE A CA 1
ATOM 5868 C C . PHE A 1 791 ? 34.459 -7.162 -43.600 1.00 96.62 791 PHE A C 1
ATOM 5870 O O . PHE A 1 791 ? 34.120 -6.673 -42.524 1.00 96.62 791 PHE A O 1
ATOM 5877 N N . GLN A 1 792 ? 35.269 -8.212 -43.696 1.00 97.12 792 GLN A N 1
ATOM 5878 C CA . GLN A 1 792 ? 35.899 -8.858 -42.551 1.00 97.12 792 GLN A CA 1
ATOM 5879 C C . GLN A 1 792 ? 37.383 -9.060 -42.840 1.00 97.12 792 GLN A C 1
ATOM 5881 O O . GLN A 1 792 ? 37.743 -9.579 -43.897 1.00 97.12 792 GLN A O 1
ATOM 5886 N N . SER A 1 793 ? 38.232 -8.654 -41.899 1.00 97.06 793 SER A N 1
ATOM 5887 C CA . SER A 1 793 ? 39.686 -8.793 -41.986 1.00 97.06 793 SER A CA 1
ATOM 5888 C C . SER A 1 793 ? 40.205 -9.488 -40.735 1.00 97.06 793 SER A C 1
ATOM 5890 O O . SER A 1 793 ? 39.945 -9.030 -39.625 1.00 97.06 793 SER A O 1
ATOM 5892 N N . ALA A 1 794 ? 40.941 -10.579 -40.920 1.00 96.94 794 ALA A N 1
ATOM 5893 C CA . ALA A 1 794 ? 41.709 -11.278 -39.896 1.00 96.94 794 ALA A CA 1
ATOM 5894 C C . ALA A 1 794 ? 43.007 -11.833 -40.510 1.00 96.94 794 ALA A C 1
ATOM 5896 O O . ALA A 1 794 ? 43.211 -11.812 -41.729 1.00 96.94 794 ALA A O 1
ATOM 5897 N N . ALA A 1 795 ? 43.926 -12.324 -39.676 1.00 95.75 795 ALA A N 1
ATOM 5898 C CA . ALA A 1 795 ? 45.156 -12.936 -40.171 1.00 95.75 795 ALA A CA 1
ATOM 5899 C C . ALA A 1 795 ? 44.830 -14.138 -41.077 1.00 95.75 795 ALA A C 1
ATOM 5901 O O . ALA A 1 795 ? 44.177 -15.083 -40.641 1.00 95.75 795 ALA A O 1
ATOM 5902 N N . ASN A 1 796 ? 45.312 -14.113 -42.324 1.00 95.12 796 ASN A N 1
ATOM 5903 C CA . ASN A 1 796 ? 45.028 -15.136 -43.343 1.00 95.12 796 ASN A CA 1
ATOM 5904 C C . ASN A 1 796 ? 43.542 -15.301 -43.722 1.00 95.12 796 ASN A C 1
ATOM 5906 O O . ASN A 1 796 ? 43.178 -16.326 -44.290 1.00 95.12 796 ASN A O 1
ATOM 5910 N N . ASP A 1 797 ? 42.690 -14.312 -43.448 1.00 95.75 797 ASP A N 1
ATOM 5911 C CA . ASP A 1 797 ? 41.290 -14.319 -43.880 1.00 95.75 797 ASP A CA 1
ATOM 5912 C C . ASP A 1 797 ? 40.847 -12.897 -44.232 1.00 95.75 797 ASP A C 1
ATOM 5914 O O . ASP A 1 797 ? 40.967 -11.970 -43.430 1.00 95.75 797 ASP A O 1
ATOM 5918 N N . TRP A 1 798 ? 40.353 -12.709 -45.451 1.00 96.62 798 TRP A N 1
ATOM 5919 C CA . TRP A 1 798 ? 39.741 -11.451 -45.867 1.00 96.62 798 TRP A CA 1
ATOM 5920 C C . TRP A 1 798 ? 38.509 -11.737 -46.700 1.00 96.62 798 TRP A C 1
ATOM 5922 O O . TRP A 1 798 ? 38.572 -12.512 -47.660 1.00 96.62 798 TRP A O 1
ATOM 5932 N N . ARG A 1 799 ? 37.378 -11.138 -46.331 1.00 96.69 799 ARG A N 1
ATOM 5933 C CA . ARG A 1 799 ? 36.086 -11.457 -46.935 1.00 96.69 799 ARG A CA 1
ATOM 5934 C C . ARG A 1 799 ? 35.252 -10.221 -47.194 1.00 96.69 799 ARG A C 1
ATOM 5936 O O . ARG A 1 799 ? 35.283 -9.266 -46.424 1.00 96.69 799 ARG A O 1
ATOM 5943 N N . TYR A 1 800 ? 34.461 -10.307 -48.254 1.00 96.94 800 TYR A N 1
ATOM 5944 C CA . TYR A 1 800 ? 33.437 -9.337 -48.601 1.00 96.94 800 TYR A CA 1
ATOM 5945 C C . TYR A 1 800 ? 32.114 -10.056 -48.855 1.00 96.94 800 TYR A C 1
ATOM 5947 O O . TYR A 1 800 ? 32.060 -11.012 -49.641 1.00 96.94 800 TYR A O 1
ATOM 5955 N N . TYR A 1 801 ? 31.066 -9.583 -48.190 1.00 97.62 801 TYR A N 1
ATOM 5956 C CA . TYR A 1 801 ? 29.713 -10.115 -48.268 1.00 97.62 801 TYR A CA 1
ATOM 5957 C C . TYR A 1 801 ? 28.744 -9.047 -48.767 1.00 97.62 801 TYR A C 1
ATOM 5959 O O . TYR A 1 801 ? 28.874 -7.873 -48.419 1.00 97.62 801 TYR A O 1
ATOM 5967 N N . VAL A 1 802 ? 27.748 -9.469 -49.545 1.00 97.50 802 VAL A N 1
ATOM 5968 C CA . VAL A 1 802 ? 26.606 -8.640 -49.956 1.00 97.50 802 VAL A CA 1
ATOM 5969 C C . VAL A 1 802 ? 25.344 -9.458 -49.789 1.00 97.50 802 VAL A C 1
ATOM 5971 O O . VAL A 1 802 ? 25.281 -10.593 -50.264 1.00 97.50 802 VAL A O 1
ATOM 5974 N N . ASP A 1 803 ? 24.359 -8.883 -49.106 1.00 97.62 803 ASP A N 1
ATOM 5975 C CA . ASP A 1 803 ? 23.060 -9.493 -48.838 1.00 97.62 803 ASP A CA 1
ATOM 5976 C C . ASP A 1 803 ? 23.174 -10.910 -48.230 1.00 97.62 803 ASP A C 1
ATOM 5978 O O . ASP A 1 803 ? 22.418 -11.815 -48.556 1.00 97.62 803 ASP A O 1
ATOM 5982 N N . GLY A 1 804 ? 24.182 -11.151 -47.384 1.00 95.69 804 GLY A N 1
ATOM 5983 C CA . GLY A 1 804 ? 24.447 -12.462 -46.768 1.00 95.69 804 GLY A CA 1
ATOM 5984 C C . GLY A 1 804 ? 25.199 -13.477 -47.643 1.00 95.69 804 GLY A C 1
ATOM 5985 O O . GLY A 1 804 ? 25.547 -14.561 -47.169 1.00 95.69 804 GLY A O 1
ATOM 5986 N N . SER A 1 805 ? 25.501 -13.144 -48.902 1.00 95.56 805 SER A N 1
ATOM 5987 C CA . SER A 1 805 ? 26.306 -13.976 -49.808 1.00 95.56 805 SER A CA 1
ATOM 5988 C C . SER A 1 805 ? 27.779 -13.574 -49.790 1.00 95.56 805 SER A C 1
ATOM 5990 O O . SER A 1 805 ? 28.108 -12.392 -49.841 1.00 95.56 805 SER A O 1
ATOM 5992 N N . VAL A 1 806 ? 28.687 -14.555 -49.787 1.00 95.50 806 VAL A N 1
ATOM 5993 C CA . VAL A 1 806 ? 30.130 -14.309 -49.964 1.00 95.50 806 VAL A CA 1
ATOM 5994 C C . VAL A 1 806 ? 30.390 -13.898 -51.415 1.00 95.50 806 VAL A C 1
ATOM 5996 O O . VAL A 1 806 ? 30.215 -14.708 -52.322 1.00 95.50 806 VAL A O 1
ATOM 5999 N N . ILE A 1 807 ? 30.856 -12.669 -51.637 1.00 96.31 807 ILE A N 1
ATOM 6000 C CA . ILE A 1 807 ? 31.245 -12.169 -52.967 1.00 96.31 807 ILE A CA 1
ATOM 6001 C C . ILE A 1 807 ? 32.750 -12.337 -53.196 1.00 96.31 807 ILE A C 1
ATOM 6003 O O . ILE A 1 807 ? 33.196 -12.607 -54.313 1.00 96.31 807 ILE A O 1
ATOM 6007 N N . HIS A 1 808 ? 33.551 -12.199 -52.139 1.00 95.81 808 HIS A N 1
ATOM 6008 C CA . HIS A 1 808 ? 34.994 -12.396 -52.205 1.00 95.81 808 HIS A CA 1
ATOM 6009 C C . HIS A 1 808 ? 35.517 -13.040 -50.925 1.00 95.81 808 HIS A C 1
ATOM 6011 O O . HIS A 1 808 ? 35.082 -12.685 -49.831 1.00 95.81 808 HIS A O 1
ATOM 6017 N N . ALA A 1 809 ? 36.467 -13.963 -51.064 1.00 94.94 809 ALA A N 1
ATOM 6018 C CA . ALA A 1 809 ? 37.161 -14.582 -49.945 1.00 94.94 809 ALA A CA 1
ATOM 6019 C C . ALA A 1 809 ? 38.612 -14.883 -50.329 1.00 94.94 809 ALA A C 1
ATOM 6021 O O . ALA A 1 809 ? 38.879 -15.448 -51.391 1.00 94.94 809 ALA A O 1
ATOM 6022 N N . LEU A 1 810 ? 39.537 -14.534 -49.442 1.00 94.25 810 LEU A N 1
ATOM 6023 C CA . LEU A 1 810 ? 40.957 -14.833 -49.554 1.00 94.25 810 LEU A CA 1
ATOM 6024 C C . LEU A 1 810 ? 41.420 -15.527 -48.281 1.00 94.25 810 LEU A C 1
ATOM 6026 O O . LEU A 1 810 ? 41.111 -15.087 -47.180 1.00 94.25 810 LEU A O 1
ATOM 6030 N N . ILE A 1 811 ? 42.222 -16.574 -48.451 1.00 91.19 811 ILE A N 1
ATOM 6031 C CA . ILE A 1 811 ? 42.869 -17.315 -47.356 1.00 91.19 811 ILE A CA 1
ATOM 6032 C C . ILE A 1 811 ? 44.277 -16.778 -47.037 1.00 91.19 811 ILE A C 1
ATOM 6034 O O . ILE A 1 811 ? 45.106 -17.467 -46.447 1.00 91.19 811 ILE A O 1
ATOM 6038 N N . ALA A 1 812 ? 44.584 -15.569 -47.508 1.00 89.62 812 ALA A N 1
ATOM 6039 C CA . ALA A 1 812 ? 45.853 -14.887 -47.307 1.00 89.62 812 ALA A CA 1
ATOM 6040 C C . ALA A 1 812 ? 45.578 -13.391 -47.147 1.00 89.62 812 ALA A C 1
ATOM 6042 O O . ALA A 1 812 ? 45.063 -12.751 -48.062 1.00 89.62 812 ALA A O 1
ATOM 6043 N N . ASN A 1 813 ? 45.914 -12.852 -45.977 1.00 95.19 813 ASN A N 1
ATOM 6044 C CA . ASN A 1 813 ? 45.708 -11.454 -45.629 1.00 95.19 813 ASN A CA 1
ATOM 6045 C C . ASN A 1 813 ? 46.705 -11.040 -44.545 1.00 95.19 813 ASN A C 1
ATOM 6047 O O . ASN A 1 813 ? 46.906 -11.774 -43.573 1.00 95.19 813 ASN A O 1
ATOM 6051 N N . THR A 1 814 ? 47.304 -9.862 -44.713 1.00 95.69 814 THR A N 1
ATOM 6052 C CA . THR A 1 814 ? 48.104 -9.205 -43.677 1.00 95.69 814 THR A CA 1
ATOM 6053 C C . THR A 1 814 ? 47.283 -8.054 -43.121 1.00 95.69 814 THR A C 1
ATOM 6055 O O . THR A 1 814 ? 47.081 -7.048 -43.801 1.00 95.69 814 THR A O 1
ATOM 6058 N N . VAL A 1 815 ? 46.798 -8.220 -41.891 1.00 96.12 815 VAL A N 1
ATOM 6059 C CA . VAL A 1 815 ? 45.936 -7.230 -41.244 1.00 96.12 815 VAL A CA 1
ATOM 6060 C C . VAL A 1 815 ? 46.712 -5.943 -41.003 1.00 96.12 815 VAL A C 1
ATOM 6062 O O . VAL A 1 815 ? 47.797 -5.964 -40.421 1.00 96.12 815 VAL A O 1
ATOM 6065 N N . ALA A 1 816 ? 46.148 -4.826 -41.449 1.00 94.38 816 ALA A N 1
ATOM 6066 C CA . ALA A 1 816 ? 46.678 -3.499 -41.183 1.00 94.38 816 ALA A CA 1
ATOM 6067 C C . ALA A 1 816 ? 45.546 -2.471 -41.227 1.00 94.38 816 ALA A C 1
ATOM 6069 O O . ALA A 1 816 ? 44.900 -2.302 -42.260 1.00 94.38 816 ALA A O 1
ATOM 6070 N N . PHE A 1 817 ? 45.331 -1.766 -40.119 1.00 93.62 817 PHE A N 1
ATOM 6071 C CA . PHE A 1 817 ? 44.350 -0.689 -40.024 1.00 93.62 817 PHE A CA 1
ATOM 6072 C C . PHE A 1 817 ? 45.032 0.681 -39.997 1.00 93.62 817 PHE A C 1
ATOM 6074 O O . PHE A 1 817 ? 46.135 0.834 -39.472 1.00 93.62 817 PHE A O 1
ATOM 6081 N N . GLY A 1 818 ? 44.387 1.673 -40.609 1.00 88.56 818 GLY A N 1
ATOM 6082 C CA . GLY A 1 818 ? 44.893 3.041 -40.689 1.00 88.56 818 GLY A CA 1
ATOM 6083 C C . GLY A 1 818 ? 44.597 3.874 -39.438 1.00 88.56 818 GLY A C 1
ATOM 6084 O O . GLY A 1 818 ? 43.633 3.635 -38.717 1.00 88.56 818 GLY A O 1
ATOM 6085 N N . THR A 1 819 ? 45.392 4.924 -39.225 1.00 89.88 819 THR A N 1
ATOM 6086 C CA . THR A 1 819 ? 45.252 5.873 -38.100 1.00 89.88 819 THR A CA 1
ATOM 6087 C C . THR A 1 819 ? 44.317 7.046 -38.396 1.00 89.88 819 THR A C 1
ATOM 6089 O O . THR A 1 819 ? 44.156 7.947 -37.590 1.00 89.88 819 THR A O 1
ATOM 6092 N N . THR A 1 820 ? 43.698 7.108 -39.571 1.00 89.12 820 THR A N 1
ATOM 6093 C CA . THR A 1 820 ? 42.752 8.191 -39.898 1.00 89.12 820 THR A CA 1
ATOM 6094 C C . THR A 1 820 ? 41.470 7.620 -40.495 1.00 89.12 820 THR A C 1
ATOM 6096 O O . THR A 1 820 ? 41.166 7.875 -41.661 1.00 89.12 820 THR A O 1
ATOM 6099 N N . PRO A 1 821 ? 40.725 6.800 -39.740 1.00 91.38 821 PRO A N 1
ATOM 6100 C CA . PRO A 1 821 ? 39.504 6.198 -40.246 1.00 91.38 821 PRO A CA 1
ATOM 6101 C C . PRO A 1 821 ? 38.444 7.236 -40.613 1.00 91.38 821 PRO A C 1
ATOM 6103 O O . PRO A 1 821 ? 38.273 8.250 -39.932 1.00 91.38 821 PRO A O 1
ATOM 6106 N N . ALA A 1 822 ? 37.735 6.969 -41.706 1.00 91.75 822 ALA A N 1
ATOM 6107 C CA . ALA A 1 822 ? 36.653 7.817 -42.189 1.00 91.75 822 ALA A CA 1
ATOM 6108 C C . ALA A 1 822 ? 35.529 6.981 -42.806 1.00 91.75 822 ALA A C 1
ATOM 6110 O O . ALA A 1 822 ? 35.789 5.953 -43.430 1.00 91.75 822 ALA A O 1
ATOM 6111 N N . ILE A 1 823 ? 34.292 7.458 -42.681 1.00 93.31 823 ILE A N 1
ATOM 6112 C CA . ILE A 1 823 ? 33.115 6.904 -43.360 1.00 93.31 823 ILE A CA 1
ATOM 6113 C C . ILE A 1 823 ? 32.741 7.858 -44.492 1.00 93.31 823 ILE A C 1
ATOM 6115 O O . ILE A 1 823 ? 32.558 9.055 -44.269 1.00 93.31 823 ILE A O 1
ATOM 6119 N N . GLY A 1 824 ? 32.633 7.318 -45.704 1.00 90.94 824 GLY A N 1
ATOM 6120 C CA . GLY A 1 824 ? 32.279 8.068 -46.906 1.00 90.94 824 GLY A CA 1
ATOM 6121 C C . GLY A 1 824 ? 33.421 8.847 -47.572 1.00 90.94 824 GLY A C 1
ATOM 6122 O O . GLY A 1 824 ? 33.154 9.733 -48.383 1.00 90.94 824 GLY A O 1
ATOM 6123 N N . ALA A 1 825 ? 34.685 8.556 -47.244 1.00 88.44 825 ALA A N 1
ATOM 6124 C CA . ALA A 1 825 ? 35.847 9.178 -47.884 1.00 88.44 825 ALA A CA 1
ATOM 6125 C C . ALA A 1 825 ? 37.042 8.225 -48.018 1.00 88.44 825 ALA A C 1
ATOM 6127 O O . ALA A 1 825 ? 37.241 7.351 -47.175 1.00 88.44 825 ALA A O 1
ATOM 6128 N N . GLY A 1 826 ? 37.845 8.436 -49.066 1.00 84.00 826 GLY A N 1
ATOM 6129 C CA . GLY A 1 826 ? 39.093 7.721 -49.358 1.00 84.00 826 GLY A CA 1
ATOM 6130 C C . GLY A 1 826 ? 40.361 8.520 -49.027 1.00 84.00 826 GLY A C 1
ATOM 6131 O O . GLY A 1 826 ? 40.366 9.417 -48.183 1.00 84.00 826 GLY A O 1
ATOM 6132 N N . TYR A 1 827 ? 41.476 8.189 -49.688 1.00 77.81 827 TYR A N 1
ATOM 6133 C CA . TYR A 1 827 ? 42.765 8.882 -49.516 1.00 77.81 827 TYR A CA 1
ATOM 6134 C C . TYR A 1 827 ? 42.972 10.071 -50.478 1.00 77.81 827 TYR A C 1
ATOM 6136 O O . TYR A 1 827 ? 43.739 10.972 -50.140 1.00 77.81 827 TYR A O 1
ATOM 6144 N N . TYR A 1 828 ? 42.291 10.126 -51.634 1.00 74.88 828 TYR A N 1
ATOM 6145 C CA . TYR A 1 828 ? 42.593 11.082 -52.715 1.00 74.88 828 TYR A CA 1
ATOM 6146 C C . TYR A 1 828 ? 41.445 12.046 -53.058 1.00 74.88 828 TYR A C 1
ATOM 6148 O O . TYR A 1 828 ? 41.167 12.296 -54.225 1.00 74.88 828 TYR A O 1
ATOM 6156 N N . ASN A 1 829 ? 40.806 12.647 -52.044 1.00 76.50 829 ASN A N 1
ATOM 6157 C CA . ASN A 1 829 ? 39.605 13.491 -52.213 1.00 76.50 829 ASN A CA 1
ATOM 6158 C C . ASN A 1 829 ? 38.454 12.765 -52.938 1.00 76.50 829 ASN A C 1
ATOM 6160 O O . ASN A 1 829 ? 37.652 13.387 -53.635 1.00 76.50 829 ASN A O 1
ATOM 6164 N N . ASP A 1 830 ? 38.386 11.446 -52.762 1.00 81.69 830 ASP A N 1
ATOM 6165 C CA . ASP A 1 830 ? 37.298 10.608 -53.248 1.00 81.69 830 ASP A CA 1
ATOM 6166 C C . ASP A 1 830 ? 36.232 10.532 -52.154 1.00 81.69 830 ASP A C 1
ATOM 6168 O O . ASP A 1 830 ? 36.528 10.109 -51.032 1.00 81.69 830 ASP A O 1
ATOM 6172 N N . TYR A 1 831 ? 35.007 10.947 -52.471 1.00 86.88 831 TYR A N 1
ATOM 6173 C CA . TYR A 1 831 ? 33.894 11.008 -51.522 1.00 86.88 831 TYR A CA 1
ATOM 6174 C C . TYR A 1 831 ? 32.756 10.118 -51.973 1.00 86.88 831 TYR A C 1
ATOM 6176 O O . TYR A 1 831 ? 32.526 9.963 -53.174 1.00 86.88 831 TYR A O 1
ATOM 6184 N N . PHE A 1 832 ? 32.040 9.557 -51.002 1.00 90.44 832 PHE A N 1
ATOM 6185 C CA . PHE A 1 832 ? 30.917 8.686 -51.279 1.00 90.44 832 PHE A CA 1
ATOM 6186 C C . PHE A 1 832 ? 29.790 9.432 -52.013 1.00 90.44 832 PHE A C 1
ATOM 6188 O O . PHE A 1 832 ? 29.448 10.560 -51.659 1.00 90.44 832 PHE A O 1
ATOM 6195 N N . ASP A 1 833 ? 29.235 8.810 -53.053 1.00 89.69 833 ASP A N 1
ATOM 6196 C CA . ASP A 1 833 ? 28.113 9.319 -53.844 1.00 89.69 833 ASP A CA 1
ATOM 6197 C C . ASP A 1 833 ? 26.967 8.323 -53.705 1.00 89.69 833 ASP A C 1
ATOM 6199 O O . ASP A 1 833 ? 26.938 7.266 -54.352 1.00 89.69 833 ASP A O 1
ATOM 6203 N N . GLY A 1 834 ? 26.072 8.627 -52.776 1.00 92.94 834 GLY A N 1
ATOM 6204 C CA . GLY A 1 834 ? 25.012 7.728 -52.377 1.00 92.94 834 GLY A CA 1
ATOM 6205 C C . GLY A 1 834 ? 24.513 7.998 -50.968 1.00 92.94 834 GLY A C 1
ATOM 6206 O O . GLY A 1 834 ? 24.701 9.067 -50.383 1.00 92.94 834 GLY A O 1
ATOM 6207 N N . GLN A 1 835 ? 23.843 6.996 -50.419 1.00 95.19 835 GLN A N 1
ATOM 6208 C CA . GLN A 1 835 ? 23.176 7.066 -49.132 1.00 95.19 835 GLN A CA 1
ATOM 6209 C C . GLN A 1 835 ? 23.646 5.940 -48.212 1.00 95.19 835 GLN A C 1
ATOM 6211 O O . GLN A 1 835 ? 23.888 4.824 -48.671 1.00 95.19 835 GLN A O 1
ATOM 6216 N N . ILE A 1 836 ? 23.774 6.235 -46.918 1.00 97.06 836 ILE A N 1
ATOM 6217 C CA . ILE A 1 836 ? 24.129 5.277 -45.863 1.00 97.06 836 ILE A CA 1
ATOM 6218 C C . ILE A 1 836 ? 23.066 5.371 -44.767 1.00 97.06 836 ILE A C 1
ATOM 6220 O O . ILE A 1 836 ? 22.824 6.449 -44.228 1.00 97.06 836 ILE A O 1
ATOM 6224 N N . ALA A 1 837 ? 22.419 4.251 -44.456 1.00 97.25 837 ALA A N 1
ATOM 6225 C CA . ALA A 1 837 ? 21.375 4.175 -43.441 1.00 97.25 837 ALA A CA 1
ATOM 6226 C C . ALA A 1 837 ? 21.929 3.766 -42.070 1.00 97.25 837 ALA A C 1
ATOM 6228 O O . ALA A 1 837 ? 21.553 4.363 -41.071 1.00 97.25 837 ALA A O 1
ATOM 6229 N N . GLU A 1 838 ? 22.834 2.786 -42.014 1.00 98.06 838 GLU A N 1
ATOM 6230 C CA . GLU A 1 838 ? 23.357 2.245 -40.752 1.00 98.06 838 GLU A CA 1
ATOM 6231 C C . GLU A 1 838 ? 24.789 1.728 -40.928 1.00 98.06 838 GLU A C 1
ATOM 6233 O O . GLU A 1 838 ? 25.122 1.166 -41.978 1.00 98.06 838 GLU A O 1
ATOM 6238 N N . VAL A 1 839 ? 25.627 1.921 -39.903 1.00 98.31 839 VAL A N 1
ATOM 6239 C CA . VAL A 1 839 ? 26.997 1.388 -39.834 1.00 98.31 839 VAL A CA 1
ATOM 6240 C C . VAL A 1 839 ? 27.194 0.660 -38.509 1.00 98.31 839 VAL A C 1
ATOM 6242 O O . VAL A 1 839 ? 26.956 1.226 -37.444 1.00 98.31 839 VAL A O 1
ATOM 6245 N N . ILE A 1 840 ? 27.655 -0.588 -38.572 1.00 98.62 840 ILE A N 1
ATOM 6246 C CA . ILE A 1 840 ? 28.003 -1.398 -37.397 1.00 98.62 840 ILE A CA 1
ATOM 6247 C C . ILE A 1 840 ? 29.452 -1.832 -37.555 1.00 98.62 840 ILE A C 1
ATOM 6249 O O . ILE A 1 840 ? 29.777 -2.531 -38.511 1.00 98.62 840 ILE A O 1
ATOM 6253 N N . ASP A 1 841 ? 30.314 -1.441 -36.625 1.00 98.06 841 ASP A N 1
ATOM 6254 C CA . ASP A 1 841 ? 31.704 -1.885 -36.587 1.00 98.06 841 ASP A CA 1
ATOM 6255 C C . ASP A 1 841 ? 31.957 -2.778 -35.373 1.00 98.06 841 ASP A C 1
ATOM 6257 O O . ASP A 1 841 ? 31.551 -2.477 -34.246 1.00 98.06 841 ASP A O 1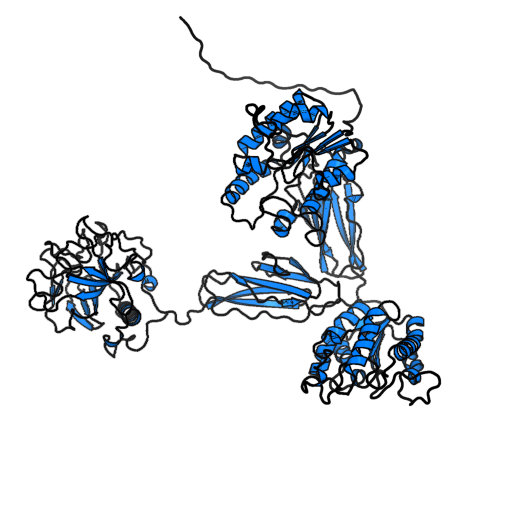
ATOM 6261 N N . CYS A 1 842 ? 32.656 -3.879 -35.618 1.00 98.12 842 CYS A N 1
ATOM 6262 C CA . CYS A 1 842 ? 33.071 -4.842 -34.620 1.00 98.12 842 CYS A CA 1
ATOM 6263 C C . CYS A 1 842 ? 34.597 -4.885 -34.551 1.00 98.12 842 CYS A C 1
ATOM 6265 O O . CYS A 1 842 ? 35.266 -5.002 -35.578 1.00 98.12 842 CYS A O 1
ATOM 6267 N N . ASN A 1 843 ? 35.149 -4.865 -33.337 1.00 95.44 843 ASN A N 1
ATOM 6268 C CA . ASN A 1 843 ? 36.598 -4.941 -33.086 1.00 95.44 843 ASN A CA 1
ATOM 6269 C C . ASN A 1 843 ? 37.185 -6.356 -33.280 1.00 95.44 843 ASN A C 1
ATOM 6271 O O . ASN A 1 843 ? 38.380 -6.560 -33.072 1.00 95.44 843 ASN A O 1
ATOM 6275 N N . GLU A 1 844 ? 36.358 -7.317 -33.694 1.00 95.00 844 GLU A N 1
ATOM 6276 C CA . GLU A 1 844 ? 36.732 -8.690 -34.007 1.00 95.00 844 GLU A CA 1
ATOM 6277 C C . GLU A 1 844 ? 36.090 -9.161 -35.316 1.00 95.00 844 GLU A C 1
ATOM 6279 O O . GLU A 1 844 ? 35.058 -8.654 -35.754 1.00 95.00 844 GLU A O 1
ATOM 6284 N N . ALA A 1 845 ? 36.698 -10.170 -35.940 1.00 94.50 845 ALA A N 1
ATOM 6285 C CA . ALA A 1 845 ? 36.047 -10.937 -36.993 1.00 94.50 845 ALA A CA 1
ATOM 6286 C C . ALA A 1 845 ? 34.891 -11.740 -36.387 1.00 94.50 845 ALA A C 1
ATOM 6288 O O . ALA A 1 845 ? 35.061 -12.418 -35.371 1.00 94.50 845 ALA A O 1
ATOM 6289 N N . LEU A 1 846 ? 33.725 -11.697 -37.030 1.00 97.00 846 LEU A N 1
ATOM 6290 C CA . LEU A 1 846 ? 32.560 -12.431 -36.558 1.00 97.00 846 LEU A CA 1
ATOM 6291 C C . LEU A 1 846 ? 32.591 -13.881 -37.044 1.00 97.00 846 LEU A C 1
ATOM 6293 O O . LEU A 1 846 ? 33.034 -14.200 -38.155 1.00 97.00 846 LEU A O 1
ATOM 6297 N N . THR A 1 847 ? 32.074 -14.779 -36.208 1.00 95.56 847 THR A N 1
ATOM 6298 C CA . THR A 1 847 ? 31.729 -16.136 -36.635 1.00 95.56 847 THR A CA 1
ATOM 6299 C C . THR A 1 847 ? 30.581 -16.102 -37.647 1.00 95.56 847 THR A C 1
ATOM 6301 O O . THR A 1 847 ? 29.881 -15.101 -37.796 1.00 95.56 847 THR A O 1
ATOM 6304 N N . THR A 1 848 ? 30.343 -17.220 -38.341 1.00 94.38 848 THR A N 1
ATOM 6305 C CA . THR A 1 848 ? 29.233 -17.305 -39.308 1.00 94.38 848 THR A CA 1
ATOM 6306 C C . THR A 1 848 ? 27.886 -17.008 -38.647 1.00 94.38 848 THR A C 1
ATOM 6308 O O . THR A 1 848 ? 27.124 -16.219 -39.189 1.00 94.38 848 THR A O 1
ATOM 6311 N N . THR A 1 849 ? 27.622 -17.556 -37.460 1.00 92.75 849 THR A N 1
ATOM 6312 C CA . THR A 1 849 ? 26.358 -17.335 -36.742 1.00 92.75 849 THR A CA 1
ATOM 6313 C C . THR A 1 849 ? 26.191 -15.885 -36.289 1.00 92.75 849 THR A C 1
ATOM 6315 O O . THR A 1 849 ? 25.117 -15.315 -36.456 1.00 92.75 849 THR A O 1
ATOM 6318 N N . GLU A 1 850 ? 27.240 -15.266 -35.740 1.00 96.75 850 GLU A N 1
ATOM 6319 C CA . GLU A 1 850 ? 27.200 -13.856 -35.322 1.00 96.75 850 GLU A CA 1
ATOM 6320 C C . GLU A 1 850 ? 26.978 -12.929 -36.525 1.00 96.75 850 GLU A C 1
ATOM 6322 O O . GLU A 1 850 ? 26.109 -12.063 -36.480 1.00 96.75 850 GLU A O 1
ATOM 6327 N N . ARG A 1 851 ? 27.699 -13.157 -37.632 1.00 97.81 851 ARG A N 1
ATOM 6328 C CA . ARG A 1 851 ? 27.523 -12.405 -38.882 1.00 97.81 851 ARG A CA 1
ATOM 6329 C C . ARG A 1 851 ? 26.097 -12.540 -39.420 1.00 97.81 851 ARG A C 1
ATOM 6331 O O . ARG A 1 851 ? 25.478 -11.530 -39.733 1.00 97.81 851 ARG A O 1
ATOM 6338 N N . GLN A 1 852 ? 25.561 -13.762 -39.469 1.00 97.69 852 GLN A N 1
ATOM 6339 C CA . GLN A 1 852 ? 24.190 -14.014 -39.929 1.00 97.69 852 GLN A CA 1
ATOM 6340 C C . GLN A 1 852 ? 23.153 -13.306 -39.059 1.00 97.69 852 GLN A C 1
ATOM 6342 O O . GLN A 1 852 ? 22.148 -12.844 -39.588 1.00 97.69 852 GLN A O 1
ATOM 6347 N N . ARG A 1 853 ? 23.384 -13.167 -37.746 1.00 97.00 853 ARG A N 1
ATOM 6348 C CA . ARG A 1 853 ? 22.493 -12.391 -36.866 1.00 97.00 853 ARG A CA 1
ATOM 6349 C C . ARG A 1 853 ? 22.480 -10.910 -37.226 1.00 97.00 853 ARG A C 1
ATOM 6351 O O . ARG A 1 853 ? 21.397 -10.349 -37.344 1.00 97.00 853 ARG A O 1
ATOM 6358 N N . VAL A 1 854 ? 23.646 -10.308 -37.475 1.00 98.38 854 VAL A N 1
ATOM 6359 C CA . VAL A 1 854 ? 23.733 -8.913 -37.945 1.00 98.38 854 VAL A CA 1
ATOM 6360 C C . VAL A 1 854 ? 23.034 -8.754 -39.299 1.00 98.38 854 VAL A C 1
ATOM 6362 O O . VAL A 1 854 ? 22.225 -7.847 -39.466 1.00 98.38 854 VAL A O 1
ATOM 6365 N N . GLU A 1 855 ? 23.290 -9.664 -40.244 1.00 98.44 855 GLU A N 1
ATOM 6366 C CA . GLU A 1 855 ? 22.648 -9.687 -41.568 1.00 98.44 855 GLU A CA 1
ATOM 6367 C C . GLU A 1 855 ? 21.120 -9.797 -41.456 1.00 98.44 855 GLU A C 1
ATOM 6369 O O . GLU A 1 855 ? 20.398 -9.042 -42.102 1.00 98.44 855 GLU A O 1
ATOM 6374 N N . GLY A 1 856 ? 20.624 -10.686 -40.591 1.00 97.75 856 GLY A N 1
ATOM 6375 C CA . GLY A 1 856 ? 19.199 -10.838 -40.304 1.00 97.75 856 GLY A CA 1
ATOM 6376 C C . GLY A 1 856 ? 18.589 -9.587 -39.673 1.00 97.75 856 GLY A C 1
ATOM 6377 O O . GLY A 1 856 ? 17.543 -9.132 -40.121 1.00 97.75 856 GLY A O 1
ATOM 6378 N N . TYR A 1 857 ? 19.248 -8.992 -38.679 1.00 98.25 857 TYR A N 1
ATOM 6379 C CA . TYR A 1 857 ? 18.782 -7.757 -38.044 1.00 98.25 857 TYR A CA 1
ATOM 6380 C C . TYR A 1 857 ? 18.670 -6.610 -39.057 1.00 98.25 857 TYR A C 1
ATOM 6382 O O . TYR A 1 857 ? 17.623 -5.971 -39.132 1.00 98.25 857 TYR A O 1
ATOM 6390 N N . LEU A 1 858 ? 19.698 -6.390 -39.886 1.00 98.50 858 LEU A N 1
ATOM 6391 C CA . LEU A 1 858 ? 19.680 -5.335 -40.904 1.00 98.50 858 LEU A CA 1
ATOM 6392 C C . LEU A 1 858 ? 18.606 -5.593 -41.969 1.00 98.50 858 LEU A C 1
ATOM 6394 O O . LEU A 1 858 ? 17.901 -4.664 -42.362 1.00 98.50 858 LEU A O 1
ATOM 6398 N N . ALA A 1 859 ? 18.447 -6.843 -42.411 1.00 98.12 859 ALA A N 1
ATOM 6399 C CA . ALA A 1 859 ? 17.440 -7.200 -43.402 1.00 98.12 859 ALA A CA 1
ATOM 6400 C C . ALA A 1 859 ? 16.016 -6.928 -42.894 1.00 98.12 859 ALA A C 1
ATOM 6402 O O . ALA A 1 859 ? 15.251 -6.255 -43.578 1.00 98.12 859 ALA A O 1
ATOM 6403 N N . TRP A 1 860 ? 15.682 -7.383 -41.685 1.00 97.44 860 TRP A N 1
ATOM 6404 C CA . TRP A 1 860 ? 14.342 -7.219 -41.112 1.00 97.44 860 TRP A CA 1
ATOM 6405 C C . TRP A 1 860 ? 14.052 -5.792 -40.648 1.00 97.44 860 TRP A C 1
ATOM 6407 O O . TRP A 1 860 ? 12.934 -5.310 -40.807 1.00 97.44 860 TRP A O 1
ATOM 6417 N N . LYS A 1 861 ? 15.051 -5.072 -40.120 1.00 96.62 861 LYS A N 1
ATOM 6418 C CA . LYS A 1 861 ? 14.882 -3.663 -39.740 1.00 96.62 861 LYS A CA 1
ATOM 6419 C C . LYS A 1 861 ? 14.506 -2.801 -40.943 1.00 96.62 861 LYS A C 1
ATOM 6421 O O . LYS A 1 861 ? 13.631 -1.947 -40.839 1.00 96.62 861 LYS A O 1
ATOM 6426 N N . PHE A 1 862 ? 15.170 -3.020 -42.076 1.00 97.00 862 PHE A N 1
ATOM 6427 C CA . PHE A 1 862 ? 15.009 -2.186 -43.262 1.00 97.00 862 PHE A CA 1
ATOM 6428 C C . PHE A 1 862 ? 14.074 -2.768 -44.322 1.00 97.00 862 PHE A C 1
ATOM 6430 O O . PHE A 1 862 ? 13.970 -2.164 -45.385 1.00 97.00 862 PHE A O 1
ATOM 6437 N N . GLY A 1 863 ? 13.386 -3.889 -44.079 1.00 96.62 863 GLY A N 1
ATOM 6438 C CA . GLY A 1 863 ? 12.492 -4.516 -45.064 1.00 96.62 863 GLY A CA 1
ATOM 6439 C C . GLY A 1 863 ? 13.218 -4.996 -46.330 1.00 96.62 863 GLY A C 1
ATOM 6440 O O . GLY A 1 863 ? 12.755 -4.758 -47.447 1.00 96.62 863 GLY A O 1
ATOM 6441 N N . LEU A 1 864 ? 14.415 -5.566 -46.160 1.00 97.31 864 LEU A N 1
ATOM 6442 C CA . LEU A 1 864 ? 15.302 -6.086 -47.209 1.00 97.31 864 LEU A CA 1
ATOM 6443 C C . LEU A 1 864 ? 15.437 -7.619 -47.141 1.00 97.31 864 LEU A C 1
ATOM 6445 O O . LEU A 1 864 ? 16.388 -8.186 -47.680 1.00 97.31 864 LEU A O 1
ATOM 6449 N N . GLU A 1 865 ? 14.505 -8.311 -46.487 1.00 97.50 865 GLU A N 1
ATOM 6450 C CA . GLU A 1 865 ? 14.524 -9.764 -46.268 1.00 97.50 865 GLU A CA 1
ATOM 6451 C C . GLU A 1 865 ? 14.575 -10.538 -47.588 1.00 97.50 865 GLU A C 1
ATOM 6453 O O . GLU A 1 865 ? 15.245 -11.563 -47.684 1.00 97.50 865 GLU A O 1
ATOM 6458 N N . SER A 1 866 ? 13.945 -10.005 -48.642 1.00 96.25 866 SER A N 1
ATOM 6459 C CA . SER A 1 866 ? 13.959 -10.593 -49.987 1.00 96.25 866 SER A CA 1
ATOM 6460 C C . SER A 1 866 ? 15.342 -10.642 -50.640 1.00 96.25 866 SER A C 1
ATOM 6462 O O . SER A 1 866 ? 15.510 -11.334 -51.642 1.00 96.25 866 SER A O 1
ATOM 6464 N N . ASN A 1 867 ? 16.316 -9.886 -50.122 1.00 96.75 867 ASN A N 1
ATOM 6465 C CA . ASN A 1 867 ? 17.687 -9.915 -50.622 1.00 96.75 867 ASN A CA 1
ATOM 6466 C C . ASN A 1 867 ? 18.492 -11.089 -50.041 1.00 96.75 867 ASN A C 1
ATOM 6468 O O . ASN A 1 867 ? 19.480 -11.498 -50.650 1.00 96.75 867 ASN A O 1
ATOM 6472 N N . LEU A 1 868 ? 18.083 -11.642 -48.892 1.00 97.62 868 LEU A N 1
ATOM 6473 C CA . LEU A 1 868 ? 18.772 -12.774 -48.277 1.00 97.62 868 LEU A CA 1
ATOM 6474 C C . LEU A 1 868 ? 18.628 -14.046 -49.138 1.00 97.62 868 LEU A C 1
ATOM 6476 O O . LEU A 1 868 ? 17.544 -14.329 -49.656 1.00 97.62 868 LEU A O 1
ATOM 6480 N N . PRO A 1 869 ? 19.682 -14.878 -49.255 1.00 95.94 869 PRO A N 1
ATOM 6481 C CA . PRO A 1 869 ? 19.573 -16.217 -49.815 1.00 95.94 869 PRO A CA 1
ATOM 6482 C C . PRO A 1 869 ? 18.528 -17.044 -49.067 1.00 95.94 869 PRO A C 1
ATOM 6484 O O . PRO A 1 869 ? 18.458 -16.980 -47.843 1.00 95.94 869 PRO A O 1
ATOM 6487 N N . GLY A 1 870 ? 17.783 -17.896 -49.776 1.00 91.44 870 GLY A N 1
ATOM 6488 C CA . GLY A 1 870 ? 16.741 -18.730 -49.158 1.00 91.44 870 GLY A CA 1
ATOM 6489 C C . GLY A 1 870 ? 17.243 -19.667 -48.048 1.00 91.44 870 GLY A C 1
ATOM 6490 O O . GLY A 1 870 ? 16.481 -20.003 -47.151 1.00 91.44 870 GLY A O 1
ATOM 6491 N N . GLU A 1 871 ? 18.527 -20.039 -48.073 1.00 91.31 871 GLU A N 1
ATOM 6492 C CA . GLU A 1 871 ? 19.183 -20.866 -47.042 1.00 91.31 871 GLU A CA 1
ATOM 6493 C C . GLU A 1 871 ? 19.702 -20.050 -45.839 1.00 91.31 871 GLU A C 1
ATOM 6495 O O . GLU A 1 871 ? 20.311 -20.599 -44.919 1.00 91.31 871 GLU A O 1
ATOM 6500 N N . HIS A 1 872 ? 19.535 -18.724 -45.836 1.00 96.19 872 HIS A N 1
ATOM 6501 C CA . HIS A 1 872 ? 19.956 -17.890 -44.716 1.00 96.19 872 HIS A CA 1
ATOM 6502 C C . HIS A 1 872 ? 19.031 -18.128 -43.506 1.00 96.19 872 HIS A C 1
ATOM 6504 O O . HIS A 1 872 ? 17.812 -18.051 -43.670 1.00 96.19 872 HIS A O 1
ATOM 6510 N N . PRO A 1 873 ? 19.552 -18.335 -42.275 1.00 92.94 873 PRO A N 1
ATOM 6511 C CA . PRO A 1 873 ? 18.722 -18.667 -41.105 1.00 92.94 873 PRO A CA 1
ATOM 6512 C C . PRO A 1 873 ? 17.623 -17.647 -40.788 1.00 92.94 873 PRO A C 1
ATOM 6514 O O . PRO A 1 873 ? 16.628 -17.983 -40.154 1.00 92.94 873 PRO A O 1
ATOM 6517 N N . TYR A 1 874 ? 17.814 -16.408 -41.242 1.00 96.81 874 TYR A N 1
ATOM 6518 C CA . TYR A 1 874 ? 16.901 -15.289 -41.021 1.00 96.81 874 TYR A CA 1
ATOM 6519 C C . TYR A 1 874 ? 16.178 -14.832 -42.297 1.00 96.81 874 TYR A C 1
ATOM 6521 O O . TYR A 1 874 ? 15.705 -13.705 -42.361 1.00 96.81 874 TYR A O 1
ATOM 6529 N N . ALA A 1 875 ? 16.100 -15.674 -43.336 1.00 92.50 875 ALA A N 1
ATOM 6530 C CA . ALA A 1 875 ? 15.364 -15.351 -44.565 1.00 92.50 875 ALA A CA 1
ATOM 6531 C C . ALA A 1 875 ? 13.837 -15.301 -44.354 1.00 92.50 875 ALA A C 1
ATOM 6533 O O . ALA A 1 875 ? 13.142 -14.570 -45.051 1.00 92.50 875 ALA A O 1
ATOM 6534 N N . SER A 1 876 ? 13.310 -16.074 -43.396 1.00 90.19 876 SER A N 1
ATOM 6535 C CA . SER A 1 876 ? 11.865 -16.199 -43.137 1.00 90.19 876 SER A CA 1
ATOM 6536 C C . SER A 1 876 ? 11.423 -15.748 -41.743 1.00 90.19 876 SER A C 1
ATOM 6538 O O . SER A 1 876 ? 10.225 -15.728 -41.472 1.00 90.19 876 SER A O 1
ATOM 6540 N N . ALA A 1 877 ? 12.362 -15.407 -40.858 1.00 90.44 877 ALA A N 1
ATOM 6541 C CA . ALA A 1 877 ? 12.078 -14.832 -39.545 1.00 90.44 877 ALA A CA 1
ATOM 6542 C C . ALA A 1 877 ? 13.237 -13.939 -39.078 1.00 90.44 877 ALA A C 1
ATOM 6544 O O . ALA A 1 877 ? 14.400 -14.237 -39.358 1.00 90.44 877 ALA A O 1
ATOM 6545 N N . ALA A 1 878 ? 12.919 -12.869 -38.347 1.00 90.25 878 ALA A N 1
ATOM 6546 C CA . ALA A 1 878 ? 13.917 -12.001 -37.735 1.00 90.25 878 ALA A CA 1
ATOM 6547 C C . ALA A 1 878 ? 14.708 -12.750 -36.644 1.00 90.25 878 ALA A C 1
ATOM 6549 O O . ALA A 1 878 ? 14.164 -13.662 -36.012 1.00 90.25 878 ALA A O 1
ATOM 6550 N N . PRO A 1 879 ? 15.983 -12.398 -36.396 1.00 91.44 879 PRO A N 1
ATOM 6551 C CA . PRO A 1 879 ? 16.753 -13.016 -35.326 1.00 91.44 879 PRO A CA 1
ATOM 6552 C C . PRO A 1 879 ? 16.163 -12.665 -33.959 1.00 91.44 879 PRO A C 1
ATOM 6554 O O . PRO A 1 879 ? 15.851 -11.506 -33.692 1.00 91.44 879 PRO A O 1
ATOM 6557 N N . THR A 1 880 ? 16.052 -13.659 -33.080 1.00 84.56 880 THR A N 1
ATOM 6558 C CA . THR A 1 880 ? 15.564 -13.490 -31.707 1.00 84.56 880 THR A CA 1
ATOM 6559 C C . THR A 1 880 ? 16.492 -14.154 -30.696 1.00 84.56 880 THR A C 1
ATOM 6561 O O . THR A 1 880 ? 17.188 -15.113 -31.051 1.00 84.56 880 THR A O 1
ATOM 6564 N N . ILE A 1 881 ? 16.479 -13.677 -29.449 1.00 67.12 881 ILE A N 1
ATOM 6565 C CA . ILE A 1 881 ? 17.168 -14.308 -28.310 1.00 67.12 881 ILE A CA 1
ATOM 6566 C C . ILE A 1 881 ? 16.248 -14.590 -27.138 1.00 67.12 881 ILE A C 1
ATOM 6568 O O . ILE A 1 881 ? 15.220 -13.882 -27.016 1.00 67.12 881 ILE A O 1
#

pLDDT: mean 87.3, std 13.0, range [28.22, 98.62]